Protein AF-0000000087570020 (afdb_homodimer)

Foldseek 3Di:
DDPPQFAWELQQQADPDDPDPPDDPDDDDDPDDPPPPCPPPPPPPPPPPPPPPDDDDPLVVVFDPQPLVVVVVVQVVCVVVPRDYDYPSHLFDPDAFDPLLVVLLVVCVVVPLFDADALQADLLLLVLVQVLCCVQAVDHFDSVQFKRKDQALVLVLLLLLLLFDAAPAEEEEQPPARVCNQSSCSVRNHHYDYQYDDVVVLSDDDLVSVLVVCVVGVRYQEYEAEACGPPFSNHQAPVNLQSNVVSCVVPVRYAYEYEDACQLLFDFPPDRRHDSCNDPPRQQRYKYKYFCCNQRVPVVLRIIMIGHPSSSSVSSSVVSCVPPGHRGSSSSSSSSCSSPPDDSVVSVVSSVVVLVVLVVVLVVQVPDPLFCFDPRPGRTRRQRDVPRPPRSNSNPTPPDPPPPDPPVVPPPDDDDD/DDPPQPAWELQQQADPPPDDDPDDPDDDDDPDDPDDPCPPPVPPPPPPPPPPPDDDDPLVVVFDPQPLVVVVVVQVVCVVVPRDYDYPSHLFDPDAFDPLLVVLLVVCVVVPLFDADALQADLLLLVLVQVLCCVQAVDHFDSVQFKRKDQALVLVLLLLLLLFDAAPAEEEEQPPARVCNQSSCSVRNHHYDYQYDDVVVLSDDDLVSVLVVCVVGVRYQEYEAEACGPPFSNHQAPVNLQSNVVSCVVPVRYAYEYEDACQLLFDFPPGRRHDSLNDPPRQQRYKYKYFCCNQRVPVVLRIIMIGHPSSSSVSSSVVSCVPPGHRGSSSSSSSSCSSPPDDSVVSVVSSVVVLVVLVVVLVVQVPDPLFCFDPRPGRTRRQRDVPRPQGNNRNPTPPDPPPPDPVVPPPPPDDPD

Secondary structure (DSSP, 8-state):
--------EE-------------------------------------------PPPPGGGGTPPPPHHHHHHHHHHHHHHTT---EE-SS---SSPPPHHHHHHHHHHHHTT--S---TT--HHHHHHHHHHHHHHH-----TTTSEEEESSHHHHHHHHHHHH--TT-EEEEEES--THHHHHHHHTT-EEEEEE--GGGTTPPPHHHHHHHHHH-TTEEEEEEESS-TTT-----HHHHHHHHHHHTT-TT-EEEEE-TTGGG--STT-----GGGSTTTGGGEEEEEESTTTT--GGGT-EEEE--HHHHHHHHHHHHHHT-SPPHHHHHHHHHHHHTS-HHHHHHHHHHHHHHHHHHHHHHHTSTT--EE--TTS---EE-TTSHHHHS-SSEE--S---S------------/--------EE-------------------------------------------PPPPGGGGTPPPPHHHHHHHHHHHHHHTT---EE-SS---SSPPPHHHHHHHHHHHHTT--S---TT--HHHHHHHHHHHHHHH-----TTTSEEEESSHHHHHHHHHHHH--TT-EEEEEES--THHHHHHHHTT-EEEEEE--GGGTTPPPHHHHHHHHHH-TTEEEEEEESS-TTT-----HHHHHHHHHHHTT-TT-EEEEE-TTGGG--STT-----GGGSTTTGGGEEEEEESTTTT--GGGT-EEEE--HHHHHHHHHHHHHHT-SPPHHHHHHHHHHHHTS-HHHHHHHHHHHHHHHHHHHHHHHTSTT--EE--TTS---EE-TTSHHHHS-SSEE------STT----TT----

Sequence (834 aa):
MGRRRSLVVAAVCLAPSTCAAFGPPHPSATVGAPSGAATRLRAGASSSPSPEGPPLNPLLSQIKPSKTVEVFSLVKQMEAEGESVTSLCVGEPDFAPPQCVLDAASAAMAGGQTRYTAVTGTADLRSSIAADLSSRKGVDYDPITEVVVGNGAKQCVYQGMLAACGAGDEVIVPAPYWPSYPEMALLVGAEPVILDTAVEDGYLINPAKLEECLSDHPKAKVLMLCNPSNPTGGVHSAELLEEIAAVLRKFPNVVVLADEIYERLVYTEGGTCTAFASLPGMFHRTITINGFSKSHAMTGFRLGYLAAPARFAKAASVLQGQITSCASSVSQAAGVAALGEVPESWLEDNASVMKEKRDYVLSELATMDGLVLRRGRRGALPRPAEGTEAGARAGGELRGAGRGTDELRDEHGGAGRMGRRRSLVVAAVCLAPSTCAAFGPPHPSATVGAPSGAATRLRAGASSSPSPEGPPLNPLLSQIKPSKTVEVFSLVKQMEAEGESVTSLCVGEPDFAPPQCVLDAASAAMAGGQTRYTAVTGTADLRSSIAADLSSRKGVDYDPITEVVVGNGAKQCVYQGMLAACGAGDEVIVPAPYWPSYPEMALLVGAEPVILDTAVEDGYLINPAKLEECLSDHPKAKVLMLCNPSNPTGGVHSAELLEEIAAVLRKFPNVVVLADEIYERLVYTEGGTCTAFASLPGMFHRTITINGFSKSHAMTGFRLGYLAAPARFAKAASVLQGQITSCASSVSQAAGVAALGEVPESWLEDNASVMKEKRDYVLSELATMDGLVLRRGRRGALPRPAEGTEAGARAGGELRGAGRGTDELRDEHGGAGR

Organism: Thalassiosira oceanica (NCBI:txid159749)

Structure (mmCIF, N/CA/C/O backbone):
data_AF-0000000087570020-model_v1
#
loop_
_entity.id
_entity.type
_entity.pdbx_description
1 polymer 'Aminotransferase class I/classII large domain-containing protein'
#
loop_
_atom_site.group_PDB
_atom_site.id
_atom_site.type_symbol
_atom_site.label_atom_id
_atom_site.label_alt_id
_atom_site.label_comp_id
_atom_site.label_asym_id
_atom_site.label_entity_id
_atom_site.label_seq_id
_atom_site.pdbx_PDB_ins_code
_atom_site.Cartn_x
_atom_site.Cartn_y
_atom_site.Cartn_z
_atom_site.occupancy
_atom_site.B_iso_or_equiv
_atom_site.auth_seq_id
_atom_site.auth_comp_id
_atom_site.auth_asym_id
_atom_site.auth_atom_id
_atom_site.pdbx_PDB_model_num
ATOM 1 N N . MET A 1 1 ? 35.656 -7.566 -35.75 1 22.08 1 MET A N 1
ATOM 2 C CA . MET A 1 1 ? 36.156 -7.871 -34.406 1 22.08 1 MET A CA 1
ATOM 3 C C . MET A 1 1 ? 35.062 -7.754 -33.375 1 22.08 1 MET A C 1
ATOM 5 O O . MET A 1 1 ? 34.5 -6.672 -33.156 1 22.08 1 MET A O 1
ATOM 9 N N . GLY A 1 2 ? 34.188 -8.766 -33.281 1 23.22 2 GLY A N 1
ATOM 10 C CA . GLY A 1 2 ? 32.844 -8.883 -32.75 1 23.22 2 GLY A CA 1
ATOM 11 C C . GLY A 1 2 ? 32.75 -8.672 -31.25 1 23.22 2 GLY A C 1
ATOM 12 O O . GLY A 1 2 ? 33.469 -9.312 -30.484 1 23.22 2 GLY A O 1
ATOM 13 N N . ARG A 1 3 ? 32.406 -7.41 -30.75 1 26.12 3 ARG A N 1
ATOM 14 C CA . ARG A 1 3 ? 32.25 -7.023 -29.344 1 26.12 3 ARG A CA 1
ATOM 15 C C . ARG A 1 3 ? 31.375 -8.031 -28.609 1 26.12 3 ARG A C 1
ATOM 17 O O . ARG A 1 3 ? 30.219 -8.242 -28.953 1 26.12 3 ARG A O 1
ATOM 24 N N . ARG A 1 4 ? 31.938 -9.078 -28.109 1 22.72 4 ARG A N 1
ATOM 25 C CA . ARG A 1 4 ? 31.281 -10.062 -27.25 1 22.72 4 ARG A CA 1
ATOM 26 C C . ARG A 1 4 ? 30.516 -9.391 -26.125 1 22.72 4 ARG A C 1
ATOM 28 O O . ARG A 1 4 ? 31.109 -8.695 -25.297 1 22.72 4 ARG A O 1
ATOM 35 N N . ARG A 1 5 ? 29.25 -9 -26.406 1 28 5 ARG A N 1
ATOM 36 C CA . ARG A 1 5 ? 28.281 -8.469 -25.453 1 28 5 ARG A CA 1
ATOM 37 C C . ARG A 1 5 ? 28.156 -9.383 -24.234 1 28 5 ARG A C 1
ATOM 39 O O . ARG A 1 5 ? 27.984 -10.594 -24.375 1 28 5 ARG A O 1
ATOM 46 N N . SER A 1 6 ? 28.828 -9.102 -23.156 1 24.95 6 SER A N 1
ATOM 47 C CA . SER A 1 6 ? 28.781 -9.758 -21.859 1 24.95 6 SER A CA 1
ATOM 48 C C . SER A 1 6 ? 27.375 -9.773 -21.297 1 24.95 6 SER A C 1
ATOM 50 O O . SER A 1 6 ? 26.703 -8.734 -21.25 1 24.95 6 SER A O 1
ATOM 52 N N . LEU A 1 7 ? 26.672 -10.891 -21.547 1 26.8 7 LEU A N 1
ATOM 53 C CA . LEU A 1 7 ? 25.344 -11.078 -20.984 1 26.8 7 LEU A CA 1
ATOM 54 C C . LEU A 1 7 ? 25.406 -11.383 -19.484 1 26.8 7 LEU A C 1
ATOM 56 O O . LEU A 1 7 ? 26.109 -12.305 -19.078 1 26.8 7 LEU A O 1
ATOM 60 N N . VAL A 1 8 ? 25.359 -10.453 -18.641 1 26.55 8 VAL A N 1
ATOM 61 C CA . VAL A 1 8 ? 25.266 -10.648 -17.203 1 26.55 8 VAL A CA 1
ATOM 62 C C . VAL A 1 8 ? 23.859 -11.109 -16.844 1 26.55 8 VAL A C 1
ATOM 64 O O . VAL A 1 8 ? 22.875 -10.414 -17.141 1 26.55 8 VAL A O 1
ATOM 67 N N . VAL A 1 9 ? 23.641 -12.445 -16.703 1 26.78 9 VAL A N 1
ATOM 68 C CA . VAL A 1 9 ? 22.375 -13 -16.234 1 26.78 9 VAL A CA 1
ATOM 69 C C . VAL A 1 9 ? 22.359 -13.008 -14.711 1 26.78 9 VAL A C 1
ATOM 71 O O . VAL A 1 9 ? 23.234 -13.594 -14.07 1 26.78 9 VAL A O 1
ATOM 74 N N . ALA A 1 10 ? 21.828 -12.047 -14.094 1 26.78 10 ALA A N 1
ATOM 75 C CA . ALA A 1 10 ? 21.688 -12.031 -12.641 1 26.78 10 ALA A CA 1
ATOM 76 C C . ALA A 1 10 ? 20.453 -12.797 -12.195 1 26.78 10 ALA A C 1
ATOM 78 O O . ALA A 1 10 ? 19.328 -12.461 -12.594 1 26.78 10 ALA A O 1
ATOM 79 N N . ALA A 1 11 ? 20.516 -14.109 -12.047 1 28.02 11 ALA A N 1
ATOM 80 C CA . ALA A 1 11 ? 19.391 -14.836 -11.469 1 28.02 11 ALA A CA 1
ATOM 81 C C . ALA A 1 11 ? 19.562 -14.992 -9.953 1 28.02 11 ALA A C 1
ATOM 83 O O . ALA A 1 11 ? 20.625 -15.391 -9.477 1 28.02 11 ALA A O 1
ATOM 84 N N . VAL A 1 12 ? 18.938 -14.227 -9.148 1 27.08 12 VAL A N 1
ATOM 85 C CA . VAL A 1 12 ? 19.125 -14.305 -7.703 1 27.08 12 VAL A CA 1
ATOM 86 C C . VAL A 1 12 ? 18.25 -15.422 -7.133 1 27.08 12 VAL A C 1
ATOM 88 O O . VAL A 1 12 ? 17.031 -15.344 -7.176 1 27.08 12 VAL A O 1
ATOM 91 N N . CYS A 1 13 ? 18.516 -16.672 -7.34 1 26.61 13 CYS A N 1
ATOM 92 C CA . CYS A 1 13 ? 17.797 -17.688 -6.598 1 26.61 13 CYS A CA 1
ATOM 93 C C . CYS A 1 13 ? 18.438 -17.938 -5.238 1 26.61 13 CYS A C 1
ATOM 95 O O . CYS A 1 13 ? 19.625 -18.25 -5.156 1 26.61 13 CYS A O 1
ATOM 97 N N . LEU A 1 14 ? 18.016 -17.438 -4.098 1 27.05 14 LEU A N 1
ATOM 98 C CA . LEU A 1 14 ? 18.609 -17.516 -2.762 1 27.05 14 LEU A CA 1
ATOM 99 C C . LEU A 1 14 ? 18.438 -18.922 -2.184 1 27.05 14 LEU A C 1
ATOM 101 O O . LEU A 1 14 ? 17.328 -19.359 -1.911 1 27.05 14 LEU A O 1
ATOM 105 N N . ALA A 1 15 ? 19.094 -19.938 -2.674 1 26.36 15 ALA A N 1
ATOM 106 C CA . ALA A 1 15 ? 19.062 -21.172 -1.888 1 26.36 15 ALA A CA 1
ATOM 107 C C . ALA A 1 15 ? 19.766 -20.984 -0.545 1 26.36 15 ALA A C 1
ATOM 109 O O . ALA A 1 15 ? 20.688 -20.172 -0.428 1 26.36 15 ALA A O 1
ATOM 110 N N . PRO A 1 16 ? 19.281 -21.594 0.592 1 26.7 16 PRO A N 1
ATOM 111 C CA . PRO A 1 16 ? 19.906 -21.531 1.909 1 26.7 16 PRO A CA 1
ATOM 112 C C . PRO A 1 16 ? 21.328 -22.109 1.904 1 26.7 16 PRO A C 1
ATOM 114 O O . PRO A 1 16 ? 21.516 -23.281 1.542 1 26.7 16 PRO A O 1
ATOM 117 N N . SER A 1 17 ? 22.391 -21.438 1.491 1 26.66 17 SER A N 1
ATOM 118 C CA . SER A 1 17 ? 23.781 -21.875 1.519 1 26.66 17 SER A CA 1
ATOM 119 C C . SER A 1 17 ? 24.172 -22.359 2.908 1 26.66 17 SER A C 1
ATOM 121 O O . SER A 1 17 ? 23.891 -21.703 3.908 1 26.66 17 SER A O 1
ATOM 123 N N . THR A 1 18 ? 24.297 -23.641 3.199 1 24.11 18 THR A N 1
ATOM 124 C CA . THR A 1 18 ? 25.141 -24.094 4.293 1 24.11 18 THR A CA 1
ATOM 125 C C . THR A 1 18 ? 26.516 -23.422 4.234 1 24.11 18 THR A C 1
ATOM 127 O O . THR A 1 18 ? 27.062 -23.219 3.148 1 24.11 18 THR A O 1
ATOM 130 N N . CYS A 1 19 ? 26.984 -22.688 5.25 1 22.09 19 CYS A N 1
ATOM 131 C CA . CYS A 1 19 ? 28.109 -21.812 5.574 1 22.09 19 CYS A CA 1
ATOM 132 C C . CYS A 1 19 ? 29.422 -22.562 5.402 1 22.09 19 CYS A C 1
ATOM 134 O O . CYS A 1 19 ? 29.844 -23.312 6.285 1 22.09 19 CYS A O 1
ATOM 136 N N . ALA A 1 20 ? 29.688 -23.281 4.301 1 21.58 20 ALA A N 1
ATOM 137 C CA . ALA A 1 20 ? 31.031 -23.844 4.328 1 21.58 20 ALA A CA 1
ATOM 138 C C . ALA A 1 20 ? 32.062 -22.734 4.559 1 21.58 20 ALA A C 1
ATOM 140 O O . ALA A 1 20 ? 31.953 -21.641 4.012 1 21.58 20 ALA A O 1
ATOM 141 N N . ALA A 1 21 ? 33 -22.906 5.598 1 21.36 21 ALA A N 1
ATOM 142 C CA . ALA A 1 21 ? 34.062 -22.125 6.207 1 21.36 21 ALA A CA 1
ATOM 143 C C . ALA A 1 21 ? 35.125 -21.766 5.18 1 21.36 21 ALA A C 1
ATOM 145 O O . ALA A 1 21 ? 35.875 -22.641 4.699 1 21.36 21 ALA A O 1
ATOM 146 N N . PHE A 1 22 ? 34.812 -21.047 4.059 1 21.66 22 PHE A N 1
ATOM 147 C CA . PHE A 1 22 ? 35.906 -20.688 3.146 1 21.66 22 PHE A CA 1
ATOM 148 C C . PHE A 1 22 ? 37.031 -19.953 3.887 1 21.66 22 PHE A C 1
ATOM 150 O O . PHE A 1 22 ? 36.75 -19.078 4.719 1 21.66 22 PHE A O 1
ATOM 157 N N . GLY A 1 23 ? 38.156 -20.609 4.074 1 20.08 23 GLY A N 1
ATOM 158 C CA . GLY A 1 23 ? 39.375 -20.25 4.777 1 20.08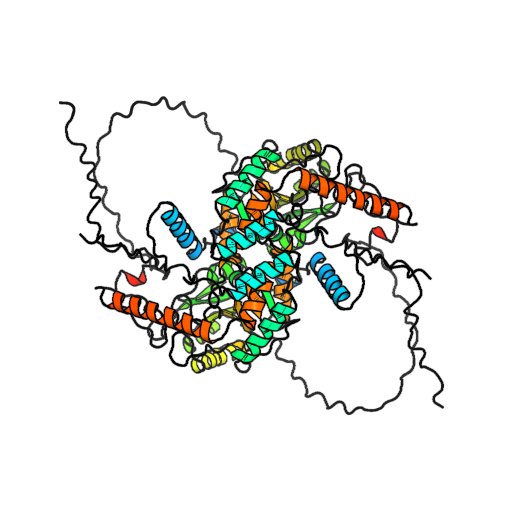 23 GLY A CA 1
ATOM 159 C C . GLY A 1 23 ? 39.969 -18.938 4.309 1 20.08 23 GLY A C 1
ATOM 160 O O . GLY A 1 23 ? 39.625 -18.438 3.229 1 20.08 23 GLY A O 1
ATOM 161 N N . PRO A 1 24 ? 40.625 -18.156 5.23 1 20.77 24 PRO A N 1
ATOM 162 C CA . PRO A 1 24 ? 41.031 -16.75 5.227 1 20.77 24 PRO A CA 1
ATOM 163 C C . PRO A 1 24 ? 41.938 -16.406 4.055 1 20.77 24 PRO A C 1
ATOM 165 O O . PRO A 1 24 ? 42.812 -17.219 3.682 1 20.77 24 PRO A O 1
ATOM 168 N N . PRO A 1 25 ? 41.406 -15.891 2.961 1 20.61 25 PRO A N 1
ATOM 169 C CA . PRO A 1 25 ? 42.281 -15.578 1.84 1 20.61 25 PRO A CA 1
ATOM 170 C C . PRO A 1 25 ? 43.531 -14.812 2.271 1 20.61 25 PRO A C 1
ATOM 172 O O . PRO A 1 25 ? 43.531 -14.133 3.303 1 20.61 25 PRO A O 1
ATOM 175 N N . HIS A 1 26 ? 44.719 -15.297 1.965 1 20.28 26 HIS A N 1
ATOM 176 C CA . HIS A 1 26 ? 46.062 -14.891 2.371 1 20.28 26 HIS A CA 1
ATOM 177 C C . HIS A 1 26 ? 46.344 -13.438 1.981 1 20.28 26 HIS A C 1
ATOM 179 O O . HIS A 1 26 ? 45.812 -12.953 0.984 1 20.28 26 HIS A O 1
ATOM 185 N N . PRO A 1 27 ? 47.094 -12.586 2.873 1 20.03 27 PRO A N 1
ATOM 186 C CA . PRO A 1 27 ? 47.344 -11.164 3.102 1 20.03 27 PRO A CA 1
ATOM 187 C C . PRO A 1 27 ? 48.156 -10.523 1.972 1 20.03 27 PRO A C 1
ATOM 189 O O . PRO A 1 27 ? 49.281 -10.953 1.688 1 20.03 27 PRO A O 1
ATOM 192 N N . SER A 1 28 ? 47.562 -10.445 0.733 1 18.56 28 SER A N 1
ATOM 193 C CA . SER A 1 28 ? 48.5 -10 -0.293 1 18.56 28 SER A CA 1
ATOM 194 C C . SER A 1 28 ? 49.188 -8.711 0.122 1 18.56 28 SER A C 1
ATOM 196 O O . SER A 1 28 ? 48.656 -7.934 0.919 1 18.56 28 SER A O 1
ATOM 198 N N . ALA A 1 29 ? 50.438 -8.461 -0.398 1 19 29 ALA A N 1
ATOM 199 C CA . ALA A 1 29 ? 51.656 -7.68 -0.12 1 19 29 ALA A CA 1
ATOM 200 C C . ALA A 1 29 ? 51.375 -6.184 -0.275 1 19 29 ALA A C 1
ATOM 202 O O . ALA A 1 29 ? 50.438 -5.785 -0.962 1 19 29 ALA A O 1
ATOM 203 N N . THR A 1 30 ? 52.281 -5.246 0.255 1 18.7 30 THR A N 1
ATOM 204 C CA . THR A 1 30 ? 52.531 -3.969 0.915 1 18.7 30 THR A CA 1
ATOM 205 C C . THR A 1 30 ? 52.625 -2.842 -0.109 1 18.7 30 THR A C 1
ATOM 207 O O . THR A 1 30 ? 52.844 -1.681 0.255 1 18.7 30 THR A O 1
ATOM 210 N N . VAL A 1 31 ? 51.75 -2.742 -1.171 1 20.03 31 VAL A N 1
ATOM 211 C CA . VAL A 1 31 ? 52.219 -1.767 -2.15 1 20.03 31 VAL A CA 1
ATOM 212 C C . VAL A 1 31 ? 52.438 -0.413 -1.475 1 20.03 31 VAL A C 1
ATOM 214 O O . VAL A 1 31 ? 51.719 -0.066 -0.536 1 20.03 31 VAL A O 1
ATOM 217 N N . GLY A 1 32 ? 53.531 0.319 -1.796 1 19.16 32 GLY A N 1
ATOM 218 C CA . GLY A 1 32 ? 54.281 1.452 -1.29 1 19.16 32 GLY A CA 1
ATOM 219 C C . GLY A 1 32 ? 53.5 2.742 -1.271 1 19.16 32 GLY A C 1
ATOM 220 O O . GLY A 1 32 ? 52.469 2.857 -1.951 1 19.16 32 GLY A O 1
ATOM 221 N N . ALA A 1 33 ? 53.938 3.635 -0.431 1 20.25 33 ALA A N 1
ATOM 222 C CA . ALA A 1 33 ? 53.406 4.777 0.322 1 20.25 33 ALA A CA 1
ATOM 223 C C . ALA A 1 33 ? 53.312 6.02 -0.559 1 20.25 33 ALA A C 1
ATOM 225 O O . ALA A 1 33 ? 54.344 6.582 -0.951 1 20.25 33 ALA A O 1
ATOM 226 N N . PRO A 1 34 ? 52.594 6.062 -1.724 1 20.8 34 PRO A N 1
ATOM 227 C CA . PRO A 1 34 ? 52.906 7.332 -2.385 1 20.8 34 PRO A CA 1
ATOM 228 C C . PRO A 1 34 ? 52.688 8.539 -1.484 1 20.8 34 PRO A C 1
ATOM 230 O O . PRO A 1 34 ? 51.906 8.461 -0.515 1 20.8 34 PRO A O 1
ATOM 233 N N . SER A 1 35 ? 53.594 9.57 -1.456 1 21.62 35 SER A N 1
ATOM 234 C CA . SER A 1 35 ? 53.875 10.773 -0.677 1 21.62 35 SER A CA 1
ATOM 235 C C . SER A 1 35 ? 52.75 11.766 -0.746 1 21.62 35 SER A C 1
ATOM 237 O O . SER A 1 35 ? 52.5 12.391 -1.786 1 21.62 35 SER A O 1
ATOM 239 N N . GLY A 1 36 ? 51.625 11.328 -0.322 1 19.11 36 GLY A N 1
ATOM 240 C CA . GLY A 1 36 ? 50.438 12.125 -0.513 1 19.11 36 GLY A CA 1
ATOM 241 C C . GLY A 1 36 ? 50.469 13.453 0.231 1 19.11 36 GLY A C 1
ATOM 242 O O . GLY A 1 36 ? 50.969 13.523 1.358 1 19.11 36 GLY A O 1
ATOM 243 N N . ALA A 1 37 ? 50.719 14.602 -0.548 1 22.08 37 ALA A N 1
ATOM 244 C CA . ALA A 1 37 ? 50.688 15.953 0.007 1 22.08 37 ALA A CA 1
ATOM 245 C C . ALA A 1 37 ? 49.594 16.094 1.068 1 22.08 37 ALA A C 1
ATOM 247 O O . ALA A 1 37 ? 48.5 15.57 0.909 1 22.08 37 ALA A O 1
ATOM 248 N N . ALA A 1 38 ? 50 16.5 2.246 1 21.77 38 ALA A N 1
ATOM 249 C CA . ALA A 1 38 ? 49.406 16.734 3.559 1 21.77 38 ALA A CA 1
ATOM 250 C C . ALA A 1 38 ? 48.219 17.672 3.449 1 21.77 38 ALA A C 1
ATOM 252 O O . ALA A 1 38 ? 48.375 18.875 3.236 1 21.77 38 ALA A O 1
ATOM 253 N N . THR A 1 39 ? 47.281 17.406 2.574 1 19.7 39 THR A N 1
ATOM 254 C CA . THR A 1 39 ? 46.188 18.391 2.672 1 19.7 39 THR A CA 1
ATOM 255 C C . THR A 1 39 ? 45.781 18.594 4.125 1 19.7 39 THR A C 1
ATOM 257 O O . THR A 1 39 ? 45.594 17.609 4.852 1 19.7 39 THR A O 1
ATOM 260 N N . ARG A 1 40 ? 46.188 19.703 4.707 1 23.17 40 ARG A N 1
ATOM 261 C CA . ARG A 1 40 ? 45.906 20.109 6.078 1 23.17 40 ARG A CA 1
ATOM 262 C C . ARG A 1 40 ? 44.469 19.75 6.465 1 23.17 40 ARG A C 1
ATOM 264 O O . ARG A 1 40 ? 43.5 20.266 5.875 1 23.17 40 ARG A O 1
ATOM 271 N N . LEU A 1 41 ? 44.375 18.609 6.918 1 22.22 41 LEU A N 1
ATOM 272 C CA . LEU A 1 41 ? 43.156 18.062 7.52 1 22.22 41 LEU A CA 1
ATOM 273 C C . LEU A 1 41 ? 42.688 18.938 8.68 1 22.22 41 LEU A C 1
ATOM 275 O O . LEU A 1 41 ? 43.406 19.141 9.641 1 22.22 41 LEU A O 1
ATOM 279 N N . ARG A 1 42 ? 42.094 20.016 8.297 1 23.78 42 ARG A N 1
ATOM 280 C CA . ARG A 1 42 ? 41.625 20.719 9.492 1 23.78 42 ARG A CA 1
ATOM 281 C C . ARG A 1 42 ? 41.25 19.734 10.594 1 23.78 42 ARG A C 1
ATOM 283 O O . ARG A 1 42 ? 40.656 18.688 10.328 1 23.78 42 ARG A O 1
ATOM 290 N N . ALA A 1 43 ? 42 19.672 11.609 1 26.5 43 ALA A N 1
ATOM 291 C CA . ALA A 1 43 ? 41.781 18.953 12.867 1 26.5 43 ALA A CA 1
ATOM 292 C C . ALA A 1 43 ? 40.312 18.906 13.227 1 26.5 43 ALA A C 1
ATOM 294 O O . ALA A 1 43 ? 39.688 19.953 13.391 1 26.5 43 ALA A O 1
ATOM 295 N N . GLY A 1 44 ? 39.656 17.922 12.734 1 23 44 GLY A N 1
ATOM 296 C CA . GLY A 1 44 ? 38.25 17.641 12.805 1 23 44 GLY A CA 1
ATOM 297 C C . GLY A 1 44 ? 37.656 17.891 14.18 1 23 44 GLY A C 1
ATOM 298 O O . GLY A 1 44 ? 38.219 17.469 15.195 1 23 44 GLY A O 1
ATOM 299 N N . ALA A 1 45 ? 37.188 19.031 14.492 1 28.08 45 ALA A N 1
ATOM 300 C CA . ALA A 1 45 ? 36.5 19.281 15.758 1 28.08 45 ALA A CA 1
ATOM 301 C C . ALA A 1 45 ? 35.812 18.016 16.266 1 28.08 45 ALA A C 1
ATOM 303 O O . ALA A 1 45 ? 35.344 17.188 15.484 1 28.08 45 ALA A O 1
ATOM 304 N N . SER A 1 46 ? 36.094 17.547 17.469 1 28.7 46 SER A N 1
ATOM 305 C CA . SER A 1 46 ? 35.562 16.438 18.234 1 28.7 46 SER A CA 1
ATOM 306 C C . SER A 1 46 ? 34.062 16.266 17.969 1 28.7 46 SER A C 1
ATOM 308 O O . SER A 1 46 ? 33.25 17.141 18.266 1 28.7 46 SER A O 1
ATOM 310 N N . SER A 1 47 ? 33.688 15.836 16.797 1 30.95 47 SER A N 1
ATOM 311 C CA . SER A 1 47 ? 32.312 15.594 16.438 1 30.95 47 SER A CA 1
ATOM 312 C C . SER A 1 47 ? 31.531 14.977 17.609 1 30.95 47 SER A C 1
ATOM 314 O O . SER A 1 47 ? 31.828 13.852 18.016 1 30.95 47 SER A O 1
ATOM 316 N N . SER A 1 48 ? 31.266 15.711 18.547 1 32.75 48 SER A N 1
ATOM 317 C CA . SER A 1 48 ? 30.344 15.18 19.547 1 32.75 48 SER A CA 1
ATOM 318 C C . SER A 1 48 ? 29.406 14.141 18.953 1 32.75 48 SER A C 1
ATOM 320 O O . SER A 1 48 ? 28.953 14.297 17.812 1 32.75 48 SER A O 1
ATOM 322 N N . PRO A 1 49 ? 29.484 12.875 19.266 1 36.28 49 PRO A N 1
ATOM 323 C CA . PRO A 1 49 ? 28.578 11.852 18.719 1 36.28 49 PRO A CA 1
ATOM 324 C C . PRO A 1 49 ? 27.219 12.422 18.312 1 36.28 49 PRO A C 1
ATOM 326 O O . PRO A 1 49 ? 26.641 13.234 19.031 1 36.28 49 PRO A O 1
ATOM 329 N N . SER A 1 50 ? 27.078 12.953 17.203 1 41.06 50 SER A N 1
ATOM 330 C CA . SER A 1 50 ? 25.75 13.359 16.781 1 41.06 50 SER A CA 1
ATOM 331 C C . SER A 1 50 ? 24.672 12.609 17.562 1 41.06 50 SER A C 1
ATOM 333 O O . SER A 1 50 ? 24.766 11.391 17.75 1 41.06 50 SER A O 1
ATOM 335 N N . PRO A 1 51 ? 23.984 13.141 18.5 1 49.34 51 PRO A N 1
ATOM 336 C CA . PRO A 1 51 ? 22.984 12.461 19.328 1 49.34 51 PRO A CA 1
ATOM 337 C C . PRO A 1 51 ? 22.234 11.367 18.578 1 49.34 51 PRO A C 1
ATOM 339 O O . PRO A 1 51 ? 21.891 11.539 17.406 1 49.34 51 PRO A O 1
ATOM 342 N N . GLU A 1 52 ? 22.594 10.086 18.766 1 62.31 52 GLU A N 1
ATOM 343 C CA . GLU A 1 52 ? 21.938 8.891 18.25 1 62.31 52 GLU A CA 1
ATOM 344 C C . GLU A 1 52 ? 20.438 9.102 18.109 1 62.31 52 GLU A C 1
ATOM 346 O O . GLU A 1 52 ? 19.781 9.57 19.031 1 62.31 52 GLU A O 1
ATOM 351 N N . GLY A 1 53 ? 19.859 9.602 17.016 1 76.94 53 GLY A N 1
ATOM 352 C CA . GLY A 1 53 ? 18.438 9.766 16.75 1 76.94 53 GLY A CA 1
ATOM 353 C C . GLY A 1 53 ? 17.594 8.672 17.359 1 76.94 53 GLY A C 1
ATOM 354 O O . GLY A 1 53 ? 18.109 7.742 17.984 1 76.94 53 GLY A O 1
ATOM 355 N N . PRO A 1 54 ? 16.266 8.867 17.516 1 88.19 54 PRO A N 1
ATOM 356 C CA . PRO A 1 54 ? 15.352 7.855 18.062 1 88.19 54 PRO A CA 1
ATOM 357 C C . PRO A 1 54 ? 15.523 6.496 17.391 1 88.19 54 PRO A C 1
ATOM 359 O O . PRO A 1 54 ? 15.828 6.426 16.203 1 88.19 54 PRO A O 1
ATOM 362 N N . PRO A 1 55 ? 15.445 5.469 18.156 1 87.75 55 PRO A N 1
ATOM 363 C CA . PRO A 1 55 ? 15.594 4.125 17.594 1 87.75 55 PRO A CA 1
ATOM 364 C C . PRO A 1 55 ? 14.484 3.768 16.609 1 87.75 55 PRO A C 1
ATOM 366 O O . PRO A 1 55 ? 13.383 4.316 16.688 1 87.75 55 PRO A O 1
ATOM 369 N N . LEU A 1 56 ? 14.82 2.857 15.719 1 93.56 56 LEU A N 1
ATOM 370 C CA . LEU A 1 56 ? 13.844 2.301 14.789 1 93.56 56 LEU A CA 1
ATOM 371 C C . LEU A 1 56 ? 13.031 1.191 15.445 1 93.56 56 LEU A C 1
ATOM 373 O O . LEU A 1 56 ? 13.383 0.724 16.531 1 93.56 56 LEU A O 1
ATOM 377 N N . ASN A 1 57 ? 11.891 0.887 14.852 1 92.06 57 ASN A N 1
ATOM 378 C CA . ASN A 1 57 ? 11.164 -0.321 15.227 1 92.06 57 ASN A CA 1
ATOM 379 C C . ASN A 1 57 ? 12.07 -1.546 15.234 1 92.06 57 ASN A C 1
ATOM 381 O O . ASN A 1 57 ? 12.727 -1.847 14.234 1 92.06 57 ASN A O 1
ATOM 385 N N . PRO A 1 58 ? 12.102 -2.293 16.297 1 89.31 58 PRO A N 1
ATOM 386 C CA . PRO A 1 58 ? 12.969 -3.469 16.391 1 89.31 58 PRO A CA 1
ATOM 387 C C . PRO A 1 58 ? 12.633 -4.527 15.336 1 89.31 58 PRO A C 1
ATOM 389 O O . PRO A 1 58 ? 13.492 -5.344 14.984 1 89.31 58 PRO A O 1
ATOM 392 N N . LEU A 1 59 ? 11.469 -4.559 14.867 1 88.81 59 LEU A N 1
ATOM 393 C CA . LEU A 1 59 ? 11.055 -5.504 13.836 1 88.81 59 LEU A CA 1
ATOM 394 C C . LEU A 1 59 ? 11.93 -5.383 12.594 1 88.81 59 LEU A C 1
ATOM 396 O O . LEU A 1 59 ? 12.148 -6.367 11.883 1 88.81 59 LEU A O 1
ATOM 400 N N . LEU A 1 60 ? 12.461 -4.234 12.344 1 88.75 60 LEU A N 1
ATOM 401 C CA . LEU A 1 60 ? 13.195 -3.934 11.125 1 88.75 60 LEU A CA 1
ATOM 402 C C . LEU A 1 60 ? 14.516 -4.707 11.078 1 88.75 60 LEU A C 1
ATOM 404 O O . LEU A 1 60 ? 15.07 -4.922 10 1 88.75 60 LEU A O 1
ATOM 408 N N . SER A 1 61 ? 14.984 -5.055 12.172 1 87.75 61 SER A N 1
ATOM 409 C CA . SER A 1 61 ? 16.203 -5.844 12.211 1 87.75 61 SER A CA 1
ATOM 410 C C . SER A 1 61 ? 15.984 -7.25 11.672 1 87.75 61 SER A C 1
ATOM 412 O O . SER A 1 61 ? 16.938 -7.934 11.289 1 87.75 61 SER A O 1
ATOM 414 N N . GLN A 1 62 ? 14.703 -7.629 11.617 1 87.25 62 GLN A N 1
ATOM 415 C CA . GLN A 1 62 ? 14.375 -8.977 11.164 1 87.25 62 GLN A CA 1
ATOM 416 C C . GLN A 1 62 ? 14.008 -8.984 9.688 1 87.25 62 GLN A C 1
ATOM 418 O O . GLN A 1 62 ? 13.953 -10.047 9.062 1 87.25 62 GLN A O 1
ATOM 423 N N . ILE A 1 63 ? 13.695 -7.832 9.203 1 88 63 ILE A N 1
ATOM 424 C CA . ILE A 1 63 ? 13.203 -7.742 7.832 1 88 63 ILE A CA 1
ATOM 425 C C . ILE A 1 63 ? 14.352 -7.379 6.895 1 88 63 ILE A C 1
ATOM 427 O O . ILE A 1 63 ? 15.031 -6.367 7.094 1 88 63 ILE A O 1
ATOM 431 N N . LYS A 1 64 ? 14.547 -8.195 5.867 1 82.25 64 LYS A N 1
ATOM 432 C CA . LYS A 1 64 ? 15.57 -7.914 4.867 1 82.25 64 LYS A CA 1
ATOM 433 C C . LYS A 1 64 ? 14.984 -7.145 3.688 1 82.25 64 LYS A C 1
ATOM 435 O O . LYS A 1 64 ? 13.812 -7.301 3.355 1 82.25 64 LYS A O 1
ATOM 440 N N . PRO A 1 65 ? 15.836 -6.301 3.172 1 80.62 65 PRO A N 1
ATOM 441 C CA . PRO A 1 65 ? 15.375 -5.672 1.933 1 80.62 65 PRO A CA 1
ATOM 442 C C . PRO A 1 65 ? 15.016 -6.688 0.851 1 80.62 65 PRO A C 1
ATOM 444 O O . PRO A 1 65 ? 15.562 -7.789 0.827 1 80.62 65 PRO A O 1
ATOM 447 N N . SER A 1 66 ? 14.008 -6.258 0.131 1 79.19 66 SER A N 1
ATOM 448 C CA . SER A 1 66 ? 13.625 -7.137 -0.967 1 79.19 66 SER A CA 1
ATOM 449 C C . SER A 1 66 ? 14.789 -7.367 -1.926 1 79.19 66 SER A C 1
ATOM 451 O O . SER A 1 66 ? 15.273 -6.426 -2.561 1 79.19 66 SER A O 1
ATOM 453 N N . LYS A 1 67 ? 15.195 -8.555 -2.051 1 70.88 67 LYS A N 1
ATOM 454 C CA . LYS A 1 67 ? 16.312 -8.891 -2.926 1 70.88 67 LYS A CA 1
ATOM 455 C C . LYS A 1 67 ? 15.992 -8.562 -4.383 1 70.88 67 LYS A C 1
ATOM 457 O O . LYS A 1 67 ? 16.859 -8.094 -5.121 1 70.88 67 LYS A O 1
ATOM 462 N N . THR A 1 68 ? 14.781 -8.797 -4.711 1 68.06 68 THR A N 1
ATOM 463 C CA . THR A 1 68 ? 14.336 -8.484 -6.062 1 68.06 68 THR A CA 1
ATOM 464 C C . THR A 1 68 ? 14.445 -6.988 -6.34 1 68.06 68 THR A C 1
ATOM 466 O O . THR A 1 68 ? 14.969 -6.578 -7.379 1 68.06 68 THR A O 1
ATOM 469 N N . VAL A 1 69 ? 14.078 -6.266 -5.395 1 67.94 69 VAL A N 1
ATOM 470 C CA . VAL A 1 69 ? 14.078 -4.812 -5.527 1 67.94 69 VAL A CA 1
ATOM 471 C C . VAL A 1 69 ? 15.508 -4.289 -5.523 1 67.94 69 VAL A C 1
ATOM 473 O O . VAL A 1 69 ? 15.844 -3.363 -6.273 1 67.94 69 VAL A O 1
ATOM 476 N N . GLU A 1 70 ? 16.281 -4.93 -4.762 1 68.81 70 GLU A N 1
ATOM 477 C CA . GLU A 1 70 ? 17.688 -4.527 -4.684 1 68.81 70 GLU A CA 1
ATOM 478 C C . GLU A 1 70 ? 18.406 -4.754 -6.016 1 68.81 70 GLU A C 1
ATOM 480 O O . GLU A 1 70 ? 19.141 -3.885 -6.488 1 68.81 70 GLU A O 1
ATOM 485 N N . VAL A 1 71 ? 18.109 -5.867 -6.59 1 66.56 71 VAL A N 1
ATOM 486 C CA . VAL A 1 71 ? 18.734 -6.199 -7.867 1 66.56 71 VAL A CA 1
ATOM 487 C C . VAL A 1 71 ? 18.234 -5.254 -8.953 1 66.56 71 VAL A C 1
ATOM 489 O O . VAL A 1 71 ? 19 -4.773 -9.781 1 66.56 71 VAL A O 1
ATOM 492 N N . PHE A 1 72 ? 17.016 -4.984 -8.828 1 70.06 72 PHE A N 1
ATOM 493 C CA . PHE A 1 72 ? 16.406 -4.074 -9.797 1 70.06 72 PHE A CA 1
ATOM 494 C C . PHE A 1 72 ? 17.047 -2.691 -9.703 1 70.06 72 PHE A C 1
ATOM 496 O O . PHE A 1 72 ? 17.375 -2.09 -10.727 1 70.06 72 PHE A O 1
ATOM 503 N N . SER A 1 73 ? 17.172 -2.279 -8.516 1 67.06 73 SER A N 1
ATOM 504 C CA . SER A 1 73 ? 17.781 -0.967 -8.305 1 67.06 73 SER A CA 1
ATOM 505 C C . SER A 1 73 ? 19.203 -0.93 -8.82 1 67.06 73 SER A C 1
ATOM 507 O O . SER A 1 73 ? 19.641 0.064 -9.406 1 67.06 73 SER A O 1
ATOM 509 N N . LEU A 1 74 ? 19.875 -2.031 -8.609 1 63.75 74 LEU A N 1
ATOM 510 C CA . LEU A 1 74 ? 21.25 -2.148 -9.086 1 63.75 74 LEU A CA 1
ATOM 511 C C . LEU A 1 74 ? 21.297 -2.15 -10.609 1 63.75 74 LEU A C 1
ATOM 513 O O . LEU A 1 74 ? 22.141 -1.482 -11.211 1 63.75 74 LEU A O 1
ATOM 517 N N . VAL A 1 75 ? 20.359 -2.805 -11.156 1 66.31 75 VAL A N 1
ATOM 518 C CA . VAL A 1 75 ? 20.281 -2.881 -12.617 1 66.31 75 VAL A CA 1
ATOM 519 C C . VAL A 1 75 ? 19.984 -1.499 -13.188 1 66.31 75 VAL A C 1
ATOM 521 O O . VAL A 1 75 ? 20.625 -1.062 -14.148 1 66.31 75 VAL A O 1
ATOM 524 N N . LYS A 1 76 ? 19.094 -0.837 -12.586 1 65.94 76 LYS A N 1
ATOM 525 C CA . LYS A 1 76 ? 18.719 0.491 -13.062 1 65.94 76 LYS A CA 1
ATOM 526 C C . LYS A 1 76 ? 19.875 1.475 -12.914 1 65.94 76 LYS A C 1
ATOM 528 O O . LYS A 1 76 ? 20.094 2.312 -13.789 1 65.94 76 LYS A O 1
ATOM 533 N N . GLN A 1 77 ? 20.562 1.301 -11.844 1 63.03 77 GLN A N 1
ATOM 534 C CA . GLN A 1 77 ? 21.75 2.129 -11.633 1 63.03 77 GLN A CA 1
ATOM 535 C C . GLN A 1 77 ? 22.828 1.828 -12.672 1 63.03 77 GLN A C 1
ATOM 537 O O . GLN A 1 77 ? 23.438 2.744 -13.219 1 63.03 77 GLN A O 1
ATOM 542 N N . MET A 1 78 ? 22.984 0.594 -12.961 1 62.25 78 MET A N 1
ATOM 543 C CA . MET A 1 78 ? 23.984 0.173 -13.945 1 62.25 78 MET A CA 1
ATOM 544 C C . MET A 1 78 ? 23.594 0.656 -15.344 1 62.25 78 MET A C 1
ATOM 546 O O . MET A 1 78 ? 24.453 1.1 -16.109 1 62.25 78 MET A O 1
ATOM 550 N N . GLU A 1 79 ? 22.375 0.643 -15.57 1 66.06 79 GLU A N 1
ATOM 551 C CA . GLU A 1 79 ? 21.891 1.146 -16.844 1 66.06 79 GLU A CA 1
ATOM 552 C C . GLU A 1 79 ? 22.078 2.654 -16.969 1 66.06 79 GLU A C 1
ATOM 554 O O . GLU A 1 79 ? 22.484 3.156 -18.016 1 66.06 79 GLU A O 1
ATOM 559 N N . ALA A 1 80 ? 21.844 3.262 -15.922 1 62.97 80 ALA A N 1
ATOM 560 C CA . ALA A 1 80 ? 22.047 4.707 -15.883 1 62.97 80 ALA A CA 1
ATOM 561 C C . ALA A 1 80 ? 23.516 5.062 -16.078 1 62.97 80 ALA A C 1
ATOM 563 O O . ALA A 1 80 ? 23.844 6.125 -16.609 1 62.97 80 ALA A O 1
ATOM 564 N N . GLU A 1 81 ? 24.359 4.129 -15.727 1 59.28 81 GLU A N 1
ATOM 565 C CA . GLU A 1 81 ? 25.797 4.332 -15.852 1 59.28 81 GLU A CA 1
ATOM 566 C C . GLU A 1 81 ? 26.297 3.875 -17.219 1 59.28 81 GLU A C 1
ATOM 568 O O . GLU A 1 81 ? 27.484 3.971 -17.516 1 59.28 81 GLU A O 1
ATOM 573 N N . GLY A 1 82 ? 25.344 3.377 -17.984 1 65.06 82 GLY A N 1
ATOM 574 C CA . GLY A 1 82 ? 25.672 3.076 -19.375 1 65.06 82 GLY A CA 1
ATOM 575 C C . GLY A 1 82 ? 26.031 1.621 -19.609 1 65.06 82 GLY A C 1
ATOM 576 O O . GLY A 1 82 ? 26.516 1.255 -20.672 1 65.06 82 GLY A O 1
ATOM 577 N N . GLU A 1 83 ? 25.859 0.807 -18.578 1 63.72 83 GLU A N 1
ATOM 578 C CA . GLU A 1 83 ? 26.156 -0.613 -18.734 1 63.72 83 GLU A CA 1
ATOM 579 C C . GLU A 1 83 ? 24.984 -1.359 -19.359 1 63.72 83 GLU A C 1
ATOM 581 O O . GLU A 1 83 ? 23.812 -1.018 -19.125 1 63.72 83 GLU A O 1
ATOM 586 N N . SER A 1 84 ? 25.266 -2.223 -20.344 1 63.69 84 SER A N 1
ATOM 587 C CA . SER A 1 84 ? 24.219 -3.086 -20.891 1 63.69 84 SER A CA 1
ATOM 588 C C . SER A 1 84 ? 23.922 -4.254 -19.953 1 63.69 84 SER A C 1
ATOM 590 O O . SER A 1 84 ? 24.781 -5.113 -19.734 1 63.69 84 SER A O 1
ATOM 592 N N . VAL A 1 85 ? 22.922 -4.141 -19.203 1 58.72 85 VAL A N 1
ATOM 593 C CA . VAL A 1 85 ? 22.562 -5.172 -18.234 1 58.72 85 VAL A CA 1
ATOM 594 C C . VAL A 1 85 ? 21.234 -5.828 -18.656 1 58.72 85 VAL A C 1
ATOM 596 O O . VAL A 1 85 ? 20.297 -5.148 -19.062 1 58.72 85 VAL A O 1
ATOM 599 N N . THR A 1 86 ? 21.281 -7.207 -18.969 1 54.19 86 THR A N 1
ATOM 600 C CA . THR A 1 86 ? 20.031 -7.953 -19.125 1 54.19 86 THR A CA 1
ATOM 601 C C . THR A 1 86 ? 19.547 -8.484 -17.766 1 54.19 86 THR A C 1
ATOM 603 O O . THR A 1 86 ? 20.203 -9.312 -17.141 1 54.19 86 THR A O 1
ATOM 606 N N . SER A 1 87 ? 18.594 -7.785 -17.312 1 53.94 87 SER A N 1
ATOM 607 C CA . SER A 1 87 ? 18.047 -8.203 -16.031 1 53.94 87 SER A CA 1
ATOM 608 C C . SER A 1 87 ? 17.094 -9.375 -16.188 1 53.94 87 SER A C 1
ATOM 610 O O . SER A 1 87 ? 16.156 -9.312 -16.984 1 53.94 87 SER A O 1
ATOM 612 N N . LEU A 1 88 ? 17.453 -10.492 -15.617 1 53.22 88 LEU A N 1
ATOM 613 C CA . LEU A 1 88 ? 16.562 -11.656 -15.609 1 53.22 88 LEU A CA 1
ATOM 614 C C . LEU A 1 88 ? 15.883 -11.805 -14.25 1 53.22 88 LEU A C 1
ATOM 616 O O . LEU A 1 88 ? 15.156 -12.781 -14.023 1 53.22 88 LEU A O 1
ATOM 620 N N . CYS A 1 89 ? 16.156 -10.766 -13.469 1 49.12 89 CYS A N 1
ATOM 621 C CA . CYS A 1 89 ? 15.734 -10.938 -12.078 1 49.12 89 CYS A CA 1
ATOM 622 C C . CYS A 1 89 ? 14.375 -10.312 -11.836 1 49.12 89 CYS A C 1
ATOM 624 O O . CYS A 1 89 ? 13.703 -10.625 -10.852 1 49.12 89 CYS A O 1
ATOM 626 N N . VAL A 1 90 ? 14.039 -9.508 -12.875 1 56.09 90 VAL A N 1
ATOM 627 C CA . VAL A 1 90 ? 12.789 -8.805 -12.578 1 56.09 90 VAL A CA 1
ATOM 628 C C . VAL A 1 90 ? 11.664 -9.367 -13.445 1 56.09 90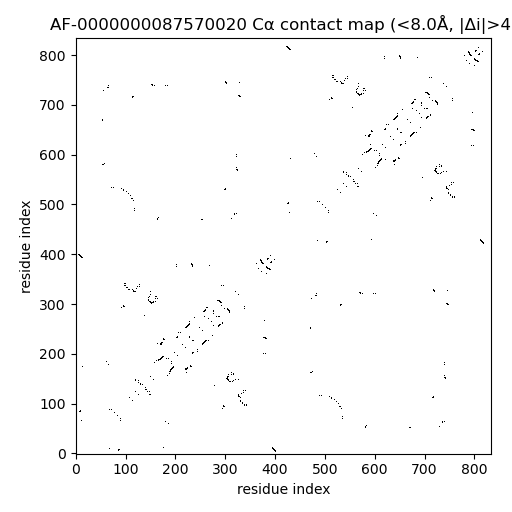 VAL A C 1
ATOM 630 O O . VAL A 1 90 ? 11.812 -9.492 -14.656 1 56.09 90 VAL A O 1
ATOM 633 N N . GLY A 1 91 ? 10.773 -10.125 -12.875 1 65.56 91 GLY A N 1
ATOM 634 C CA . GLY A 1 91 ? 9.602 -10.672 -13.531 1 65.56 91 GLY A CA 1
ATOM 635 C C . GLY A 1 91 ? 8.797 -9.633 -14.281 1 65.56 91 GLY A C 1
ATOM 636 O O . GLY A 1 91 ? 7.594 -9.484 -14.047 1 65.56 91 GLY A O 1
ATOM 637 N N . GLU A 1 92 ? 9.586 -8.914 -15.141 1 76 92 GLU A N 1
ATOM 638 C CA . GLU A 1 92 ? 8.906 -7.91 -15.953 1 76 92 GLU A CA 1
ATOM 639 C C . GLU A 1 92 ? 8.953 -8.273 -17.438 1 76 92 GLU A C 1
ATOM 641 O O . GLU A 1 92 ? 10.031 -8.5 -17.984 1 76 92 GLU A O 1
ATOM 646 N N . PRO A 1 93 ? 7.777 -8.281 -18.016 1 78.56 93 PRO A N 1
ATOM 647 C CA . PRO A 1 93 ? 7.742 -8.562 -19.453 1 78.56 93 PRO A CA 1
ATOM 648 C C . PRO A 1 93 ? 8.445 -7.484 -20.281 1 78.56 93 PRO A C 1
ATOM 650 O O . PRO A 1 93 ? 8.492 -6.32 -19.875 1 78.56 93 PRO A O 1
ATOM 653 N N . ASP A 1 94 ? 8.922 -7.863 -21.406 1 79.81 94 ASP A N 1
ATOM 654 C CA . ASP A 1 94 ? 9.688 -6.922 -22.219 1 79.81 94 ASP A CA 1
ATOM 655 C C . ASP A 1 94 ? 8.812 -6.289 -23.297 1 79.81 94 ASP A C 1
ATOM 657 O O . ASP A 1 94 ? 9.312 -5.621 -24.203 1 79.81 94 ASP A O 1
ATOM 661 N N . PHE A 1 95 ? 7.555 -6.547 -23.281 1 86.06 95 PHE A N 1
ATOM 662 C CA . PHE A 1 95 ? 6.633 -5.879 -24.188 1 86.06 95 PHE A CA 1
ATOM 663 C C . PHE A 1 95 ? 5.809 -4.832 -23.453 1 86.06 95 PHE A C 1
ATOM 665 O O . PHE A 1 95 ? 5.789 -4.805 -22.219 1 86.06 95 PHE A O 1
ATOM 672 N N . ALA A 1 96 ? 5.18 -3.994 -24.234 1 91.12 96 ALA A N 1
ATOM 673 C CA . ALA A 1 96 ? 4.363 -2.922 -23.672 1 91.12 96 ALA A CA 1
ATOM 674 C C . ALA A 1 96 ? 2.934 -3.396 -23.422 1 91.12 96 ALA A C 1
ATOM 676 O O . ALA A 1 96 ? 2.482 -4.375 -24.016 1 91.12 96 ALA A O 1
ATOM 677 N N . PRO A 1 97 ? 2.258 -2.691 -22.484 1 96.31 97 PRO A N 1
ATOM 678 C CA . PRO A 1 97 ? 0.822 -2.971 -22.391 1 96.31 97 PRO A CA 1
ATOM 679 C C . PRO A 1 97 ? 0.099 -2.742 -23.719 1 96.31 97 PRO A C 1
ATOM 681 O O . PRO A 1 97 ? 0.542 -1.932 -24.547 1 96.31 97 PRO A O 1
ATOM 684 N N . PRO A 1 98 ? -1.002 -3.471 -23.938 1 96.88 98 PRO A N 1
ATOM 685 C CA . PRO A 1 98 ? -1.778 -3.242 -25.156 1 96.88 98 PRO A CA 1
ATOM 686 C C . PRO A 1 98 ? -2.252 -1.796 -25.281 1 96.88 98 PRO A C 1
ATOM 688 O O . PRO A 1 98 ? -2.602 -1.161 -24.281 1 96.88 98 PRO A O 1
ATOM 691 N N . GLN A 1 99 ? -2.328 -1.38 -26.516 1 97.19 99 GLN A N 1
ATOM 692 C CA . GLN A 1 99 ? -2.686 0.008 -26.797 1 97.19 99 GLN A CA 1
ATOM 693 C C . GLN A 1 99 ? -4.051 0.351 -26.203 1 97.19 99 GLN A C 1
ATOM 695 O O . GLN A 1 99 ? -4.258 1.458 -25.703 1 97.19 99 GLN A O 1
ATOM 700 N N . CYS A 1 100 ? -4.992 -0.553 -26.281 1 98.12 100 CYS A N 1
ATOM 701 C CA . CYS A 1 100 ? -6.332 -0.286 -25.766 1 98.12 100 CYS A CA 1
ATOM 702 C C . CYS A 1 100 ? -6.297 -0.019 -24.266 1 98.12 100 CYS A C 1
ATOM 704 O O . CYS A 1 100 ? -7.125 0.735 -23.75 1 98.12 100 CYS A O 1
ATOM 706 N N . VAL A 1 101 ? -5.391 -0.61 -23.547 1 98.5 101 VAL A N 1
ATOM 707 C CA . VAL A 1 101 ? -5.203 -0.396 -22.109 1 98.5 101 VAL A CA 1
ATOM 708 C C . VAL A 1 101 ? -4.711 1.027 -21.859 1 98.5 101 VAL A C 1
ATOM 710 O O . VAL A 1 101 ? -5.23 1.729 -20.984 1 98.5 101 VAL A O 1
ATOM 713 N N . LEU A 1 102 ? -3.717 1.481 -22.641 1 98.44 102 LEU A N 1
ATOM 714 C CA . LEU A 1 102 ? -3.184 2.836 -22.531 1 98.44 102 LEU A CA 1
ATOM 715 C C . LEU A 1 102 ? -4.246 3.869 -22.891 1 98.44 102 LEU A C 1
ATOM 717 O O . LEU A 1 102 ? -4.367 4.898 -22.219 1 98.44 102 LEU A O 1
ATOM 721 N N . ASP A 1 103 ? -5.02 3.578 -23.922 1 98.5 103 ASP A N 1
ATOM 722 C CA . ASP A 1 103 ? -6.094 4.469 -24.359 1 98.5 103 ASP A CA 1
ATOM 723 C C . ASP A 1 103 ? -7.152 4.617 -23.266 1 98.5 103 ASP A C 1
ATOM 725 O O . ASP A 1 103 ? -7.668 5.715 -23.047 1 98.5 103 ASP A O 1
ATOM 729 N N . ALA A 1 104 ? -7.484 3.539 -22.641 1 98.69 104 ALA A N 1
ATOM 730 C CA . ALA A 1 104 ? -8.5 3.562 -21.578 1 98.69 104 ALA A CA 1
ATOM 731 C C . ALA A 1 104 ? -8.047 4.426 -20.406 1 98.69 104 ALA A C 1
ATOM 733 O O . ALA A 1 104 ? -8.844 5.172 -19.828 1 98.69 104 ALA A O 1
ATOM 734 N N . ALA A 1 105 ? -6.824 4.324 -20.031 1 98.69 105 ALA A N 1
ATOM 735 C CA . ALA A 1 105 ? -6.273 5.152 -18.953 1 98.69 105 ALA A CA 1
ATOM 736 C C . ALA A 1 105 ? -6.336 6.633 -19.328 1 98.69 105 ALA A C 1
ATOM 738 O O . ALA A 1 105 ? -6.766 7.461 -18.516 1 98.69 105 ALA A O 1
ATOM 739 N N . SER A 1 106 ? -5.902 6.945 -20.562 1 98.44 106 SER A N 1
ATOM 740 C CA . SER A 1 106 ? -5.926 8.32 -21.031 1 98.44 106 SER A CA 1
ATOM 741 C C . SER A 1 106 ? -7.352 8.867 -21.062 1 98.44 106 SER A C 1
ATOM 743 O O . SER A 1 106 ? -7.598 10.008 -20.656 1 98.44 106 SER A O 1
ATOM 745 N N . ALA A 1 107 ? -8.242 8.07 -21.547 1 98.38 107 ALA A N 1
ATOM 746 C CA . ALA A 1 107 ? -9.648 8.469 -21.625 1 98.38 107 ALA A CA 1
ATOM 747 C C . ALA A 1 107 ? -10.227 8.711 -20.234 1 98.38 107 ALA A C 1
ATOM 749 O O . ALA A 1 107 ? -11.031 9.625 -20.047 1 98.38 107 ALA A O 1
ATOM 750 N N . ALA A 1 108 ? -9.852 7.883 -19.328 1 98.19 108 ALA A N 1
ATOM 751 C CA . ALA A 1 108 ? -10.32 8.031 -17.953 1 98.19 108 ALA A CA 1
ATOM 752 C C . ALA A 1 108 ? -9.867 9.359 -17.344 1 98.19 108 ALA A C 1
ATOM 754 O O . ALA A 1 108 ? -10.648 10.055 -16.703 1 98.19 108 ALA A O 1
ATOM 755 N N . MET A 1 109 ? -8.625 9.703 -17.547 1 97.94 109 MET A N 1
ATOM 756 C CA . MET A 1 109 ? -8.109 10.977 -17.047 1 97.94 109 MET A CA 1
ATOM 757 C C . MET A 1 109 ? -8.844 12.141 -17.688 1 97.94 109 MET A C 1
ATOM 759 O O . MET A 1 109 ? -9.273 13.07 -17 1 97.94 109 MET A O 1
ATOM 763 N N . ALA A 1 110 ? -9.008 12.031 -18.984 1 96.44 110 ALA A N 1
ATOM 764 C CA . ALA A 1 110 ? -9.703 13.086 -19.719 1 96.44 110 ALA A CA 1
ATOM 765 C C . ALA A 1 110 ? -11.164 13.195 -19.281 1 96.44 110 ALA A C 1
ATOM 767 O O . ALA A 1 110 ? -11.734 14.289 -19.266 1 96.44 110 ALA A O 1
ATOM 768 N N . GLY A 1 111 ? -11.703 12.078 -18.891 1 96.38 111 GLY A N 1
ATOM 769 C CA . GLY A 1 111 ? -13.102 12.023 -18.5 1 96.38 111 GLY A CA 1
ATOM 770 C C . GLY A 1 111 ? -13.32 12.352 -17.031 1 96.38 111 GLY A C 1
ATOM 771 O O . GLY A 1 111 ? -14.445 12.312 -16.547 1 96.38 111 GLY A O 1
ATOM 772 N N . GLY A 1 112 ? -12.258 12.656 -16.281 1 95.5 112 GLY A N 1
ATOM 773 C CA . GLY A 1 112 ? -12.383 13.109 -14.898 1 95.5 112 GLY A CA 1
ATOM 774 C C . GLY A 1 112 ? -12.312 11.977 -13.891 1 95.5 112 GLY A C 1
ATOM 775 O O . GLY A 1 112 ? -12.609 12.18 -12.711 1 95.5 112 GLY A O 1
ATOM 776 N N . GLN A 1 113 ? -11.953 10.766 -14.289 1 95.5 113 GLN A N 1
ATOM 777 C CA . GLN A 1 113 ? -11.773 9.656 -13.359 1 95.5 113 GLN A CA 1
ATOM 778 C C . GLN A 1 113 ? -10.422 9.734 -12.664 1 95.5 113 GLN A C 1
ATOM 780 O O . GLN A 1 113 ? -9.617 8.797 -12.75 1 95.5 113 GLN A O 1
ATOM 785 N N . THR A 1 114 ? -10.219 10.836 -12 1 96.56 114 THR A N 1
ATOM 786 C CA . THR A 1 114 ? -8.961 11.117 -11.328 1 96.56 114 THR A CA 1
ATOM 787 C C . THR A 1 114 ? -9.172 11.305 -9.836 1 96.56 114 THR A C 1
ATOM 789 O O . THR A 1 114 ? -8.344 11.93 -9.156 1 96.56 114 THR A O 1
ATOM 792 N N . ARG A 1 115 ? -10.281 10.82 -9.32 1 94.19 115 ARG A N 1
ATOM 793 C CA . ARG A 1 115 ? -10.641 10.984 -7.918 1 94.19 115 ARG A CA 1
ATOM 794 C C . ARG A 1 115 ? -10.562 9.656 -7.176 1 94.19 115 ARG A C 1
ATOM 796 O O . ARG A 1 115 ? -10.328 8.609 -7.789 1 94.19 115 ARG A O 1
ATOM 803 N N . TYR A 1 116 ? -10.742 9.719 -5.871 1 93.5 116 TYR A N 1
ATOM 804 C CA . TYR A 1 116 ? -10.797 8.5 -5.078 1 93.5 116 TYR A CA 1
ATOM 805 C C . TYR A 1 116 ? -11.883 7.562 -5.59 1 93.5 116 TYR A C 1
ATOM 807 O O . TYR A 1 116 ? -12.922 8.016 -6.082 1 93.5 116 TYR A O 1
ATOM 815 N N . THR A 1 117 ? -11.633 6.32 -5.508 1 94.19 117 THR A N 1
ATOM 816 C CA . THR A 1 117 ? -12.656 5.297 -5.703 1 94.19 117 THR A CA 1
ATOM 817 C C . THR A 1 117 ? -12.961 4.582 -4.391 1 94.19 117 THR A C 1
ATOM 819 O O . THR A 1 117 ? -12.398 4.922 -3.346 1 94.19 117 THR A O 1
ATOM 822 N N . ALA A 1 118 ? -13.906 3.656 -4.477 1 92.44 118 ALA A N 1
ATOM 823 C CA . ALA A 1 118 ? -14.078 2.781 -3.32 1 92.44 118 ALA A CA 1
ATOM 824 C C . ALA A 1 118 ? -12.773 2.092 -2.949 1 92.44 118 ALA A C 1
ATOM 826 O O . ALA A 1 118 ? -11.961 1.78 -3.82 1 92.44 118 ALA A O 1
ATOM 827 N N . VAL A 1 119 ? -12.617 1.834 -1.69 1 94.88 119 VAL A N 1
ATOM 828 C CA . VAL A 1 119 ? -11.398 1.221 -1.176 1 94.88 119 VAL A CA 1
ATOM 829 C C . VAL A 1 119 ? -11.133 -0.092 -1.907 1 94.88 119 VAL A C 1
ATOM 831 O O . VAL A 1 119 ? -9.984 -0.412 -2.223 1 94.88 119 VAL A O 1
ATOM 834 N N . THR A 1 120 ? -12.211 -0.834 -2.236 1 96.5 120 THR A N 1
ATOM 835 C CA . THR A 1 120 ? -12.078 -2.152 -2.848 1 96.5 120 THR A CA 1
ATOM 836 C C . THR A 1 120 ? -11.891 -2.031 -4.355 1 96.5 120 THR A C 1
ATOM 838 O O . THR A 1 120 ? -11.602 -3.021 -5.031 1 96.5 120 THR A O 1
ATOM 841 N N . GLY A 1 121 ? -12.07 -0.874 -4.879 1 97.19 121 GLY A N 1
ATOM 842 C CA . GLY A 1 121 ? -11.992 -0.654 -6.316 1 97.19 121 GLY A CA 1
ATOM 843 C C . GLY A 1 121 ? -13.328 -0.274 -6.934 1 97.19 121 GLY A C 1
ATOM 844 O O . GLY A 1 121 ? -14.367 -0.382 -6.285 1 97.19 121 GLY A O 1
ATOM 845 N N . THR A 1 122 ? -13.297 0.188 -8.125 1 96.88 122 THR A N 1
ATOM 846 C CA . THR A 1 122 ? -14.516 0.574 -8.836 1 96.88 122 THR A CA 1
ATOM 847 C C . THR A 1 122 ? -15.391 -0.644 -9.109 1 96.88 122 THR A C 1
ATOM 849 O O . THR A 1 122 ? -14.891 -1.76 -9.25 1 96.88 122 THR A O 1
ATOM 852 N N . ALA A 1 123 ? -16.656 -0.382 -9.18 1 95.81 123 ALA A N 1
ATOM 853 C CA . ALA A 1 123 ? -17.609 -1.452 -9.477 1 95.81 123 ALA A CA 1
ATOM 854 C C . ALA A 1 123 ? -17.297 -2.104 -10.82 1 95.81 123 ALA A C 1
ATOM 856 O O . ALA A 1 123 ? -17.359 -3.328 -10.961 1 95.81 123 ALA A O 1
ATOM 857 N N . ASP A 1 124 ? -16.938 -1.307 -11.773 1 97.5 124 ASP A N 1
ATOM 858 C CA . ASP A 1 124 ? -16.625 -1.808 -13.109 1 97.5 124 ASP A CA 1
ATOM 859 C C . ASP A 1 124 ? -15.469 -2.801 -13.078 1 97.5 124 ASP A C 1
ATOM 861 O O . ASP A 1 124 ? -15.547 -3.873 -13.68 1 97.5 124 ASP A O 1
ATOM 865 N N . LEU A 1 125 ? -14.422 -2.455 -12.359 1 98.69 125 LEU A N 1
ATOM 866 C CA . LEU A 1 125 ? -13.25 -3.332 -12.336 1 98.69 125 LEU A CA 1
ATOM 867 C C . LEU A 1 125 ? -13.547 -4.605 -11.547 1 98.69 125 LEU A C 1
ATOM 869 O O . LEU A 1 125 ? -13.188 -5.703 -11.984 1 98.69 125 LEU A O 1
ATOM 873 N N . ARG A 1 126 ? -14.172 -4.477 -10.422 1 98.56 126 ARG A N 1
ATOM 874 C CA . ARG A 1 126 ? -14.492 -5.656 -9.617 1 98.56 126 ARG A CA 1
ATOM 875 C C . ARG A 1 126 ? -15.398 -6.609 -10.391 1 98.56 126 ARG A C 1
ATOM 877 O O . ARG A 1 126 ? -15.219 -7.824 -10.336 1 98.56 126 ARG A O 1
ATOM 884 N N . SER A 1 127 ? -16.359 -6.051 -11.117 1 98.62 127 SER A N 1
ATOM 885 C CA . SER A 1 127 ? -17.234 -6.871 -11.945 1 98.62 127 SER A CA 1
ATOM 886 C C . SER A 1 127 ? -16.453 -7.562 -13.062 1 98.62 127 SER A C 1
ATOM 888 O O . SER A 1 127 ? -16.688 -8.734 -13.352 1 98.62 127 SER A O 1
ATOM 890 N N . SER A 1 128 ? -15.578 -6.848 -13.68 1 98.75 128 SER A N 1
ATOM 891 C CA . SER A 1 128 ? -14.758 -7.418 -14.742 1 98.75 128 SER A CA 1
ATOM 892 C C . SER A 1 128 ? -13.875 -8.547 -14.211 1 98.75 128 SER A C 1
ATOM 894 O O . SER A 1 128 ? -13.711 -9.57 -14.875 1 98.75 128 SER A O 1
ATOM 896 N N . ILE A 1 129 ? -13.352 -8.367 -13.031 1 98.81 129 ILE A N 1
ATOM 897 C CA . ILE A 1 129 ? -12.5 -9.383 -12.422 1 98.81 129 ILE A CA 1
ATOM 898 C C . ILE A 1 129 ? -13.32 -10.633 -12.117 1 98.81 129 ILE A C 1
ATOM 900 O O . ILE A 1 129 ? -12.906 -11.75 -12.453 1 98.81 129 ILE A O 1
ATOM 904 N N . ALA A 1 130 ? -14.438 -10.438 -11.5 1 98.81 130 ALA A N 1
ATOM 905 C CA . ALA A 1 130 ? -15.305 -11.562 -11.164 1 98.81 130 ALA A CA 1
ATOM 906 C C . ALA A 1 130 ? -15.719 -12.328 -12.414 1 98.81 130 ALA A C 1
ATOM 908 O O . ALA A 1 130 ? -15.695 -13.562 -12.438 1 98.81 130 ALA A O 1
ATOM 909 N N . ALA A 1 131 ? -16.078 -11.609 -13.438 1 98.62 131 ALA A N 1
ATOM 910 C CA . ALA A 1 131 ? -16.469 -12.234 -14.695 1 98.62 131 ALA A CA 1
ATOM 911 C C . ALA A 1 131 ? -15.32 -13.031 -15.305 1 98.62 131 ALA A C 1
ATOM 913 O O . ALA A 1 131 ? -15.523 -14.141 -15.805 1 98.62 131 ALA A O 1
ATOM 914 N N . ASP A 1 132 ? -14.164 -12.484 -15.289 1 97.5 132 ASP A N 1
ATOM 915 C CA . ASP A 1 132 ? -12.984 -13.156 -15.828 1 97.5 132 ASP A CA 1
ATOM 916 C C . ASP A 1 132 ? -12.688 -14.445 -15.062 1 97.5 132 ASP A C 1
ATOM 918 O O . ASP A 1 132 ? -12.422 -15.484 -15.68 1 97.5 132 ASP A O 1
ATOM 922 N N . LEU A 1 133 ? -12.75 -14.391 -13.734 1 97.94 133 LEU A N 1
ATOM 923 C CA . LEU A 1 133 ? -12.469 -15.555 -12.906 1 97.94 133 LEU A CA 1
ATOM 924 C C . LEU A 1 133 ? -13.523 -16.641 -13.117 1 97.94 133 LEU A C 1
ATOM 926 O O . LEU A 1 133 ? -13.203 -17.828 -13.133 1 97.94 133 LEU A O 1
ATOM 930 N N . SER A 1 134 ? -14.703 -16.219 -13.281 1 98 134 SER A N 1
ATOM 931 C CA . SER A 1 134 ? -15.773 -17.172 -13.555 1 98 134 SER A CA 1
ATOM 932 C C . SER A 1 134 ? -15.578 -17.844 -14.906 1 98 134 SER A C 1
ATOM 934 O O . SER A 1 134 ? -15.656 -19.078 -15.008 1 98 134 SER A O 1
ATOM 936 N N . SER A 1 135 ? -15.312 -17.125 -15.883 1 95.38 135 SER A N 1
ATOM 937 C CA . SER A 1 135 ? -15.227 -17.641 -17.25 1 95.38 135 SER A CA 1
ATOM 938 C C . SER A 1 135 ? -13.969 -18.484 -17.438 1 95.38 135 SER A C 1
ATOM 940 O O . SER A 1 135 ? -14.023 -19.578 -18 1 95.38 135 SER A O 1
ATOM 942 N N . ARG A 1 136 ? -12.836 -18.031 -16.922 1 91.94 136 ARG A N 1
ATOM 943 C CA . ARG A 1 136 ? -11.555 -18.672 -17.234 1 91.94 136 ARG A CA 1
ATOM 944 C C . ARG A 1 136 ? -11.227 -19.75 -16.203 1 91.94 136 ARG A C 1
ATOM 946 O O . ARG A 1 136 ? -10.586 -20.75 -16.531 1 91.94 136 ARG A O 1
ATOM 953 N N . LYS A 1 137 ? -11.711 -19.469 -14.992 1 93.62 137 LYS A N 1
ATOM 954 C CA . LYS A 1 137 ? -11.219 -20.328 -13.914 1 93.62 137 LYS A CA 1
ATOM 955 C C . LYS A 1 137 ? -12.359 -21.125 -13.289 1 93.62 137 LYS A C 1
ATOM 957 O O . LYS A 1 137 ? -12.125 -22 -12.445 1 93.62 137 LYS A O 1
ATOM 962 N N . GLY A 1 138 ? -13.539 -20.828 -13.648 1 95.06 138 GLY A N 1
ATOM 963 C CA . GLY A 1 138 ? -14.688 -21.562 -13.133 1 95.06 138 GLY A CA 1
ATOM 964 C C . GLY A 1 138 ? -14.969 -21.266 -11.664 1 95.06 138 GLY A C 1
ATOM 965 O O . GLY A 1 138 ? -15.453 -22.141 -10.938 1 95.06 138 GLY A O 1
ATOM 966 N N . VAL A 1 139 ? -14.539 -20.156 -11.164 1 97.88 139 VAL A N 1
ATOM 967 C CA . VAL A 1 139 ? -14.797 -19.766 -9.781 1 97.88 139 VAL A CA 1
ATOM 968 C C . VAL A 1 139 ? -15.688 -18.531 -9.758 1 97.88 139 VAL A C 1
ATOM 970 O O . VAL A 1 139 ? -15.359 -17.5 -10.367 1 97.88 139 VAL A O 1
ATOM 973 N N . ASP A 1 140 ? -16.719 -18.562 -9.047 1 98.31 140 ASP A N 1
ATOM 974 C CA . ASP A 1 140 ? -17.672 -17.453 -8.961 1 98.31 140 ASP A CA 1
ATOM 975 C C . ASP A 1 140 ? -17.438 -16.641 -7.688 1 98.31 140 ASP A C 1
ATOM 977 O O . ASP A 1 140 ? -17.562 -17.172 -6.578 1 98.31 140 ASP A O 1
ATOM 981 N N . TYR A 1 141 ? -17.078 -15.461 -7.883 1 98.69 141 TYR A N 1
ATOM 982 C CA . TYR A 1 141 ? -16.953 -14.5 -6.789 1 98.69 141 TYR A CA 1
ATOM 983 C C . TYR A 1 141 ? -18.016 -13.422 -6.883 1 98.69 141 TYR A C 1
ATOM 985 O O . TYR A 1 141 ? -18.359 -12.969 -7.977 1 98.69 141 TYR A O 1
ATOM 993 N N . ASP A 1 142 ? -18.547 -13.008 -5.711 1 98.62 142 ASP A N 1
ATOM 994 C CA . ASP A 1 142 ? -19.359 -11.805 -5.656 1 98.62 142 ASP A CA 1
ATOM 995 C C . ASP A 1 142 ? -18.5 -10.555 -5.836 1 98.62 142 ASP A C 1
ATOM 997 O O . ASP A 1 142 ? -17.656 -10.25 -4.996 1 98.62 142 ASP A O 1
ATOM 1001 N N . PRO A 1 143 ? -18.734 -9.797 -6.918 1 98.12 143 PRO A N 1
ATOM 1002 C CA . PRO A 1 143 ? -17.875 -8.641 -7.172 1 98.12 143 PRO A CA 1
ATOM 1003 C C . PRO A 1 143 ? -17.969 -7.586 -6.07 1 98.12 143 PRO A C 1
ATOM 1005 O O . PRO A 1 143 ? -17.031 -6.801 -5.879 1 98.12 143 PRO A O 1
ATOM 1008 N N . ILE A 1 144 ? -18.984 -7.57 -5.328 1 95.44 144 ILE A N 1
ATOM 1009 C CA . ILE A 1 144 ? -19.219 -6.535 -4.332 1 95.44 144 ILE A CA 1
ATOM 1010 C C . ILE A 1 144 ? -18.516 -6.902 -3.027 1 95.44 144 ILE A C 1
ATOM 1012 O O . ILE A 1 144 ? -17.875 -6.055 -2.406 1 95.44 144 ILE A O 1
ATOM 1016 N N . THR A 1 145 ? -18.547 -8.188 -2.674 1 97.19 145 THR A N 1
ATOM 1017 C CA . THR A 1 145 ? -18.125 -8.523 -1.316 1 97.19 145 THR A CA 1
ATOM 1018 C C . THR A 1 145 ? -16.859 -9.375 -1.331 1 97.19 145 THR A C 1
ATOM 1020 O O . THR A 1 145 ? -16.234 -9.578 -0.291 1 97.19 145 THR A O 1
ATOM 1023 N N . GLU A 1 146 ? -16.453 -9.828 -2.523 1 98.81 146 GLU A N 1
ATOM 1024 C CA . GLU A 1 146 ? -15.43 -10.875 -2.479 1 98.81 146 GLU A CA 1
ATOM 1025 C C . GLU A 1 146 ? -14.227 -10.516 -3.344 1 98.81 146 GLU A C 1
ATOM 1027 O O . GLU A 1 146 ? -13.359 -11.352 -3.59 1 98.81 146 GLU A O 1
ATOM 1032 N N . VAL A 1 147 ? -14.195 -9.25 -3.844 1 98.88 147 VAL A N 1
ATOM 1033 C CA . VAL A 1 147 ? -13.078 -8.789 -4.656 1 98.88 147 VAL A CA 1
ATOM 1034 C C . VAL A 1 147 ? -12.531 -7.48 -4.082 1 98.88 147 VAL A C 1
ATOM 1036 O O . VAL A 1 147 ? -13.297 -6.543 -3.822 1 98.88 147 VAL A O 1
ATOM 1039 N N . VAL A 1 148 ? -11.203 -7.418 -3.832 1 98.75 148 VAL A N 1
ATOM 1040 C CA . VAL A 1 148 ? -10.516 -6.219 -3.367 1 98.75 148 VAL A CA 1
ATOM 1041 C C . VAL A 1 148 ? -9.359 -5.891 -4.309 1 98.75 148 VAL A C 1
ATOM 1043 O O . VAL A 1 148 ? -8.414 -6.676 -4.438 1 98.75 148 VAL A O 1
ATOM 1046 N N . VAL A 1 149 ? -9.461 -4.723 -4.941 1 98.88 149 VAL A N 1
ATOM 1047 C CA . VAL A 1 149 ? -8.414 -4.25 -5.836 1 98.88 149 VAL A CA 1
ATOM 1048 C C . VAL A 1 149 ? -7.332 -3.535 -5.027 1 98.88 149 VAL A C 1
ATOM 1050 O O . VAL A 1 149 ? -7.637 -2.701 -4.172 1 98.88 149 VAL A O 1
ATOM 1053 N N . GLY A 1 150 ? -6.086 -3.918 -5.254 1 98.62 150 GLY A N 1
ATOM 1054 C CA . GLY A 1 150 ? -4.992 -3.318 -4.504 1 98.62 150 GLY A CA 1
ATOM 1055 C C . GLY A 1 150 ? -3.898 -2.752 -5.395 1 98.62 150 GLY A C 1
ATOM 1056 O O . GLY A 1 150 ? -4.004 -2.801 -6.621 1 98.62 150 GLY A O 1
ATOM 1057 N N . ASN A 1 151 ? -2.875 -2.186 -4.738 1 98.5 151 ASN A N 1
ATOM 1058 C CA . ASN A 1 151 ? -1.728 -1.602 -5.426 1 98.5 151 ASN A CA 1
ATOM 1059 C C . ASN A 1 151 ? -0.711 -2.666 -5.824 1 98.5 151 ASN A C 1
ATOM 1061 O O . ASN A 1 151 ? 0.4 -2.701 -5.293 1 98.5 151 ASN A O 1
ATOM 1065 N N . GLY A 1 152 ? -1.08 -3.461 -6.816 1 98 152 GLY A N 1
ATOM 1066 C CA . GLY A 1 152 ? -0.274 -4.598 -7.234 1 98 152 GLY A CA 1
ATOM 1067 C C . GLY A 1 152 ? -0.567 -5.859 -6.441 1 98 152 GLY A C 1
ATOM 1068 O O . GLY A 1 152 ? -1.158 -5.793 -5.359 1 98 152 GLY A O 1
ATOM 1069 N N . ALA A 1 153 ? -0.117 -6.969 -7.004 1 98.12 153 ALA A N 1
ATOM 1070 C CA . ALA A 1 153 ? -0.32 -8.25 -6.34 1 98.12 153 ALA A CA 1
ATOM 1071 C C . ALA A 1 153 ? 0.443 -8.312 -5.02 1 98.12 153 ALA A C 1
ATOM 1073 O O . ALA A 1 153 ? 0.001 -8.961 -4.066 1 98.12 153 ALA A O 1
ATOM 1074 N N . LYS A 1 154 ? 1.562 -7.656 -4.941 1 97.44 154 LYS A N 1
ATOM 1075 C CA . LYS A 1 154 ? 2.369 -7.684 -3.725 1 97.44 154 LYS A CA 1
ATOM 1076 C C . LYS A 1 154 ? 1.562 -7.219 -2.516 1 97.44 154 LYS A C 1
ATOM 1078 O O . LYS A 1 154 ? 1.562 -7.875 -1.473 1 97.44 154 LYS A O 1
ATOM 1083 N N . GLN A 1 155 ? 0.866 -6.094 -2.67 1 98.62 155 GLN A N 1
ATOM 1084 C CA . GLN A 1 155 ? 0.04 -5.625 -1.562 1 98.62 155 GLN A CA 1
ATOM 1085 C C . GLN A 1 155 ? -1.034 -6.648 -1.207 1 98.62 155 GLN A C 1
ATOM 1087 O O . GLN A 1 155 ? -1.375 -6.816 -0.034 1 98.62 155 GLN A O 1
ATOM 1092 N N . CYS A 1 156 ? -1.587 -7.227 -2.186 1 98.88 156 CYS A N 1
ATOM 1093 C CA . CYS A 1 156 ? -2.65 -8.203 -1.968 1 98.88 156 CYS A CA 1
ATOM 1094 C C . CYS A 1 156 ? -2.137 -9.406 -1.191 1 98.88 156 CYS A C 1
ATOM 1096 O O . CYS A 1 156 ? -2.836 -9.938 -0.329 1 98.88 156 CYS A O 1
ATOM 1098 N N . VAL A 1 157 ? -0.912 -9.859 -1.49 1 98.81 157 VAL A N 1
ATOM 1099 C CA . VAL A 1 157 ? -0.299 -10.938 -0.728 1 98.81 157 VAL A CA 1
ATOM 1100 C C . VAL A 1 157 ? -0.125 -10.516 0.729 1 98.81 157 VAL A C 1
ATOM 1102 O O . VAL A 1 157 ? -0.519 -11.242 1.645 1 98.81 157 VAL A O 1
ATOM 1105 N N . TYR A 1 158 ? 0.392 -9.328 0.937 1 98.75 158 TYR A N 1
ATOM 1106 C CA . TYR A 1 158 ? 0.639 -8.828 2.283 1 98.75 158 TYR A CA 1
ATOM 1107 C C . TYR A 1 158 ? -0.658 -8.742 3.08 1 98.75 158 TYR A C 1
ATOM 1109 O O . TYR A 1 158 ? -0.742 -9.258 4.199 1 98.75 158 TYR A O 1
ATOM 1117 N N . GLN A 1 159 ? -1.666 -8.188 2.51 1 98.56 159 GLN A N 1
ATOM 1118 C CA . GLN A 1 159 ? -2.918 -7.977 3.227 1 98.56 159 GLN A CA 1
ATOM 1119 C C . GLN A 1 159 ? -3.67 -9.289 3.42 1 98.56 159 GLN A C 1
ATOM 1121 O O . GLN A 1 159 ? -4.355 -9.477 4.426 1 98.56 159 GLN A O 1
ATOM 1126 N N . GLY A 1 160 ? -3.58 -10.156 2.396 1 98.75 160 GLY A N 1
ATOM 1127 C CA . GLY A 1 160 ? -4.148 -11.477 2.592 1 98.75 160 GLY A CA 1
ATOM 1128 C C . GLY A 1 160 ? -3.537 -12.227 3.76 1 98.75 160 GLY A C 1
ATOM 1129 O O . GLY A 1 160 ? -4.25 -12.852 4.551 1 98.75 160 GLY A O 1
ATOM 1130 N N . MET A 1 161 ? -2.23 -12.141 3.854 1 98.75 161 MET A N 1
ATOM 1131 C CA . MET A 1 161 ? -1.535 -12.789 4.961 1 98.75 161 MET A CA 1
ATOM 1132 C C . MET A 1 161 ? -1.903 -12.133 6.289 1 98.75 161 MET A C 1
ATOM 1134 O O . MET A 1 161 ? -2.195 -12.828 7.266 1 98.75 161 MET A O 1
ATOM 1138 N N . LEU A 1 162 ? -1.898 -10.797 6.273 1 98.31 162 LEU A N 1
ATOM 1139 C CA . LEU A 1 162 ? -2.234 -10.031 7.473 1 98.31 162 LEU A CA 1
ATOM 1140 C C . LEU A 1 162 ? -3.662 -10.328 7.918 1 98.31 162 LEU A C 1
ATOM 1142 O O . LEU A 1 162 ? -3.955 -10.336 9.117 1 98.31 162 LEU A O 1
ATOM 1146 N N . ALA A 1 163 ? -4.535 -10.562 7.035 1 98.25 163 ALA A N 1
ATOM 1147 C CA . ALA A 1 163 ? -5.918 -10.906 7.355 1 98.25 163 ALA A CA 1
ATOM 1148 C C . ALA A 1 163 ? -6 -12.297 7.984 1 98.25 163 ALA A C 1
ATOM 1150 O O . ALA A 1 163 ? -6.828 -12.531 8.867 1 98.25 163 ALA A O 1
ATOM 1151 N N . ALA A 1 164 ? -5.125 -13.156 7.609 1 98.25 164 ALA A N 1
ATOM 1152 C CA . ALA A 1 164 ? -5.266 -14.578 7.926 1 98.25 164 ALA A CA 1
ATOM 1153 C C . ALA A 1 164 ? -4.477 -14.938 9.18 1 98.25 164 ALA A C 1
ATOM 1155 O O . ALA A 1 164 ? -4.828 -15.883 9.891 1 98.25 164 ALA A O 1
ATOM 1156 N N . CYS A 1 165 ? -3.354 -14.195 9.461 1 97.44 165 CYS A N 1
ATOM 1157 C CA . CYS A 1 165 ? -2.514 -14.664 10.555 1 97.44 165 CYS A CA 1
ATOM 1158 C C . CYS A 1 165 ? -1.753 -13.508 11.195 1 97.44 165 CYS A C 1
ATOM 1160 O O . CYS A 1 165 ? -1.801 -12.375 10.695 1 97.44 165 CYS A O 1
ATOM 1162 N N . GLY A 1 166 ? -1.148 -13.789 12.289 1 96.25 166 GLY A N 1
ATOM 1163 C CA . GLY A 1 166 ? -0.375 -12.82 13.047 1 96.25 166 GLY A CA 1
ATOM 1164 C C . GLY A 1 166 ? 0.514 -13.453 14.102 1 96.25 166 GLY A C 1
ATOM 1165 O O . GLY A 1 166 ? 1.071 -14.531 13.875 1 96.25 166 GLY A O 1
ATOM 1166 N N . ALA A 1 167 ? 0.716 -12.703 15.18 1 94.25 167 ALA A N 1
ATOM 1167 C CA . ALA A 1 167 ? 1.61 -13.125 16.25 1 94.25 167 ALA A CA 1
ATOM 1168 C C . ALA A 1 167 ? 1.238 -14.516 16.766 1 94.25 167 ALA A C 1
ATOM 1170 O O . ALA A 1 167 ? 0.072 -14.781 17.062 1 94.25 167 ALA A O 1
ATOM 1171 N N . GLY A 1 168 ? 2.225 -15.414 16.812 1 96.12 168 GLY A N 1
ATOM 1172 C CA . GLY A 1 168 ? 2.021 -16.75 17.344 1 96.12 168 GLY A CA 1
ATOM 1173 C C . GLY A 1 168 ? 1.71 -17.781 16.266 1 96.12 168 GLY A C 1
ATOM 1174 O O . GLY A 1 168 ? 1.766 -18.984 16.516 1 96.12 168 GLY A O 1
ATOM 1175 N N . ASP A 1 169 ? 1.412 -17.297 15.086 1 98.25 169 ASP A N 1
ATOM 1176 C CA . ASP A 1 169 ? 1.07 -18.188 13.977 1 98.25 169 ASP A CA 1
ATOM 1177 C C . ASP A 1 169 ? 2.297 -18.5 13.125 1 98.25 169 ASP A C 1
ATOM 1179 O O . ASP A 1 169 ? 3.348 -17.875 13.289 1 98.25 169 ASP A O 1
ATOM 1183 N N . GLU A 1 170 ? 2.127 -19.516 12.32 1 98.81 170 GLU A N 1
ATOM 1184 C CA . GLU A 1 170 ? 3.172 -19.922 11.383 1 98.81 170 GLU A CA 1
ATOM 1185 C C . GLU A 1 170 ? 2.666 -19.891 9.945 1 98.81 170 GLU A C 1
ATOM 1187 O O . GLU A 1 170 ? 1.495 -20.188 9.688 1 98.81 170 GLU A O 1
ATOM 1192 N N . VAL A 1 171 ? 3.537 -19.453 9.055 1 98.88 171 VAL A N 1
ATOM 1193 C CA . VAL A 1 171 ? 3.264 -19.438 7.625 1 98.88 171 VAL A CA 1
ATOM 1194 C C . VAL A 1 171 ? 4.164 -20.453 6.914 1 98.88 171 VAL A C 1
ATOM 1196 O O . VAL A 1 171 ? 5.391 -20.328 6.953 1 98.88 171 VAL A O 1
ATOM 1199 N N . ILE A 1 172 ? 3.557 -21.469 6.254 1 98.94 172 ILE A N 1
ATOM 1200 C CA . ILE A 1 172 ? 4.316 -22.453 5.504 1 98.94 172 ILE A CA 1
ATOM 1201 C C . ILE A 1 172 ? 4.684 -21.906 4.133 1 98.94 172 ILE A C 1
ATOM 1203 O O . ILE A 1 172 ? 3.811 -21.5 3.363 1 98.94 172 ILE A O 1
ATOM 1207 N N . VAL A 1 173 ? 5.973 -21.875 3.834 1 98.81 173 VAL A N 1
ATOM 1208 C CA . VAL A 1 173 ? 6.492 -21.312 2.588 1 98.81 173 VAL A CA 1
ATOM 1209 C C . VAL A 1 173 ? 7.297 -22.375 1.847 1 98.81 173 VAL A C 1
ATOM 1211 O O . VAL A 1 173 ? 8.438 -22.672 2.215 1 98.81 173 VAL A O 1
ATOM 1214 N N . PRO A 1 174 ? 6.77 -22.922 0.809 1 98.25 174 PRO A N 1
ATOM 1215 C CA . PRO A 1 174 ? 7.535 -23.891 0.013 1 98.25 174 PRO A CA 1
ATOM 1216 C C . PRO A 1 174 ? 8.727 -23.25 -0.693 1 98.25 174 PRO A C 1
ATOM 1218 O O . PRO A 1 174 ? 8.602 -22.188 -1.295 1 98.25 174 PRO A O 1
ATOM 1221 N N . ALA A 1 175 ? 9.852 -23.891 -0.626 1 96.44 175 ALA A N 1
ATOM 1222 C CA . ALA A 1 175 ? 11.07 -23.406 -1.273 1 96.44 175 ALA A CA 1
ATOM 1223 C C . ALA A 1 175 ? 11.312 -24.125 -2.596 1 96.44 175 ALA A C 1
ATOM 1225 O O . ALA A 1 175 ? 11.008 -25.312 -2.727 1 96.44 175 ALA A O 1
ATOM 1226 N N . PRO A 1 176 ? 11.922 -23.484 -3.592 1 94.06 176 PRO A N 1
ATOM 1227 C CA . PRO A 1 176 ? 12.297 -22.078 -3.609 1 94.06 176 PRO A CA 1
ATOM 1228 C C . PRO A 1 176 ? 11.094 -21.141 -3.74 1 94.06 176 PRO A C 1
ATOM 1230 O O . PRO A 1 176 ? 10.008 -21.578 -4.121 1 94.06 176 PRO A O 1
ATOM 1233 N N . TYR A 1 177 ? 11.25 -19.938 -3.285 1 94.44 177 TYR A N 1
ATOM 1234 C CA . TYR A 1 177 ? 10.109 -19.031 -3.193 1 94.44 177 TYR A CA 1
ATOM 1235 C C . TYR A 1 177 ? 10.508 -17.625 -3.623 1 94.44 177 TYR A C 1
ATOM 1237 O O . TYR A 1 177 ? 11.695 -17.312 -3.717 1 94.44 177 TYR A O 1
ATOM 1245 N N . TRP A 1 178 ? 9.484 -16.828 -3.963 1 93.31 178 TRP A N 1
ATOM 1246 C CA . TRP A 1 178 ? 9.664 -15.375 -4.074 1 93.31 178 TRP A CA 1
ATOM 1247 C C . TRP A 1 178 ? 10.125 -14.781 -2.746 1 93.31 178 TRP A C 1
ATOM 1249 O O . TRP A 1 178 ? 9.469 -14.969 -1.718 1 93.31 178 TRP A O 1
ATOM 1259 N N . PRO A 1 179 ? 11.164 -14.008 -2.668 1 91.44 179 PRO A N 1
ATOM 1260 C CA . PRO A 1 179 ? 11.852 -13.641 -1.429 1 91.44 179 PRO A CA 1
ATOM 1261 C C . PRO A 1 179 ? 10.977 -12.836 -0.478 1 91.44 179 PRO A C 1
ATOM 1263 O O . PRO A 1 179 ? 11.258 -12.766 0.72 1 91.44 179 PRO A O 1
ATOM 1266 N N . SER A 1 180 ? 9.922 -12.312 -0.897 1 95.56 180 SER A N 1
ATOM 1267 C CA . SER A 1 180 ? 9.109 -11.453 -0.049 1 95.56 180 SER A CA 1
ATOM 1268 C C . SER A 1 180 ? 8.188 -12.273 0.851 1 95.56 180 SER A C 1
ATOM 1270 O O . SER A 1 180 ? 7.672 -11.758 1.849 1 95.56 180 SER A O 1
ATOM 1272 N N . TYR A 1 181 ? 7.938 -13.539 0.542 1 97.88 181 TYR A N 1
ATOM 1273 C CA . TYR A 1 181 ? 6.973 -14.32 1.312 1 97.88 181 TYR A CA 1
ATOM 1274 C C . TYR A 1 181 ? 7.402 -14.43 2.77 1 97.88 181 TYR A C 1
ATOM 1276 O O . TYR A 1 181 ? 6.668 -14.023 3.674 1 97.88 181 TYR A O 1
ATOM 1284 N N . PRO A 1 182 ? 8.633 -14.914 3.025 1 97.44 182 PRO A N 1
ATOM 1285 C CA . PRO A 1 182 ? 9.016 -15.031 4.434 1 97.44 182 PRO A CA 1
ATOM 1286 C C . PRO A 1 182 ? 9.125 -13.672 5.129 1 97.44 182 PRO A C 1
ATOM 1288 O O . PRO A 1 182 ? 8.82 -13.562 6.32 1 97.44 182 PRO A O 1
ATOM 1291 N N . GLU A 1 183 ? 9.57 -12.664 4.398 1 96.38 183 GLU A N 1
ATOM 1292 C CA . GLU A 1 183 ? 9.664 -11.328 4.984 1 96.38 183 GLU A CA 1
ATOM 1293 C C . GLU A 1 183 ? 8.289 -10.805 5.379 1 96.38 183 GLU A C 1
ATOM 1295 O O . GLU A 1 183 ? 8.141 -10.156 6.414 1 96.38 183 GLU A O 1
ATOM 1300 N N . MET A 1 184 ? 7.309 -11.086 4.566 1 97.94 184 MET A N 1
ATOM 1301 C CA . MET A 1 184 ? 5.941 -10.672 4.875 1 97.94 184 MET A CA 1
ATOM 1302 C C . MET A 1 184 ? 5.414 -11.414 6.102 1 97.94 184 MET A C 1
ATOM 1304 O O . MET A 1 184 ? 4.676 -10.844 6.906 1 97.94 184 MET A O 1
ATOM 1308 N N . ALA A 1 185 ? 5.746 -12.703 6.188 1 98.12 185 ALA A N 1
ATOM 1309 C CA . ALA A 1 185 ? 5.355 -13.453 7.375 1 98.12 185 ALA A CA 1
ATOM 1310 C C . ALA A 1 185 ? 5.891 -12.789 8.641 1 98.12 185 ALA A C 1
ATOM 1312 O O . ALA A 1 185 ? 5.156 -12.617 9.617 1 98.12 185 ALA A O 1
ATOM 1313 N N . LEU A 1 186 ? 7.105 -12.359 8.602 1 96.38 186 LEU A N 1
ATOM 1314 C CA . LEU A 1 186 ? 7.719 -11.68 9.742 1 96.38 186 LEU A CA 1
ATOM 1315 C C . LEU A 1 186 ? 7.039 -10.336 9.992 1 96.38 186 LEU A C 1
ATOM 1317 O O . LEU A 1 186 ? 6.789 -9.969 11.141 1 96.38 186 LEU A O 1
ATOM 1321 N N . LEU A 1 187 ? 6.734 -9.656 8.977 1 95.94 187 LEU A N 1
ATOM 1322 C CA . LEU A 1 187 ? 6.129 -8.336 9.07 1 95.94 187 LEU A CA 1
ATOM 1323 C C . LEU A 1 187 ? 4.766 -8.406 9.75 1 95.94 187 LEU A C 1
ATOM 1325 O O . LEU A 1 187 ? 4.367 -7.48 10.453 1 95.94 187 LEU A O 1
ATOM 1329 N N . VAL A 1 188 ? 4.043 -9.492 9.516 1 96.44 188 VAL A N 1
ATOM 1330 C CA . VAL A 1 188 ? 2.713 -9.578 10.102 1 96.44 188 VAL A CA 1
ATOM 1331 C C . VAL A 1 188 ? 2.807 -10.18 11.508 1 96.44 188 VAL A C 1
ATOM 1333 O O . VAL A 1 188 ? 1.79 -10.367 12.172 1 96.44 188 VAL A O 1
ATOM 1336 N N . GLY A 1 189 ? 4.02 -10.555 11.938 1 94.69 189 GLY A N 1
ATOM 1337 C CA . GLY A 1 189 ? 4.258 -11.055 13.281 1 94.69 189 GLY A CA 1
ATOM 1338 C C . GLY A 1 189 ? 4.266 -12.57 13.352 1 94.69 189 GLY A C 1
ATOM 1339 O O . GLY A 1 189 ? 4.391 -13.148 14.438 1 94.69 189 GLY A O 1
ATOM 1340 N N . ALA A 1 190 ? 4.086 -13.227 12.219 1 97.31 190 ALA A N 1
ATOM 1341 C CA . ALA A 1 190 ? 4.098 -14.688 12.164 1 97.31 190 ALA A CA 1
ATOM 1342 C C . ALA A 1 190 ? 5.508 -15.211 11.922 1 97.31 190 ALA A C 1
ATOM 1344 O O . ALA A 1 190 ? 6.441 -14.438 11.711 1 97.31 190 ALA A O 1
ATOM 1345 N N . GLU A 1 191 ? 5.645 -16.516 12.031 1 98.06 191 GLU A N 1
ATOM 1346 C CA . GLU A 1 191 ? 6.922 -17.172 11.789 1 98.06 191 GLU A CA 1
ATOM 1347 C C . GLU A 1 191 ? 6.898 -17.969 10.484 1 98.06 191 GLU A C 1
ATOM 1349 O O . GLU A 1 191 ? 6.047 -18.844 10.297 1 98.06 191 GLU A O 1
ATOM 1354 N N . PRO A 1 192 ? 7.801 -17.641 9.594 1 98.56 192 PRO A N 1
ATOM 1355 C CA . PRO A 1 192 ? 7.875 -18.469 8.383 1 98.56 192 PRO A CA 1
ATOM 1356 C C . PRO A 1 192 ? 8.469 -19.844 8.641 1 98.56 192 PRO A C 1
ATOM 1358 O O . PRO A 1 192 ? 9.461 -19.969 9.367 1 98.56 192 PRO A O 1
ATOM 1361 N N . VAL A 1 193 ? 7.832 -20.859 8.172 1 98.81 193 VAL A N 1
ATOM 1362 C CA . VAL A 1 193 ? 8.312 -22.234 8.172 1 98.81 193 VAL A CA 1
ATOM 1363 C C . VAL A 1 193 ? 8.578 -22.688 6.738 1 98.81 193 VAL A C 1
ATOM 1365 O O . VAL A 1 193 ? 7.656 -22.797 5.934 1 98.81 193 VAL A O 1
ATOM 1368 N N . ILE A 1 194 ? 9.82 -23.016 6.473 1 98.5 194 ILE A N 1
ATOM 1369 C CA . ILE A 1 194 ? 10.211 -23.359 5.105 1 98.5 194 ILE A CA 1
ATOM 1370 C C . ILE A 1 194 ? 9.93 -24.828 4.848 1 98.5 194 ILE A C 1
ATOM 1372 O O . ILE A 1 194 ? 10.375 -25.703 5.609 1 98.5 194 ILE A O 1
ATOM 1376 N N . LEU A 1 195 ? 9.117 -25.109 3.85 1 98.44 195 LEU A N 1
ATOM 1377 C CA . LEU A 1 195 ? 8.891 -26.453 3.342 1 98.44 195 LEU A CA 1
ATOM 1378 C C . LEU A 1 195 ? 9.812 -26.75 2.164 1 98.44 195 LEU A C 1
ATOM 1380 O O . LEU A 1 195 ? 9.562 -26.297 1.046 1 98.44 195 LEU A O 1
ATOM 1384 N N . ASP A 1 196 ? 10.758 -27.547 2.398 1 95.81 196 ASP A N 1
ATOM 1385 C CA . ASP A 1 196 ? 11.711 -27.859 1.34 1 95.81 196 ASP A CA 1
ATOM 1386 C C . ASP A 1 196 ? 11.086 -28.766 0.286 1 95.81 196 ASP A C 1
ATOM 1388 O O . ASP A 1 196 ? 10.352 -29.703 0.621 1 95.81 196 ASP A O 1
ATOM 1392 N N . THR A 1 197 ? 11.258 -28.391 -0.904 1 93.38 197 THR A N 1
ATOM 1393 C CA . THR A 1 197 ? 10.883 -29.25 -2.02 1 93.38 197 THR A CA 1
ATOM 1394 C C . THR A 1 197 ? 12.125 -29.812 -2.711 1 93.38 197 THR A C 1
ATOM 1396 O O . THR A 1 197 ? 13.25 -29.422 -2.389 1 93.38 197 THR A O 1
ATOM 1399 N N . ALA A 1 198 ? 11.852 -30.781 -3.592 1 88.75 198 ALA A N 1
ATOM 1400 C CA . ALA A 1 198 ? 12.984 -31.484 -4.188 1 88.75 198 ALA A CA 1
ATOM 1401 C C . ALA A 1 198 ? 13 -31.328 -5.703 1 88.75 198 ALA A C 1
ATOM 1403 O O . ALA A 1 198 ? 11.953 -31.141 -6.324 1 88.75 198 ALA A O 1
ATOM 1404 N N . VAL A 1 199 ? 14.141 -31.406 -6.215 1 84.25 199 VAL A N 1
ATOM 1405 C CA . VAL A 1 199 ? 14.328 -31.328 -7.656 1 84.25 199 VAL A CA 1
ATOM 1406 C C . VAL A 1 199 ? 13.555 -32.438 -8.352 1 84.25 199 VAL A C 1
ATOM 1408 O O . VAL A 1 199 ? 13.008 -32.25 -9.438 1 84.25 199 VAL A O 1
ATOM 1411 N N . GLU A 1 200 ? 13.523 -33.625 -7.754 1 85.12 200 GLU A N 1
ATOM 1412 C CA . GLU A 1 200 ? 12.852 -34.781 -8.312 1 85.12 200 GLU A CA 1
ATOM 1413 C C . GLU A 1 200 ? 11.352 -34.531 -8.477 1 85.12 200 GLU A C 1
ATOM 1415 O O . GLU A 1 200 ? 10.711 -35.125 -9.359 1 85.12 200 GLU A O 1
ATOM 1420 N N . ASP A 1 201 ? 10.891 -33.594 -7.66 1 88.69 201 ASP A N 1
ATOM 1421 C CA . ASP A 1 201 ? 9.477 -33.25 -7.715 1 88.69 201 ASP A CA 1
ATOM 1422 C C . ASP A 1 201 ? 9.242 -31.969 -8.523 1 88.69 201 ASP A C 1
ATOM 1424 O O . ASP A 1 201 ? 8.164 -31.375 -8.469 1 88.69 201 ASP A O 1
ATOM 1428 N N . GLY A 1 202 ? 10.383 -31.5 -9.195 1 84.81 202 GLY A N 1
ATOM 1429 C CA . GLY A 1 202 ? 10.266 -30.266 -9.945 1 84.81 202 GLY A CA 1
ATOM 1430 C C . GLY A 1 202 ? 10.141 -29.031 -9.055 1 84.81 202 GLY A C 1
ATOM 1431 O O . GLY A 1 202 ? 9.555 -28.031 -9.453 1 84.81 202 GLY A O 1
ATOM 1432 N N . TYR A 1 203 ? 10.477 -29.188 -7.816 1 90.38 203 TYR A N 1
ATOM 1433 C CA . TYR A 1 203 ? 10.398 -28.156 -6.793 1 90.38 203 TYR A CA 1
ATOM 1434 C C . TYR A 1 203 ? 8.945 -27.781 -6.508 1 90.38 203 TYR A C 1
ATOM 1436 O O . TYR A 1 203 ? 8.648 -26.641 -6.168 1 90.38 203 TYR A O 1
ATOM 1444 N N . LEU A 1 204 ? 8.086 -28.719 -6.789 1 94.81 204 LEU A N 1
ATOM 1445 C CA . LEU A 1 204 ? 6.684 -28.562 -6.426 1 94.81 204 LEU A CA 1
ATOM 1446 C C . LEU A 1 204 ? 6.402 -29.203 -5.07 1 94.81 204 LEU A C 1
ATOM 1448 O O . LEU A 1 204 ? 7.219 -29.984 -4.562 1 94.81 204 LEU A O 1
ATOM 1452 N N . ILE A 1 205 ? 5.309 -28.875 -4.539 1 97.81 205 ILE A N 1
ATOM 1453 C CA . ILE A 1 205 ? 4.941 -29.359 -3.215 1 97.81 205 ILE A CA 1
ATOM 1454 C C . ILE A 1 205 ? 4.688 -30.875 -3.271 1 97.81 205 ILE A C 1
ATOM 1456 O O . ILE A 1 205 ? 3.938 -31.344 -4.125 1 97.81 205 ILE A O 1
ATOM 1460 N N . ASN A 1 206 ? 5.363 -31.594 -2.42 1 97.81 206 ASN A N 1
ATOM 1461 C CA . ASN A 1 206 ? 5.059 -33 -2.184 1 97.81 206 ASN A CA 1
ATOM 1462 C C . ASN A 1 206 ? 3.99 -33.188 -1.108 1 97.81 206 ASN A C 1
ATOM 1464 O O . ASN A 1 206 ? 4.191 -32.781 0.041 1 97.81 206 ASN A O 1
ATOM 1468 N N . PRO A 1 207 ? 2.861 -33.781 -1.43 1 98.5 207 PRO A N 1
ATOM 1469 C CA . PRO A 1 207 ? 1.754 -33.875 -0.476 1 98.5 207 PRO A CA 1
ATOM 1470 C C . PRO A 1 207 ? 2.139 -34.594 0.818 1 98.5 207 PRO A C 1
ATOM 1472 O O . PRO A 1 207 ? 1.716 -34.188 1.902 1 98.5 207 PRO A O 1
ATOM 1475 N N . ALA A 1 208 ? 2.91 -35.625 0.708 1 98.25 208 ALA A N 1
ATOM 1476 C CA . ALA A 1 208 ? 3.318 -36.375 1.907 1 98.25 208 ALA A CA 1
ATOM 1477 C C . ALA A 1 208 ? 4.188 -35.5 2.809 1 98.25 208 ALA A C 1
ATOM 1479 O O . ALA A 1 208 ? 4.016 -35.5 4.031 1 98.25 208 ALA A O 1
ATOM 1480 N N . LYS A 1 209 ? 5.105 -34.781 2.221 1 98.31 209 LYS A N 1
ATOM 1481 C CA . LYS A 1 209 ? 5.973 -33.906 2.982 1 98.31 209 LYS A CA 1
ATOM 1482 C C . LYS A 1 209 ? 5.184 -32.75 3.574 1 98.31 209 LYS A C 1
ATOM 1484 O O . LYS A 1 209 ? 5.492 -32.25 4.672 1 98.31 209 LYS A O 1
ATOM 1489 N N . LEU A 1 210 ? 4.238 -32.25 2.838 1 98.81 210 LEU A N 1
ATOM 1490 C CA . LEU A 1 210 ? 3.365 -31.203 3.355 1 98.81 210 LEU A CA 1
ATOM 1491 C C . LEU A 1 210 ? 2.613 -31.688 4.594 1 98.81 210 LEU A C 1
ATOM 1493 O O . LEU A 1 210 ? 2.521 -30.953 5.586 1 98.81 210 LEU A O 1
ATOM 1497 N N . GLU A 1 211 ? 2.07 -32.844 4.488 1 98.75 211 GLU A N 1
ATOM 1498 C CA . GLU A 1 211 ? 1.328 -33.406 5.617 1 98.75 211 GLU A CA 1
ATOM 1499 C C . GLU A 1 211 ? 2.211 -33.5 6.855 1 98.75 211 GLU A C 1
ATOM 1501 O O . GLU A 1 211 ? 1.785 -33.156 7.961 1 98.75 211 GLU A O 1
ATOM 1506 N N . GLU A 1 212 ? 3.377 -34.031 6.652 1 98.62 212 GLU A N 1
ATOM 1507 C CA . GLU A 1 212 ? 4.336 -34.125 7.75 1 98.62 212 GLU A CA 1
ATOM 1508 C C . GLU A 1 212 ? 4.641 -32.75 8.344 1 98.62 212 GLU A C 1
ATOM 1510 O O . GLU A 1 212 ? 4.652 -32.594 9.562 1 98.62 212 GLU A O 1
ATOM 1515 N N . CYS A 1 213 ? 4.855 -31.797 7.496 1 98.69 213 CYS A N 1
ATOM 1516 C CA . CYS A 1 213 ? 5.18 -30.438 7.926 1 98.69 213 CYS A CA 1
ATOM 1517 C C . CYS A 1 213 ? 4.047 -29.844 8.75 1 98.69 213 CYS A C 1
ATOM 1519 O O . CYS A 1 213 ? 4.281 -29.281 9.828 1 98.69 213 CYS A O 1
ATOM 1521 N N . LEU A 1 214 ? 2.869 -30.016 8.258 1 98.69 214 LEU A N 1
ATOM 1522 C CA . LEU A 1 214 ? 1.71 -29.453 8.945 1 98.69 214 LEU A CA 1
ATOM 1523 C C . LEU A 1 214 ? 1.486 -30.156 10.289 1 98.69 214 LEU A C 1
ATOM 1525 O O . LEU A 1 214 ? 1.047 -29.531 11.25 1 98.69 214 LEU A O 1
ATOM 1529 N N . SER A 1 215 ? 1.765 -31.438 10.336 1 98.56 215 SER A N 1
ATOM 1530 C CA . SER A 1 215 ? 1.66 -32.156 11.594 1 98.56 215 SER A CA 1
ATOM 1531 C C . SER A 1 215 ? 2.684 -31.672 12.609 1 98.56 215 SER A C 1
ATOM 1533 O O . SER A 1 215 ? 2.387 -31.578 13.797 1 98.56 215 SER A O 1
ATOM 1535 N N . ASP A 1 216 ? 3.834 -31.328 12.172 1 98.5 216 ASP A N 1
ATOM 1536 C CA . ASP A 1 216 ? 4.926 -30.875 13.023 1 98.5 216 ASP A CA 1
ATOM 1537 C C . ASP A 1 216 ? 4.73 -29.406 13.43 1 98.5 216 ASP A C 1
ATOM 1539 O O . ASP A 1 216 ? 5.371 -28.922 14.367 1 98.5 216 ASP A O 1
ATOM 1543 N N . HIS A 1 217 ? 3.855 -28.719 12.758 1 98.56 217 HIS A N 1
ATOM 1544 C CA . HIS A 1 217 ? 3.648 -27.297 12.992 1 98.56 217 HIS A CA 1
ATOM 1545 C C . HIS A 1 217 ? 2.172 -26.984 13.203 1 98.56 217 HIS A C 1
ATOM 1547 O O . HIS A 1 217 ? 1.539 -26.344 12.359 1 98.56 217 HIS A O 1
ATOM 1553 N N . PRO A 1 218 ? 1.69 -27.25 14.328 1 97.81 218 PRO A N 1
ATOM 1554 C CA . PRO A 1 218 ? 0.26 -27.094 14.609 1 97.81 218 PRO A CA 1
ATOM 1555 C C . PRO A 1 218 ? -0.189 -25.641 14.625 1 97.81 218 PRO A C 1
ATOM 1557 O O . PRO A 1 218 ? -1.391 -25.359 14.625 1 97.81 218 PRO A O 1
ATOM 1560 N N . LYS A 1 219 ? 0.741 -24.703 14.641 1 98.06 219 LYS A N 1
ATOM 1561 C CA . LYS A 1 219 ? 0.399 -23.297 14.648 1 98.06 219 LYS A CA 1
ATOM 1562 C C . LYS A 1 219 ? 0.306 -22.734 13.227 1 98.06 219 LYS A C 1
ATOM 1564 O O . LYS A 1 219 ? 0.082 -21.547 13.031 1 98.06 219 LYS A O 1
ATOM 1569 N N . ALA A 1 220 ? 0.449 -23.625 12.242 1 98.56 220 ALA A N 1
ATOM 1570 C CA . ALA A 1 220 ? 0.338 -23.188 10.844 1 98.56 220 ALA A CA 1
ATOM 1571 C C . ALA A 1 220 ? -1.051 -22.641 10.555 1 98.56 220 ALA A C 1
ATOM 1573 O O . ALA A 1 220 ? -2.061 -23.266 10.875 1 98.56 220 ALA A O 1
ATOM 1574 N N . LYS A 1 221 ? -1.008 -21.438 9.961 1 98.56 221 LYS A N 1
ATOM 1575 C CA . LYS A 1 221 ? -2.275 -20.781 9.648 1 98.56 221 LYS A CA 1
ATOM 1576 C C . LYS A 1 221 ? -2.395 -20.5 8.156 1 98.56 221 LYS A C 1
ATOM 1578 O O . LYS A 1 221 ? -3.502 -20.328 7.633 1 98.56 221 LYS A O 1
ATOM 1583 N N . VAL A 1 222 ? -1.286 -20.359 7.523 1 98.88 222 VAL A N 1
ATOM 1584 C CA . VAL A 1 222 ? -1.285 -20.016 6.102 1 98.88 222 VAL A CA 1
ATOM 1585 C C . VAL A 1 222 ? -0.32 -20.938 5.355 1 98.88 222 VAL A C 1
ATOM 1587 O O . VAL A 1 222 ? 0.778 -21.219 5.84 1 98.88 222 VAL A O 1
ATOM 1590 N N . LEU A 1 223 ? -0.711 -21.469 4.238 1 98.94 223 LEU A N 1
ATOM 1591 C CA . LEU A 1 223 ? 0.147 -22.062 3.223 1 98.94 223 LEU A CA 1
ATOM 1592 C C . LEU A 1 223 ? 0.261 -21.156 2 1 98.94 223 LEU A C 1
ATOM 1594 O O . LEU A 1 223 ? -0.745 -20.844 1.358 1 98.94 223 LEU A O 1
ATOM 1598 N N . MET A 1 224 ? 1.473 -20.672 1.721 1 98.81 224 MET A N 1
ATOM 1599 C CA . MET A 1 224 ? 1.708 -19.984 0.455 1 98.81 224 MET A CA 1
ATOM 1600 C C . MET A 1 224 ? 1.725 -20.969 -0.708 1 98.81 224 MET A C 1
ATOM 1602 O O . MET A 1 224 ? 2.492 -21.938 -0.697 1 98.81 224 MET A O 1
ATOM 1606 N N . LEU A 1 225 ? 0.851 -20.797 -1.65 1 98.62 225 LEU A N 1
ATOM 1607 C CA . LEU A 1 225 ? 0.82 -21.609 -2.867 1 98.62 225 LEU A CA 1
ATOM 1608 C C . LEU A 1 225 ? 0.993 -20.734 -4.102 1 98.62 225 LEU A C 1
ATOM 1610 O O . LEU A 1 225 ? 0.051 -20.062 -4.527 1 98.62 225 LEU A O 1
ATOM 1614 N N . CYS A 1 226 ? 2.158 -20.719 -4.582 1 97.25 226 CYS A N 1
ATOM 1615 C CA . CYS A 1 226 ? 2.475 -19.969 -5.797 1 97.25 226 CYS A CA 1
ATOM 1616 C C . CYS A 1 226 ? 2.42 -20.875 -7.02 1 97.25 226 CYS A C 1
ATOM 1618 O O . CYS A 1 226 ? 3.242 -21.781 -7.16 1 97.25 226 CYS A O 1
ATOM 1620 N N . ASN A 1 227 ? 1.467 -20.641 -7.891 1 94.88 227 ASN A N 1
ATOM 1621 C CA . ASN A 1 227 ? 1.244 -21.5 -9.047 1 94.88 227 ASN A CA 1
ATOM 1622 C C . ASN A 1 227 ? 0.831 -20.703 -10.273 1 94.88 227 ASN A C 1
ATOM 1624 O O . ASN A 1 227 ? -0.289 -20.203 -10.344 1 94.88 227 ASN A O 1
ATOM 1628 N N . PRO A 1 228 ? 1.66 -20.609 -11.266 1 91.75 228 PRO A N 1
ATOM 1629 C CA . PRO A 1 228 ? 2.996 -21.203 -11.422 1 91.75 228 PRO A CA 1
ATOM 1630 C C . PRO A 1 228 ? 3.998 -20.656 -10.406 1 91.75 228 PRO A C 1
ATOM 1632 O O . PRO A 1 228 ? 3.904 -19.5 -10 1 91.75 228 PRO A O 1
ATOM 1635 N N . SER A 1 229 ? 4.918 -21.516 -10.094 1 91.19 229 SER A N 1
ATOM 1636 C CA . SER A 1 229 ? 5.895 -21.188 -9.062 1 91.19 229 SER A CA 1
ATOM 1637 C C . SER A 1 229 ? 6.844 -20.094 -9.523 1 91.19 229 SER A C 1
ATOM 1639 O O . SER A 1 229 ? 7.293 -20.094 -10.672 1 91.19 229 SER A O 1
ATOM 1641 N N . ASN A 1 230 ? 7.051 -19.125 -8.789 1 87.88 230 ASN A N 1
ATOM 1642 C CA . ASN A 1 230 ? 8.164 -18.188 -8.836 1 87.88 230 ASN A CA 1
ATOM 1643 C C . ASN A 1 230 ? 9.211 -18.516 -7.77 1 87.88 230 ASN A C 1
ATOM 1645 O O . ASN A 1 230 ? 8.938 -18.422 -6.574 1 87.88 230 ASN A O 1
ATOM 1649 N N . PRO A 1 231 ? 10.336 -19.047 -8.125 1 86 231 PRO A N 1
ATOM 1650 C CA . PRO A 1 231 ? 11.094 -18.672 -9.32 1 86 231 PRO A CA 1
ATOM 1651 C C . PRO A 1 231 ? 11.188 -19.797 -10.352 1 86 231 PRO A C 1
ATOM 1653 O O . PRO A 1 231 ? 11.734 -19.594 -11.438 1 86 231 PRO A O 1
ATOM 1656 N N . THR A 1 232 ? 10.562 -20.938 -10.148 1 82.69 232 THR A N 1
ATOM 1657 C CA . THR A 1 232 ? 10.945 -22.094 -10.953 1 82.69 232 THR A CA 1
ATOM 1658 C C . THR A 1 232 ? 10.109 -22.172 -12.227 1 82.69 232 THR A C 1
ATOM 1660 O O . THR A 1 232 ? 10.5 -22.828 -13.188 1 82.69 232 THR A O 1
ATOM 1663 N N . GLY A 1 233 ? 8.945 -21.531 -12.117 1 84.88 233 GLY A N 1
ATOM 1664 C CA . GLY A 1 233 ? 8.039 -21.641 -13.25 1 84.88 233 GLY A CA 1
ATOM 1665 C C . GLY A 1 233 ? 7.246 -22.922 -13.266 1 84.88 233 GLY A C 1
ATOM 1666 O O . GLY A 1 233 ? 6.355 -23.094 -14.094 1 84.88 233 GLY A O 1
ATOM 1667 N N . GLY A 1 234 ? 7.527 -23.812 -12.328 1 85.62 234 GLY A N 1
ATOM 1668 C CA . GLY A 1 234 ? 6.793 -25.062 -12.242 1 85.62 234 GLY A CA 1
ATOM 1669 C C . GLY A 1 234 ? 5.309 -24.859 -11.992 1 85.62 234 GLY A C 1
ATOM 1670 O O . GLY A 1 234 ? 4.91 -23.953 -11.266 1 85.62 234 GLY A O 1
ATOM 1671 N N . VAL A 1 235 ? 4.504 -25.766 -12.648 1 90.75 235 VAL A N 1
ATOM 1672 C CA . VAL A 1 235 ? 3.053 -25.703 -12.523 1 90.75 235 VAL A CA 1
ATOM 1673 C C . VAL A 1 235 ? 2.539 -26.938 -11.781 1 90.75 235 VAL A C 1
ATOM 1675 O O . VAL A 1 235 ? 2.846 -28.062 -12.156 1 90.75 235 VAL A O 1
ATOM 1678 N N . HIS A 1 236 ? 1.85 -26.719 -10.703 1 94.06 236 HIS A N 1
ATOM 1679 C CA . HIS A 1 236 ? 1.125 -27.812 -10.062 1 94.06 236 HIS A CA 1
ATOM 1680 C C . HIS A 1 236 ? -0.043 -28.281 -10.922 1 94.06 236 HIS A C 1
ATOM 1682 O O . HIS A 1 236 ? -0.955 -27.5 -11.211 1 94.06 236 HIS A O 1
ATOM 1688 N N . SER A 1 237 ? -0.015 -29.531 -11.312 1 91.69 237 SER A N 1
ATOM 1689 C CA . SER A 1 237 ? -1.119 -30.078 -12.094 1 91.69 237 SER A CA 1
ATOM 1690 C C . SER A 1 237 ? -2.404 -30.125 -11.273 1 91.69 237 SER A C 1
ATOM 1692 O O . SER A 1 237 ? -2.367 -30.047 -10.047 1 91.69 237 SER A O 1
ATOM 1694 N N . ALA A 1 238 ? -3.508 -30.266 -11.992 1 93.5 238 ALA A N 1
ATOM 1695 C CA . ALA A 1 238 ? -4.797 -30.391 -11.312 1 93.5 238 ALA A CA 1
ATOM 1696 C C . ALA A 1 238 ? -4.801 -31.578 -10.344 1 93.5 238 ALA A C 1
ATOM 1698 O O . ALA A 1 238 ? -5.363 -31.484 -9.25 1 93.5 238 ALA A O 1
ATOM 1699 N N . GLU A 1 239 ? -4.195 -32.625 -10.766 1 95.06 239 GLU A N 1
ATOM 1700 C CA . GLU A 1 239 ? -4.121 -33.844 -9.93 1 95.06 239 GLU A CA 1
ATOM 1701 C C . GLU A 1 239 ? -3.312 -33.562 -8.664 1 95.06 239 GLU A C 1
ATOM 1703 O O . GLU A 1 239 ? -3.721 -33.969 -7.57 1 95.06 239 GLU A O 1
ATOM 1708 N N . LEU A 1 240 ? -2.18 -32.906 -8.828 1 96.31 240 LEU A N 1
ATOM 1709 C CA . LEU A 1 240 ? -1.332 -32.625 -7.68 1 96.31 240 LEU A CA 1
ATOM 1710 C C . LEU A 1 240 ? -2.033 -31.656 -6.73 1 96.31 240 LEU A C 1
ATOM 1712 O O . LEU A 1 240 ? -1.945 -31.797 -5.512 1 96.31 240 LEU A O 1
ATOM 1716 N N . LEU A 1 241 ? -2.727 -30.688 -7.273 1 97.81 241 LEU A N 1
ATOM 1717 C CA . LEU A 1 241 ? -3.48 -29.75 -6.457 1 97.81 241 LEU A CA 1
ATOM 1718 C C . LEU A 1 241 ? -4.555 -30.469 -5.648 1 97.81 241 LEU A C 1
ATOM 1720 O O . LEU A 1 241 ? -4.801 -30.125 -4.488 1 97.81 241 LEU A O 1
ATOM 1724 N N . GLU A 1 242 ? -5.168 -31.406 -6.258 1 98 242 GLU A N 1
ATOM 1725 C CA . GLU A 1 242 ? -6.172 -32.188 -5.539 1 98 242 GLU A CA 1
ATOM 1726 C C . GLU A 1 242 ? -5.539 -32.969 -4.395 1 98 242 GLU A C 1
ATOM 1728 O O . GLU A 1 242 ? -6.148 -33.125 -3.332 1 98 242 GLU A O 1
ATOM 1733 N N . GLU A 1 243 ? -4.367 -33.531 -4.633 1 98.56 243 GLU A N 1
ATOM 1734 C CA . GLU A 1 243 ? -3.654 -34.219 -3.568 1 98.56 243 GLU A CA 1
ATOM 1735 C C . GLU A 1 243 ? -3.307 -33.281 -2.422 1 98.56 243 GLU A C 1
ATOM 1737 O O . GLU A 1 243 ? -3.398 -33.656 -1.251 1 98.56 243 GLU A O 1
ATOM 1742 N N . ILE A 1 244 ? -2.885 -32.062 -2.775 1 98.69 244 ILE A N 1
ATOM 1743 C CA . ILE A 1 244 ? -2.58 -31.047 -1.775 1 98.69 244 ILE A CA 1
ATOM 1744 C C . ILE A 1 244 ? -3.846 -30.703 -1 1 98.69 244 ILE A C 1
ATOM 1746 O O . ILE A 1 244 ? -3.824 -30.609 0.229 1 98.69 244 ILE A O 1
ATOM 1750 N N . ALA A 1 245 ? -4.941 -30.562 -1.723 1 98.69 245 ALA A N 1
ATOM 1751 C CA . ALA A 1 245 ? -6.227 -30.266 -1.095 1 98.69 245 ALA A CA 1
ATOM 1752 C C . ALA A 1 245 ? -6.625 -31.375 -0.127 1 98.69 245 ALA A C 1
ATOM 1754 O O . ALA A 1 245 ? -7.156 -31.109 0.952 1 98.69 245 ALA A O 1
ATOM 1755 N N . ALA A 1 246 ? -6.375 -32.594 -0.535 1 98.62 246 ALA A N 1
ATOM 1756 C CA . ALA A 1 246 ? -6.695 -33.75 0.32 1 98.62 246 ALA A CA 1
ATOM 1757 C C . ALA A 1 246 ? -5.93 -33.688 1.64 1 98.62 246 ALA A C 1
ATOM 1759 O O . ALA A 1 246 ? -6.48 -33.969 2.701 1 98.62 246 ALA A O 1
ATOM 1760 N N . VAL A 1 247 ? -4.68 -33.312 1.585 1 98.75 247 VAL A N 1
ATOM 1761 C CA . VAL A 1 247 ? -3.885 -33.125 2.795 1 98.75 247 VAL A CA 1
ATOM 1762 C C . VAL A 1 247 ? -4.484 -32 3.641 1 98.75 247 VAL A C 1
ATOM 1764 O O . VAL A 1 247 ? -4.676 -32.156 4.848 1 98.75 247 VAL A O 1
ATOM 1767 N N . LEU A 1 248 ? -4.859 -30.906 2.998 1 98.5 248 LEU A N 1
ATOM 1768 C CA . LEU A 1 248 ? -5.312 -29.703 3.699 1 98.5 248 LEU A CA 1
ATOM 1769 C C . LEU A 1 248 ? -6.648 -29.953 4.387 1 98.5 248 LEU A C 1
ATOM 1771 O O . LEU A 1 248 ? -6.945 -29.344 5.414 1 98.5 248 LEU A O 1
ATOM 1775 N N . ARG A 1 249 ? -7.426 -30.859 3.891 1 97.56 249 ARG A N 1
ATOM 1776 C CA . ARG A 1 249 ? -8.703 -31.188 4.504 1 97.56 249 ARG A CA 1
ATOM 1777 C C . ARG A 1 249 ? -8.516 -31.734 5.918 1 97.56 249 ARG A C 1
ATOM 1779 O O . ARG A 1 249 ? -9.398 -31.609 6.762 1 97.56 249 ARG A O 1
ATOM 1786 N N . LYS A 1 250 ? -7.332 -32.25 6.18 1 97.69 250 LYS A N 1
ATOM 1787 C CA . LYS A 1 250 ? -7.016 -32.781 7.512 1 97.69 250 LYS A CA 1
ATOM 1788 C C . LYS A 1 250 ? -6.621 -31.641 8.453 1 97.69 250 LYS A C 1
ATOM 1790 O O . LYS A 1 250 ? -6.559 -31.828 9.672 1 97.69 250 LYS A O 1
ATOM 1795 N N . PHE A 1 251 ? -6.391 -30.438 7.973 1 98.06 251 PHE A N 1
ATOM 1796 C CA . PHE A 1 251 ? -5.949 -29.266 8.734 1 98.06 251 PHE A CA 1
ATOM 1797 C C . PHE A 1 251 ? -6.859 -28.078 8.469 1 98.06 251 PHE A C 1
ATOM 1799 O O . PHE A 1 251 ? -6.461 -27.125 7.805 1 98.06 251 PHE A O 1
ATOM 1806 N N . PRO A 1 252 ? -7.973 -28.031 9.039 1 95.81 252 PRO A N 1
ATOM 1807 C CA . PRO A 1 252 ? -9.055 -27.109 8.656 1 95.81 252 PRO A CA 1
ATOM 1808 C C . PRO A 1 252 ? -8.742 -25.656 8.977 1 95.81 252 PRO A C 1
ATOM 1810 O O . PRO A 1 252 ? -9.406 -24.75 8.461 1 95.81 252 PRO A O 1
ATOM 1813 N N . ASN A 1 253 ? -7.719 -25.391 9.703 1 96.31 253 ASN A N 1
ATOM 1814 C CA . ASN A 1 253 ? -7.438 -24.016 10.109 1 96.31 253 ASN A CA 1
ATOM 1815 C C . ASN A 1 253 ? -6.438 -23.359 9.172 1 96.31 253 ASN A C 1
ATOM 1817 O O . ASN A 1 253 ? -6.137 -22.172 9.32 1 96.31 253 ASN A O 1
ATOM 1821 N N . VAL A 1 254 ? -5.945 -24.094 8.234 1 98.5 254 VAL A N 1
ATOM 1822 C CA . VAL A 1 254 ? -4.922 -23.547 7.344 1 98.5 254 VAL A CA 1
ATOM 1823 C C . VAL A 1 254 ? -5.582 -22.875 6.145 1 98.5 254 VAL A C 1
ATOM 1825 O O . VAL A 1 254 ? -6.352 -23.516 5.414 1 98.5 254 VAL A O 1
ATOM 1828 N N . VAL A 1 255 ? -5.324 -21.562 6.004 1 98.69 255 VAL A N 1
ATOM 1829 C CA . VAL A 1 255 ? -5.746 -20.766 4.855 1 98.69 255 VAL A CA 1
ATOM 1830 C C . VAL A 1 255 ? -4.723 -20.906 3.729 1 98.69 255 VAL A C 1
ATOM 1832 O O . VAL A 1 255 ? -3.518 -20.969 3.98 1 98.69 255 VAL A O 1
ATOM 1835 N N . VAL A 1 256 ? -5.219 -21.031 2.506 1 98.88 256 VAL A N 1
ATOM 1836 C CA . VAL A 1 256 ? -4.316 -21.078 1.359 1 98.88 256 VAL A CA 1
ATOM 1837 C C . VAL A 1 256 ? -4.258 -19.703 0.695 1 98.88 256 VAL A C 1
ATOM 1839 O O . VAL A 1 256 ? -5.277 -19.188 0.249 1 98.88 256 VAL A O 1
ATOM 1842 N N . LEU A 1 257 ? -3.15 -19.094 0.734 1 98.88 257 LEU A N 1
ATOM 1843 C CA . LEU A 1 257 ? -2.889 -17.922 -0.097 1 98.88 257 LEU A CA 1
ATOM 1844 C C . LEU A 1 257 ? -2.336 -18.328 -1.457 1 98.88 257 LEU A C 1
ATOM 1846 O O . LEU A 1 257 ? -1.145 -18.625 -1.586 1 98.88 257 LEU A O 1
ATOM 1850 N N . ALA A 1 258 ? -3.191 -18.328 -2.443 1 98.81 258 ALA A N 1
ATOM 1851 C CA . ALA A 1 258 ? -2.865 -18.812 -3.783 1 98.81 258 ALA A CA 1
ATOM 1852 C C . ALA A 1 258 ? -2.41 -17.656 -4.684 1 98.81 258 ALA A C 1
ATOM 1854 O O . ALA A 1 258 ? -3.236 -16.922 -5.211 1 98.81 258 ALA A O 1
ATOM 1855 N N . ASP A 1 259 ? -1.117 -17.547 -4.848 1 98.5 259 ASP A N 1
ATOM 1856 C CA . ASP A 1 259 ? -0.53 -16.562 -5.75 1 98.5 259 ASP A CA 1
ATOM 1857 C C . ASP A 1 259 ? -0.479 -17.078 -7.184 1 98.5 259 ASP A C 1
ATOM 1859 O O . ASP A 1 259 ? 0.371 -17.906 -7.516 1 98.5 259 ASP A O 1
ATOM 1863 N N . GLU A 1 260 ? -1.315 -16.531 -8.008 1 97.5 260 GLU A N 1
ATOM 1864 C CA . GLU A 1 260 ? -1.48 -17.031 -9.367 1 97.5 260 GLU A CA 1
ATOM 1865 C C . GLU A 1 260 ? -1.113 -15.977 -10.398 1 97.5 260 GLU A C 1
ATOM 1867 O O . GLU A 1 260 ? -1.645 -15.969 -11.508 1 97.5 260 GLU A O 1
ATOM 1872 N N . ILE A 1 261 ? -0.196 -15.102 -10.047 1 96.38 261 ILE A N 1
ATOM 1873 C CA . ILE A 1 261 ? 0.134 -13.906 -10.812 1 96.38 261 ILE A CA 1
ATOM 1874 C C . ILE A 1 261 ? 0.726 -14.305 -12.164 1 96.38 261 ILE A C 1
ATOM 1876 O O . ILE A 1 261 ? 0.589 -13.578 -13.148 1 96.38 261 ILE A O 1
ATOM 1880 N N . TYR A 1 262 ? 1.263 -15.531 -12.32 1 92.25 262 TYR A N 1
ATOM 1881 C CA . TYR A 1 262 ? 1.96 -15.93 -13.539 1 92.25 262 TYR A CA 1
ATOM 1882 C C . TYR A 1 262 ? 1.095 -16.859 -14.383 1 92.25 262 TYR A C 1
ATOM 1884 O O . TYR A 1 262 ? 1.557 -17.406 -15.383 1 92.25 262 TYR A O 1
ATOM 1892 N N . GLU A 1 263 ? -0.134 -17.047 -14.07 1 92.12 263 GLU A N 1
ATOM 1893 C CA . GLU A 1 263 ? -0.95 -18.109 -14.633 1 92.12 263 GLU A CA 1
ATOM 1894 C C . GLU A 1 263 ? -1.111 -17.938 -16.141 1 92.12 263 GLU A C 1
ATOM 1896 O O . GLU A 1 263 ? -1.294 -18.922 -16.875 1 92.12 263 GLU A O 1
ATOM 1901 N N . ARG A 1 264 ? -1.013 -16.734 -16.594 1 88.69 264 ARG A N 1
ATOM 1902 C CA . ARG A 1 264 ? -1.263 -16.516 -18.016 1 88.69 264 ARG A CA 1
ATOM 1903 C C . ARG A 1 264 ? 0.029 -16.609 -18.812 1 88.69 264 ARG A C 1
ATOM 1905 O O . ARG A 1 264 ? 0.018 -16.438 -20.047 1 88.69 264 ARG A O 1
ATOM 1912 N N . LEU A 1 265 ? 1.137 -16.875 -18.219 1 81.06 265 LEU A N 1
ATOM 1913 C CA . LEU A 1 265 ? 2.424 -16.984 -18.891 1 81.06 265 LEU A CA 1
ATOM 1914 C C . LEU A 1 265 ? 2.875 -18.438 -18.938 1 81.06 265 LEU A C 1
ATOM 1916 O O . LEU A 1 265 ? 4.051 -18.719 -19.188 1 81.06 265 LEU A O 1
ATOM 1920 N N . VAL A 1 266 ? 1.991 -19.359 -18.766 1 72.5 266 VAL A N 1
ATOM 1921 C CA . VAL A 1 266 ? 2.338 -20.781 -18.734 1 72.5 266 VAL A CA 1
ATOM 1922 C C . VAL A 1 266 ? 2.635 -21.266 -20.156 1 72.5 266 VAL A C 1
ATOM 1924 O O . VAL A 1 266 ? 1.915 -20.938 -21.094 1 72.5 266 VAL A O 1
ATOM 1927 N N . TYR A 1 267 ? 3.777 -21.906 -20.234 1 60.69 267 TYR A N 1
ATOM 1928 C CA . TYR A 1 267 ? 4.316 -22.406 -21.484 1 60.69 267 TYR A CA 1
ATOM 1929 C C . TYR A 1 267 ? 3.994 -23.891 -21.672 1 60.69 267 TYR A C 1
ATOM 1931 O O . TYR A 1 267 ? 4.34 -24.484 -22.703 1 60.69 267 TYR A O 1
ATOM 1939 N N . THR A 1 268 ? 3.424 -24.406 -20.781 1 53.66 268 THR A N 1
ATOM 1940 C CA . THR A 1 268 ? 3.326 -25.859 -20.906 1 53.66 268 THR A CA 1
ATOM 1941 C C . THR A 1 268 ? 2.146 -26.25 -21.781 1 53.66 268 THR A C 1
ATOM 1943 O O . THR A 1 268 ? 1.188 -25.484 -21.922 1 53.66 268 THR A O 1
ATOM 1946 N N . GLU A 1 269 ? 2.436 -27.094 -22.797 1 47.19 269 GLU A N 1
ATOM 1947 C CA . GLU A 1 269 ? 1.448 -27.688 -23.688 1 47.19 269 GLU A CA 1
ATOM 1948 C C . GLU A 1 269 ? 0.162 -28.031 -22.953 1 47.19 269 GLU A C 1
ATOM 1950 O O . GLU A 1 269 ? 0.18 -28.812 -21.984 1 47.19 269 GLU A O 1
ATOM 1955 N N . GLY A 1 270 ? -0.929 -27.484 -23.312 1 49.22 270 GLY A N 1
ATOM 1956 C CA . GLY A 1 270 ? -2.25 -27.828 -22.812 1 49.22 270 GLY A CA 1
ATOM 1957 C C . GLY A 1 270 ? -2.602 -27.141 -21.516 1 49.22 270 GLY A C 1
ATOM 1958 O O . GLY A 1 270 ? -3.615 -27.453 -20.891 1 49.22 270 GLY A O 1
ATOM 1959 N N . GLY A 1 271 ? -1.768 -26.297 -20.812 1 55.12 271 GLY A N 1
ATOM 1960 C CA . GLY A 1 271 ? -1.884 -26.375 -19.359 1 55.12 271 GLY A CA 1
ATOM 1961 C C . GLY A 1 271 ? -2.479 -25.125 -18.75 1 55.12 271 GLY A C 1
ATOM 1962 O O . GLY A 1 271 ? -2.035 -24.016 -19.047 1 55.12 271 GLY A O 1
ATOM 1963 N N . THR A 1 272 ? -3.699 -25.078 -18.688 1 69.38 272 THR A N 1
ATOM 1964 C CA . THR A 1 272 ? -4.457 -24.172 -17.844 1 69.38 272 THR A CA 1
ATOM 1965 C C . THR A 1 272 ? -4.035 -24.312 -16.391 1 69.38 272 THR A C 1
ATOM 1967 O O . THR A 1 272 ? -3.73 -25.422 -15.922 1 69.38 272 THR A O 1
ATOM 1970 N N . CYS A 1 273 ? -3.701 -23.234 -15.766 1 86.62 273 CYS A N 1
ATOM 1971 C CA . CYS A 1 273 ? -3.43 -23.234 -14.336 1 86.62 273 CYS A CA 1
ATOM 1972 C C . CYS A 1 273 ? -4.727 -23.266 -13.531 1 86.62 273 CYS A C 1
ATOM 1974 O O . CYS A 1 273 ? -5.512 -22.328 -13.578 1 86.62 273 CYS A O 1
ATOM 1976 N N . THR A 1 274 ? -4.938 -24.422 -12.953 1 92.88 274 THR A N 1
ATOM 1977 C CA . THR A 1 274 ? -6.141 -24.609 -12.156 1 92.88 274 THR A CA 1
ATOM 1978 C C . THR A 1 274 ? -6.137 -23.672 -10.945 1 92.88 274 THR A C 1
ATOM 1980 O O . THR A 1 274 ? -5.121 -23.547 -10.258 1 92.88 274 THR A O 1
ATOM 1983 N N . ALA A 1 275 ? -7.277 -22.969 -10.812 1 96.19 275 ALA A N 1
ATOM 1984 C CA . ALA A 1 275 ? -7.426 -22.172 -9.594 1 96.19 275 ALA A CA 1
ATOM 1985 C C . ALA A 1 275 ? -7.609 -23.078 -8.375 1 96.19 275 ALA A C 1
ATOM 1987 O O . ALA A 1 275 ? -8.453 -23.984 -8.383 1 96.19 275 ALA A O 1
ATOM 1988 N N . PHE A 1 276 ? -6.855 -22.844 -7.379 1 98.31 276 PHE A N 1
ATOM 1989 C CA . PHE A 1 276 ? -6.973 -23.688 -6.199 1 98.31 276 PHE A CA 1
ATOM 1990 C C . PHE A 1 276 ? -8.359 -23.578 -5.582 1 98.31 276 PHE A C 1
ATOM 1992 O O . PHE A 1 276 ? -8.906 -24.562 -5.086 1 98.31 276 PHE A O 1
ATOM 1999 N N . ALA A 1 277 ? -8.93 -22.375 -5.617 1 98.5 277 ALA A N 1
ATOM 2000 C CA . ALA A 1 277 ? -10.242 -22.094 -5.043 1 98.5 277 ALA A CA 1
ATOM 2001 C C . ALA A 1 277 ? -11.336 -22.906 -5.746 1 98.5 277 ALA A C 1
ATOM 2003 O O . ALA A 1 277 ? -12.438 -23.062 -5.219 1 98.5 277 ALA A O 1
ATOM 2004 N N . SER A 1 278 ? -11.086 -23.375 -6.906 1 97.56 278 SER A N 1
ATOM 2005 C CA . SER A 1 278 ? -12.094 -24.109 -7.676 1 97.56 278 SER A CA 1
ATOM 2006 C C . SER A 1 278 ? -12.203 -25.547 -7.215 1 97.56 278 SER A C 1
ATOM 2008 O O . SER A 1 278 ? -13.156 -26.25 -7.562 1 97.56 278 SER A O 1
ATOM 2010 N N . LEU A 1 279 ? -11.234 -26.047 -6.48 1 97.62 279 LEU A N 1
ATOM 2011 C CA . LEU A 1 279 ? -11.227 -27.438 -6.039 1 97.62 279 LEU A CA 1
ATOM 2012 C C . LEU A 1 279 ? -12.32 -27.672 -5 1 97.62 279 LEU A C 1
ATOM 2014 O O . LEU A 1 279 ? -12.602 -26.812 -4.176 1 97.62 279 LEU A O 1
ATOM 2018 N N . PRO A 1 280 ? -12.828 -28.844 -5.023 1 95.94 280 PRO A N 1
ATOM 2019 C CA . PRO A 1 280 ? -13.891 -29.141 -4.055 1 95.94 280 PRO A CA 1
ATOM 2020 C C . PRO A 1 280 ? -13.453 -28.906 -2.611 1 95.94 280 PRO A C 1
ATOM 2022 O O . PRO A 1 280 ? -12.414 -29.422 -2.182 1 95.94 280 PRO A O 1
ATOM 2025 N N . GLY A 1 281 ? -14.203 -28.016 -1.981 1 95.62 281 GLY A N 1
ATOM 2026 C CA . GLY A 1 281 ? -14.008 -27.781 -0.56 1 95.62 281 GLY A CA 1
ATOM 2027 C C . GLY A 1 281 ? -12.898 -26.781 -0.263 1 95.62 281 GLY A C 1
ATOM 2028 O O . GLY A 1 281 ? -12.508 -26.609 0.892 1 95.62 281 GLY A O 1
ATOM 2029 N N . MET A 1 282 ? -12.43 -26.109 -1.242 1 98.06 282 MET A N 1
ATOM 2030 C CA . MET A 1 282 ? -11.266 -25.266 -0.984 1 98.06 282 MET A CA 1
ATOM 2031 C C . MET A 1 282 ? -11.633 -23.781 -1.074 1 98.06 282 MET A C 1
ATOM 2033 O O . MET A 1 282 ? -10.875 -22.922 -0.632 1 98.06 282 MET A O 1
ATOM 2037 N N . PHE A 1 283 ? -12.805 -23.422 -1.576 1 98 283 PHE A N 1
ATOM 2038 C CA . PHE A 1 283 ? -13.188 -22.031 -1.817 1 98 283 PHE A CA 1
ATOM 2039 C C . PHE A 1 283 ? -13.195 -21.234 -0.516 1 98 283 PHE A C 1
ATOM 2041 O O . PHE A 1 283 ? -12.617 -20.156 -0.437 1 98 283 PHE A O 1
ATOM 2048 N N . HIS A 1 284 ? -13.734 -21.797 0.545 1 97.25 284 HIS A N 1
ATOM 2049 C CA . HIS A 1 284 ? -14.023 -21.078 1.781 1 97.25 284 HIS A CA 1
ATOM 2050 C C . HIS A 1 284 ? -12.734 -20.734 2.523 1 97.25 284 HIS A C 1
ATOM 2052 O O . HIS A 1 284 ? -12.75 -19.922 3.457 1 97.25 284 HIS A O 1
ATOM 2058 N N . ARG A 1 285 ? -11.594 -21.266 2.068 1 98.12 285 ARG A N 1
ATOM 2059 C CA . ARG A 1 285 ? -10.352 -21.031 2.789 1 98.12 285 ARG A CA 1
ATOM 2060 C C . ARG A 1 285 ? -9.234 -20.609 1.838 1 98.12 285 ARG A C 1
ATOM 2062 O O . ARG A 1 285 ? -8.055 -20.734 2.166 1 98.12 285 ARG A O 1
ATOM 2069 N N . THR A 1 286 ? -9.617 -20.203 0.602 1 98.81 286 THR A N 1
ATOM 2070 C CA . THR A 1 286 ? -8.617 -19.812 -0.381 1 98.81 286 THR A CA 1
ATOM 2071 C C . THR A 1 286 ? -8.703 -18.312 -0.664 1 98.81 286 THR A C 1
ATOM 2073 O O . THR A 1 286 ? -9.789 -17.797 -0.947 1 98.81 286 THR A O 1
ATOM 2076 N N . ILE A 1 287 ? -7.609 -17.641 -0.46 1 98.88 287 ILE A N 1
ATOM 2077 C CA . ILE A 1 287 ? -7.426 -16.266 -0.912 1 98.88 287 ILE A CA 1
ATOM 2078 C C . ILE A 1 287 ? -6.609 -16.25 -2.201 1 98.88 287 ILE A C 1
ATOM 2080 O O . ILE A 1 287 ? -5.414 -16.547 -2.189 1 98.88 287 ILE A O 1
ATOM 2084 N N . THR A 1 288 ? -7.254 -15.898 -3.301 1 98.88 288 THR A N 1
ATOM 2085 C CA . THR A 1 288 ? -6.605 -15.883 -4.605 1 98.88 288 THR A CA 1
ATOM 2086 C C . THR A 1 288 ? -6.008 -14.508 -4.898 1 98.88 288 THR A C 1
ATOM 2088 O O . THR A 1 288 ? -6.688 -13.492 -4.766 1 98.88 288 THR A O 1
ATOM 2091 N N . ILE A 1 289 ? -4.727 -14.531 -5.234 1 98.88 289 ILE A N 1
ATOM 2092 C CA . ILE A 1 289 ? -4.02 -13.305 -5.605 1 98.88 289 ILE A CA 1
ATOM 2093 C C . ILE A 1 289 ? -3.705 -13.32 -7.098 1 98.88 289 ILE A C 1
ATOM 2095 O O . ILE A 1 289 ? -3.211 -14.32 -7.625 1 98.88 289 ILE A O 1
ATOM 2099 N N . ASN A 1 290 ? -4 -12.242 -7.754 1 98.56 290 ASN A N 1
ATOM 2100 C CA . ASN A 1 290 ? -3.639 -12.062 -9.156 1 98.56 290 ASN A CA 1
ATOM 2101 C C . ASN A 1 290 ? -3.529 -10.586 -9.523 1 98.56 290 ASN A C 1
ATOM 2103 O O . ASN A 1 290 ? -3.488 -9.727 -8.641 1 98.56 290 ASN A O 1
ATOM 2107 N N . GLY A 1 291 ? -3.309 -10.297 -10.812 1 98.06 291 GLY A N 1
ATOM 2108 C CA . GLY A 1 291 ? -3.117 -8.922 -11.258 1 98.06 291 GLY A CA 1
ATOM 2109 C C . GLY A 1 291 ? -2.85 -8.805 -12.75 1 98.06 291 GLY A C 1
ATOM 2110 O O . GLY A 1 291 ? -3.238 -9.68 -13.523 1 98.06 291 GLY A O 1
ATOM 2111 N N . PHE A 1 292 ? -2.24 -7.68 -13.125 1 98 292 PHE A N 1
ATOM 2112 C CA . PHE A 1 292 ? -2.148 -7.316 -14.531 1 98 292 PHE A CA 1
ATOM 2113 C C . PHE A 1 292 ? -0.695 -7.137 -14.953 1 98 292 PHE A C 1
ATOM 2115 O O . PHE A 1 292 ? -0.4 -6.988 -16.141 1 98 292 PHE A O 1
ATOM 2122 N N . SER A 1 293 ? 0.193 -7.195 -14.008 1 96.62 293 SER A N 1
ATOM 2123 C CA . SER A 1 293 ? 1.599 -6.859 -14.211 1 96.62 293 SER A CA 1
ATOM 2124 C C . SER A 1 293 ? 2.264 -7.828 -15.188 1 96.62 293 SER A C 1
ATOM 2126 O O . SER A 1 293 ? 3.125 -7.43 -15.977 1 96.62 293 SER A O 1
ATOM 2128 N N . LYS A 1 294 ? 1.881 -9.047 -15.086 1 92.38 294 LYS A N 1
ATOM 2129 C CA . LYS A 1 294 ? 2.572 -10.062 -15.875 1 92.38 294 LYS A CA 1
ATOM 2130 C C . LYS A 1 294 ? 1.81 -10.375 -17.156 1 92.38 294 LYS A C 1
ATOM 2132 O O . LYS A 1 294 ? 2.354 -10.242 -18.266 1 92.38 294 LYS A O 1
ATOM 2137 N N . SER A 1 295 ? 0.577 -10.625 -17.047 1 92.62 295 SER A N 1
ATOM 2138 C CA . SER A 1 295 ? -0.241 -11 -18.203 1 92.62 295 SER A CA 1
ATOM 2139 C C . SER A 1 295 ? -0.339 -9.867 -19.203 1 92.62 295 SER A C 1
ATOM 2141 O O . SER A 1 295 ? -0.301 -10.094 -20.422 1 92.62 295 SER A O 1
ATOM 2143 N N . HIS A 1 296 ? -0.464 -8.664 -18.734 1 96.31 296 HIS A N 1
ATOM 2144 C CA . HIS A 1 296 ? -0.744 -7.543 -19.625 1 96.31 296 HIS A CA 1
ATOM 2145 C C . HIS A 1 296 ? 0.401 -6.535 -19.609 1 96.31 296 HIS A C 1
ATOM 2147 O O . HIS A 1 296 ? 0.25 -5.41 -20.094 1 96.31 296 HIS A O 1
ATOM 2153 N N . ALA A 1 297 ? 1.502 -6.887 -18.953 1 95.06 297 ALA A N 1
ATOM 2154 C CA . ALA A 1 297 ? 2.693 -6.043 -18.906 1 95.06 297 ALA A CA 1
ATOM 2155 C C . ALA A 1 297 ? 2.375 -4.684 -18.281 1 95.06 297 ALA A C 1
ATOM 2157 O O . ALA A 1 297 ? 2.85 -3.652 -18.766 1 95.06 297 ALA A O 1
ATOM 2158 N N . MET A 1 298 ? 1.569 -4.68 -17.312 1 97.75 298 MET A N 1
ATOM 2159 C CA . MET A 1 298 ? 1.151 -3.449 -16.641 1 97.75 298 MET A CA 1
ATOM 2160 C C . MET A 1 298 ? 1.891 -3.27 -15.32 1 97.75 298 MET A C 1
ATOM 2162 O O . MET A 1 298 ? 1.285 -2.908 -14.305 1 97.75 298 MET A O 1
ATOM 2166 N N . THR A 1 299 ? 3.184 -3.535 -15.312 1 96.56 299 THR A N 1
ATOM 2167 C CA . THR A 1 299 ? 3.939 -3.529 -14.062 1 96.56 299 THR A CA 1
ATOM 2168 C C . THR A 1 299 ? 3.941 -2.137 -13.445 1 96.56 299 THR A C 1
ATOM 2170 O O . THR A 1 299 ? 3.777 -1.994 -12.227 1 96.56 299 THR A O 1
ATOM 2173 N N . GLY A 1 300 ? 4.02 -1.076 -14.242 1 97.19 300 GLY A N 1
ATOM 2174 C CA . GLY A 1 300 ? 4.094 0.282 -13.727 1 97.19 300 GLY A CA 1
ATOM 2175 C C . GLY A 1 300 ? 2.746 0.836 -13.305 1 97.19 300 GLY A C 1
ATOM 2176 O O . GLY A 1 300 ? 2.676 1.86 -12.625 1 97.19 300 GLY A O 1
ATOM 2177 N N . PHE A 1 301 ? 1.643 0.193 -13.695 1 98.56 301 PHE A N 1
ATOM 2178 C CA . PHE A 1 301 ? 0.308 0.632 -13.312 1 98.56 301 PHE A CA 1
ATOM 2179 C C . PHE A 1 301 ? 0.007 0.243 -11.867 1 98.56 301 PHE A C 1
ATOM 2181 O O . PHE A 1 301 ? -0.918 0.779 -11.25 1 98.56 301 PHE A O 1
ATOM 2188 N N . ARG A 1 302 ? 0.771 -0.741 -11.328 1 98.38 302 ARG A N 1
ATOM 2189 C CA . ARG A 1 302 ? 0.671 -1.175 -9.938 1 98.38 302 ARG A CA 1
ATOM 2190 C C . ARG A 1 302 ? -0.765 -1.546 -9.578 1 98.38 302 ARG A C 1
ATOM 2192 O O . ARG A 1 302 ? -1.328 -1.017 -8.617 1 98.38 302 ARG A O 1
ATOM 2199 N N . LEU A 1 303 ? -1.305 -2.492 -10.289 1 98.88 303 LEU A N 1
ATOM 2200 C CA . LEU A 1 303 ? -2.688 -2.922 -10.109 1 98.88 303 LEU A CA 1
ATOM 2201 C C . LEU A 1 303 ? -2.768 -4.434 -9.93 1 98.88 303 LEU A C 1
ATOM 2203 O O . LEU A 1 303 ? -2.195 -5.188 -10.711 1 98.88 303 LEU A O 1
ATOM 2207 N N . GLY A 1 304 ? -3.336 -4.887 -8.859 1 98.75 304 GLY A N 1
ATOM 2208 C CA . GLY A 1 304 ? -3.627 -6.285 -8.578 1 98.75 304 GLY A CA 1
ATOM 2209 C C . GLY A 1 304 ? -4.934 -6.48 -7.832 1 98.75 304 GLY A C 1
ATOM 2210 O O . GLY A 1 304 ? -5.691 -5.527 -7.633 1 98.75 304 GLY A O 1
ATOM 2211 N N . TYR A 1 305 ? -5.223 -7.711 -7.523 1 98.94 305 TYR A N 1
ATOM 2212 C CA . TYR A 1 305 ? -6.457 -7.93 -6.777 1 98.94 305 TYR A CA 1
ATOM 2213 C C . TYR A 1 305 ? -6.367 -9.195 -5.934 1 98.94 305 TYR A C 1
ATOM 2215 O O . TYR A 1 305 ? -5.531 -10.07 -6.199 1 98.94 305 TYR A O 1
ATOM 2223 N N . LEU A 1 306 ? -7.137 -9.156 -4.941 1 98.75 306 LEU A N 1
ATOM 2224 C CA . LEU A 1 306 ? -7.426 -10.273 -4.051 1 98.75 306 LEU A CA 1
ATOM 2225 C C . LEU A 1 306 ? -8.883 -10.711 -4.184 1 98.75 306 LEU A C 1
ATOM 2227 O O . LEU A 1 306 ? -9.797 -9.883 -4.102 1 98.75 306 LEU A O 1
ATOM 2231 N N . ALA A 1 307 ? -9.156 -11.945 -4.547 1 98.94 307 ALA A N 1
ATOM 2232 C CA . ALA A 1 307 ? -10.484 -12.555 -4.547 1 98.94 307 ALA A CA 1
ATOM 2233 C C . ALA A 1 307 ? -10.594 -13.648 -3.492 1 98.94 307 ALA A C 1
ATOM 2235 O O . ALA A 1 307 ? -9.773 -14.578 -3.467 1 98.94 307 ALA A O 1
ATOM 2236 N N . ALA A 1 308 ? -11.547 -13.539 -2.643 1 98.81 308 ALA A N 1
ATOM 2237 C CA . ALA A 1 308 ? -11.633 -14.43 -1.49 1 98.81 308 ALA A CA 1
ATOM 2238 C C . ALA A 1 308 ? -13.055 -14.484 -0.939 1 98.81 308 ALA A C 1
ATOM 2240 O O . ALA A 1 308 ? -13.891 -13.641 -1.286 1 98.81 308 ALA A O 1
ATOM 2241 N N . PRO A 1 309 ? -13.297 -15.523 -0.074 1 98.06 309 PRO A N 1
ATOM 2242 C CA . PRO A 1 309 ? -14.562 -15.469 0.663 1 98.06 309 PRO A CA 1
ATOM 2243 C C . PRO A 1 309 ? -14.773 -14.141 1.375 1 98.06 309 PRO A C 1
ATOM 2245 O O . PRO A 1 309 ? -13.805 -13.508 1.817 1 98.06 309 PRO A O 1
ATOM 2248 N N . ALA A 1 310 ? -15.984 -13.773 1.518 1 97.75 310 ALA A N 1
ATOM 2249 C CA . ALA A 1 310 ? -16.359 -12.438 1.965 1 97.75 310 ALA A CA 1
ATOM 2250 C C . ALA A 1 310 ? -15.68 -12.086 3.283 1 97.75 310 ALA A C 1
ATOM 2252 O O . ALA A 1 310 ? -15.289 -10.938 3.496 1 97.75 310 ALA A O 1
ATOM 2253 N N . ARG A 1 311 ? -15.562 -13.062 4.098 1 96.38 311 ARG A N 1
ATOM 2254 C CA . ARG A 1 311 ? -14.953 -12.82 5.402 1 96.38 311 ARG A CA 1
ATOM 2255 C C . ARG A 1 311 ? -13.523 -12.32 5.262 1 96.38 311 ARG A C 1
ATOM 2257 O O . ARG A 1 311 ? -13.125 -11.359 5.93 1 96.38 311 ARG A O 1
ATOM 2264 N N . PHE A 1 312 ? -12.734 -12.922 4.465 1 98.19 312 PHE A N 1
ATOM 2265 C CA . PHE A 1 312 ? -11.352 -12.516 4.25 1 98.19 312 PHE A CA 1
ATOM 2266 C C . PHE A 1 312 ? -11.281 -11.234 3.422 1 98.19 312 PHE A C 1
ATOM 2268 O O . PHE A 1 312 ? -10.43 -10.375 3.666 1 98.19 312 PHE A O 1
ATOM 2275 N N . ALA A 1 313 ? -12.148 -11.117 2.412 1 98.25 313 ALA A N 1
ATOM 2276 C CA . ALA A 1 313 ? -12.172 -9.914 1.583 1 98.25 313 ALA A CA 1
ATOM 2277 C C . ALA A 1 313 ? -12.516 -8.68 2.416 1 98.25 313 ALA A C 1
ATOM 2279 O O . ALA A 1 313 ? -11.914 -7.617 2.24 1 98.25 313 ALA A O 1
ATOM 2280 N N . LYS A 1 314 ? -13.438 -8.82 3.291 1 96 314 LYS A N 1
ATOM 2281 C CA . LYS A 1 314 ? -13.805 -7.723 4.18 1 96 314 LYS A CA 1
ATOM 2282 C C . LYS A 1 314 ? -12.633 -7.332 5.078 1 96 314 LYS A C 1
ATOM 2284 O O . LYS A 1 314 ? -12.359 -6.145 5.27 1 96 314 LYS A O 1
ATOM 2289 N N . ALA A 1 315 ? -11.992 -8.32 5.633 1 97.31 315 ALA A N 1
ATOM 2290 C CA . ALA A 1 315 ? -10.812 -8.07 6.461 1 97.31 315 ALA A CA 1
ATOM 2291 C C . ALA A 1 315 ? -9.742 -7.32 5.676 1 97.31 315 ALA A C 1
ATOM 2293 O O . ALA A 1 315 ? -9.172 -6.34 6.168 1 97.31 315 ALA A O 1
ATOM 2294 N N . ALA A 1 316 ? -9.516 -7.801 4.488 1 98.06 316 ALA A N 1
ATOM 2295 C CA . ALA A 1 316 ? -8.523 -7.148 3.633 1 98.06 316 ALA A CA 1
ATOM 2296 C C . ALA A 1 316 ? -8.93 -5.711 3.322 1 98.06 316 ALA A C 1
ATOM 2298 O O . ALA A 1 316 ? -8.078 -4.82 3.266 1 98.06 316 ALA A O 1
ATOM 2299 N N . SER A 1 317 ? -10.18 -5.508 3.105 1 96.38 317 SER A N 1
ATOM 2300 C CA . SER A 1 317 ? -10.695 -4.176 2.818 1 96.38 317 SER A CA 1
ATOM 2301 C C . SER A 1 317 ? -10.477 -3.229 3.994 1 96.38 317 SER A C 1
ATOM 2303 O O . SER A 1 317 ? -10.078 -2.076 3.807 1 96.38 317 SER A O 1
ATOM 2305 N N . VAL A 1 318 ? -10.742 -3.705 5.172 1 95.25 318 VAL A N 1
ATOM 2306 C CA . VAL A 1 318 ? -10.539 -2.908 6.379 1 95.25 318 VAL A CA 1
ATOM 2307 C C . VAL A 1 318 ? -9.062 -2.535 6.508 1 95.25 318 VAL A C 1
ATOM 2309 O O . VAL A 1 318 ? -8.727 -1.377 6.766 1 95.25 318 VAL A O 1
ATOM 2312 N N . LEU A 1 319 ? -8.219 -3.477 6.312 1 97.56 319 LEU A N 1
ATOM 2313 C CA . LEU A 1 319 ? -6.781 -3.25 6.379 1 97.56 319 LEU A CA 1
ATOM 2314 C C . LEU A 1 319 ? -6.34 -2.236 5.328 1 97.56 319 LEU A C 1
ATOM 2316 O O . LEU A 1 319 ? -5.617 -1.288 5.637 1 97.56 319 LEU A O 1
ATOM 2320 N N . GLN A 1 320 ? -6.863 -2.4 4.133 1 97.56 320 GLN A N 1
ATOM 2321 C CA . GLN A 1 320 ? -6.488 -1.52 3.031 1 97.56 320 GLN A CA 1
ATOM 2322 C C . GLN A 1 320 ? -6.977 -0.095 3.275 1 97.56 320 GLN A C 1
ATOM 2324 O O . GLN A 1 320 ? -6.316 0.87 2.883 1 97.56 320 GLN A O 1
ATOM 2329 N N . GLY A 1 321 ? -8.102 0.001 3.898 1 95.56 321 GLY A N 1
ATOM 2330 C CA . GLY A 1 321 ? -8.625 1.312 4.246 1 95.56 321 GLY A CA 1
ATOM 2331 C C . GLY A 1 321 ? -7.727 2.08 5.195 1 95.56 321 GLY A C 1
ATOM 2332 O O . GLY A 1 321 ? -7.77 3.312 5.238 1 95.56 321 GLY A O 1
ATOM 2333 N N . GLN A 1 322 ? -6.867 1.38 5.871 1 96 322 GLN A N 1
ATOM 2334 C CA . GLN A 1 322 ? -5.969 2.004 6.84 1 96 322 GLN A CA 1
ATOM 2335 C C . GLN A 1 322 ? -4.559 2.143 6.273 1 96 322 GLN A C 1
ATOM 2337 O O . GLN A 1 322 ? -3.795 3.01 6.699 1 96 322 GLN A O 1
ATOM 2342 N N . ILE A 1 323 ? -4.215 1.345 5.293 1 97.25 323 ILE A N 1
ATOM 2343 C CA . ILE A 1 323 ? -2.826 1.247 4.855 1 97.25 323 ILE A CA 1
ATOM 2344 C C . ILE A 1 323 ? -2.607 2.129 3.629 1 97.25 323 ILE A C 1
ATOM 2346 O O . ILE A 1 323 ? -1.653 2.908 3.58 1 97.25 323 ILE A O 1
ATOM 2350 N N . THR A 1 324 ? -3.545 1.991 2.645 1 97.44 324 THR A N 1
ATOM 2351 C CA . THR A 1 324 ? -3.297 2.703 1.397 1 97.44 324 THR A CA 1
ATOM 2352 C C . THR A 1 324 ? -4.574 3.361 0.886 1 97.44 324 THR A C 1
ATOM 2354 O O . THR A 1 324 ? -4.52 4.285 0.071 1 97.44 324 THR A O 1
ATOM 2357 N N . SER A 1 325 ? -5.688 2.928 1.312 1 95.69 325 SER A N 1
ATOM 2358 C CA . SER A 1 325 ? -6.949 3.248 0.645 1 95.69 325 SER A CA 1
ATOM 2359 C C . SER A 1 325 ? -7.031 2.59 -0.728 1 95.69 325 SER A C 1
ATOM 2361 O O . SER A 1 325 ? -6.57 1.46 -0.909 1 95.69 325 SER A O 1
ATOM 2363 N N . CYS A 1 326 ? -7.723 3.219 -1.696 1 96.69 326 CYS A N 1
ATOM 2364 C CA . CYS A 1 326 ? -7.992 2.574 -2.977 1 96.69 326 CYS A CA 1
ATOM 2365 C C . CYS A 1 326 ? -6.766 2.623 -3.881 1 96.69 326 CYS A C 1
ATOM 2367 O O . CYS A 1 326 ? -5.848 3.408 -3.645 1 96.69 326 CYS A O 1
ATOM 2369 N N . ALA A 1 327 ? -6.715 1.721 -4.844 1 98.38 327 ALA A N 1
ATOM 2370 C CA . ALA A 1 327 ? -5.723 1.799 -5.914 1 98.38 327 ALA A CA 1
ATOM 2371 C C . ALA A 1 327 ? -6.027 2.955 -6.863 1 98.38 327 ALA A C 1
ATOM 2373 O O . ALA A 1 327 ? -7.121 3.529 -6.82 1 98.38 327 ALA A O 1
ATOM 2374 N N . SER A 1 328 ? -5.059 3.346 -7.688 1 98.62 328 SER A N 1
ATOM 2375 C CA . SER A 1 328 ? -5.195 4.453 -8.625 1 98.62 328 SER A CA 1
ATOM 2376 C C . SER A 1 328 ? -6.426 4.277 -9.516 1 98.62 328 SER A C 1
ATOM 2378 O O . SER A 1 328 ? -6.617 3.217 -10.117 1 98.62 328 SER A O 1
ATOM 2380 N N . SER A 1 329 ? -7.242 5.32 -9.578 1 98.19 329 SER A N 1
ATOM 2381 C CA . SER A 1 329 ? -8.422 5.273 -10.438 1 98.19 329 SER A CA 1
ATOM 2382 C C . SER A 1 329 ? -8.039 5.137 -11.906 1 98.19 329 SER A C 1
ATOM 2384 O O . SER A 1 329 ? -8.719 4.461 -12.672 1 98.19 329 SER A O 1
ATOM 2386 N N . VAL A 1 330 ? -6.918 5.727 -12.289 1 98.5 330 VAL A N 1
ATOM 2387 C CA . VAL A 1 330 ? -6.414 5.66 -13.656 1 98.5 330 VAL A CA 1
ATOM 2388 C C . VAL A 1 330 ? -6.027 4.227 -14 1 98.5 330 VAL A C 1
ATOM 2390 O O . VAL A 1 330 ? -6.395 3.709 -15.055 1 98.5 330 VAL A O 1
ATOM 2393 N N . SER A 1 331 ? -5.309 3.592 -13.102 1 98.81 331 SER A N 1
ATOM 2394 C CA . SER A 1 331 ? -4.906 2.201 -13.289 1 98.81 331 SER A CA 1
ATOM 2395 C C . SER A 1 331 ? -6.121 1.278 -13.359 1 98.81 331 SER A C 1
ATOM 2397 O O . SER A 1 331 ? -6.113 0.288 -14.086 1 98.81 331 SER A O 1
ATOM 2399 N N . GLN A 1 332 ? -7.109 1.568 -12.586 1 98.81 332 GLN A N 1
ATOM 2400 C CA . GLN A 1 332 ? -8.297 0.721 -12.555 1 98.81 332 GLN A CA 1
ATOM 2401 C C . GLN A 1 332 ? -9.047 0.776 -13.883 1 98.81 332 GLN A C 1
ATOM 2403 O O . GLN A 1 332 ? -9.539 -0.245 -14.359 1 98.81 332 GLN A O 1
ATOM 2408 N N . ALA A 1 333 ? -9.133 1.964 -14.469 1 98.81 333 ALA A N 1
ATOM 2409 C CA . ALA A 1 333 ? -9.719 2.07 -15.797 1 98.81 333 ALA A CA 1
ATOM 2410 C C . ALA A 1 333 ? -8.945 1.239 -16.812 1 98.81 333 ALA A C 1
ATOM 2412 O O . ALA A 1 333 ? -9.539 0.571 -17.672 1 98.81 333 ALA A O 1
ATOM 2413 N N . ALA A 1 334 ? -7.645 1.31 -16.719 1 98.88 334 ALA A N 1
ATOM 2414 C CA . ALA A 1 334 ? -6.793 0.472 -17.562 1 98.88 334 ALA A CA 1
ATOM 2415 C C . ALA A 1 334 ? -7.082 -1.009 -17.328 1 98.88 334 ALA A C 1
ATOM 2417 O O . ALA A 1 334 ? -7.109 -1.796 -18.281 1 98.88 334 ALA A O 1
ATOM 2418 N N . GLY A 1 335 ? -7.305 -1.383 -16.094 1 98.81 335 GLY A N 1
ATOM 2419 C CA . GLY A 1 335 ? -7.605 -2.764 -15.758 1 98.81 335 GLY A CA 1
ATOM 2420 C C . GLY A 1 335 ? -8.891 -3.268 -16.391 1 98.81 335 GLY A C 1
ATOM 2421 O O . GLY A 1 335 ? -8.961 -4.418 -16.828 1 98.81 335 GLY A O 1
ATOM 2422 N N . VAL A 1 336 ? -9.883 -2.447 -16.422 1 98.88 336 VAL A N 1
ATOM 2423 C CA . VAL A 1 336 ? -11.141 -2.816 -17.062 1 98.88 336 VAL A CA 1
ATOM 2424 C C . VAL A 1 336 ? -10.898 -3.143 -18.531 1 98.88 336 VAL A C 1
ATOM 2426 O O . VAL A 1 336 ? -11.383 -4.16 -19.031 1 98.88 336 VAL A O 1
ATOM 2429 N N . ALA A 1 337 ? -10.148 -2.297 -19.203 1 98.81 337 ALA A N 1
ATOM 2430 C CA . ALA A 1 337 ? -9.836 -2.512 -20.625 1 98.81 337 ALA A CA 1
ATOM 2431 C C . ALA A 1 337 ? -9 -3.77 -20.812 1 98.81 337 ALA A C 1
ATOM 2433 O O . ALA A 1 337 ? -9.18 -4.5 -21.797 1 98.81 337 ALA A O 1
ATOM 2434 N N . ALA A 1 338 ? -8.094 -4.023 -19.906 1 98.62 338 ALA A N 1
ATOM 2435 C CA . ALA A 1 338 ? -7.23 -5.199 -19.984 1 98.62 338 ALA A CA 1
ATOM 2436 C C . ALA A 1 338 ? -8.055 -6.484 -20.016 1 98.62 338 ALA A C 1
ATOM 2438 O O . ALA A 1 338 ? -7.758 -7.41 -20.766 1 98.62 338 ALA A O 1
ATOM 2439 N N . LEU A 1 339 ? -9.086 -6.527 -19.234 1 98.25 339 LEU A N 1
ATOM 2440 C CA . LEU A 1 339 ? -9.883 -7.738 -19.109 1 98.25 339 LEU A CA 1
ATOM 2441 C C . LEU A 1 339 ? -10.969 -7.801 -20.172 1 98.25 339 LEU A C 1
ATOM 2443 O O . LEU A 1 339 ? -11.375 -8.883 -20.594 1 98.25 339 LEU A O 1
ATOM 2447 N N . GLY A 1 340 ? -11.375 -6.664 -20.656 1 97.44 340 GLY A N 1
ATOM 2448 C CA . GLY A 1 340 ? -12.547 -6.641 -21.516 1 97.44 340 GLY A CA 1
ATOM 2449 C C . GLY A 1 340 ? -12.219 -6.453 -22.984 1 97.44 340 GLY A C 1
ATOM 2450 O O . GLY A 1 340 ? -13.008 -6.824 -23.859 1 97.44 340 GLY A O 1
ATOM 2451 N N . GLU A 1 341 ? -11.102 -5.879 -23.234 1 97.75 341 GLU A N 1
ATOM 2452 C CA . GLU A 1 341 ? -10.867 -5.441 -24.609 1 97.75 341 GLU A CA 1
ATOM 2453 C C . GLU A 1 341 ? -9.672 -6.156 -25.219 1 97.75 341 GLU A C 1
ATOM 2455 O O . GLU A 1 341 ? -9.508 -6.168 -26.438 1 97.75 341 GLU A O 1
ATOM 2460 N N . VAL A 1 342 ? -8.797 -6.715 -24.453 1 97.31 342 VAL A N 1
ATOM 2461 C CA . VAL A 1 342 ? -7.621 -7.398 -24.984 1 97.31 342 VAL A CA 1
ATOM 2462 C C . VAL A 1 342 ? -8.008 -8.797 -25.453 1 97.31 342 VAL A C 1
ATOM 2464 O O . VAL A 1 342 ? -8.5 -9.609 -24.672 1 97.31 342 VAL A O 1
ATOM 2467 N N . PRO A 1 343 ? -7.781 -9.102 -26.719 1 95.5 343 PRO A N 1
ATOM 2468 C CA . PRO A 1 343 ? -8.141 -10.438 -27.203 1 95.5 343 PRO A CA 1
ATOM 2469 C C . PRO A 1 343 ? -7.242 -11.531 -26.625 1 95.5 343 PRO A C 1
ATOM 2471 O O . PRO A 1 343 ? -6.051 -11.305 -26.406 1 95.5 343 PRO A O 1
ATOM 2474 N N . GLU A 1 344 ? -7.812 -12.68 -26.469 1 91.62 344 GLU A N 1
ATOM 2475 C CA . GLU A 1 344 ? -7.074 -13.836 -25.953 1 91.62 344 GLU A CA 1
ATOM 2476 C C . GLU A 1 344 ? -5.875 -14.156 -26.844 1 91.62 344 GLU A C 1
ATOM 2478 O O . GLU A 1 344 ? -4.836 -14.609 -26.359 1 91.62 344 GLU A O 1
ATOM 2483 N N . SER A 1 345 ? -5.984 -13.867 -28.156 1 92.75 345 SER A N 1
ATOM 2484 C CA . SER A 1 345 ? -4.902 -14.141 -29.094 1 92.75 345 SER A CA 1
ATOM 2485 C C . SER A 1 345 ? -3.662 -13.32 -28.766 1 92.75 345 SER A C 1
ATOM 2487 O O . SER A 1 345 ? -2.535 -13.781 -28.953 1 92.75 345 SER A O 1
ATOM 2489 N N . TRP A 1 346 ? -3.9 -12.125 -28.297 1 93.69 346 TRP A N 1
ATOM 2490 C CA . TRP A 1 346 ? -2.773 -11.281 -27.906 1 93.69 346 TRP A CA 1
ATOM 2491 C C . TRP A 1 346 ? -2.008 -11.906 -26.75 1 93.69 346 TRP A C 1
ATOM 2493 O O . TRP A 1 346 ? -0.774 -11.93 -26.75 1 93.69 346 TRP A O 1
ATOM 2503 N N . LEU A 1 347 ? -2.711 -12.391 -25.781 1 90.75 347 LEU A N 1
ATOM 2504 C CA . LEU A 1 347 ? -2.104 -13.039 -24.625 1 90.75 347 LEU A CA 1
ATOM 2505 C C . LEU A 1 347 ? -1.374 -14.312 -25.047 1 90.75 347 LEU A C 1
ATOM 2507 O O . LEU A 1 347 ? -0.261 -14.578 -24.578 1 90.75 347 LEU A O 1
ATOM 2511 N N . GLU A 1 348 ? -1.962 -15.07 -25.922 1 87.75 348 GLU A N 1
ATOM 2512 C CA . GLU A 1 348 ? -1.377 -16.312 -26.406 1 87.75 348 GLU A CA 1
ATOM 2513 C C . GLU A 1 348 ? -0.096 -16.062 -27.203 1 87.75 348 GLU A C 1
ATOM 2515 O O . GLU A 1 348 ? 0.878 -16.797 -27.078 1 87.75 348 GLU A O 1
ATOM 2520 N N . ASP A 1 349 ? -0.135 -15.039 -27.984 1 88.31 349 ASP A N 1
ATOM 2521 C CA . ASP A 1 349 ? 1.038 -14.68 -28.766 1 88.31 349 ASP A CA 1
ATOM 2522 C C . ASP A 1 349 ? 2.211 -14.305 -27.859 1 88.31 349 ASP A C 1
ATOM 2524 O O . ASP A 1 349 ? 3.35 -14.703 -28.125 1 88.31 349 ASP A O 1
ATOM 2528 N N . ASN A 1 350 ? 1.88 -13.539 -26.922 1 86.5 350 ASN A N 1
ATOM 2529 C CA . ASN A 1 350 ? 2.932 -13.141 -25.984 1 86.5 350 ASN A CA 1
ATOM 2530 C C . ASN A 1 350 ? 3.488 -14.336 -25.219 1 86.5 350 ASN A C 1
ATOM 2532 O O . ASN A 1 350 ? 4.695 -14.422 -24.984 1 86.5 350 ASN A O 1
ATOM 2536 N N . ALA A 1 351 ? 2.631 -15.188 -24.797 1 84.12 351 ALA A N 1
ATOM 2537 C CA . ALA A 1 351 ? 3.066 -16.406 -24.109 1 84.12 351 ALA A CA 1
ATOM 2538 C C . ALA A 1 351 ? 3.965 -17.25 -25 1 84.12 351 ALA A C 1
ATOM 2540 O O . ALA A 1 351 ? 4.945 -17.828 -24.531 1 84.12 351 ALA A O 1
ATOM 2541 N N . SER A 1 352 ? 3.609 -17.281 -26.25 1 84.94 352 SER A N 1
ATOM 2542 C CA . SER A 1 352 ? 4.395 -18.047 -27.203 1 84.94 352 SER A CA 1
ATOM 2543 C C . SER A 1 352 ? 5.789 -17.453 -27.375 1 84.94 352 SER A C 1
ATOM 2545 O O . SER A 1 352 ? 6.777 -18.172 -27.453 1 84.94 352 SER A O 1
ATOM 2547 N N . VAL A 1 353 ? 5.805 -16.188 -27.469 1 83.56 353 VAL A N 1
ATOM 2548 C CA . VAL A 1 353 ? 7.086 -15.492 -27.594 1 83.56 353 VAL A CA 1
ATOM 2549 C C . VAL A 1 353 ? 7.941 -15.742 -26.359 1 83.56 353 VAL A C 1
ATOM 2551 O O . VAL A 1 353 ? 9.148 -15.984 -26.469 1 83.56 353 VAL A O 1
ATOM 2554 N N . MET A 1 354 ? 7.332 -15.68 -25.25 1 81.19 354 MET A N 1
ATOM 2555 C CA . MET A 1 354 ? 8.055 -15.922 -24 1 81.19 354 MET A CA 1
ATOM 2556 C C . MET A 1 354 ? 8.555 -17.359 -23.922 1 81.19 354 MET A C 1
ATOM 2558 O O . MET A 1 354 ? 9.648 -17.609 -23.406 1 81.19 354 MET A O 1
ATOM 2562 N N . LYS A 1 355 ? 7.766 -18.219 -24.406 1 81.38 355 LYS A N 1
ATOM 2563 C CA . LYS A 1 355 ? 8.18 -19.609 -24.484 1 81.38 355 LYS A CA 1
ATOM 2564 C C . LYS A 1 355 ? 9.414 -19.766 -25.375 1 81.38 355 LYS A C 1
ATOM 2566 O O . LYS A 1 355 ? 10.352 -20.5 -25.031 1 81.38 355 LYS A O 1
ATOM 2571 N N . GLU A 1 356 ? 9.375 -19.125 -26.438 1 83.19 356 GLU A N 1
ATOM 2572 C CA . GLU A 1 356 ? 10.508 -19.188 -27.359 1 83.19 356 GLU A CA 1
ATOM 2573 C C . GLU A 1 356 ? 11.773 -18.625 -26.734 1 83.19 356 GLU A C 1
ATOM 2575 O O . GLU A 1 356 ? 12.859 -19.172 -26.906 1 83.19 356 GLU A O 1
ATOM 2580 N N . LYS A 1 357 ? 11.586 -17.578 -26.031 1 76.81 357 LYS A N 1
ATOM 2581 C CA . LYS A 1 357 ? 12.727 -16.969 -25.344 1 76.81 357 LYS A CA 1
ATOM 2582 C C . LYS A 1 357 ? 13.281 -17.906 -24.281 1 76.81 357 LYS A C 1
ATOM 2584 O O . LYS A 1 357 ? 14.5 -18.047 -24.141 1 76.81 357 LYS A O 1
ATOM 2589 N N . ARG A 1 358 ? 12.383 -18.422 -23.531 1 75.75 358 ARG A N 1
ATOM 2590 C CA . ARG A 1 358 ? 12.781 -19.391 -22.516 1 75.75 358 ARG A CA 1
ATOM 2591 C C . ARG A 1 358 ? 13.531 -20.562 -23.141 1 75.75 358 ARG A C 1
ATOM 2593 O O . ARG A 1 358 ? 14.609 -20.938 -22.672 1 75.75 358 ARG A O 1
ATOM 2600 N N . ASP A 1 359 ? 12.992 -21.094 -24.172 1 77.19 359 ASP A N 1
ATOM 2601 C CA . ASP A 1 359 ? 13.594 -22.25 -24.828 1 77.19 359 ASP A CA 1
ATOM 2602 C C . ASP A 1 359 ? 14.977 -21.906 -25.391 1 77.19 359 ASP A C 1
ATOM 2604 O O . ASP A 1 359 ? 15.898 -22.719 -25.328 1 77.19 359 ASP A O 1
ATOM 2608 N N . TYR A 1 360 ? 15.023 -20.734 -25.844 1 79.44 360 TYR A N 1
ATOM 2609 C CA . TYR A 1 360 ? 16.312 -20.281 -26.375 1 79.44 360 TYR A CA 1
ATOM 2610 C C . TYR A 1 360 ? 17.344 -20.188 -25.266 1 79.44 360 TYR A C 1
ATOM 2612 O O . TYR A 1 360 ? 18.469 -20.688 -25.406 1 79.44 360 TYR A O 1
ATOM 2620 N N . VAL A 1 361 ? 16.984 -19.531 -24.188 1 73.62 361 VAL A N 1
ATOM 2621 C CA . VAL A 1 361 ? 17.906 -19.375 -23.062 1 73.62 361 VAL A CA 1
ATOM 2622 C C . VAL A 1 361 ? 18.297 -20.75 -22.516 1 73.62 361 VAL A C 1
ATOM 2624 O O . VAL A 1 361 ? 19.484 -20.984 -22.234 1 73.62 361 VAL A O 1
ATOM 2627 N N . LEU A 1 362 ? 17.391 -21.656 -22.438 1 72.94 362 LEU A N 1
ATOM 2628 C CA . LEU A 1 362 ? 17.656 -23 -21.938 1 72.94 362 LEU A CA 1
ATOM 2629 C C . LEU A 1 362 ? 18.609 -23.75 -22.875 1 72.94 362 LEU A C 1
ATOM 2631 O O . LEU A 1 362 ? 19.5 -24.469 -22.422 1 72.94 362 LEU A O 1
ATOM 2635 N N . SER A 1 363 ? 18.359 -23.547 -24.094 1 79.12 363 SER A N 1
ATOM 2636 C CA . SER A 1 363 ? 19.234 -24.203 -25.062 1 79.12 363 SER A CA 1
ATOM 2637 C C . SER A 1 363 ? 20.656 -23.672 -24.984 1 79.12 363 SER A C 1
ATOM 2639 O O . SER A 1 363 ? 21.609 -24.438 -25.109 1 79.12 363 SER A O 1
ATOM 2641 N N . GLU A 1 364 ? 20.734 -22.391 -24.75 1 75.38 364 GLU A N 1
ATOM 2642 C CA . GLU A 1 364 ? 22.062 -21.781 -24.625 1 75.38 364 GLU A CA 1
ATOM 2643 C C . GLU A 1 364 ? 22.734 -22.188 -23.328 1 75.38 364 GLU A C 1
ATOM 2645 O O . GLU A 1 364 ? 23.953 -22.438 -23.312 1 75.38 364 GLU A O 1
ATOM 2650 N N . LEU A 1 365 ? 22 -22.25 -22.312 1 70.81 365 LEU A N 1
ATOM 2651 C CA . LEU A 1 365 ? 22.547 -22.656 -21.016 1 70.81 365 LEU A CA 1
ATOM 2652 C C . LEU A 1 365 ? 22.984 -24.109 -21.047 1 70.81 365 LEU A C 1
ATOM 2654 O O . LEU A 1 365 ? 23.953 -24.484 -20.391 1 70.81 365 LEU A O 1
ATOM 2658 N N . ALA A 1 366 ? 22.328 -24.938 -21.766 1 68.56 366 ALA A N 1
ATOM 2659 C CA . ALA A 1 366 ? 22.641 -26.359 -21.875 1 68.56 366 ALA A CA 1
ATOM 2660 C C . ALA A 1 366 ? 23.984 -26.578 -22.547 1 68.56 366 ALA A C 1
ATOM 2662 O O . ALA A 1 366 ? 24.609 -27.625 -22.359 1 68.56 366 ALA A O 1
ATOM 2663 N N . THR A 1 367 ? 24.328 -25.562 -23.25 1 72.56 367 THR A N 1
ATOM 2664 C CA . THR A 1 367 ? 25.594 -25.688 -23.953 1 72.56 367 THR A CA 1
ATOM 2665 C C . THR A 1 367 ? 26.766 -25.25 -23.078 1 72.56 367 THR A C 1
ATOM 2667 O O . THR A 1 367 ? 27.922 -25.484 -23.406 1 72.56 367 THR A O 1
ATOM 2670 N N . MET A 1 368 ? 26.391 -24.594 -22.031 1 62.97 368 MET A N 1
ATOM 2671 C CA . MET A 1 368 ? 27.438 -24.094 -21.156 1 62.97 368 MET A CA 1
ATOM 2672 C C . MET A 1 368 ? 27.969 -25.188 -20.234 1 62.97 368 MET A C 1
ATOM 2674 O O . MET A 1 368 ? 27.188 -25.953 -19.672 1 62.97 368 MET A O 1
ATOM 2678 N N . ASP A 1 369 ? 29.203 -25.375 -20.172 1 63.66 369 ASP A N 1
ATOM 2679 C CA . ASP A 1 369 ? 29.859 -26.375 -19.344 1 63.66 369 ASP A CA 1
ATOM 2680 C C . ASP A 1 369 ? 29.625 -26.078 -17.859 1 63.66 369 ASP A C 1
ATOM 2682 O O . ASP A 1 369 ? 29.719 -24.938 -17.422 1 63.66 369 ASP A O 1
ATOM 2686 N N . GLY A 1 370 ? 29.172 -27.094 -17.031 1 57 370 GLY A N 1
ATOM 2687 C CA . GLY A 1 370 ? 29.047 -26.953 -15.586 1 57 370 GLY A CA 1
ATOM 2688 C C . GLY A 1 370 ? 27.656 -26.578 -15.141 1 57 370 GLY A C 1
ATOM 2689 O O . GLY A 1 370 ? 27.375 -26.547 -13.938 1 57 370 GLY A O 1
ATOM 2690 N N . LEU A 1 371 ? 26.922 -26.156 -16.141 1 55.66 371 LEU A N 1
ATOM 2691 C CA . LEU A 1 371 ? 25.562 -25.812 -15.773 1 55.66 371 LEU A CA 1
ATOM 2692 C C . LEU A 1 371 ? 24.609 -26.969 -16.062 1 55.66 371 LEU A C 1
ATOM 2694 O O . LEU A 1 371 ? 24.625 -27.531 -17.156 1 55.66 371 LEU A O 1
ATOM 2698 N N . VAL A 1 372 ? 24.266 -27.672 -15.031 1 49.5 372 VAL A N 1
ATOM 2699 C CA . VAL A 1 372 ? 23.25 -28.703 -15.234 1 49.5 372 VAL A CA 1
ATOM 2700 C C . VAL A 1 372 ? 21.859 -28.078 -15.195 1 49.5 372 VAL A C 1
ATOM 2702 O O . VAL A 1 372 ? 21.469 -27.484 -14.188 1 49.5 372 VAL A O 1
ATOM 2705 N N . LEU A 1 373 ? 21.328 -27.844 -16.375 1 53 373 LEU A N 1
ATOM 2706 C CA . LEU A 1 373 ? 19.969 -27.344 -16.5 1 53 373 LEU A CA 1
ATOM 2707 C C . LEU A 1 373 ? 18.953 -28.469 -16.375 1 53 373 LEU A C 1
ATOM 2709 O O . LEU A 1 373 ? 19.109 -29.516 -17 1 53 373 LEU A O 1
ATOM 2713 N N . ARG A 1 374 ? 18.391 -28.703 -15.242 1 46.5 374 ARG A N 1
ATOM 2714 C CA . ARG A 1 374 ? 17.344 -29.703 -15.172 1 46.5 374 ARG A CA 1
ATOM 2715 C C . ARG A 1 374 ? 16 -29.125 -15.633 1 46.5 374 ARG A C 1
ATOM 2717 O O . ARG A 1 374 ? 15.547 -28.109 -15.102 1 46.5 374 ARG A O 1
ATOM 2724 N N . ARG A 1 375 ? 15.695 -29.359 -16.938 1 45.94 375 ARG A N 1
ATOM 2725 C CA . ARG A 1 375 ? 14.375 -29 -17.453 1 45.94 375 ARG A CA 1
ATOM 2726 C C . ARG A 1 375 ? 13.266 -29.578 -16.578 1 45.94 375 ARG A C 1
ATOM 2728 O O . ARG A 1 375 ? 13.266 -30.781 -16.281 1 45.94 375 ARG A O 1
ATOM 2735 N N . GLY A 1 376 ? 12.828 -28.828 -15.781 1 43.53 376 GLY A N 1
ATOM 2736 C CA . GLY A 1 376 ? 11.68 -29.391 -15.094 1 43.53 376 GLY A CA 1
ATOM 2737 C C . GLY A 1 376 ? 10.57 -29.828 -16.031 1 43.53 376 GLY A C 1
ATOM 2738 O O . GLY A 1 376 ? 10.492 -29.359 -17.172 1 43.53 376 GLY A O 1
ATOM 2739 N N . ARG A 1 377 ? 10.141 -31.172 -16 1 38.62 377 ARG A N 1
ATOM 2740 C CA . ARG A 1 377 ? 9.148 -31.812 -16.859 1 38.62 377 ARG A CA 1
ATOM 2741 C C . ARG A 1 377 ? 8.102 -30.797 -17.328 1 38.62 377 ARG A C 1
ATOM 2743 O O . ARG A 1 377 ? 7.555 -30.922 -18.422 1 38.62 377 ARG A O 1
ATOM 2750 N N . ARG A 1 378 ? 7.59 -29.781 -16.594 1 40.34 378 ARG A N 1
ATOM 2751 C CA . ARG A 1 378 ? 6.332 -29.078 -16.812 1 40.34 378 ARG A CA 1
ATOM 2752 C C . ARG A 1 378 ? 6.527 -27.562 -16.734 1 40.34 378 ARG A C 1
ATOM 2754 O O . ARG A 1 378 ? 5.84 -26.891 -15.969 1 40.34 378 ARG A O 1
ATOM 2761 N N . GLY A 1 379 ? 7.449 -26.984 -17.578 1 40.09 379 GLY A N 1
ATOM 2762 C CA . GLY A 1 379 ? 7.562 -25.578 -17.938 1 40.09 379 GLY A CA 1
ATOM 2763 C C . GLY A 1 379 ? 8.523 -24.828 -17.031 1 40.09 379 GLY A C 1
ATOM 2764 O O . GLY A 1 379 ? 8.625 -23.594 -17.125 1 40.09 379 GLY A O 1
ATOM 2765 N N . ALA A 1 380 ? 9.062 -25.438 -16.047 1 40.28 380 ALA A N 1
ATOM 2766 C CA . ALA A 1 380 ? 9.883 -24.719 -15.07 1 40.28 380 ALA A CA 1
ATOM 2767 C C . ALA A 1 380 ? 11.242 -24.359 -15.672 1 40.28 380 ALA A C 1
ATOM 2769 O O . ALA A 1 380 ? 11.758 -25.062 -16.531 1 40.28 380 ALA A O 1
ATOM 2770 N N . LEU A 1 381 ? 11.602 -23.062 -15.594 1 42.72 381 LEU A N 1
ATOM 2771 C CA . LEU A 1 381 ? 12.945 -22.625 -15.953 1 42.72 381 LEU A CA 1
ATOM 2772 C C . LEU A 1 381 ? 13.992 -23.578 -15.375 1 42.72 381 LEU A C 1
ATOM 2774 O O . LEU A 1 381 ? 13.906 -23.969 -14.211 1 42.72 381 LEU A O 1
ATOM 2778 N N . PRO A 1 382 ? 14.711 -24.297 -16.234 1 41.22 382 PRO A N 1
ATOM 2779 C CA . PRO A 1 382 ? 15.797 -25.141 -15.734 1 41.22 382 PRO A CA 1
ATOM 2780 C C . PRO A 1 382 ? 16.719 -24.391 -14.773 1 41.22 382 PRO A C 1
ATOM 2782 O O . PRO A 1 382 ? 17.047 -23.219 -15.008 1 41.22 382 PRO A O 1
ATOM 2785 N N . ARG A 1 383 ? 16.562 -24.609 -13.43 1 41.62 383 ARG A N 1
ATOM 2786 C CA . ARG A 1 383 ? 17.641 -24.094 -12.594 1 41.62 383 ARG A CA 1
ATOM 2787 C C . ARG A 1 383 ? 18.906 -24.938 -12.766 1 41.62 383 ARG A C 1
ATOM 2789 O O . ARG A 1 383 ? 18.828 -26.141 -13.047 1 41.62 383 ARG A O 1
ATOM 2796 N N . PRO A 1 384 ? 20.031 -24.266 -12.898 1 38.78 384 PRO A N 1
ATOM 2797 C CA . PRO A 1 384 ? 21.266 -25.062 -12.867 1 38.78 384 PRO A CA 1
ATOM 2798 C C . PRO A 1 384 ? 21.266 -26.094 -11.75 1 38.78 384 PRO A C 1
ATOM 2800 O O . PRO A 1 384 ? 20.703 -25.859 -10.68 1 38.78 384 PRO A O 1
ATOM 2803 N N . ALA A 1 385 ? 21.234 -27.312 -12.047 1 32.88 385 ALA A N 1
ATOM 2804 C CA . ALA A 1 385 ? 21.344 -28.406 -11.078 1 32.88 385 ALA A CA 1
ATOM 2805 C C . ALA A 1 385 ? 22.312 -28.047 -9.953 1 32.88 385 ALA A C 1
ATOM 2807 O O . ALA A 1 385 ? 23.297 -27.359 -10.18 1 32.88 385 ALA A O 1
ATOM 2808 N N . GLU A 1 386 ? 21.859 -28.188 -8.672 1 33.66 386 GLU A N 1
ATOM 2809 C CA . GLU A 1 386 ? 22.672 -27.953 -7.473 1 33.66 386 GLU A CA 1
ATOM 2810 C C . GLU A 1 386 ? 24.109 -28.391 -7.684 1 33.66 386 GLU A C 1
ATOM 2812 O O . GLU A 1 386 ? 25 -27.969 -6.941 1 33.66 386 GLU A O 1
ATOM 2817 N N . GLY A 1 387 ? 24.453 -29.453 -8.25 1 30.09 387 GLY A N 1
ATOM 2818 C CA . GLY A 1 387 ? 25.828 -29.922 -8.211 1 30.09 387 GLY A CA 1
ATOM 2819 C C . GLY A 1 387 ? 26.781 -29 -8.93 1 30.09 387 GLY A C 1
ATOM 2820 O O . GLY A 1 387 ? 28 -29.219 -8.93 1 30.09 387 GLY A O 1
ATOM 2821 N N . THR A 1 388 ? 26.469 -28.5 -9.992 1 28.45 388 THR A N 1
ATOM 2822 C CA . THR A 1 388 ? 27.469 -27.562 -10.477 1 28.45 388 THR A CA 1
ATOM 2823 C C . THR A 1 388 ? 27.5 -26.312 -9.609 1 28.45 388 THR A C 1
ATOM 2825 O O . THR A 1 388 ? 26.453 -25.859 -9.117 1 28.45 388 THR A O 1
ATOM 2828 N N . GLU A 1 389 ? 28.641 -25.969 -8.883 1 29.12 389 GLU A N 1
ATOM 2829 C CA . GLU A 1 389 ? 28.953 -24.844 -8.016 1 29.12 389 GLU A CA 1
ATOM 2830 C C . GLU A 1 389 ? 28.234 -23.578 -8.469 1 29.12 389 GLU A C 1
ATOM 2832 O O . GLU A 1 389 ? 28.016 -22.656 -7.676 1 29.12 389 GLU A O 1
ATOM 2837 N N . ALA A 1 390 ? 28.078 -23.469 -9.742 1 28.09 390 ALA A N 1
ATOM 2838 C CA . ALA A 1 390 ? 27.656 -22.188 -10.32 1 28.09 390 ALA A CA 1
ATOM 2839 C C . ALA A 1 390 ? 26.172 -21.938 -10.055 1 28.09 390 ALA A C 1
ATOM 2841 O O . ALA A 1 390 ? 25.781 -20.797 -9.797 1 28.09 390 ALA A O 1
ATOM 2842 N N . GLY A 1 391 ? 25.312 -22.891 -10.234 1 28.45 391 GLY A N 1
ATOM 2843 C CA . GLY A 1 391 ? 23.859 -22.719 -10.258 1 28.45 391 GLY A CA 1
ATOM 2844 C C . GLY A 1 391 ? 23.25 -22.562 -8.875 1 28.45 391 GLY A C 1
ATOM 2845 O O . GLY A 1 391 ? 22.172 -21.984 -8.727 1 28.45 391 GLY A O 1
ATOM 2846 N N . ALA A 1 392 ? 23.594 -23.469 -7.938 1 30.27 392 ALA A N 1
ATOM 2847 C CA . ALA A 1 392 ? 22.953 -23.547 -6.629 1 30.27 392 ALA A CA 1
ATOM 2848 C C . ALA A 1 392 ? 23.062 -22.234 -5.879 1 30.27 392 ALA A C 1
ATOM 2850 O O . ALA A 1 392 ? 22.156 -21.859 -5.117 1 30.27 392 ALA A O 1
ATOM 2851 N N . ARG A 1 393 ? 24.312 -21.766 -5.715 1 27.84 393 ARG A N 1
ATOM 2852 C CA . ARG A 1 393 ? 24.703 -20.578 -4.965 1 27.84 393 ARG A CA 1
ATOM 2853 C C . ARG A 1 393 ? 24.266 -19.312 -5.688 1 27.84 393 ARG A C 1
ATOM 2855 O O . ARG A 1 393 ? 24.641 -18.203 -5.301 1 27.84 393 ARG A O 1
ATOM 2862 N N . ALA A 1 394 ? 24.047 -19.312 -7.039 1 27.19 394 ALA A N 1
ATOM 2863 C CA . ALA A 1 394 ? 23.938 -18.109 -7.871 1 27.19 394 ALA A CA 1
ATOM 2864 C C . ALA A 1 394 ? 22.594 -17.422 -7.672 1 27.19 394 ALA A C 1
ATOM 2866 O O . ALA A 1 394 ? 21.594 -17.781 -8.32 1 27.19 394 ALA A O 1
ATOM 2867 N N . GLY A 1 395 ? 21.953 -17.422 -6.758 1 30.03 395 GLY A N 1
ATOM 2868 C CA . GLY A 1 395 ? 21.375 -16.094 -6.68 1 30.03 395 GLY A CA 1
ATOM 2869 C C . GLY A 1 395 ? 22.297 -15.016 -7.223 1 30.03 395 GLY A C 1
ATOM 2870 O O . GLY A 1 395 ? 22.031 -13.828 -7.074 1 30.03 395 GLY A O 1
ATOM 2871 N N . GLY A 1 396 ? 23.641 -15.227 -7.293 1 26.75 396 GLY A N 1
ATOM 2872 C CA . GLY A 1 396 ? 24.781 -14.469 -7.75 1 26.75 396 GLY A CA 1
ATOM 2873 C C . GLY A 1 396 ? 24.828 -14.281 -9.25 1 26.75 396 GLY A C 1
ATOM 2874 O O . GLY A 1 39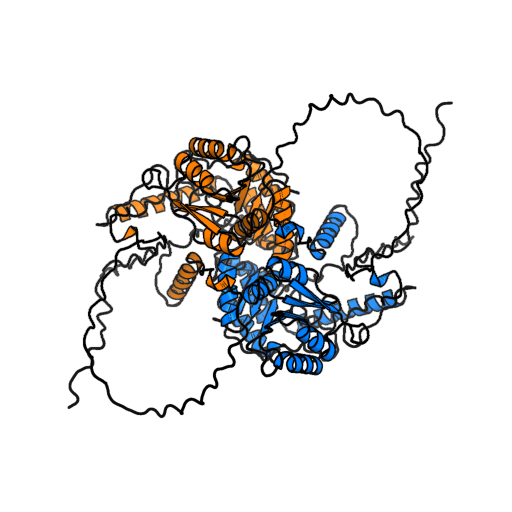6 ? 24.062 -14.906 -9.984 1 26.75 396 GLY A O 1
ATOM 2875 N N . GLU A 1 397 ? 25.719 -13.281 -9.688 1 27.84 397 GLU A N 1
ATOM 2876 C CA . GLU A 1 397 ? 26.219 -12.898 -11 1 27.84 397 GLU A CA 1
ATOM 2877 C C . GLU A 1 397 ? 26.781 -14.109 -11.75 1 27.84 397 GLU A C 1
ATOM 2879 O O . GLU A 1 397 ? 27.594 -14.859 -11.203 1 27.84 397 GLU A O 1
ATOM 2884 N N . LEU A 1 398 ? 26 -14.898 -12.414 1 27.97 398 LEU A N 1
ATOM 2885 C CA . LEU A 1 398 ? 26.766 -15.617 -13.43 1 27.97 398 LEU A CA 1
ATOM 2886 C C . LEU A 1 398 ? 27.781 -14.695 -14.102 1 27.97 398 LEU A C 1
ATOM 2888 O O . LEU A 1 398 ? 27.391 -13.797 -14.859 1 27.97 398 LEU A O 1
ATOM 2892 N N . ARG A 1 399 ? 29.078 -14.227 -13.516 1 27.16 399 ARG A N 1
ATOM 2893 C CA . ARG A 1 399 ? 30.219 -13.656 -14.211 1 27.16 399 ARG A CA 1
ATOM 2894 C C . ARG A 1 399 ? 30.797 -14.648 -15.211 1 27.16 399 ARG A C 1
ATOM 2896 O O . ARG A 1 399 ? 31.172 -15.766 -14.844 1 27.16 399 ARG A O 1
ATOM 2903 N N . GLY A 1 400 ? 30.297 -14.656 -16.453 1 25.61 400 GLY A N 1
ATOM 2904 C CA . GLY A 1 400 ? 31.156 -15.273 -17.469 1 25.61 400 GLY A CA 1
ATOM 2905 C C . GLY A 1 400 ? 32.625 -14.922 -17.297 1 25.61 400 GLY A C 1
ATOM 2906 O O . GLY A 1 400 ? 32.938 -13.844 -16.797 1 25.61 400 GLY A O 1
ATOM 2907 N N . ALA A 1 401 ? 33.625 -15.805 -17.062 1 25.55 401 ALA A N 1
ATOM 2908 C CA . ALA A 1 401 ? 35.094 -15.773 -17.078 1 25.55 401 ALA A CA 1
ATOM 2909 C C . ALA A 1 401 ? 35.625 -14.852 -18.172 1 25.55 401 ALA A C 1
ATOM 2911 O O . ALA A 1 401 ? 36.812 -14.797 -18.438 1 25.55 401 ALA A O 1
ATOM 2912 N N . GLY A 1 402 ? 35.031 -14.266 -19.109 1 24.08 402 GLY A N 1
ATOM 2913 C CA . GLY A 1 402 ? 35.844 -13.508 -20.031 1 24.08 402 GLY A CA 1
ATOM 2914 C C . GLY A 1 402 ? 36.469 -12.266 -19.406 1 24.08 402 GLY A C 1
ATOM 2915 O O . GLY A 1 402 ? 35.938 -11.164 -19.594 1 24.08 402 GLY A O 1
ATOM 2916 N N . ARG A 1 403 ? 36.938 -12.195 -18.141 1 25.55 403 ARG A N 1
ATOM 2917 C CA . ARG A 1 403 ? 37.812 -11.086 -17.812 1 25.55 403 ARG A CA 1
ATOM 2918 C C . ARG A 1 403 ? 39.062 -11.117 -18.688 1 25.55 403 ARG A C 1
ATOM 2920 O O . ARG A 1 403 ? 39.969 -11.914 -18.438 1 25.55 403 ARG A O 1
ATOM 2927 N N . GLY A 1 404 ? 39.188 -11.008 -19.938 1 22.92 404 GLY A N 1
ATOM 2928 C CA . GLY A 1 404 ? 40.469 -10.445 -20.344 1 22.92 404 GLY A CA 1
ATOM 2929 C C . GLY A 1 404 ? 40.812 -9.18 -19.578 1 22.92 404 GLY A C 1
ATOM 2930 O O . GLY A 1 404 ? 42 -8.961 -19.25 1 22.92 404 GLY A O 1
ATOM 2931 N N . THR A 1 405 ? 40.125 -8.078 -19.562 1 22.61 405 THR A N 1
ATOM 2932 C CA . THR A 1 405 ? 40.938 -6.891 -19.359 1 22.61 405 THR A CA 1
ATOM 2933 C C . THR A 1 405 ? 41.531 -6.891 -17.953 1 22.61 405 THR A C 1
ATOM 2935 O O . THR A 1 405 ? 42.75 -6.715 -17.797 1 22.61 405 THR A O 1
ATOM 2938 N N . ASP A 1 406 ? 40.938 -6.18 -16.906 1 21.95 406 ASP A N 1
ATOM 2939 C CA . ASP A 1 406 ? 41.719 -5.352 -15.992 1 21.95 406 ASP A CA 1
ATOM 2940 C C . ASP A 1 406 ? 42.469 -6.215 -14.977 1 21.95 406 ASP A C 1
ATOM 2942 O O . ASP A 1 406 ? 41.844 -6.863 -14.133 1 21.95 406 ASP A O 1
ATOM 2946 N N . GLU A 1 407 ? 43.5 -7.004 -15.391 1 21.33 407 GLU A N 1
ATOM 2947 C CA . GLU A 1 407 ? 44.781 -6.945 -14.672 1 21.33 407 GLU A CA 1
ATOM 2948 C C . GLU A 1 407 ? 45.188 -5.504 -14.414 1 21.33 407 GLU A C 1
ATOM 2950 O O . GLU A 1 407 ? 45.844 -4.883 -15.258 1 21.33 407 GLU A O 1
ATOM 2955 N N . LEU A 1 408 ? 44.344 -4.41 -14.391 1 19.88 408 LEU A N 1
ATOM 2956 C CA . LEU A 1 408 ? 45.062 -3.178 -14.094 1 19.88 408 LEU A CA 1
ATOM 2957 C C . LEU A 1 408 ? 46.031 -3.371 -12.914 1 19.88 408 LEU A C 1
ATOM 2959 O O . LEU A 1 408 ? 45.562 -3.58 -11.781 1 19.88 408 LEU A O 1
ATOM 2963 N N . ARG A 1 409 ? 47.156 -3.979 -13.336 1 18.98 409 ARG A N 1
ATOM 2964 C CA . ARG A 1 409 ? 48.469 -3.998 -12.68 1 18.98 409 ARG A CA 1
ATOM 2965 C C . ARG A 1 409 ? 48.875 -2.602 -12.211 1 18.98 409 ARG A C 1
ATOM 2967 O O . ARG A 1 409 ? 49.031 -1.693 -13.023 1 18.98 409 ARG A O 1
ATOM 2974 N N . ASP A 1 410 ? 48.406 -1.8 -11.195 1 20.14 410 ASP A N 1
ATOM 2975 C CA . ASP A 1 410 ? 49.188 -0.74 -10.594 1 20.14 410 ASP A CA 1
ATOM 2976 C C . ASP A 1 410 ? 50.625 -1.209 -10.344 1 20.14 410 ASP A C 1
ATOM 2978 O O . ASP A 1 410 ? 50.875 -1.965 -9.398 1 20.14 410 ASP A O 1
ATOM 2982 N N . GLU A 1 411 ? 51.344 -1.662 -11.445 1 18.39 411 GLU A N 1
ATOM 2983 C CA . GLU A 1 411 ? 52.812 -1.66 -11.445 1 18.39 411 GLU A CA 1
ATOM 2984 C C . GLU A 1 411 ? 53.375 -0.242 -11.328 1 18.39 411 GLU A C 1
ATOM 2986 O O . GLU A 1 411 ? 53.344 0.519 -12.297 1 18.39 411 GLU A O 1
ATOM 2991 N N . HIS A 1 412 ? 52.969 0.887 -10.523 1 18.69 412 HIS A N 1
ATOM 2992 C CA . HIS A 1 412 ? 53.938 1.922 -10.234 1 18.69 412 HIS A CA 1
ATOM 2993 C C . HIS A 1 412 ? 55.312 1.312 -9.922 1 18.69 412 HIS A C 1
ATOM 2995 O O . HIS A 1 412 ? 55.438 0.533 -8.977 1 18.69 412 HIS A O 1
ATOM 3001 N N . GLY A 1 413 ? 56.188 0.988 -10.898 1 16.88 413 GLY A N 1
ATOM 3002 C CA . GLY A 1 413 ? 57.625 0.949 -11.117 1 16.88 413 GLY A CA 1
ATOM 3003 C C . GLY A 1 413 ? 58.344 2.072 -10.414 1 16.88 413 GLY A C 1
ATOM 3004 O O . GLY A 1 413 ? 57.75 2.893 -9.727 1 16.88 413 GLY A O 1
ATOM 3005 N N . GLY A 1 414 ? 59.406 3.02 -11.156 1 16.52 414 GLY A N 1
ATOM 3006 C CA . GLY A 1 414 ? 60.75 3.588 -11.211 1 16.52 414 GLY A CA 1
ATOM 3007 C C . GLY A 1 414 ? 60.812 5 -10.664 1 16.52 414 GLY A C 1
ATOM 3008 O O . GLY A 1 414 ? 61.906 5.621 -10.672 1 16.52 414 GLY A O 1
ATOM 3009 N N . ALA A 1 415 ? 60.25 6.121 -10.438 1 15.02 415 ALA A N 1
ATOM 3010 C CA . ALA A 1 415 ? 61.188 7.16 -10.023 1 15.02 415 ALA A CA 1
ATOM 3011 C C . ALA A 1 415 ? 62.125 6.652 -8.93 1 15.02 415 ALA A C 1
ATOM 3013 O O . ALA A 1 415 ? 61.875 5.605 -8.328 1 15.02 415 ALA A O 1
ATOM 3014 N N . GLY A 1 416 ? 62.438 7.695 -8.055 1 15.84 416 GLY A N 1
ATOM 3015 C CA . GLY A 1 416 ? 63.469 8.719 -8.039 1 15.84 416 GLY A CA 1
ATOM 3016 C C . GLY A 1 416 ? 64.75 8.289 -7.297 1 15.84 416 GLY A C 1
ATOM 3017 O O . GLY A 1 416 ? 64.688 8.031 -6.09 1 15.84 416 GLY A O 1
ATOM 3018 N N . ARG A 1 417 ? 65.375 7.16 -8.039 1 15.99 417 ARG A N 1
ATOM 3019 C CA . ARG A 1 417 ? 66.562 7.625 -8.812 1 15.99 417 ARG A CA 1
ATOM 3020 C C . ARG A 1 417 ? 66.125 8.062 -10.211 1 15.99 417 ARG A C 1
ATOM 3022 O O . ARG A 1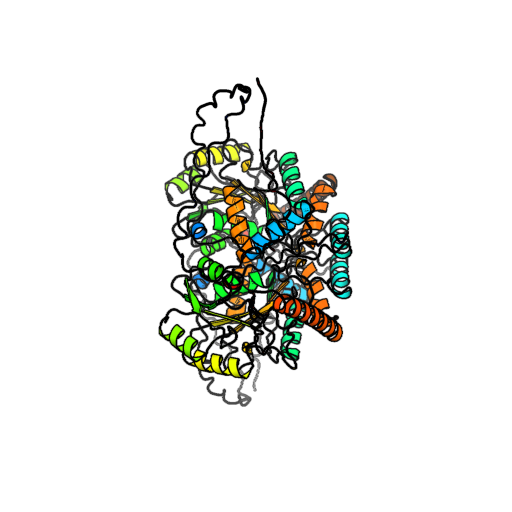 417 ? 65.188 7.504 -10.789 1 15.99 417 ARG A O 1
ATOM 3029 N N . MET B 1 1 ? -42.594 26.219 -7.266 1 22.05 1 MET B N 1
ATOM 3030 C CA . MET B 1 1 ? -42.625 25.484 -6.008 1 22.05 1 MET B CA 1
ATOM 3031 C C . MET B 1 1 ? -41.312 24.781 -5.73 1 22.05 1 MET B C 1
ATOM 3033 O O . MET B 1 1 ? -40.875 23.938 -6.508 1 22.05 1 MET B O 1
ATOM 3037 N N . GLY B 1 2 ? -40.312 25.516 -5.203 1 23.48 2 GLY B N 1
ATOM 3038 C CA . GLY B 1 2 ? -38.844 25.406 -5.184 1 23.48 2 GLY B CA 1
ATOM 3039 C C . GLY B 1 2 ? -38.375 24.203 -4.383 1 23.48 2 GLY B C 1
ATOM 3040 O O . GLY B 1 2 ? -38.75 24.031 -3.225 1 23.48 2 GLY B O 1
ATOM 3041 N N . ARG B 1 3 ? -38.062 23.016 -5.035 1 26.03 3 ARG B N 1
ATOM 3042 C CA . ARG B 1 3 ? -37.562 21.781 -4.457 1 26.03 3 ARG B CA 1
ATOM 3043 C C . ARG B 1 3 ? -36.406 22.047 -3.504 1 26.03 3 ARG B C 1
ATOM 3045 O O . ARG B 1 3 ? -35.375 22.578 -3.91 1 26.03 3 ARG B O 1
ATOM 3052 N N . ARG B 1 4 ? -36.656 22.391 -2.289 1 22.81 4 ARG B N 1
ATOM 3053 C CA . ARG B 1 4 ? -35.688 22.531 -1.229 1 22.81 4 ARG B CA 1
ATOM 3054 C C . ARG B 1 4 ? -34.719 21.344 -1.198 1 22.81 4 ARG B C 1
ATOM 3056 O O . ARG B 1 4 ? -35.156 20.203 -0.976 1 22.81 4 ARG B O 1
ATOM 3063 N N . ARG B 1 5 ? -33.656 21.422 -1.986 1 27.98 5 ARG B N 1
ATOM 3064 C CA . ARG B 1 5 ? -32.531 20.5 -2.041 1 27.98 5 ARG B CA 1
ATOM 3065 C C . ARG B 1 5 ? -31.953 20.234 -0.649 1 27.98 5 ARG B C 1
ATOM 3067 O O . ARG B 1 5 ? -31.656 21.188 0.087 1 27.98 5 ARG B O 1
ATOM 3074 N N . SER B 1 6 ? -32.312 19.172 0.032 1 24.7 6 SER B N 1
ATOM 3075 C CA . SER B 1 6 ? -31.812 18.672 1.313 1 24.7 6 SER B CA 1
ATOM 3076 C C . SER B 1 6 ? -30.297 18.469 1.289 1 24.7 6 SER B C 1
ATOM 3078 O O . SER B 1 6 ? -29.766 17.828 0.384 1 24.7 6 SER B O 1
ATOM 3080 N N . LEU B 1 7 ? -29.562 19.5 1.759 1 26.77 7 LEU B N 1
ATOM 3081 C CA . LEU B 1 7 ? -28.125 19.422 1.882 1 26.77 7 LEU B CA 1
ATOM 3082 C C . LEU B 1 7 ? -27.734 18.531 3.057 1 26.77 7 LEU B C 1
ATOM 3084 O O . LEU B 1 7 ? -28.156 18.766 4.191 1 26.77 7 LEU B O 1
ATOM 3088 N N . VAL B 1 8 ? -27.547 17.297 2.904 1 25.75 8 VAL B N 1
ATOM 3089 C CA . VAL B 1 8 ? -27.031 16.391 3.926 1 25.75 8 VAL B CA 1
ATOM 3090 C C . VAL B 1 8 ? -25.531 16.578 4.078 1 25.75 8 VAL B C 1
ATOM 3092 O O . VAL B 1 8 ? -24.781 16.453 3.105 1 25.75 8 VAL B O 1
ATOM 3095 N N . VAL B 1 9 ? -25.109 17.391 5.098 1 26.56 9 VAL B N 1
ATOM 3096 C CA . VAL B 1 9 ? -23.703 17.562 5.43 1 26.56 9 VAL B CA 1
ATOM 3097 C C . VAL B 1 9 ? -23.25 16.453 6.375 1 26.56 9 VAL B C 1
ATOM 3099 O O . VAL B 1 9 ? -23.828 16.266 7.453 1 26.56 9 VAL B O 1
ATOM 3102 N N . ALA B 1 10 ? -22.656 15.391 5.918 1 26.7 10 ALA B N 1
ATOM 3103 C CA . ALA B 1 10 ? -22.141 14.328 6.773 1 26.7 10 ALA B CA 1
ATOM 3104 C C . ALA B 1 10 ? -20.75 14.664 7.281 1 26.7 10 ALA B C 1
ATOM 3106 O O . ALA B 1 10 ? -19.828 14.852 6.492 1 26.7 10 ALA B O 1
ATOM 3107 N N . ALA B 1 11 ? -20.609 15.398 8.391 1 27.64 11 ALA B N 1
ATOM 3108 C CA . ALA B 1 11 ? -19.297 15.609 8.992 1 27.64 11 ALA B CA 1
ATOM 3109 C C . ALA B 1 11 ? -19.016 14.562 10.07 1 27.64 11 ALA B C 1
ATOM 3111 O O . ALA B 1 11 ? -19.859 14.328 10.945 1 27.64 11 ALA B O 1
ATOM 3112 N N . VAL B 1 12 ? -18.281 13.523 9.828 1 26.75 12 VAL B N 1
ATOM 3113 C CA . VAL B 1 12 ? -18.062 12.477 10.812 1 26.75 12 VAL B CA 1
ATOM 3114 C C . VAL B 1 12 ? -16.922 12.883 11.758 1 26.75 12 VAL B C 1
ATOM 3116 O O . VAL B 1 12 ? -15.781 13.031 11.336 1 26.75 12 VAL B O 1
ATOM 3119 N N . CYS B 1 13 ? -17.047 13.797 12.641 1 26.14 13 CYS B N 1
ATOM 3120 C CA . CYS B 1 13 ? -16.016 14 13.648 1 26.14 13 CYS B CA 1
ATOM 3121 C C . CYS B 1 13 ? -16.219 13.055 14.828 1 26.14 13 CYS B C 1
ATOM 3123 O O . CYS B 1 13 ? -17.297 13.039 15.438 1 26.14 13 CYS B O 1
ATOM 3125 N N . LEU B 1 14 ? -15.547 11.945 15.023 1 26.53 14 LEU B N 1
ATOM 3126 C CA . LEU B 1 14 ? -15.711 10.938 16.062 1 26.53 14 LEU B CA 1
ATOM 3127 C C . LEU B 1 14 ? -15.234 11.461 17.406 1 26.53 14 LEU B C 1
ATOM 3129 O O . LEU B 1 14 ? -14.039 11.688 17.609 1 26.53 14 LEU B O 1
ATOM 3133 N N . ALA B 1 15 ? -15.828 12.43 18.047 1 26.28 15 ALA B N 1
ATOM 3134 C CA . ALA B 1 15 ? -15.422 12.672 19.422 1 26.28 15 ALA B CA 1
ATOM 3135 C C . ALA B 1 15 ? -15.773 11.492 20.328 1 26.28 15 ALA B C 1
ATOM 3137 O O . ALA B 1 15 ? -16.781 10.82 20.109 1 26.28 15 ALA B O 1
ATOM 3138 N N . PRO B 1 16 ? -14.867 11.062 21.281 1 26.64 16 PRO B N 1
ATOM 3139 C CA . PRO B 1 16 ? -15.156 10.031 22.281 1 26.64 16 PRO B CA 1
ATOM 3140 C C . PRO B 1 16 ? -16.344 10.391 23.172 1 26.64 16 PRO B C 1
ATOM 3142 O O . PRO B 1 16 ? -16.312 11.414 23.859 1 26.64 16 PRO B O 1
ATOM 3145 N N . SER B 1 17 ? -17.594 10.305 22.797 1 25.7 17 SER B N 1
ATOM 3146 C CA . SER B 1 17 ? -18.766 10.617 23.609 1 25.7 17 SER B CA 1
ATOM 3147 C C . SER B 1 17 ? -18.766 9.82 24.906 1 25.7 17 SER B C 1
ATOM 3149 O O . SER B 1 17 ? -18.781 8.586 24.875 1 25.7 17 SER B O 1
ATOM 3151 N N . THR B 1 18 ? -18.234 10.273 26.047 1 24.02 18 THR B N 1
ATOM 3152 C CA . THR B 1 18 ? -18.625 9.688 27.328 1 24.02 18 THR B CA 1
ATOM 3153 C C . THR B 1 18 ? -20.125 9.789 27.547 1 24.02 18 THR B C 1
ATOM 3155 O O . THR B 1 18 ? -20.609 9.641 28.672 1 24.02 18 THR B O 1
ATOM 3158 N N . CYS B 1 19 ? -20.969 10.125 26.594 1 22.05 19 CYS B N 1
ATOM 3159 C CA . CYS B 1 19 ? -22.344 10.508 26.906 1 22.05 19 CYS B CA 1
ATOM 3160 C C . CYS B 1 19 ? -23.016 9.469 27.797 1 22.05 19 CYS B C 1
ATOM 3162 O O . CYS B 1 19 ? -22.703 8.281 27.719 1 22.05 19 CYS B O 1
ATOM 3164 N N . ALA B 1 20 ? -23.922 10.039 28.812 1 21.28 20 ALA B N 1
ATOM 3165 C CA . ALA B 1 20 ? -24.875 9.602 29.828 1 21.28 20 ALA B CA 1
ATOM 3166 C C . ALA B 1 20 ? -25.797 8.508 29.281 1 21.28 20 ALA B C 1
ATOM 3168 O O . ALA B 1 20 ? -26 8.406 28.062 1 21.28 20 ALA B O 1
ATOM 3169 N N . ALA B 1 21 ? -26.312 7.652 30.219 1 20.17 21 ALA B N 1
ATOM 3170 C CA . ALA B 1 21 ? -27.109 6.438 30.281 1 20.17 21 ALA B CA 1
ATOM 3171 C C . ALA B 1 21 ? -28.484 6.656 29.672 1 20.17 21 ALA B C 1
ATOM 3173 O O . ALA B 1 21 ? -29.328 7.371 30.219 1 20.17 21 ALA B O 1
ATOM 3174 N N . PHE B 1 22 ? -28.641 7.152 28.375 1 20.58 22 PHE B N 1
ATOM 3175 C CA . PHE B 1 22 ? -30 7.301 27.906 1 20.58 22 PHE B CA 1
ATOM 3176 C C . PHE B 1 22 ? -30.797 6.023 28.141 1 20.58 22 PHE B C 1
ATOM 3178 O O . PHE B 1 22 ? -30.312 4.926 27.859 1 20.58 22 PHE B O 1
ATOM 3185 N N . GLY B 1 23 ? -31.688 6.094 29.141 1 19.38 23 GLY B N 1
ATOM 3186 C CA . GLY B 1 23 ? -32.594 5.07 29.672 1 19.38 23 GLY B CA 1
ATOM 3187 C C . GLY B 1 23 ? -33.406 4.395 28.594 1 19.38 23 GLY B C 1
ATOM 3188 O O . GLY B 1 23 ? -33.531 4.914 27.484 1 19.38 23 GLY B O 1
ATOM 3189 N N . PRO B 1 24 ? -33.719 3.119 28.812 1 20.42 24 PRO B N 1
ATOM 3190 C CA . PRO B 1 24 ? -34.25 2.105 27.891 1 20.42 24 PRO B CA 1
ATOM 3191 C C . PRO B 1 24 ? -35.562 2.545 27.219 1 20.42 24 PRO B C 1
ATOM 3193 O O . PRO B 1 24 ? -36.406 3.16 27.859 1 20.42 24 PRO B O 1
ATOM 3196 N N . PRO B 1 25 ? -35.469 3.227 26.047 1 19.83 25 PRO B N 1
ATOM 3197 C CA . PRO B 1 25 ? -36.75 3.625 25.453 1 19.83 25 PRO B CA 1
ATOM 3198 C C . PRO B 1 25 ? -37.812 2.531 25.531 1 19.83 25 PRO B C 1
ATOM 3200 O O . PRO B 1 25 ? -37.469 1.348 25.641 1 19.83 25 PRO B O 1
ATOM 3203 N N . HIS B 1 26 ? -38.938 2.883 26.125 1 19.47 26 HIS B N 1
ATOM 3204 C CA . HIS B 1 26 ? -40.094 2.039 26.484 1 19.47 26 HIS B CA 1
ATOM 3205 C C . HIS B 1 26 ? -40.594 1.27 25.266 1 19.47 26 HIS B C 1
ATOM 3207 O O . HIS B 1 26 ? -40.438 1.726 24.125 1 19.47 26 HIS B O 1
ATOM 3213 N N . PRO B 1 27 ? -41.125 -0.03 25.484 1 19.58 27 PRO B N 1
ATOM 3214 C CA . PRO B 1 27 ? -41.469 -1.213 24.688 1 19.58 27 PRO B CA 1
ATOM 3215 C C . PRO B 1 27 ? -42.625 -0.964 23.719 1 19.58 27 PRO B C 1
ATOM 3217 O O . PRO B 1 27 ? -43.719 -0.665 24.141 1 19.58 27 PRO B O 1
ATOM 3220 N N . SER B 1 28 ? -42.5 0.091 22.828 1 17.94 28 SER B N 1
ATOM 3221 C CA . SER B 1 28 ? -43.781 0.323 22.188 1 17.94 28 SER B CA 1
ATOM 3222 C C . SER B 1 28 ? -44.375 -0.979 21.688 1 17.94 28 SER B C 1
ATOM 3224 O O . SER B 1 28 ? -43.656 -1.944 21.422 1 17.94 28 SER B O 1
ATOM 3226 N N . ALA B 1 29 ? -45.781 -0.963 21.5 1 18.19 29 ALA B N 1
ATOM 3227 C CA . ALA B 1 29 ? -46.906 -1.898 21.422 1 18.19 29 ALA B CA 1
ATOM 3228 C C . ALA B 1 29 ? -46.812 -2.74 20.156 1 18.19 29 ALA B C 1
ATOM 3230 O O . ALA B 1 29 ? -46.188 -2.34 19.172 1 18.19 29 ALA B O 1
ATOM 3231 N N . THR B 1 30 ? -47.562 -3.947 20.141 1 17.94 30 THR B N 1
ATOM 3232 C CA . THR B 1 30 ? -47.688 -5.301 19.625 1 17.94 30 THR B CA 1
ATOM 3233 C C . THR B 1 30 ? -48.281 -5.281 18.219 1 17.94 30 THR B C 1
ATOM 3235 O O . THR B 1 30 ? -48.469 -6.332 17.609 1 17.94 30 THR B O 1
ATOM 3238 N N . VAL B 1 31 ? -47.875 -4.344 17.281 1 18.89 31 VAL B N 1
ATOM 3239 C CA . VAL B 1 31 ? -48.75 -4.395 16.125 1 18.89 31 VAL B CA 1
ATOM 3240 C C . VAL B 1 31 ? -48.875 -5.836 15.633 1 18.89 31 VAL B C 1
ATOM 3242 O O . VAL B 1 31 ? -47.906 -6.613 15.719 1 18.89 31 VAL B O 1
ATOM 3245 N N . GLY B 1 32 ? -50.125 -6.25 15.32 1 17.78 32 GLY B N 1
ATOM 3246 C CA . GLY B 1 32 ? -50.812 -7.5 15.008 1 17.78 32 GLY B CA 1
ATOM 3247 C C . GLY B 1 32 ? -50.25 -8.195 13.789 1 17.78 32 GLY B C 1
ATOM 3248 O O . GLY B 1 32 ? -49.594 -7.566 12.953 1 17.78 32 GLY B O 1
ATOM 3249 N N . ALA B 1 33 ? -50.438 -9.539 13.805 1 18.11 33 ALA B N 1
ATOM 3250 C CA . ALA B 1 33 ? -49.844 -10.703 13.148 1 18.11 33 ALA B CA 1
ATOM 3251 C C . ALA B 1 33 ? -50.312 -10.82 11.703 1 18.11 33 ALA B C 1
ATOM 3253 O O . ALA B 1 33 ? -51.5 -11.055 11.469 1 18.11 33 ALA B O 1
ATOM 3254 N N . PRO B 1 34 ? -50.094 -9.852 10.742 1 19.09 34 PRO B N 1
ATOM 3255 C CA . PRO B 1 34 ? -50.844 -10.297 9.562 1 19.09 34 PRO B CA 1
ATOM 3256 C C . PRO B 1 34 ? -50.562 -11.758 9.211 1 19.09 34 PRO B C 1
ATOM 3258 O O . PRO B 1 34 ? -49.562 -12.328 9.633 1 19.09 34 PRO B O 1
ATOM 3261 N N . SER B 1 35 ? -51.594 -12.438 8.539 1 18.97 35 SER B N 1
ATOM 3262 C CA . SER B 1 35 ? -51.969 -13.812 8.195 1 18.97 35 SER B CA 1
ATOM 3263 C C . SER B 1 35 ? -50.844 -14.5 7.414 1 18.97 35 SER B C 1
ATOM 3265 O O . SER B 1 35 ? -50 -13.836 6.836 1 18.97 35 SER B O 1
ATOM 3267 N N . GLY B 1 36 ? -51.062 -15.891 7.242 1 18.34 36 GLY B N 1
ATOM 3268 C CA . GLY B 1 36 ? -50.312 -17.141 7.184 1 18.34 36 GLY B CA 1
ATOM 3269 C C . GLY B 1 36 ? -49.625 -17.375 5.844 1 18.34 36 GLY B C 1
ATOM 3270 O O . GLY B 1 36 ? -48.938 -18.375 5.66 1 18.34 36 GLY B O 1
ATOM 3271 N N . ALA B 1 37 ? -50.094 -16.828 4.73 1 21.17 37 ALA B N 1
ATOM 3272 C CA . ALA B 1 37 ? -49.969 -17.891 3.738 1 21.17 37 ALA B CA 1
ATOM 3273 C C . ALA B 1 37 ? -48.562 -18.469 3.721 1 21.17 37 ALA B C 1
ATOM 3275 O O . ALA B 1 37 ? -47.594 -17.703 3.713 1 21.17 37 ALA B O 1
ATOM 3276 N N . ALA B 1 38 ? -48.469 -19.828 4.062 1 20.23 38 ALA B N 1
ATOM 3277 C CA . ALA B 1 38 ? -47.375 -20.766 4.262 1 20.23 38 ALA B CA 1
ATOM 3278 C C . ALA B 1 38 ? -46.469 -20.812 3.043 1 20.23 38 ALA B C 1
ATOM 3280 O O . ALA B 1 38 ? -46.844 -21.344 1.995 1 20.23 38 ALA B O 1
ATOM 3281 N N . THR B 1 39 ? -46.125 -19.703 2.424 1 20.02 39 THR B N 1
ATOM 3282 C CA . THR B 1 39 ? -45.281 -20.094 1.305 1 20.02 39 THR B CA 1
ATOM 3283 C C . THR B 1 39 ? -44.281 -21.156 1.734 1 20.02 39 THR B C 1
ATOM 3285 O O . THR B 1 39 ? -43.625 -21.016 2.773 1 20.02 39 THR B O 1
ATOM 3288 N N . ARG B 1 40 ? -44.531 -22.406 1.333 1 21.52 40 ARG B N 1
ATOM 3289 C CA . ARG B 1 40 ? -43.719 -23.609 1.599 1 21.52 40 ARG B CA 1
ATOM 3290 C C . ARG B 1 40 ? -42.25 -23.297 1.514 1 21.52 40 ARG B C 1
ATOM 3292 O O . ARG B 1 40 ? -41.75 -22.938 0.446 1 21.52 40 ARG B O 1
ATOM 3299 N N . LEU B 1 41 ? -41.875 -22.734 2.551 1 22.31 41 LEU B N 1
ATOM 3300 C CA . LEU B 1 41 ? -40.438 -22.562 2.766 1 22.31 41 LEU B CA 1
ATOM 3301 C C . LEU B 1 41 ? -39.719 -23.891 2.568 1 22.31 41 LEU B C 1
ATOM 3303 O O . LEU B 1 41 ? -40.031 -24.891 3.225 1 22.31 41 LEU B O 1
ATOM 3307 N N . ARG B 1 42 ? -39.469 -24.203 1.313 1 21.17 42 ARG B N 1
ATOM 3308 C CA . ARG B 1 42 ? -38.656 -25.422 1.308 1 21.17 42 ARG B CA 1
ATOM 3309 C C . ARG B 1 42 ? -37.812 -25.531 2.568 1 21.17 42 ARG B C 1
ATOM 3311 O O . ARG B 1 42 ? -37.219 -24.547 3.008 1 21.17 42 ARG B O 1
ATOM 3318 N N . ALA B 1 43 ? -38.219 -26.344 3.441 1 24.22 43 ALA B N 1
ATOM 3319 C CA . ALA B 1 43 ? -37.469 -26.797 4.609 1 24.22 43 ALA B CA 1
ATOM 3320 C C . ALA B 1 43 ? -35.969 -26.734 4.355 1 24.22 43 ALA B C 1
ATOM 3322 O O . ALA B 1 43 ? -35.469 -27.25 3.348 1 24.22 43 ALA B O 1
ATOM 3323 N N . GLY B 1 44 ? -35.438 -25.688 4.852 1 23.67 44 GLY B N 1
ATOM 3324 C CA . GLY B 1 44 ? -34.031 -25.266 4.801 1 23.67 44 GLY B CA 1
ATOM 3325 C C . GLY B 1 44 ? -33.062 -26.422 5.004 1 23.67 44 GLY B C 1
ATOM 3326 O O . GLY B 1 44 ? -33.219 -27.203 5.941 1 23.67 44 GLY B O 1
ATOM 3327 N N . ALA B 1 45 ? -32.656 -27.078 3.938 1 28.8 45 ALA B N 1
ATOM 3328 C CA . ALA B 1 45 ? -31.641 -28.078 4.23 1 28.8 45 ALA B CA 1
ATOM 3329 C C . ALA B 1 45 ? -30.812 -27.688 5.453 1 28.8 45 ALA B C 1
ATOM 3331 O O . ALA B 1 45 ? -30.578 -26.5 5.684 1 28.8 45 ALA B O 1
ATOM 3332 N N . SER B 1 46 ? -31 -28.359 6.523 1 27.39 46 SER B N 1
ATOM 3333 C CA . SER B 1 46 ? -30.156 -28.297 7.707 1 27.39 46 SER B CA 1
ATOM 3334 C C . SER B 1 46 ? -28.766 -27.797 7.359 1 27.39 46 SER B C 1
ATOM 3336 O O . SER B 1 46 ? -28.031 -28.453 6.617 1 27.39 46 SER B O 1
ATOM 3338 N N . SER B 1 47 ? -28.703 -26.547 6.996 1 29.97 47 SER B N 1
ATOM 3339 C CA . SER B 1 47 ? -27.406 -25.922 6.723 1 29.97 47 SER B CA 1
ATOM 3340 C C . SER B 1 47 ? -26.328 -26.438 7.668 1 29.97 47 SER B C 1
ATOM 3342 O O . SER B 1 47 ? -26.391 -26.172 8.875 1 29.97 47 SER B O 1
ATOM 3344 N N . SER B 1 48 ? -26.078 -27.641 7.582 1 32.19 48 SER B N 1
ATOM 3345 C CA . SER B 1 48 ? -24.906 -28.016 8.367 1 32.19 48 SER B CA 1
ATOM 3346 C C . SER B 1 48 ? -24 -26.812 8.625 1 32.19 48 SER B C 1
ATOM 3348 O O . SER B 1 48 ? -23.812 -25.984 7.746 1 32.19 48 SER B O 1
ATOM 3350 N N . PRO B 1 49 ? -23.891 -26.328 9.82 1 35.91 49 PRO B N 1
ATOM 3351 C CA . PRO B 1 49 ? -23 -25.188 10.062 1 35.91 49 PRO B CA 1
ATOM 3352 C C . PRO B 1 49 ? -21.859 -25.094 9.039 1 35.91 49 PRO B C 1
ATOM 3354 O O . PRO B 1 49 ? -21.25 -26.109 8.703 1 35.91 49 PRO B O 1
ATOM 3357 N N . SER B 1 50 ? -22.109 -24.578 7.926 1 40.88 50 SER B N 1
ATOM 3358 C CA . SER B 1 50 ? -20.953 -24.406 7.047 1 40.88 50 SER B CA 1
ATOM 3359 C C . SER B 1 50 ? -19.641 -24.422 7.832 1 40.88 50 SER B C 1
ATOM 3361 O O . SER B 1 50 ? -19.547 -23.812 8.898 1 40.88 50 SER B O 1
ATOM 3363 N N . PRO B 1 51 ? -18.891 -25.484 7.855 1 49.25 51 PRO B N 1
ATOM 3364 C CA . PRO B 1 51 ? -17.641 -25.547 8.633 1 49.25 51 PRO B CA 1
ATOM 3365 C C . PRO B 1 51 ? -17 -24.172 8.812 1 49.25 51 PRO B C 1
ATOM 3367 O O . PRO B 1 51 ? -17 -23.359 7.895 1 49.25 51 PRO B O 1
ATOM 3370 N N . GLU B 1 52 ? -17.156 -23.547 9.992 1 62.75 52 GLU B N 1
ATOM 3371 C CA . GLU B 1 52 ? -16.516 -22.312 10.422 1 62.75 52 GLU B CA 1
ATOM 3372 C C . GLU B 1 52 ? -15.148 -22.141 9.758 1 62.75 52 GLU B C 1
ATOM 3374 O O . GLU B 1 52 ? -14.328 -23.062 9.781 1 62.75 52 GLU B O 1
ATOM 3379 N N . GLY B 1 53 ? -14.977 -21.594 8.594 1 77.56 53 GLY B N 1
ATOM 3380 C CA . GLY B 1 53 ? -13.711 -21.312 7.922 1 77.56 53 GLY B CA 1
ATOM 3381 C C . GLY B 1 53 ? -12.602 -20.938 8.883 1 77.56 53 GLY B C 1
ATOM 3382 O O . GLY B 1 53 ? -12.82 -20.844 10.094 1 77.56 53 GLY B O 1
ATOM 3383 N N . PRO B 1 54 ? -11.32 -21.016 8.484 1 88.94 54 PRO B N 1
ATOM 3384 C CA . PRO B 1 54 ? -10.188 -20.625 9.328 1 88.94 54 PRO B CA 1
ATOM 3385 C C . PRO B 1 54 ? -10.367 -19.25 9.961 1 88.94 54 PRO B C 1
ATOM 3387 O O . PRO B 1 54 ? -10.984 -18.375 9.367 1 88.94 54 PRO B O 1
ATOM 3390 N N . PRO B 1 55 ? -9.961 -19.125 11.156 1 89.06 55 PRO B N 1
ATOM 3391 C CA . PRO B 1 55 ? -10.094 -17.828 11.844 1 89.06 55 PRO B CA 1
ATOM 3392 C C . PRO B 1 55 ? -9.258 -16.734 11.195 1 89.06 55 PRO B C 1
ATOM 3394 O O . PRO B 1 55 ? -8.258 -17.016 10.539 1 89.06 55 PRO B O 1
ATOM 3397 N N . LEU B 1 56 ? -9.703 -15.516 11.414 1 94.19 56 LEU B N 1
ATOM 3398 C CA . LEU B 1 56 ? -8.961 -14.336 10.992 1 94.19 56 LEU B CA 1
ATOM 3399 C C . LEU B 1 56 ? -7.867 -13.992 11.992 1 94.19 56 LEU B C 1
ATOM 3401 O O . LEU B 1 56 ? -7.844 -14.531 13.102 1 94.19 56 LEU B O 1
ATOM 3405 N N . ASN B 1 57 ? -6.91 -13.203 11.555 1 92.94 57 ASN B N 1
ATOM 3406 C CA . ASN B 1 57 ? -5.965 -12.586 12.477 1 92.94 57 ASN B CA 1
ATOM 3407 C C . ASN B 1 57 ? -6.68 -11.898 13.633 1 92.94 57 ASN B C 1
ATOM 3409 O O . ASN B 1 57 ? -7.535 -11.039 13.414 1 92.94 57 ASN B O 1
ATOM 3413 N N . PRO B 1 58 ? -6.312 -12.18 14.852 1 90.12 58 PRO B N 1
ATOM 3414 C CA . PRO B 1 58 ? -6.973 -11.578 16.016 1 90.12 58 PRO B CA 1
ATOM 3415 C C . PRO B 1 58 ? -6.809 -10.055 16.062 1 90.12 58 PRO B C 1
ATOM 3417 O O . PRO B 1 58 ? -7.625 -9.367 16.672 1 90.12 58 PRO B O 1
ATOM 3420 N N . LEU B 1 59 ? -5.824 -9.539 15.477 1 89.56 59 LEU B N 1
ATOM 3421 C CA . LEU B 1 59 ? -5.582 -8.102 15.422 1 89.56 59 LEU B CA 1
ATOM 3422 C C . LEU B 1 59 ? -6.773 -7.375 14.812 1 89.56 59 LEU B C 1
ATOM 3424 O O . LEU B 1 59 ? -7.051 -6.223 15.156 1 89.56 59 LEU B O 1
ATOM 3428 N N . LEU B 1 60 ? -7.492 -8.016 13.953 1 89.44 60 LEU B N 1
ATOM 3429 C CA . LEU B 1 60 ? -8.562 -7.406 13.18 1 89.44 60 LEU B CA 1
ATOM 3430 C C . LEU B 1 60 ? -9.734 -7.02 14.07 1 89.44 60 LEU B C 1
ATOM 3432 O O . LEU B 1 60 ? -10.531 -6.152 13.719 1 89.44 60 LEU B O 1
ATOM 3436 N N . SER B 1 61 ? -9.844 -7.66 15.133 1 88.19 61 SER B N 1
ATOM 3437 C CA . SER B 1 61 ? -10.906 -7.316 16.062 1 88.19 61 SER B CA 1
ATOM 3438 C C . SER B 1 61 ? -10.672 -5.957 16.703 1 88.19 61 SER B C 1
ATOM 3440 O O . SER B 1 61 ? -11.594 -5.34 17.234 1 88.19 61 SER B O 1
ATOM 3442 N N . GLN B 1 62 ? -9.414 -5.512 16.625 1 87.69 62 GLN B N 1
ATOM 3443 C CA . GLN B 1 62 ? -9.055 -4.242 17.25 1 87.69 62 GLN B CA 1
ATOM 3444 C C . GLN B 1 62 ? -9.102 -3.1 16.234 1 87.69 62 GLN B C 1
ATOM 3446 O O . GLN B 1 62 ? -9.094 -1.928 16.609 1 87.69 62 GLN B O 1
ATOM 3451 N N . ILE B 1 63 ? -9.078 -3.469 15 1 88.56 63 ILE B N 1
ATOM 3452 C CA . ILE B 1 63 ? -8.992 -2.457 13.953 1 88.56 63 ILE B CA 1
ATOM 3453 C C . ILE B 1 63 ? -10.391 -2.148 13.422 1 88.56 63 ILE B C 1
ATOM 3455 O O . ILE B 1 63 ? -11.102 -3.047 12.961 1 88.56 63 ILE B O 1
ATOM 3459 N N . LYS B 1 64 ? -10.742 -0.874 13.461 1 82.5 64 LYS B N 1
ATOM 3460 C CA . LYS B 1 64 ? -12.031 -0.446 12.914 1 82.5 64 LYS B CA 1
ATOM 3461 C C . LYS B 1 64 ? -11.883 -0.021 11.453 1 82.5 64 LYS B C 1
ATOM 3463 O O . LYS B 1 64 ? -10.828 0.464 11.039 1 82.5 64 LYS B O 1
ATOM 3468 N N . PRO B 1 65 ? -12.953 -0.296 10.734 1 81.12 65 PRO B N 1
ATOM 3469 C CA . PRO B 1 65 ? -12.922 0.253 9.375 1 81.12 65 PRO B CA 1
ATOM 3470 C C . PRO B 1 65 ? -12.742 1.77 9.359 1 81.12 65 PRO B C 1
ATOM 3472 O O . PRO B 1 65 ? -13.141 2.453 10.305 1 81.12 65 PRO B O 1
ATOM 3475 N N . SER B 1 66 ? -12.023 2.15 8.328 1 79.38 66 SER B N 1
ATOM 3476 C CA . SER B 1 66 ? -11.844 3.59 8.188 1 79.38 66 SER B CA 1
ATOM 3477 C C . SER B 1 66 ? -13.18 4.309 8.078 1 79.38 66 SER B C 1
ATOM 3479 O O . SER B 1 66 ? -13.93 4.094 7.121 1 79.38 66 SER B O 1
ATOM 3481 N N . LYS B 1 67 ? -13.453 5.129 8.984 1 71 67 LYS B N 1
ATOM 3482 C CA . LYS B 1 67 ? -14.719 5.859 9 1 71 67 LYS B CA 1
ATOM 3483 C C . LYS B 1 67 ? -14.844 6.754 7.766 1 71 67 LYS B C 1
ATOM 3485 O O . LYS B 1 67 ? -15.93 6.883 7.195 1 71 67 LYS B O 1
ATOM 3490 N N . THR B 1 68 ? -13.742 7.312 7.395 1 68.44 68 THR B N 1
ATOM 3491 C CA . THR B 1 68 ? -13.719 8.156 6.207 1 68.44 68 THR B CA 1
ATOM 3492 C C . THR B 1 68 ? -14.094 7.352 4.965 1 68.44 68 THR B C 1
ATOM 3494 O O . THR B 1 68 ? -14.914 7.781 4.16 1 68.44 68 THR B O 1
ATOM 3497 N N . VAL B 1 69 ? -13.578 6.211 4.926 1 68.25 69 VAL B N 1
ATOM 3498 C CA . VAL B 1 69 ? -13.789 5.344 3.771 1 68.25 69 VAL B CA 1
ATOM 3499 C C . VAL B 1 69 ? -15.227 4.816 3.779 1 68.25 69 VAL B C 1
ATOM 3501 O O . VAL B 1 69 ? -15.859 4.711 2.727 1 68.25 69 VAL B O 1
ATOM 3504 N N . GLU B 1 70 ? -15.68 4.59 4.934 1 69.06 70 GLU B N 1
ATOM 3505 C CA . GLU B 1 70 ? -17.047 4.098 5.066 1 69.06 70 GLU B CA 1
ATOM 3506 C C . GLU B 1 70 ? -18.062 5.141 4.605 1 69.06 70 GLU B C 1
ATOM 3508 O O . GLU B 1 70 ? -19 4.824 3.869 1 69.06 70 GLU B O 1
ATOM 3513 N N . VAL B 1 71 ? -17.812 6.344 4.992 1 67.19 71 VAL B N 1
ATOM 3514 C CA . VAL B 1 71 ? -18.703 7.426 4.613 1 67.19 71 VAL B CA 1
ATOM 3515 C C . VAL B 1 71 ? -18.625 7.656 3.105 1 67.19 71 VAL B C 1
ATOM 3517 O O . VAL B 1 71 ? -19.656 7.855 2.451 1 67.19 71 VAL B O 1
ATOM 3520 N N . PHE B 1 72 ? -17.484 7.531 2.652 1 70.19 72 PHE B N 1
ATOM 3521 C CA . PHE B 1 72 ? -17.266 7.711 1.22 1 70.19 72 PHE B CA 1
ATOM 3522 C C . PHE B 1 72 ? -18.016 6.648 0.428 1 70.19 72 PHE B C 1
ATOM 3524 O O . PHE B 1 72 ? -18.688 6.957 -0.559 1 70.19 72 PHE B O 1
ATOM 3531 N N . SER B 1 73 ? -17.875 5.477 0.898 1 67.31 73 SER B N 1
ATOM 3532 C CA . SER B 1 73 ? -18.562 4.375 0.225 1 67.31 73 SER B CA 1
ATOM 3533 C C . SER B 1 73 ? -20.078 4.551 0.267 1 67.31 73 SER B C 1
ATOM 3535 O O . SER B 1 73 ? -20.766 4.27 -0.716 1 67.31 73 SER B O 1
ATOM 3537 N N . LEU B 1 74 ? -20.516 5.055 1.382 1 64.12 74 LEU B N 1
ATOM 3538 C CA . LEU B 1 74 ? -21.938 5.32 1.543 1 64.12 74 LEU B CA 1
ATOM 3539 C C . LEU B 1 74 ? -22.391 6.434 0.61 1 64.12 74 LEU B C 1
ATOM 3541 O O . LEU B 1 74 ? -23.453 6.328 -0.022 1 64.12 74 LEU B O 1
ATOM 3545 N N . VAL B 1 75 ? -21.578 7.391 0.494 1 66.81 75 VAL B N 1
ATOM 3546 C CA . VAL B 1 75 ? -21.891 8.523 -0.374 1 66.81 75 VAL B CA 1
ATOM 3547 C C . VAL B 1 75 ? -21.922 8.062 -1.83 1 66.81 75 VAL B C 1
ATOM 3549 O O . VAL B 1 75 ? -22.844 8.391 -2.572 1 66.81 75 VAL B O 1
ATOM 3552 N N . LYS B 1 76 ? -20.984 7.277 -2.184 1 66.19 76 LYS B N 1
ATOM 3553 C CA . LYS B 1 76 ? -20.922 6.789 -3.559 1 66.19 76 LYS B CA 1
ATOM 3554 C C . LYS B 1 76 ? -22.109 5.887 -3.881 1 66.19 76 LYS B C 1
ATOM 3556 O O . LYS B 1 76 ? -22.656 5.941 -4.984 1 66.19 76 LYS B O 1
ATOM 3561 N N . GLN B 1 77 ? -22.453 5.137 -2.9 1 63.41 77 GLN B N 1
ATOM 3562 C CA . GLN B 1 77 ? -23.625 4.285 -3.062 1 63.41 77 GLN B CA 1
ATOM 3563 C C . GLN B 1 77 ? -24.906 5.117 -3.197 1 63.41 77 GLN B C 1
ATOM 3565 O O . GLN B 1 77 ? -25.75 4.836 -4.051 1 63.41 77 GLN B O 1
ATOM 3570 N N . MET B 1 78 ? -24.984 6.133 -2.42 1 62.84 78 MET B N 1
ATOM 3571 C CA . MET B 1 78 ? -26.141 7.012 -2.455 1 62.84 78 MET B CA 1
ATOM 3572 C C . MET B 1 78 ? -26.219 7.766 -3.779 1 62.84 78 MET B C 1
ATOM 3574 O O . MET B 1 78 ? -27.297 7.922 -4.352 1 62.84 78 MET B O 1
ATOM 3578 N N . GLU B 1 79 ? -25.125 8.086 -4.246 1 66.5 79 GLU B N 1
ATOM 3579 C CA . GLU B 1 79 ? -25.047 8.75 -5.547 1 66.5 79 GLU B CA 1
ATOM 3580 C C . GLU B 1 79 ? -25.453 7.801 -6.672 1 66.5 79 GLU B C 1
ATOM 3582 O O . GLU B 1 79 ? -26.188 8.188 -7.59 1 66.5 79 GLU B O 1
ATOM 3587 N N . ALA B 1 80 ? -25.016 6.656 -6.531 1 63.5 80 ALA B N 1
ATOM 3588 C CA . ALA B 1 80 ? -25.375 5.641 -7.523 1 63.5 80 ALA B CA 1
ATOM 3589 C C . ALA B 1 80 ? -26.875 5.355 -7.512 1 63.5 80 ALA B C 1
ATOM 3591 O O . ALA B 1 80 ? -27.453 5 -8.539 1 63.5 80 ALA B O 1
ATOM 3592 N N . GLU B 1 81 ? -27.453 5.617 -6.395 1 60.06 81 GLU B N 1
ATOM 3593 C CA . GLU B 1 81 ? -28.891 5.395 -6.242 1 60.06 81 GLU B CA 1
ATOM 3594 C C . GLU B 1 81 ? -29.688 6.641 -6.617 1 60.06 81 GLU B C 1
ATOM 3596 O O . GLU B 1 81 ? -30.906 6.645 -6.547 1 60.06 81 GLU B O 1
ATOM 3601 N N . GLY B 1 82 ? -28.922 7.66 -6.984 1 65.5 82 GLY B N 1
ATOM 3602 C CA . GLY B 1 82 ? -29.578 8.844 -7.531 1 65.5 82 GLY B CA 1
ATOM 3603 C C . GLY B 1 82 ? -29.812 9.922 -6.5 1 65.5 82 GLY B C 1
ATOM 3604 O O . GLY B 1 82 ? -30.516 10.898 -6.77 1 65.5 82 GLY B O 1
ATOM 3605 N N . GLU B 1 83 ? -29.25 9.75 -5.312 1 64.25 83 GLU B N 1
ATOM 3606 C CA . GLU B 1 83 ? -29.406 10.773 -4.281 1 64.25 83 GLU B CA 1
ATOM 3607 C C . GLU B 1 83 ? -28.359 11.875 -4.43 1 64.25 83 GLU B C 1
ATOM 3609 O O . GLU B 1 83 ? -27.234 11.609 -4.844 1 64.25 83 GLU B O 1
ATOM 3614 N N . SER B 1 84 ? -28.781 13.133 -4.312 1 64.69 84 SER B N 1
ATOM 3615 C CA . SER B 1 84 ? -27.844 14.242 -4.293 1 64.69 84 SER B CA 1
ATOM 3616 C C . SER B 1 84 ? -27.172 14.375 -2.932 1 64.69 84 SER B C 1
ATOM 3618 O O . SER B 1 84 ? -27.828 14.672 -1.936 1 64.69 84 SER B O 1
ATOM 3620 N N . VAL B 1 85 ? -26.016 13.883 -2.824 1 59.16 85 VAL B N 1
ATOM 3621 C CA . VAL B 1 85 ? -25.297 13.906 -1.56 1 59.16 85 VAL B CA 1
ATOM 3622 C C . VAL B 1 85 ? -24.078 14.812 -1.678 1 59.16 85 VAL B C 1
ATOM 3624 O O . VAL B 1 85 ? -23.359 14.789 -2.688 1 59.16 85 VAL B O 1
ATOM 3627 N N . THR B 1 86 ? -24.016 15.945 -0.835 1 54.62 86 THR B N 1
ATOM 3628 C CA . THR B 1 86 ? -22.781 16.719 -0.715 1 54.62 86 THR B CA 1
ATOM 3629 C C . THR B 1 86 ? -21.891 16.141 0.374 1 54.62 86 THR B C 1
ATOM 3631 O O . THR B 1 86 ? -22.25 16.141 1.552 1 54.62 86 THR B O 1
ATOM 3634 N N . SER B 1 87 ? -20.938 15.469 -0.12 1 54.03 87 SER B N 1
ATOM 3635 C CA . SER B 1 87 ? -20.016 14.859 0.84 1 54.03 87 SER B CA 1
ATOM 3636 C C . SER B 1 87 ? -19 15.875 1.348 1 54.03 87 SER B C 1
ATOM 3638 O O . SER B 1 87 ? -18.328 16.547 0.555 1 54.03 87 SER B O 1
ATOM 3640 N N . LEU B 1 88 ? -19.047 16.156 2.617 1 53.16 88 LEU B N 1
ATOM 3641 C CA . LEU B 1 88 ? -18.0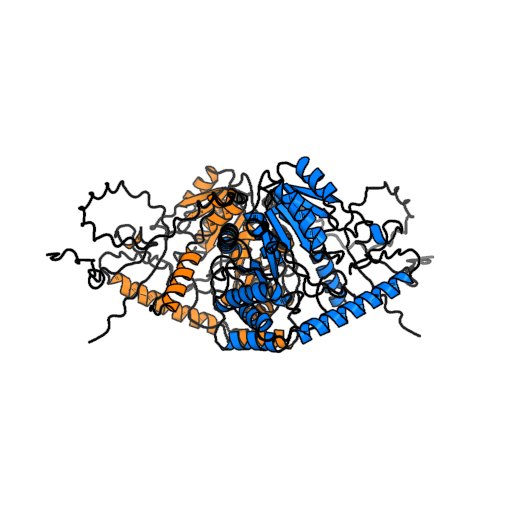62 17.031 3.242 1 53.16 88 LEU B CA 1
ATOM 3642 C C . LEU B 1 88 ? -17.031 16.219 4.016 1 53.16 88 LEU B C 1
ATOM 3644 O O . LEU B 1 88 ? -16.172 16.781 4.68 1 53.16 88 LEU B O 1
ATOM 3648 N N . CYS B 1 89 ? -17.188 14.906 3.811 1 48.94 89 CYS B N 1
ATOM 3649 C CA . CYS B 1 89 ? -16.391 14.047 4.684 1 48.94 89 CYS B CA 1
ATOM 3650 C C . CYS B 1 89 ? -15.102 13.625 4 1 48.94 89 CYS B C 1
ATOM 3652 O O . CYS B 1 89 ? -14.156 13.195 4.664 1 48.94 89 CYS B O 1
ATOM 3654 N N . VAL B 1 90 ? -15.148 13.898 2.674 1 56.38 90 VAL B N 1
ATOM 3655 C CA . VAL B 1 90 ? -13.961 13.367 2.016 1 56.38 90 VAL B CA 1
ATOM 3656 C C . VAL B 1 90 ? -13.055 14.516 1.589 1 56.38 90 VAL B C 1
ATOM 3658 O O . VAL B 1 90 ? -13.516 15.484 0.975 1 56.38 90 VAL B O 1
ATOM 3661 N N . GLY B 1 91 ? -11.969 14.711 2.262 1 65.56 91 GLY B N 1
ATOM 3662 C CA . GLY B 1 91 ? -10.961 15.703 1.939 1 65.56 91 GLY B CA 1
ATOM 3663 C C . GLY B 1 91 ? -10.523 15.664 0.487 1 65.56 91 GLY B C 1
ATOM 3664 O O . GLY B 1 91 ? -9.336 15.531 0.193 1 65.56 91 GLY B O 1
ATOM 3665 N N . GLU B 1 92 ? -11.609 15.734 -0.351 1 75.94 92 GLU B N 1
ATOM 3666 C CA . GLU B 1 92 ? -11.297 15.758 -1.778 1 75.94 92 GLU B CA 1
ATOM 3667 C C . GLU B 1 92 ? -11.703 17.078 -2.416 1 75.94 92 GLU B C 1
ATOM 36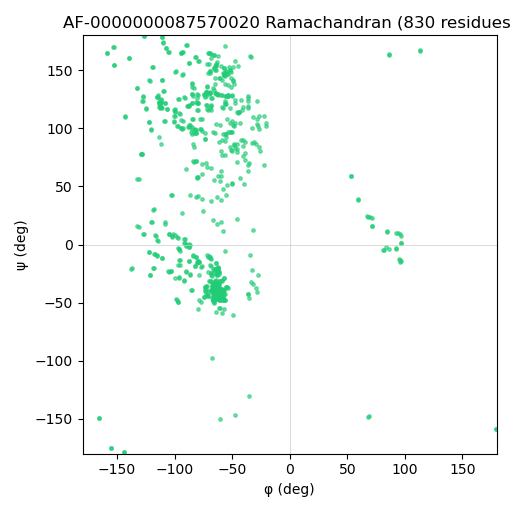69 O O . GLU B 1 92 ? -12.859 17.5 -2.295 1 75.94 92 GLU B O 1
ATOM 3674 N N . PRO B 1 93 ? -10.734 17.672 -3.088 1 78.62 93 PRO B N 1
ATOM 3675 C CA . PRO B 1 93 ? -11.055 18.922 -3.779 1 78.62 93 PRO B CA 1
ATOM 3676 C C . PRO B 1 93 ? -12.078 18.719 -4.895 1 78.62 93 PRO B C 1
ATOM 3678 O O . PRO B 1 93 ? -12.156 17.656 -5.492 1 78.62 93 PRO B O 1
ATOM 3681 N N . ASP B 1 94 ? -12.789 19.75 -5.18 1 80 94 ASP B N 1
ATOM 3682 C CA . ASP B 1 94 ? -13.852 19.641 -6.176 1 80 94 ASP B CA 1
ATOM 3683 C C . ASP B 1 94 ? -13.383 20.125 -7.543 1 80 94 ASP B C 1
ATOM 3685 O O . ASP B 1 94 ? -14.188 20.297 -8.461 1 80 94 ASP B O 1
ATOM 3689 N N . PHE B 1 95 ? -12.148 20.438 -7.68 1 86.12 95 PHE B N 1
ATOM 3690 C CA . PHE B 1 95 ? -11.594 20.781 -8.984 1 86.12 95 PHE B CA 1
ATOM 3691 C C . PHE B 1 95 ? -10.742 19.641 -9.523 1 86.12 95 PHE B C 1
ATOM 3693 O O . PHE B 1 95 ? -10.391 18.719 -8.781 1 86.12 95 PHE B O 1
ATOM 3700 N N . ALA B 1 96 ? -10.453 19.734 -10.789 1 91.19 96 ALA B N 1
ATOM 3701 C CA . ALA B 1 96 ? -9.648 18.719 -11.453 1 91.19 96 ALA B CA 1
ATOM 3702 C C . ALA B 1 96 ? -8.164 19.016 -11.336 1 91.19 96 ALA B C 1
ATOM 3704 O O . ALA B 1 96 ? -7.77 20.156 -11.102 1 91.19 96 ALA B O 1
ATOM 3705 N N . PRO B 1 97 ? -7.359 17.938 -11.461 1 96.38 97 PRO B N 1
ATOM 3706 C CA . PRO B 1 97 ? -5.93 18.234 -11.594 1 96.38 97 PRO B CA 1
ATOM 3707 C C . PRO B 1 97 ? -5.625 19.156 -12.773 1 96.38 97 PRO B C 1
ATOM 3709 O O . PRO B 1 97 ? -6.367 19.156 -13.758 1 96.38 97 PRO B O 1
ATOM 3712 N N . PRO B 1 98 ? -4.539 19.938 -12.656 1 96.94 98 PRO B N 1
ATOM 3713 C CA . PRO B 1 98 ? -4.152 20.781 -13.797 1 96.94 98 PRO B CA 1
ATOM 3714 C C . PRO B 1 98 ? -3.916 19.984 -15.07 1 96.94 98 PRO B C 1
ATOM 3716 O O . PRO B 1 98 ? -3.389 18.859 -15.016 1 96.94 98 PRO B O 1
ATOM 3719 N N . GLN B 1 99 ? -4.227 20.609 -16.156 1 97.19 99 GLN B N 1
ATOM 3720 C CA . GLN B 1 99 ? -4.129 19.938 -17.453 1 97.19 99 GLN B CA 1
ATOM 3721 C C . GLN B 1 99 ? -2.711 19.438 -17.703 1 97.19 99 GLN B C 1
ATOM 3723 O O . GLN B 1 99 ? -2.516 18.359 -18.266 1 97.19 99 GLN B O 1
ATOM 3728 N N . CYS B 1 100 ? -1.72 20.219 -17.344 1 98.12 100 CYS B N 1
ATOM 3729 C CA . CYS B 1 100 ? -0.334 19.828 -17.578 1 98.12 100 CYS B CA 1
ATOM 3730 C C . CYS B 1 100 ? 0.006 18.547 -16.844 1 98.12 100 CYS B C 1
ATOM 3732 O O . CYS B 1 100 ? 0.841 17.766 -17.297 1 98.12 100 CYS B O 1
ATOM 3734 N N . VAL B 1 101 ? -0.59 18.297 -15.711 1 98.5 101 VAL B N 1
ATOM 3735 C CA . VAL B 1 101 ? -0.41 17.062 -14.938 1 98.5 101 VAL B CA 1
ATOM 3736 C C . VAL B 1 101 ? -0.992 15.883 -15.703 1 98.5 101 VAL B C 1
ATOM 3738 O O . VAL B 1 101 ? -0.349 14.836 -15.82 1 98.5 101 VAL B O 1
ATOM 3741 N N . LEU B 1 102 ? -2.205 16.031 -16.234 1 98.44 102 LEU B N 1
ATOM 3742 C CA . LEU B 1 102 ? -2.852 14.984 -17.031 1 98.44 102 LEU B CA 1
ATOM 3743 C C . LEU B 1 102 ? -2.061 14.695 -18.297 1 98.44 102 LEU B C 1
ATOM 3745 O O . LEU B 1 102 ? -1.893 13.531 -18.672 1 98.44 102 LEU B O 1
ATOM 3749 N N . ASP B 1 103 ? -1.564 15.75 -18.938 1 98.5 103 ASP B N 1
ATOM 3750 C CA . ASP B 1 103 ? -0.767 15.609 -20.156 1 98.5 103 ASP B CA 1
ATOM 3751 C C . ASP B 1 103 ? 0.52 14.836 -19.891 1 98.5 103 ASP B C 1
ATOM 3753 O O . ASP B 1 103 ? 0.936 14 -20.688 1 98.5 103 ASP B O 1
ATOM 3757 N N . ALA B 1 104 ? 1.139 15.125 -18.781 1 98.69 104 ALA B N 1
ATOM 3758 C CA . ALA B 1 104 ? 2.387 14.453 -18.422 1 98.69 104 ALA B CA 1
ATOM 3759 C C . ALA B 1 104 ? 2.166 12.961 -18.219 1 98.69 104 ALA B C 1
ATOM 3761 O O . ALA B 1 104 ? 2.99 12.141 -18.625 1 98.69 104 ALA B O 1
ATOM 3762 N N . ALA B 1 105 ? 1.11 12.594 -17.578 1 98.69 105 ALA B N 1
ATOM 3763 C CA . ALA B 1 105 ? 0.77 11.188 -17.375 1 98.69 105 ALA B CA 1
ATOM 3764 C C . ALA B 1 105 ? 0.548 10.492 -18.719 1 98.69 105 ALA B C 1
ATOM 3766 O O . ALA B 1 105 ? 1.071 9.398 -18.953 1 98.69 105 ALA B O 1
ATOM 3767 N N . SER B 1 106 ? -0.241 11.133 -19.578 1 98.44 106 SER B N 1
ATOM 3768 C CA . SER B 1 106 ? -0.514 10.57 -20.906 1 98.44 106 SER B CA 1
ATOM 3769 C C . SER B 1 106 ? 0.768 10.414 -21.719 1 98.44 106 SER B C 1
ATOM 3771 O O . SER B 1 106 ? 0.974 9.391 -22.375 1 98.44 106 SER B O 1
ATOM 3773 N N . ALA B 1 107 ? 1.597 11.414 -21.656 1 98.38 107 ALA B N 1
ATOM 3774 C CA . ALA B 1 107 ? 2.865 11.383 -22.391 1 98.38 107 ALA B CA 1
ATOM 3775 C C . ALA B 1 107 ? 3.766 10.266 -21.859 1 98.38 107 ALA B C 1
ATOM 3777 O O . ALA B 1 107 ? 4.477 9.617 -22.641 1 98.38 107 ALA B O 1
ATOM 3778 N N . ALA B 1 108 ? 3.754 10.094 -20.594 1 98.25 108 ALA B N 1
ATOM 3779 C CA . ALA B 1 108 ? 4.555 9.039 -19.969 1 98.25 108 ALA B CA 1
ATOM 3780 C C . ALA B 1 108 ? 4.121 7.66 -20.469 1 98.25 108 ALA B C 1
ATOM 3782 O O . ALA B 1 108 ? 4.957 6.816 -20.797 1 98.25 108 ALA B O 1
ATOM 3783 N N . MET B 1 109 ? 2.844 7.422 -20.5 1 97.94 109 MET B N 1
ATOM 3784 C CA . MET B 1 109 ? 2.33 6.148 -21 1 97.94 109 MET B CA 1
ATOM 3785 C C . MET B 1 109 ? 2.709 5.941 -22.453 1 97.94 109 MET B C 1
ATOM 3787 O O . MET B 1 109 ? 3.191 4.871 -22.828 1 97.94 109 MET B O 1
ATOM 3791 N N . ALA B 1 110 ? 2.537 7 -23.219 1 96.5 110 ALA B N 1
ATOM 3792 C CA . ALA B 1 110 ? 2.871 6.926 -24.641 1 96.5 110 ALA B CA 1
ATOM 3793 C C . ALA B 1 110 ? 4.367 6.707 -24.844 1 96.5 110 ALA B C 1
ATOM 3795 O O . ALA B 1 110 ? 4.781 6.047 -25.797 1 96.5 110 ALA B O 1
ATOM 3796 N N . GLY B 1 111 ? 5.125 7.234 -23.922 1 96.44 111 GLY B N 1
ATOM 3797 C CA . GLY B 1 111 ? 6.574 7.152 -24.016 1 96.44 111 GLY B CA 1
ATOM 3798 C C . GLY B 1 111 ? 7.141 5.879 -23.422 1 96.44 111 GLY B C 1
ATOM 3799 O O . GLY B 1 111 ? 8.359 5.684 -23.406 1 96.44 111 GLY B O 1
ATOM 3800 N N . GLY B 1 112 ? 6.297 4.984 -22.875 1 95.56 112 GLY B N 1
ATOM 3801 C CA . GLY B 1 112 ? 6.738 3.684 -22.406 1 95.56 112 GLY B CA 1
ATOM 3802 C C . GLY B 1 112 ? 7.078 3.676 -20.922 1 95.56 112 GLY B C 1
ATOM 3803 O O . GLY B 1 112 ? 7.648 2.705 -20.422 1 95.56 112 GLY B O 1
ATOM 3804 N N . GLN B 1 113 ? 6.77 4.73 -20.188 1 95.56 113 GLN B N 1
ATOM 3805 C CA . GLN B 1 113 ? 6.984 4.754 -18.75 1 95.56 113 GLN B CA 1
ATOM 3806 C C . GLN B 1 113 ? 5.863 4.027 -18 1 95.56 113 GLN B C 1
ATOM 3808 O O . GLN B 1 113 ? 5.188 4.617 -17.156 1 95.56 113 GLN B O 1
ATOM 3813 N N . THR B 1 114 ? 5.727 2.771 -18.359 1 96.62 114 THR B N 1
ATOM 3814 C CA . THR B 1 114 ? 4.664 1.938 -17.812 1 96.62 114 THR B CA 1
ATOM 3815 C C . THR B 1 114 ? 5.246 0.729 -17.078 1 96.62 114 THR B C 1
ATOM 3817 O O . THR B 1 114 ? 4.559 -0.281 -16.891 1 96.62 114 THR B O 1
ATOM 3820 N N . ARG B 1 115 ? 6.504 0.808 -16.703 1 94.19 115 ARG B N 1
ATOM 3821 C CA . ARG B 1 115 ? 7.203 -0.293 -16.047 1 94.19 115 ARG B CA 1
ATOM 3822 C C . ARG B 1 115 ? 7.496 0.034 -14.586 1 94.19 115 ARG B C 1
ATOM 3824 O O . ARG B 1 115 ? 7.242 1.151 -14.133 1 94.19 115 ARG B O 1
ATOM 3831 N N . TYR B 1 116 ? 8.016 -0.953 -13.883 1 93.56 116 TYR B N 1
ATOM 3832 C CA . TYR B 1 116 ? 8.43 -0.723 -12.5 1 93.56 116 TYR B CA 1
ATOM 3833 C C . TYR B 1 116 ? 9.445 0.411 -12.422 1 93.56 116 TYR B C 1
ATOM 3835 O O . TYR B 1 116 ? 10.242 0.604 -13.344 1 93.56 116 TYR B O 1
ATOM 3843 N N . THR B 1 117 ? 9.383 1.147 -11.383 1 94.25 117 THR B N 1
ATOM 3844 C CA . THR B 1 117 ? 10.43 2.096 -11.023 1 94.25 117 THR B CA 1
ATOM 3845 C C . THR B 1 117 ? 11.172 1.636 -9.773 1 94.25 117 THR B C 1
ATOM 3847 O O . THR B 1 117 ? 10.875 0.572 -9.227 1 94.25 117 THR B O 1
ATOM 3850 N N . ALA B 1 118 ? 12.156 2.42 -9.391 1 92.5 118 ALA B N 1
ATOM 3851 C CA . ALA B 1 118 ? 12.742 2.164 -8.078 1 92.5 118 ALA B CA 1
ATOM 3852 C C . ALA B 1 118 ? 11.68 2.184 -6.988 1 92.5 118 ALA B C 1
ATOM 3854 O O . ALA B 1 118 ? 10.703 2.934 -7.074 1 92.5 118 ALA B O 1
ATOM 3855 N N . VAL B 1 119 ? 11.906 1.409 -5.977 1 95 119 VAL B N 1
ATOM 3856 C CA . VAL B 1 119 ? 10.961 1.284 -4.875 1 95 119 VAL B CA 1
ATOM 3857 C C . VAL B 1 119 ? 10.664 2.662 -4.285 1 95 119 VAL B C 1
ATOM 3859 O O . VAL B 1 119 ? 9.523 2.965 -3.932 1 95 119 VAL B O 1
ATOM 3862 N N . THR B 1 120 ? 11.703 3.539 -4.234 1 96.56 120 THR B N 1
ATOM 3863 C CA . THR B 1 120 ? 11.57 4.848 -3.602 1 96.56 120 THR B CA 1
ATOM 3864 C C . THR B 1 120 ? 10.969 5.859 -4.574 1 96.56 120 THR B C 1
ATOM 3866 O O . THR B 1 120 ? 10.633 6.98 -4.184 1 96.56 120 THR B O 1
ATOM 3869 N N . GLY B 1 121 ? 10.852 5.488 -5.809 1 97.19 121 GLY B N 1
ATOM 3870 C CA . GLY B 1 121 ? 10.367 6.395 -6.836 1 97.19 121 GLY B CA 1
ATOM 3871 C C . GLY B 1 121 ? 11.43 6.758 -7.859 1 97.19 121 GLY B C 1
ATOM 3872 O O . GLY B 1 121 ? 12.609 6.477 -7.66 1 97.19 121 GLY B O 1
ATOM 3873 N N . THR B 1 122 ? 11.023 7.34 -8.93 1 96.94 122 THR B N 1
ATOM 3874 C CA . THR B 1 122 ? 11.945 7.762 -9.977 1 96.94 122 THR B CA 1
ATOM 3875 C C . THR B 1 122 ? 12.867 8.875 -9.477 1 96.94 122 THR B C 1
ATOM 3877 O O . THR B 1 122 ? 12.484 9.656 -8.609 1 96.94 122 THR B O 1
ATOM 3880 N N . ALA B 1 123 ? 14.016 8.914 -10.062 1 95.81 123 ALA B N 1
ATOM 3881 C CA . ALA B 1 123 ? 14.969 9.961 -9.711 1 95.81 123 ALA B CA 1
ATOM 3882 C C . ALA B 1 123 ? 14.391 11.344 -9.969 1 95.81 123 ALA B C 1
ATOM 3884 O O . ALA B 1 123 ? 14.562 12.266 -9.164 1 95.81 123 ALA B O 1
ATOM 3885 N N . ASP B 1 124 ? 13.688 11.469 -11.047 1 97.56 124 ASP B N 1
ATOM 3886 C CA . ASP B 1 124 ? 13.094 12.75 -11.422 1 97.56 124 ASP B CA 1
ATOM 3887 C C . ASP B 1 124 ? 12.125 13.242 -10.359 1 97.56 124 ASP B C 1
ATOM 3889 O O . ASP B 1 124 ? 12.164 14.406 -9.961 1 97.56 124 ASP B O 1
ATOM 3893 N N . LEU B 1 125 ? 11.266 12.344 -9.883 1 98.69 125 LEU B N 1
ATOM 3894 C CA . LEU B 1 125 ? 10.273 12.766 -8.906 1 98.69 125 LEU B CA 1
ATOM 3895 C C . LEU B 1 125 ? 10.922 13.07 -7.562 1 98.69 125 LEU B C 1
ATOM 3897 O O . LEU B 1 125 ? 10.602 14.07 -6.922 1 98.69 125 LEU B O 1
ATOM 3901 N N . ARG B 1 126 ? 11.812 12.227 -7.117 1 98.62 126 ARG B N 1
ATOM 3902 C CA . ARG B 1 126 ? 12.477 12.453 -5.84 1 98.62 126 ARG B CA 1
ATOM 3903 C C . ARG B 1 126 ? 13.258 13.766 -5.855 1 98.62 126 ARG B C 1
ATOM 3905 O O . ARG B 1 126 ? 13.25 14.516 -4.871 1 98.62 126 ARG B O 1
ATOM 3912 N N . SER B 1 127 ? 13.898 14.062 -6.984 1 98.62 127 SER B N 1
ATOM 3913 C CA . SER B 1 127 ? 14.609 15.328 -7.129 1 98.62 127 SER B CA 1
ATOM 3914 C C . SER B 1 127 ? 13.648 16.516 -7.094 1 98.62 127 SER B C 1
ATOM 3916 O O . SER B 1 127 ? 13.938 17.531 -6.469 1 98.62 127 SER B O 1
ATOM 3918 N N . SER B 1 128 ? 12.555 16.391 -7.766 1 98.81 128 SER B N 1
ATOM 3919 C CA . SER B 1 128 ? 11.555 17.453 -7.777 1 98.81 128 SER B CA 1
ATOM 3920 C C . SER B 1 128 ? 11 17.703 -6.383 1 98.81 128 SER B C 1
ATOM 3922 O O . SER B 1 128 ? 10.781 18.844 -5.988 1 98.81 128 SER B O 1
ATOM 3924 N N . ILE B 1 129 ? 10.797 16.641 -5.641 1 98.81 129 ILE B N 1
ATOM 3925 C CA . ILE B 1 129 ? 10.273 16.75 -4.285 1 98.81 129 ILE B CA 1
ATOM 3926 C C . ILE B 1 129 ? 11.289 17.453 -3.395 1 98.81 129 ILE B C 1
ATOM 3928 O O . ILE B 1 129 ? 10.945 18.391 -2.672 1 98.81 129 ILE B O 1
ATOM 3932 N N . ALA B 1 130 ? 12.508 17.016 -3.469 1 98.81 130 ALA B N 1
ATOM 3933 C CA . ALA B 1 130 ? 13.562 17.625 -2.658 1 98.81 130 ALA B CA 1
ATOM 3934 C C . ALA B 1 130 ? 13.711 19.109 -2.98 1 98.81 130 ALA B C 1
ATOM 3936 O O . ALA B 1 130 ? 13.836 19.938 -2.076 1 98.81 130 ALA B O 1
ATOM 3937 N N . A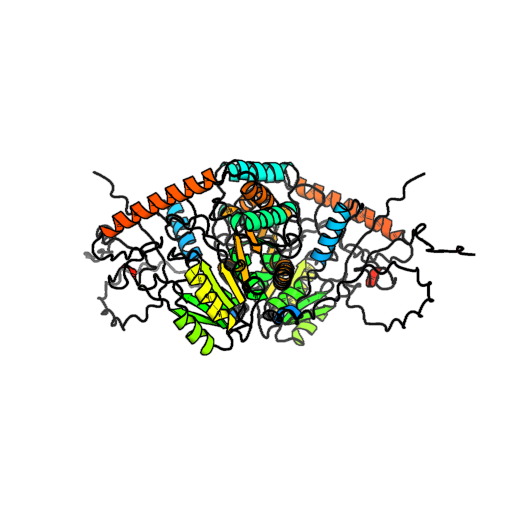LA B 1 131 ? 13.688 19.438 -4.23 1 98.62 131 ALA B N 1
ATOM 3938 C CA . ALA B 1 131 ? 13.805 20.828 -4.656 1 98.62 131 ALA B CA 1
ATOM 3939 C C . ALA B 1 131 ? 12.641 21.656 -4.137 1 98.62 131 ALA B C 1
ATOM 3941 O O . ALA B 1 131 ? 12.828 22.781 -3.684 1 98.62 131 ALA B O 1
ATOM 3942 N N . ASP B 1 132 ? 11.477 21.141 -4.211 1 97.5 132 ASP B N 1
ATOM 3943 C CA . ASP B 1 132 ? 10.281 21.828 -3.729 1 97.5 132 ASP B CA 1
ATOM 3944 C C . ASP B 1 132 ? 10.375 22.094 -2.227 1 97.5 132 ASP B C 1
ATOM 3946 O O . ASP B 1 132 ? 10.078 23.203 -1.767 1 97.5 132 ASP B O 1
ATOM 3950 N N . LEU B 1 133 ? 10.781 21.078 -1.467 1 97.94 133 LEU B N 1
ATOM 3951 C CA . LEU B 1 133 ? 10.883 21.203 -0.017 1 97.94 133 LEU B CA 1
ATOM 3952 C C . LEU B 1 133 ? 11.961 22.203 0.367 1 97.94 133 LEU B C 1
ATOM 3954 O O . LEU B 1 133 ? 11.805 22.969 1.327 1 97.94 133 LEU B O 1
ATOM 3958 N N . SER B 1 134 ? 12.984 22.203 -0.369 1 98 134 SER B N 1
ATOM 3959 C CA . SER B 1 134 ? 14.055 23.156 -0.122 1 98 134 SER B CA 1
ATOM 3960 C C . SER B 1 134 ? 13.586 24.594 -0.401 1 98 134 SER B C 1
ATOM 3962 O O . SER B 1 134 ? 13.781 25.484 0.422 1 98 134 SER B O 1
ATOM 3964 N N . SER B 1 135 ? 12.977 24.797 -1.469 1 95.38 135 SER B N 1
ATOM 3965 C CA . SER B 1 135 ? 12.586 26.141 -1.905 1 95.38 135 SER B CA 1
ATOM 3966 C C . SER B 1 135 ? 11.43 26.672 -1.064 1 95.38 135 SER B C 1
ATOM 3968 O O . SER B 1 135 ? 11.469 27.828 -0.616 1 95.38 135 SER B O 1
ATOM 3970 N N . ARG B 1 136 ? 10.445 25.859 -0.767 1 92 136 ARG B N 1
ATOM 3971 C CA . ARG B 1 136 ? 9.219 26.344 -0.138 1 92 136 ARG B CA 1
ATOM 3972 C C . ARG B 1 136 ? 9.312 26.25 1.382 1 92 136 ARG B C 1
ATOM 3974 O O . ARG B 1 136 ? 8.742 27.078 2.094 1 92 136 ARG B O 1
ATOM 3981 N N . LYS B 1 137 ? 10.07 25.25 1.796 1 93.69 137 LYS B N 1
ATOM 3982 C CA . LYS B 1 137 ? 10 24.953 3.225 1 93.69 137 LYS B CA 1
ATOM 3983 C C . LYS B 1 137 ? 11.352 25.156 3.895 1 93.69 137 LYS B C 1
ATOM 3985 O O . LYS B 1 137 ? 11.461 25.078 5.121 1 93.69 137 LYS B O 1
ATOM 3990 N N . GLY B 1 138 ? 12.352 25.391 3.135 1 95 138 GLY B N 1
ATOM 3991 C CA . GLY B 1 138 ? 13.68 25.625 3.68 1 95 138 GLY B CA 1
ATOM 3992 C C . GLY B 1 138 ? 14.305 24.391 4.293 1 95 138 GLY B C 1
ATOM 3993 O O . GLY B 1 138 ? 15.078 24.484 5.246 1 95 138 GLY B O 1
ATOM 3994 N N . VAL B 1 139 ? 13.891 23.219 3.883 1 97.88 139 VAL B N 1
ATOM 3995 C CA . VAL B 1 139 ? 14.453 21.969 4.375 1 97.88 139 VAL B CA 1
ATOM 3996 C C . VAL B 1 139 ? 15.156 21.234 3.238 1 97.88 139 VAL B C 1
ATOM 3998 O O . VAL B 1 139 ? 14.555 20.969 2.197 1 97.88 139 VAL B O 1
ATOM 4001 N N . ASP B 1 140 ? 16.344 20.875 3.43 1 98.31 140 ASP B N 1
ATOM 4002 C CA . ASP B 1 140 ? 17.125 20.188 2.41 1 98.31 140 ASP B CA 1
ATOM 4003 C C . ASP B 1 140 ? 17.156 18.688 2.658 1 98.31 140 ASP B C 1
ATOM 4005 O O . ASP B 1 140 ? 17.625 18.234 3.699 1 98.31 140 ASP B O 1
ATOM 4009 N N . TYR B 1 141 ? 16.609 17.984 1.764 1 98.69 141 TYR B N 1
ATOM 4010 C CA . TYR B 1 141 ? 16.672 16.531 1.768 1 98.69 141 TYR B CA 1
ATOM 4011 C C . TYR B 1 141 ? 17.531 16.016 0.622 1 98.69 141 TYR B C 1
ATOM 4013 O O . TYR B 1 141 ? 17.5 16.562 -0.482 1 98.69 141 TYR B O 1
ATOM 4021 N N . ASP B 1 142 ? 18.312 14.953 0.893 1 98.62 142 ASP B N 1
ATOM 4022 C CA . ASP B 1 142 ? 18.953 14.211 -0.188 1 98.62 142 ASP B CA 1
ATOM 4023 C C . ASP B 1 142 ? 17.938 13.406 -0.989 1 98.62 142 ASP B C 1
ATOM 4025 O O . ASP B 1 142 ? 17.312 12.477 -0.464 1 98.62 142 ASP B O 1
ATOM 4029 N N . PRO B 1 143 ? 17.766 13.734 -2.27 1 98.12 143 PRO B N 1
ATOM 4030 C CA . PRO B 1 143 ? 16.734 13.047 -3.047 1 98.12 143 PRO B CA 1
ATOM 4031 C C . PRO B 1 143 ? 16.984 11.547 -3.172 1 98.12 143 PRO B C 1
ATOM 4033 O O . PRO B 1 143 ? 16.062 10.766 -3.375 1 98.12 143 PRO B O 1
ATOM 4036 N N . ILE B 1 144 ? 18.156 11.117 -3.01 1 95.44 144 ILE B N 1
ATOM 4037 C CA . ILE B 1 144 ? 18.531 9.719 -3.223 1 95.44 144 ILE B CA 1
ATOM 4038 C C . ILE B 1 144 ? 18.25 8.914 -1.955 1 95.44 144 ILE B C 1
ATOM 4040 O O . ILE B 1 144 ? 17.703 7.812 -2.02 1 95.44 144 ILE B O 1
ATOM 4044 N N . THR B 1 145 ? 18.531 9.516 -0.791 1 97.19 145 THR B N 1
ATOM 4045 C CA . THR B 1 145 ? 18.547 8.688 0.411 1 97.19 145 THR B CA 1
ATOM 4046 C C . THR B 1 145 ? 17.438 9.102 1.368 1 97.19 145 THR B C 1
ATOM 4048 O O . THR B 1 145 ? 17.141 8.391 2.332 1 97.19 145 THR B O 1
ATOM 4051 N N . GLU B 1 146 ? 16.781 10.234 1.084 1 98.81 146 GLU B N 1
ATOM 4052 C CA . GLU B 1 146 ? 15.945 10.766 2.16 1 98.81 146 GLU B CA 1
ATOM 4053 C C . GLU B 1 146 ? 14.516 11.016 1.687 1 98.81 146 GLU B C 1
ATOM 4055 O O . GLU B 1 146 ? 13.727 11.648 2.391 1 98.81 146 GLU B O 1
ATOM 4060 N N . VAL B 1 147 ? 14.203 10.547 0.449 1 98.88 147 VAL B N 1
ATOM 4061 C CA . VAL B 1 147 ? 12.859 10.695 -0.092 1 98.88 147 VAL B CA 1
ATOM 4062 C C . VAL B 1 147 ? 12.336 9.344 -0.558 1 98.88 147 VAL B C 1
ATOM 4064 O O . VAL B 1 147 ? 13.016 8.625 -1.294 1 98.88 147 VAL B O 1
ATOM 4067 N N . VAL B 1 148 ? 11.125 8.945 -0.081 1 98.81 148 VAL B N 1
ATOM 4068 C CA . VAL B 1 148 ? 10.445 7.723 -0.493 1 98.81 148 VAL B CA 1
ATOM 4069 C C . VAL B 1 148 ? 9.047 8.055 -1.005 1 98.81 148 VAL B C 1
ATOM 4071 O O . VAL B 1 148 ? 8.203 8.547 -0.251 1 98.81 148 VAL B O 1
ATOM 4074 N N . VAL B 1 149 ? 8.828 7.77 -2.293 1 98.88 149 VAL B N 1
ATOM 4075 C CA . VAL B 1 149 ? 7.527 7.988 -2.91 1 98.88 149 VAL B CA 1
ATOM 4076 C C . VAL B 1 149 ? 6.625 6.785 -2.648 1 98.88 149 VAL B C 1
ATOM 4078 O O . VAL B 1 149 ? 7.043 5.637 -2.82 1 98.88 149 VAL B O 1
ATOM 4081 N N . GLY B 1 150 ? 5.422 7.055 -2.162 1 98.62 150 GLY B N 1
ATOM 4082 C CA . GLY B 1 150 ? 4.508 5.969 -1.849 1 98.62 150 GLY B CA 1
ATOM 4083 C C . GLY B 1 150 ? 3.156 6.117 -2.521 1 98.62 150 GLY B C 1
ATOM 4084 O O . GLY B 1 150 ? 2.93 7.07 -3.27 1 98.62 150 GLY B O 1
ATOM 4085 N N . ASN B 1 151 ? 2.285 5.129 -2.266 1 98.44 151 ASN B N 1
ATOM 4086 C CA . ASN B 1 151 ? 0.934 5.105 -2.811 1 98.44 151 ASN B CA 1
ATOM 4087 C C . ASN B 1 151 ? -0.015 5.98 -1.995 1 98.44 151 ASN B C 1
ATOM 4089 O O . ASN B 1 151 ? -0.918 5.469 -1.33 1 98.44 151 ASN B O 1
ATOM 4093 N N . GLY B 1 152 ? 0.164 7.289 -2.121 1 98 152 GLY B N 1
ATOM 4094 C CA . GLY B 1 152 ? -0.579 8.25 -1.318 1 98 152 GLY B CA 1
ATOM 4095 C C . GLY B 1 152 ? 0.071 8.531 0.023 1 98 152 GLY B C 1
ATOM 4096 O O . GLY B 1 152 ? 0.925 7.773 0.479 1 98 152 GLY B O 1
ATOM 4097 N N . ALA B 1 153 ? -0.374 9.633 0.62 1 98.19 153 ALA B N 1
ATOM 4098 C CA . ALA B 1 153 ? 0.159 10.016 1.925 1 98.19 153 ALA B CA 1
ATOM 4099 C C . ALA B 1 153 ? -0.204 8.992 2.99 1 98.19 153 ALA B C 1
ATOM 4101 O O . ALA B 1 153 ? 0.557 8.773 3.938 1 98.19 153 ALA B O 1
ATOM 4102 N N . LYS B 1 154 ? -1.335 8.352 2.854 1 97.44 154 LYS B N 1
ATOM 4103 C CA . LYS B 1 154 ? -1.775 7.375 3.846 1 97.44 154 LYS B CA 1
ATOM 4104 C C . LYS B 1 154 ? -0.737 6.273 4.031 1 97.44 154 LYS B C 1
ATOM 4106 O O . LYS B 1 154 ? -0.373 5.938 5.16 1 97.44 154 LYS B O 1
ATOM 4111 N N . GLN B 1 155 ? -0.25 5.73 2.918 1 98.62 155 GLN B N 1
ATOM 4112 C CA . GLN B 1 155 ? 0.779 4.703 3.033 1 98.62 155 GLN B CA 1
ATOM 4113 C C . GLN B 1 155 ? 2.027 5.25 3.719 1 98.62 155 GLN B C 1
ATOM 4115 O O . GLN B 1 155 ? 2.691 4.539 4.477 1 98.62 155 GLN B O 1
ATOM 4120 N N . CYS B 1 156 ? 2.363 6.43 3.393 1 98.88 156 CYS B N 1
ATOM 4121 C CA . CYS B 1 156 ? 3.559 7.047 3.959 1 98.88 156 CYS B CA 1
ATOM 4122 C C . CYS B 1 156 ? 3.424 7.207 5.469 1 98.88 156 CYS B C 1
ATOM 4124 O O . CYS B 1 156 ? 4.391 7.012 6.207 1 98.88 156 CYS B O 1
ATOM 4126 N N . VAL B 1 157 ? 2.23 7.574 5.949 1 98.88 157 VAL B N 1
ATOM 4127 C CA . VAL B 1 157 ? 1.984 7.652 7.387 1 98.88 157 VAL B CA 1
ATOM 4128 C C . VAL B 1 157 ? 2.16 6.273 8.016 1 98.88 157 VAL B C 1
ATOM 4130 O O . VAL B 1 157 ? 2.873 6.129 9.016 1 98.88 157 VAL B O 1
ATOM 4133 N N . TYR B 1 158 ? 1.574 5.27 7.418 1 98.75 158 TYR B N 1
ATOM 4134 C CA . TYR B 1 158 ? 1.643 3.91 7.941 1 98.75 158 TYR B CA 1
ATOM 4135 C C . TYR B 1 158 ? 3.086 3.426 8.016 1 98.75 158 TYR B C 1
ATOM 4137 O O . TYR B 1 158 ? 3.531 2.947 9.062 1 98.75 158 TYR B O 1
ATOM 4145 N N . GLN B 1 159 ? 3.818 3.611 6.98 1 98.56 159 GLN B N 1
ATOM 4146 C CA . GLN B 1 159 ? 5.184 3.1 6.922 1 98.56 159 GLN B CA 1
ATOM 4147 C C . GLN B 1 159 ? 6.117 3.92 7.812 1 98.56 159 GLN B C 1
ATOM 4149 O O . GLN B 1 159 ? 7.07 3.383 8.383 1 98.56 159 GLN B O 1
ATOM 4154 N N . GLY B 1 160 ? 5.863 5.234 7.848 1 98.75 160 GLY B N 1
ATOM 4155 C CA . GLY B 1 160 ? 6.621 6.035 8.789 1 98.75 160 GLY B CA 1
ATOM 4156 C C . GLY B 1 160 ? 6.445 5.594 10.227 1 98.75 160 GLY B C 1
ATOM 4157 O O . GLY B 1 160 ? 7.414 5.512 10.984 1 98.75 160 GLY B O 1
ATOM 4158 N N . MET B 1 161 ? 5.211 5.297 10.578 1 98.75 161 MET B N 1
ATOM 4159 C CA . MET B 1 161 ? 4.926 4.82 11.93 1 98.75 161 MET B CA 1
ATOM 4160 C C . MET B 1 161 ? 5.555 3.451 12.164 1 98.75 161 MET B C 1
ATOM 4162 O O . MET B 1 161 ? 6.184 3.225 13.203 1 98.75 161 MET B O 1
ATOM 4166 N N . LEU B 1 162 ? 5.383 2.582 11.172 1 98.31 162 LEU B N 1
ATOM 4167 C CA . LEU B 1 162 ? 5.934 1.233 11.258 1 98.31 162 LEU B CA 1
ATOM 4168 C C . LEU B 1 162 ? 7.453 1.272 11.367 1 98.31 162 LEU B C 1
ATOM 4170 O O . LEU B 1 162 ? 8.055 0.424 12.023 1 98.31 162 LEU B O 1
ATOM 4174 N N . ALA B 1 163 ? 8.086 2.188 10.75 1 98.25 163 ALA B N 1
ATOM 4175 C CA . ALA B 1 163 ? 9.531 2.354 10.836 1 98.25 163 ALA B CA 1
ATOM 4176 C C . ALA B 1 163 ? 9.953 2.82 12.227 1 98.25 163 ALA B C 1
ATOM 4178 O O . ALA B 1 163 ? 11.008 2.43 12.727 1 98.25 163 ALA B O 1
ATOM 4179 N N . ALA B 1 164 ? 9.117 3.562 12.867 1 98.25 164 ALA B N 1
ATOM 4180 C CA . ALA B 1 164 ? 9.516 4.289 14.07 1 98.25 164 ALA B CA 1
ATOM 4181 C C . ALA B 1 164 ? 9.141 3.512 15.328 1 98.25 164 ALA B C 1
ATOM 4183 O O . ALA B 1 164 ? 9.789 3.66 16.375 1 98.25 164 ALA B O 1
ATOM 4184 N N . CYS B 1 165 ? 8.062 2.66 15.258 1 97.44 165 CYS B N 1
ATOM 4185 C CA . CYS B 1 165 ? 7.613 2.057 16.5 1 97.44 165 CYS B CA 1
ATOM 4186 C C . CYS B 1 165 ? 6.918 0.724 16.25 1 97.44 165 CYS B C 1
ATOM 4188 O O . CYS B 1 165 ? 6.695 0.348 15.094 1 97.44 165 CYS B O 1
ATOM 4190 N N . GLY B 1 166 ? 6.664 0.026 17.297 1 96.19 166 GLY B N 1
ATOM 4191 C CA . GLY B 1 166 ? 6.016 -1.275 17.25 1 96.19 166 GLY B CA 1
ATOM 4192 C C . GLY B 1 166 ? 5.527 -1.738 18.609 1 96.19 166 GLY B C 1
ATOM 4193 O O . GLY B 1 166 ? 5.066 -0.929 19.422 1 96.19 166 GLY B O 1
ATOM 4194 N N . ALA B 1 167 ? 5.527 -3.059 18.781 1 94.31 167 ALA B N 1
ATOM 4195 C CA . ALA B 1 167 ? 5.016 -3.686 20 1 94.31 167 ALA B CA 1
ATOM 4196 C C . ALA B 1 167 ? 5.684 -3.098 21.234 1 94.31 167 ALA B C 1
ATOM 4198 O O . ALA B 1 167 ? 6.91 -2.998 21.297 1 94.31 167 ALA B O 1
ATOM 4199 N N . GLY B 1 168 ? 4.871 -2.65 22.203 1 96.06 168 GLY B N 1
ATOM 4200 C CA . GLY B 1 168 ? 5.375 -2.127 23.469 1 96.06 168 GLY B CA 1
ATOM 4201 C C . GLY B 1 168 ? 5.512 -0.616 23.469 1 96.06 168 GLY B C 1
ATOM 4202 O O . GLY B 1 168 ? 5.672 -0.007 24.531 1 96.06 168 GLY B O 1
ATOM 4203 N N . ASP B 1 169 ? 5.414 -0.022 22.297 1 98.19 169 ASP B N 1
ATOM 4204 C CA . ASP B 1 169 ? 5.551 1.427 22.188 1 98.19 169 ASP B CA 1
ATOM 4205 C C . ASP B 1 169 ? 4.188 2.111 22.219 1 98.19 169 ASP B C 1
ATOM 4207 O O . ASP B 1 169 ? 3.152 1.448 22.141 1 98.19 169 ASP B O 1
ATOM 4211 N N . GLU B 1 170 ? 4.254 3.404 22.438 1 98.81 170 GLU B N 1
ATOM 4212 C CA . GLU B 1 170 ? 3.053 4.23 22.438 1 98.81 170 GLU B CA 1
ATOM 4213 C C . GLU B 1 170 ? 3.143 5.34 21.391 1 98.81 170 GLU B C 1
ATOM 4215 O O . GLU B 1 170 ? 4.227 5.867 21.125 1 98.81 170 GLU B O 1
ATOM 4220 N N . VAL B 1 171 ? 2.018 5.59 20.75 1 98.88 171 VAL B N 1
ATOM 4221 C CA . VAL B 1 171 ? 1.89 6.672 19.781 1 98.88 171 VAL B CA 1
ATOM 4222 C C . VAL B 1 171 ? 0.96 7.754 20.328 1 98.88 171 VAL B C 1
ATOM 4224 O O . VAL B 1 171 ? -0.216 7.492 20.594 1 98.88 171 VAL B O 1
ATOM 4227 N N . ILE B 1 172 ? 1.49 9 20.516 1 98.94 172 ILE B N 1
ATOM 4228 C CA . ILE B 1 172 ? 0.687 10.117 20.984 1 98.94 172 ILE B CA 1
ATOM 4229 C C . ILE B 1 172 ? -0.105 10.719 19.828 1 98.94 172 ILE B C 1
ATOM 4231 O O . ILE B 1 172 ? 0.474 11.125 18.812 1 98.94 172 ILE B O 1
ATOM 4235 N N . VAL B 1 173 ? -1.42 10.75 19.969 1 98.81 173 VAL B N 1
ATOM 4236 C CA . VAL B 1 173 ? -2.318 11.242 18.922 1 98.81 173 VAL B CA 1
ATOM 4237 C C . VAL B 1 173 ? -3.16 12.398 19.469 1 98.81 173 VAL B C 1
ATOM 4239 O O . VAL B 1 173 ? -4.113 12.172 20.219 1 98.81 173 VAL B O 1
ATOM 4242 N N . PRO B 1 174 ? -2.871 13.602 19.094 1 98.31 174 PRO B N 1
ATOM 4243 C CA . PRO B 1 174 ? -3.701 14.734 19.516 1 98.31 174 PRO B CA 1
ATOM 4244 C C . PRO B 1 174 ? -5.113 14.68 18.938 1 98.31 174 PRO B C 1
ATOM 4246 O O . PRO B 1 174 ? -5.281 14.422 17.734 1 98.31 174 PRO B O 1
ATOM 4249 N N . ALA B 1 175 ? -6.082 14.898 19.766 1 96.5 175 ALA B N 1
ATOM 4250 C CA . ALA B 1 175 ? -7.477 14.906 19.328 1 96.5 175 ALA B CA 1
ATOM 4251 C C . ALA B 1 175 ? -7.98 16.328 19.109 1 96.5 175 ALA B C 1
ATOM 4253 O O . ALA B 1 175 ? -7.582 17.25 19.828 1 96.5 175 ALA B O 1
ATOM 4254 N N . PRO B 1 176 ? -8.914 16.562 18.188 1 94.12 176 PRO B N 1
ATOM 4255 C CA . PRO B 1 176 ? -9.445 15.594 17.219 1 94.12 176 PRO B CA 1
ATOM 4256 C C . PRO B 1 176 ? -8.445 15.219 16.141 1 94.12 176 PRO B C 1
ATOM 4258 O O . PRO B 1 176 ? -7.453 15.93 15.938 1 94.12 176 PRO B O 1
ATOM 4261 N N . TYR B 1 177 ? -8.617 14.078 15.578 1 94.56 177 TYR B N 1
ATOM 4262 C CA . TYR B 1 177 ? -7.617 13.555 14.648 1 94.56 177 TYR B CA 1
ATOM 4263 C C . TYR B 1 177 ? -8.281 12.883 13.453 1 94.56 177 TYR B C 1
ATOM 4265 O O . TYR B 1 177 ? -9.484 12.594 13.484 1 94.56 177 TYR B O 1
ATOM 4273 N N . TRP B 1 178 ? -7.504 12.742 12.367 1 93.5 178 TRP B N 1
ATOM 4274 C CA . TRP B 1 178 ? -7.883 11.844 11.281 1 93.5 178 TRP B CA 1
ATOM 4275 C C . TRP B 1 178 ? -8.031 10.414 11.789 1 93.5 178 TRP B C 1
ATOM 4277 O O . TRP B 1 178 ? -7.109 9.852 12.383 1 93.5 178 TRP B O 1
ATOM 4287 N N . PRO B 1 179 ? -9.109 9.711 11.539 1 91.56 179 PRO B N 1
ATOM 4288 C CA . PRO B 1 179 ? -9.477 8.469 12.219 1 91.56 179 PRO B CA 1
ATOM 4289 C C . PRO B 1 179 ? -8.477 7.34 11.977 1 91.56 179 PRO B C 1
ATOM 4291 O O . PRO B 1 179 ? -8.43 6.371 12.734 1 91.56 179 PRO B O 1
ATOM 4294 N N . SER B 1 180 ? -7.652 7.426 11.047 1 95.56 180 SER B N 1
ATOM 4295 C CA . SER B 1 180 ? -6.75 6.328 10.719 1 95.56 180 SER B CA 1
ATOM 4296 C C . SER B 1 180 ? -5.527 6.32 11.625 1 95.56 180 SER B C 1
ATOM 4298 O O . SER B 1 180 ? -4.828 5.309 11.727 1 95.56 180 SER B O 1
ATOM 4300 N N . TYR B 1 181 ? -5.211 7.43 12.312 1 97.94 181 TYR B N 1
ATOM 4301 C CA . TYR B 1 181 ? -3.986 7.492 13.102 1 97.94 181 TYR B CA 1
ATOM 4302 C C . TYR B 1 181 ? -3.99 6.434 14.203 1 97.94 181 TYR B C 1
ATOM 4304 O O . TYR B 1 181 ? -3.092 5.59 14.258 1 97.94 181 TYR B O 1
ATOM 4312 N N . PRO B 1 182 ? -5.035 6.418 15.055 1 97.44 182 PRO B N 1
ATOM 4313 C CA . PRO B 1 182 ? -5.008 5.402 16.109 1 97.44 182 PRO B CA 1
ATOM 4314 C C . PRO B 1 182 ? -5.086 3.979 15.57 1 97.44 182 PRO B C 1
ATOM 4316 O O . PRO B 1 182 ? -4.492 3.062 16.141 1 97.44 182 PRO B O 1
ATOM 4319 N N . GLU B 1 183 ? -5.836 3.789 14.484 1 96.38 183 GLU B N 1
ATOM 4320 C CA . GLU B 1 183 ? -5.93 2.463 13.883 1 96.38 183 GLU B CA 1
ATOM 4321 C C . GLU B 1 183 ? -4.57 1.992 13.375 1 96.38 183 GLU B C 1
ATOM 4323 O O . GLU B 1 183 ? -4.23 0.813 13.492 1 96.38 183 GLU B O 1
ATOM 4328 N N . MET B 1 184 ? -3.82 2.895 12.812 1 97.94 184 MET B N 1
ATOM 4329 C CA . MET B 1 184 ? -2.482 2.561 12.328 1 97.94 184 MET B CA 1
ATOM 4330 C C . MET B 1 184 ? -1.557 2.217 13.492 1 97.94 184 MET B C 1
ATOM 4332 O O . MET B 1 184 ? -0.704 1.336 13.367 1 97.94 184 MET B O 1
ATOM 4336 N N . ALA B 1 185 ? -1.695 2.967 14.594 1 98.06 185 ALA B N 1
ATOM 4337 C CA . ALA B 1 185 ? -0.908 2.635 15.773 1 98.06 185 ALA B CA 1
ATOM 4338 C C . ALA B 1 185 ? -1.16 1.195 16.219 1 98.06 185 ALA B C 1
ATOM 4340 O O . ALA B 1 185 ? -0.217 0.45 16.484 1 98.06 185 ALA B O 1
ATOM 4341 N N . LEU B 1 186 ? -2.387 0.797 16.203 1 96.38 186 LEU B N 1
ATOM 4342 C CA . LEU B 1 186 ? -2.746 -0.57 16.562 1 96.38 186 LEU B CA 1
ATOM 4343 C C . LEU B 1 186 ? -2.193 -1.563 15.539 1 96.38 186 LEU B C 1
ATOM 4345 O O . LEU B 1 186 ? -1.688 -2.625 15.914 1 96.38 186 LEU B O 1
ATOM 4349 N N . LEU B 1 187 ? -2.262 -1.228 14.328 1 95.94 187 LEU B N 1
ATOM 4350 C CA . LEU B 1 187 ? -1.82 -2.102 13.242 1 95.94 187 LEU B CA 1
ATOM 4351 C C . LEU B 1 187 ? -0.326 -2.385 13.352 1 95.94 187 LEU B C 1
ATOM 4353 O O . LEU B 1 187 ? 0.131 -3.471 12.992 1 95.94 187 LEU B O 1
ATOM 4357 N N . VAL B 1 188 ? 0.434 -1.408 13.805 1 96.44 188 VAL B N 1
ATOM 4358 C CA . VAL B 1 188 ? 1.876 -1.619 13.875 1 96.44 188 VAL B CA 1
ATOM 4359 C C . VAL B 1 188 ? 2.24 -2.27 15.211 1 96.44 188 VAL B C 1
ATOM 4361 O O . VAL B 1 188 ? 3.416 -2.518 15.484 1 96.44 188 VAL B O 1
ATOM 4364 N N . GLY B 1 189 ? 1.24 -2.486 16.078 1 94.69 189 GLY B N 1
ATOM 4365 C CA . GLY B 1 189 ? 1.438 -3.172 17.344 1 94.69 189 GLY B CA 1
ATOM 4366 C C . GLY B 1 189 ? 1.639 -2.223 18.516 1 94.69 189 GLY B C 1
ATOM 4367 O O . GLY B 1 189 ? 1.887 -2.658 19.641 1 94.69 189 GLY B O 1
ATOM 4368 N N . ALA B 1 190 ? 1.576 -0.926 18.25 1 97.31 190 ALA B N 1
ATOM 4369 C CA . ALA B 1 190 ? 1.729 0.078 19.312 1 97.31 190 ALA B CA 1
ATOM 4370 C C . ALA B 1 190 ? 0.381 0.43 19.922 1 97.31 190 ALA B C 1
ATOM 4372 O O . ALA B 1 190 ? -0.663 -0.041 19.469 1 97.31 190 ALA B O 1
ATOM 4373 N N . GLU B 1 191 ? 0.446 1.19 20.984 1 98 191 GLU B N 1
ATOM 4374 C CA . GLU B 1 191 ? -0.757 1.652 21.672 1 98 191 GLU B CA 1
ATOM 4375 C C . GLU B 1 191 ? -0.987 3.143 21.438 1 98 191 GLU B C 1
ATOM 4377 O O . GLU B 1 191 ? -0.12 3.965 21.75 1 98 191 GLU B O 1
ATOM 4382 N N . PRO B 1 192 ? -2.131 3.475 20.891 1 98.56 192 PRO B N 1
ATOM 4383 C CA . PRO B 1 192 ? -2.428 4.902 20.781 1 98.56 192 PRO B CA 1
ATOM 4384 C C . PRO B 1 192 ? -2.76 5.555 22.109 1 98.56 192 PRO B C 1
ATOM 4386 O O . PRO B 1 192 ? -3.498 4.98 22.922 1 98.56 192 PRO B O 1
ATOM 4389 N N . VAL B 1 193 ? -2.146 6.648 22.406 1 98.81 193 VAL B N 1
ATOM 4390 C CA . VAL B 1 193 ? -2.434 7.504 23.547 1 98.81 193 VAL B CA 1
ATOM 4391 C C . VAL B 1 193 ? -3.027 8.828 23.078 1 98.81 193 VAL B C 1
ATOM 4393 O O . VAL B 1 193 ? -2.348 9.617 22.406 1 98.81 193 VAL B O 1
ATOM 4396 N N . ILE B 1 194 ? -4.242 9.094 23.469 1 98.5 194 ILE B N 1
ATOM 4397 C CA . ILE B 1 194 ? -4.938 10.281 22.984 1 98.5 194 ILE B CA 1
ATOM 4398 C C . ILE B 1 194 ? -4.562 11.484 23.844 1 98.5 194 ILE B C 1
ATOM 4400 O O . ILE B 1 194 ? -4.672 11.445 25.078 1 98.5 194 ILE B O 1
ATOM 4404 N N . LEU B 1 195 ? -4.016 12.5 23.219 1 98.44 195 LEU B N 1
ATOM 4405 C CA . LEU B 1 195 ? -3.773 13.805 23.828 1 98.44 195 LEU B CA 1
ATOM 4406 C C . LEU B 1 195 ? -4.938 14.75 23.578 1 98.44 195 LEU B C 1
ATOM 4408 O O . LEU B 1 195 ? -5.059 15.305 22.484 1 98.44 195 LEU B O 1
ATOM 4412 N N . ASP B 1 196 ? -5.676 14.977 24.562 1 95.88 196 ASP B N 1
ATOM 4413 C CA . ASP B 1 196 ? -6.836 15.852 24.391 1 95.88 196 ASP B CA 1
ATOM 4414 C C . ASP B 1 196 ? -6.414 17.312 24.25 1 95.88 196 ASP B C 1
ATOM 4416 O O . ASP B 1 196 ? -5.508 17.766 24.938 1 95.88 196 ASP B O 1
ATOM 4420 N N . THR B 1 197 ? -6.941 17.906 23.281 1 93.44 197 THR B N 1
ATOM 4421 C CA . THR B 1 197 ? -6.781 19.359 23.125 1 93.44 197 THR B CA 1
ATOM 4422 C C . THR B 1 197 ? -8.086 20.078 23.438 1 93.44 197 THR B C 1
ATOM 4424 O O . THR B 1 197 ? -9.125 19.453 23.641 1 93.44 197 THR B O 1
ATOM 4427 N N . ALA B 1 198 ? -7.941 21.422 23.547 1 88.69 198 ALA B N 1
ATOM 4428 C CA . ALA B 1 198 ? -9.094 22.188 24.016 1 88.69 198 ALA B CA 1
ATOM 4429 C C . ALA B 1 198 ? -9.539 23.188 22.953 1 88.69 198 ALA B C 1
ATOM 4431 O O . ALA B 1 198 ? -8.734 23.656 22.156 1 88.69 198 ALA B O 1
ATOM 4432 N N . VAL B 1 199 ? -10.75 23.484 23.016 1 84.44 199 VAL B N 1
ATOM 4433 C CA . VAL B 1 199 ? -11.328 24.469 22.109 1 84.44 199 VAL B CA 1
ATOM 4434 C C . VAL B 1 199 ? -10.648 25.812 22.297 1 84.44 199 VAL B C 1
ATOM 4436 O O . VAL B 1 199 ? -10.445 26.562 21.328 1 84.44 199 VAL B O 1
ATOM 4439 N N . GLU B 1 200 ? -10.312 26.156 23.531 1 85.19 200 GLU B N 1
ATOM 4440 C CA . GLU B 1 200 ? -9.672 27.422 23.859 1 85.19 200 GLU B CA 1
ATOM 4441 C C . GLU B 1 200 ? -8.32 27.562 23.172 1 85.19 200 GLU B C 1
ATOM 4443 O O . GLU B 1 200 ? -7.879 28.672 22.891 1 85.19 200 GLU B O 1
ATOM 4448 N N . ASP B 1 201 ? -7.773 26.391 22.844 1 88.69 201 ASP B N 1
ATOM 4449 C CA . ASP B 1 201 ? -6.477 26.391 22.172 1 88.69 201 ASP B CA 1
ATOM 4450 C C . ASP B 1 201 ? -6.629 26.156 20.672 1 88.69 201 ASP B C 1
ATOM 4452 O O . ASP B 1 201 ? -5.656 25.859 19.984 1 88.69 201 ASP B O 1
ATOM 4456 N N . GLY B 1 202 ? -7.965 26.203 20.234 1 85 202 GLY B N 1
ATOM 4457 C CA . GLY B 1 202 ? -8.211 25.953 18.812 1 85 202 GLY B CA 1
ATOM 4458 C C . GLY B 1 202 ? -8 24.5 18.422 1 85 202 GLY B C 1
ATOM 4459 O O . GLY B 1 202 ? -7.676 24.203 17.281 1 85 202 GLY B O 1
ATOM 4460 N N . TYR B 1 203 ? -7.961 23.656 19.406 1 90.44 203 TYR B N 1
ATOM 4461 C CA . TYR B 1 203 ? -7.742 22.219 19.234 1 90.44 203 TYR B CA 1
ATOM 4462 C C . TYR B 1 203 ? -6.324 21.938 18.75 1 90.44 203 TYR B C 1
ATOM 4464 O O . TYR B 1 203 ? -6.086 20.953 18.047 1 90.44 203 TYR B O 1
ATOM 4472 N N . LEU B 1 204 ? -5.469 22.875 19.031 1 94.94 204 LEU B N 1
ATOM 4473 C CA . LEU B 1 204 ? -4.047 22.672 18.781 1 94.94 204 LEU B CA 1
ATOM 4474 C C . LEU B 1 204 ? -3.332 22.125 20.016 1 94.94 204 LEU B C 1
ATOM 4476 O O . LEU B 1 204 ? -3.881 22.172 21.109 1 94.94 204 LEU B O 1
ATOM 4480 N N . ILE B 1 205 ? -2.184 21.656 19.797 1 97.88 205 ILE B N 1
ATOM 4481 C CA . ILE B 1 205 ? -1.415 21.047 20.875 1 97.88 205 ILE B CA 1
ATOM 4482 C C . ILE B 1 205 ? -1.002 22.125 21.875 1 97.88 205 ILE B C 1
ATOM 4484 O O . ILE B 1 205 ? -0.455 23.156 21.5 1 97.88 205 ILE B O 1
ATOM 4488 N N . ASN B 1 206 ? -1.326 21.891 23.125 1 97.81 206 ASN B N 1
ATOM 4489 C CA . ASN B 1 206 ? -0.799 22.688 24.234 1 97.81 206 ASN B CA 1
ATOM 4490 C C . ASN B 1 206 ? 0.534 22.141 24.734 1 97.81 206 ASN B C 1
ATOM 4492 O O . ASN B 1 206 ? 0.604 21 25.203 1 97.81 206 ASN B O 1
ATOM 4496 N N . PRO B 1 207 ? 1.597 22.922 24.688 1 98.5 207 PRO B N 1
ATOM 4497 C CA . PRO B 1 207 ? 2.924 22.406 25.031 1 98.5 207 PRO B CA 1
ATOM 4498 C C . PRO B 1 207 ? 2.994 21.875 26.453 1 98.5 207 PRO B C 1
ATOM 4500 O O . PRO B 1 207 ? 3.646 20.859 26.703 1 98.5 207 PRO B O 1
ATOM 4503 N N . ALA B 1 208 ? 2.357 22.562 27.375 1 98.25 208 ALA B N 1
ATOM 4504 C CA . ALA B 1 208 ? 2.381 22.109 28.766 1 98.25 208 ALA B CA 1
ATOM 4505 C C . ALA B 1 208 ? 1.69 20.75 28.922 1 98.25 208 ALA B C 1
ATOM 4507 O O . ALA B 1 208 ? 2.182 19.875 29.625 1 98.25 208 ALA B O 1
ATOM 4508 N N . LYS B 1 209 ? 0.562 20.609 28.281 1 98.25 209 LYS B N 1
ATOM 4509 C CA . LYS B 1 209 ? -0.17 19.344 28.328 1 98.25 209 LYS B CA 1
ATOM 4510 C C . LYS B 1 209 ? 0.601 18.234 27.625 1 98.25 209 LYS B C 1
ATOM 4512 O O . LYS B 1 209 ? 0.548 17.078 28.031 1 98.25 209 LYS B O 1
ATOM 4517 N N . LEU B 1 210 ? 1.242 18.578 26.547 1 98.81 210 LEU B N 1
ATOM 4518 C CA . LEU B 1 210 ? 2.086 17.609 25.859 1 98.81 210 LEU B CA 1
ATOM 4519 C C . LEU B 1 210 ? 3.199 17.109 26.766 1 98.81 210 LEU B C 1
ATOM 4521 O O . LEU B 1 210 ? 3.467 15.906 26.828 1 98.81 210 LEU B O 1
ATOM 4525 N N . GLU B 1 211 ? 3.838 18.031 27.422 1 98.75 211 GLU B N 1
ATOM 4526 C CA . GLU B 1 211 ? 4.922 17.656 28.328 1 98.75 211 GLU B CA 1
ATOM 4527 C C . GLU B 1 211 ? 4.43 16.703 29.422 1 98.75 211 GLU B C 1
ATOM 4529 O O . GLU B 1 211 ? 5.094 15.711 29.734 1 98.75 211 GLU B O 1
ATOM 4534 N N . GLU B 1 212 ? 3.326 17.047 29.984 1 98.62 212 GLU B N 1
ATOM 4535 C CA . GLU B 1 212 ? 2.721 16.188 31 1 98.62 212 GLU B CA 1
ATOM 4536 C C . GLU B 1 212 ? 2.42 14.797 30.422 1 98.62 212 GLU B C 1
ATOM 4538 O O . GLU B 1 212 ? 2.719 13.781 31.062 1 98.62 212 GLU B O 1
ATOM 4543 N N . CYS B 1 213 ? 1.866 14.766 29.25 1 98.69 213 CYS B N 1
ATOM 4544 C CA . CYS B 1 213 ? 1.507 13.508 28.609 1 98.69 213 CYS B CA 1
ATOM 4545 C C . CYS B 1 213 ? 2.74 12.641 28.375 1 98.69 213 CYS B C 1
ATOM 4547 O O . CYS B 1 213 ? 2.736 11.453 28.688 1 98.69 213 CYS B O 1
ATOM 4549 N N . LEU B 1 214 ? 3.754 13.266 27.875 1 98.69 214 LEU B N 1
ATOM 4550 C CA . LEU B 1 214 ? 4.977 12.531 27.578 1 98.69 214 LEU B CA 1
ATOM 4551 C C . LEU B 1 214 ? 5.641 12.031 28.859 1 98.69 214 LEU B C 1
ATOM 4553 O O . LEU B 1 214 ? 6.242 10.961 28.859 1 98.69 214 LEU B O 1
ATOM 4557 N N . SER B 1 215 ? 5.543 12.812 29.906 1 98.56 215 SER B N 1
ATOM 4558 C CA . SER B 1 215 ? 6.074 12.391 31.188 1 98.56 215 SER B CA 1
ATOM 4559 C C . SER B 1 215 ? 5.312 11.18 31.734 1 98.56 215 SER B C 1
ATOM 4561 O O . SER B 1 215 ? 5.906 10.273 32.312 1 98.56 215 SER B O 1
ATOM 4563 N N . ASP B 1 216 ? 4.055 11.141 31.516 1 98.5 216 ASP B N 1
ATOM 4564 C CA . ASP B 1 216 ? 3.184 10.07 32 1 98.5 216 ASP B CA 1
ATOM 4565 C C . ASP B 1 216 ? 3.299 8.828 31.125 1 98.5 216 ASP B C 1
ATOM 4567 O O . ASP B 1 216 ? 2.879 7.738 31.516 1 98.5 216 ASP B O 1
ATOM 4571 N N . HIS B 1 217 ? 3.869 8.953 29.969 1 98.56 217 HIS B N 1
ATOM 4572 C CA . HIS B 1 217 ? 3.953 7.867 29 1 98.56 217 HIS B CA 1
ATOM 4573 C C . HIS B 1 217 ? 5.383 7.684 28.5 1 98.56 217 HIS B C 1
ATOM 4575 O O . HIS B 1 217 ? 5.684 7.961 27.344 1 98.56 217 HIS B O 1
ATOM 4581 N N . PRO B 1 218 ? 6.168 7.086 29.25 1 97.81 218 PRO B N 1
ATOM 4582 C CA . PRO B 1 218 ? 7.59 6.957 28.938 1 97.81 218 PRO B CA 1
ATOM 4583 C C . PRO B 1 218 ? 7.844 6.035 27.75 1 97.81 218 PRO B C 1
ATOM 4585 O O . PRO B 1 218 ? 8.953 6 27.219 1 97.81 218 PRO B O 1
ATOM 4588 N N . LYS B 1 219 ? 6.844 5.297 27.312 1 98.06 219 LYS B N 1
ATOM 4589 C CA . LYS B 1 219 ? 7 4.395 26.188 1 98.06 219 LYS B CA 1
ATOM 4590 C C . LYS B 1 219 ? 6.637 5.09 24.875 1 98.06 219 LYS B C 1
ATOM 4592 O O . LYS B 1 219 ? 6.648 4.469 23.812 1 98.06 219 LYS B O 1
ATOM 4597 N N . ALA B 1 220 ? 6.348 6.387 24.953 1 98.56 220 ALA B N 1
ATOM 4598 C CA . ALA B 1 220 ? 6.023 7.148 23.75 1 98.56 220 ALA B CA 1
ATOM 4599 C C . ALA B 1 220 ? 7.199 7.168 22.781 1 98.56 220 ALA B C 1
ATOM 4601 O O . ALA B 1 220 ? 8.328 7.469 23.172 1 98.56 220 ALA B O 1
ATOM 4602 N N . LYS B 1 221 ? 6.844 6.805 21.547 1 98.56 221 LYS B N 1
ATOM 4603 C CA . LYS B 1 221 ? 7.891 6.754 20.531 1 98.56 221 LYS B CA 1
ATOM 4604 C C . LYS B 1 221 ? 7.566 7.684 19.359 1 98.56 221 LYS B C 1
ATOM 4606 O O . LYS B 1 221 ? 8.461 8.094 18.625 1 98.56 221 LYS B O 1
ATOM 4611 N N . VAL B 1 222 ? 6.312 7.918 19.172 1 98.88 222 VAL B N 1
ATOM 4612 C CA . VAL B 1 222 ? 5.887 8.742 18.047 1 98.88 222 VAL B CA 1
ATOM 4613 C C . VAL B 1 222 ? 4.875 9.781 18.516 1 98.88 222 VAL B C 1
ATOM 4615 O O . VAL B 1 222 ? 3.992 9.477 19.328 1 98.88 222 VAL B O 1
ATOM 4618 N N . LEU B 1 223 ? 5.02 11.016 18.109 1 98.94 223 LEU B N 1
ATOM 4619 C CA . LEU B 1 223 ? 4 12.055 18.156 1 98.94 223 LEU B CA 1
ATOM 4620 C C . LEU B 1 223 ? 3.449 12.344 16.766 1 98.94 223 LEU B C 1
ATOM 4622 O O . LEU B 1 223 ? 4.195 12.734 15.867 1 98.94 223 LEU B O 1
ATOM 4626 N N . MET B 1 224 ? 2.152 12.078 16.562 1 98.81 224 MET B N 1
ATOM 4627 C CA . MET B 1 224 ? 1.501 12.523 15.344 1 98.81 224 MET B CA 1
ATOM 4628 C C . MET B 1 224 ? 1.298 14.031 15.352 1 98.81 224 MET B C 1
ATOM 4630 O O . MET B 1 224 ? 0.697 14.578 16.281 1 98.81 224 MET B O 1
ATOM 4634 N N . LEU B 1 225 ? 1.853 14.734 14.406 1 98.69 225 LEU B N 1
ATOM 4635 C CA . LEU B 1 225 ? 1.656 16.172 14.242 1 98.69 225 LEU B CA 1
ATOM 4636 C C . LEU B 1 225 ? 1.048 16.484 12.875 1 98.69 225 LEU B C 1
ATOM 4638 O O . LEU B 1 225 ? 1.748 16.469 11.859 1 98.69 225 LEU B O 1
ATOM 4642 N N . CYS B 1 226 ? -0.196 16.672 12.875 1 97.31 226 CYS B N 1
ATOM 4643 C CA . CYS B 1 226 ? -0.92 17.031 11.664 1 97.31 226 CYS B CA 1
ATOM 4644 C C . CYS B 1 226 ? -1.086 18.547 11.57 1 97.31 226 CYS B C 1
ATOM 4646 O O . CYS B 1 226 ? -1.795 19.156 12.375 1 97.31 226 CYS B O 1
ATOM 4648 N N . ASN B 1 227 ? -0.437 19.156 10.609 1 94.94 227 ASN B N 1
ATOM 4649 C CA . ASN B 1 227 ? -0.429 20.609 10.477 1 94.94 227 ASN B CA 1
ATOM 4650 C C . ASN B 1 227 ? -0.465 21.047 9.016 1 94.94 227 ASN B C 1
ATOM 4652 O O . ASN B 1 227 ? 0.525 20.906 8.297 1 94.94 227 ASN B O 1
ATOM 4656 N N . PRO B 1 228 ? -1.539 21.609 8.555 1 91.94 228 PRO B N 1
ATOM 4657 C CA . PRO B 1 228 ? -2.785 21.938 9.25 1 91.94 228 PRO B CA 1
ATOM 4658 C C . PRO B 1 228 ? -3.533 20.703 9.75 1 91.94 228 PRO B C 1
ATOM 4660 O O . PRO B 1 228 ? -3.473 19.656 9.117 1 91.94 228 PRO B O 1
ATOM 4663 N N . SER B 1 229 ? -4.223 20.938 10.82 1 91.38 229 SER B N 1
ATOM 4664 C CA . SER B 1 229 ? -4.914 19.844 11.477 1 91.38 229 SER B CA 1
ATOM 4665 C C . SER B 1 229 ? -6.078 19.328 10.641 1 91.38 229 SER B C 1
ATOM 4667 O O . SER B 1 229 ? -6.816 20.125 10.047 1 91.38 229 SER B O 1
ATOM 4669 N N . ASN B 1 230 ? -6.199 18.125 10.43 1 88.06 230 ASN B N 1
ATOM 4670 C CA . ASN B 1 230 ? -7.391 17.391 10.016 1 88.06 230 ASN B CA 1
ATOM 4671 C C . ASN B 1 230 ? -8.062 16.688 11.195 1 88.06 230 ASN B C 1
ATOM 4673 O O . ASN B 1 230 ? -7.477 15.789 11.805 1 88.06 230 ASN B O 1
ATOM 4677 N N . PRO B 1 231 ? -9.172 17.172 11.68 1 86.25 231 PRO B N 1
ATOM 4678 C CA . PRO B 1 231 ? -10.258 17.703 10.859 1 86.25 231 PRO B CA 1
ATOM 4679 C C . PRO B 1 231 ? -10.492 19.203 11.078 1 86.25 231 PRO B C 1
ATOM 4681 O O . PRO B 1 231 ? -11.328 19.797 10.406 1 86.25 231 PRO B O 1
ATOM 4684 N N . THR B 1 232 ? -9.703 19.875 11.875 1 82.88 232 THR B N 1
ATOM 4685 C CA . THR B 1 232 ? -10.148 21.188 12.344 1 82.88 232 THR B CA 1
ATOM 4686 C C . THR B 1 232 ? -9.688 22.281 11.383 1 82.88 232 THR B C 1
ATOM 4688 O O . THR B 1 232 ? -10.234 23.391 11.391 1 82.88 232 THR B O 1
ATOM 4691 N N . GLY B 1 233 ? -8.617 21.922 10.672 1 85.06 233 GLY B N 1
ATOM 4692 C CA . GLY B 1 233 ? -8.047 22.938 9.805 1 85.06 233 GLY B CA 1
ATOM 4693 C C . GLY B 1 233 ? -7.133 23.906 10.531 1 85.06 233 GLY B C 1
ATOM 4694 O O . GLY B 1 233 ? -6.484 24.75 9.914 1 85.06 233 GLY B O 1
ATOM 4695 N N . GLY B 1 234 ? -7.043 23.781 11.844 1 85.81 234 GLY B N 1
ATOM 4696 C CA . GLY B 1 234 ? -6.164 24.625 12.617 1 85.81 234 GLY B CA 1
ATOM 4697 C C . GLY B 1 234 ? -4.703 24.5 12.227 1 85.81 234 GLY B C 1
ATOM 4698 O O . GLY B 1 234 ? -4.238 23.406 11.898 1 85.81 234 GLY B O 1
ATOM 4699 N N . VAL B 1 235 ? -4 25.672 12.273 1 90.94 235 VAL B N 1
ATOM 4700 C CA . VAL B 1 235 ? -2.588 25.719 11.906 1 90.94 235 VAL B CA 1
ATOM 4701 C C . VAL B 1 235 ? -1.744 26.047 13.133 1 90.94 235 VAL B C 1
ATOM 4703 O O . VAL B 1 235 ? -1.996 27.047 13.82 1 90.94 235 VAL B O 1
ATOM 4706 N N . HIS B 1 236 ? -0.819 25.203 13.461 1 94.12 236 HIS B N 1
ATOM 4707 C CA . HIS B 1 236 ? 0.182 25.547 14.461 1 94.12 236 HIS B CA 1
ATOM 4708 C C . HIS B 1 236 ? 1.122 26.641 13.953 1 94.12 236 HIS B C 1
ATOM 4710 O O . HIS B 1 236 ? 1.818 26.438 12.953 1 94.12 236 HIS B O 1
ATOM 4716 N N . SER B 1 237 ? 1.149 27.75 14.648 1 91.75 237 SER B N 1
ATOM 4717 C CA . SER B 1 237 ? 2.062 28.828 14.273 1 91.75 237 SER B CA 1
ATOM 4718 C C . SER B 1 237 ? 3.516 28.406 14.469 1 91.75 237 SER B C 1
ATOM 4720 O O . SER B 1 237 ? 3.801 27.453 15.172 1 91.75 237 SER B O 1
ATOM 4722 N N . ALA B 1 238 ? 4.398 29.172 13.828 1 93.56 238 ALA B N 1
ATOM 4723 C CA . ALA B 1 238 ? 5.828 28.906 13.992 1 93.56 238 ALA B CA 1
ATOM 4724 C C . ALA B 1 238 ? 6.234 28.969 15.461 1 93.56 238 ALA B C 1
ATOM 4726 O O . ALA B 1 238 ? 7.059 28.188 15.922 1 93.56 238 ALA B O 1
ATOM 4727 N N . GLU B 1 239 ? 5.676 29.906 16.156 1 95.06 239 GLU B N 1
ATOM 4728 C CA . GLU B 1 239 ? 5.977 30.078 17.578 1 95.06 239 GLU B CA 1
ATOM 4729 C C . GLU B 1 239 ? 5.512 28.875 18.375 1 95.06 239 GLU B C 1
ATOM 4731 O O . GLU B 1 239 ? 6.246 28.375 19.234 1 95.06 239 GLU B O 1
ATOM 4736 N N . LEU B 1 240 ? 4.301 28.422 18.109 1 96.38 240 LEU B N 1
ATOM 4737 C CA . LEU B 1 240 ? 3.762 27.266 18.812 1 96.38 240 LEU B CA 1
ATOM 4738 C C . LEU B 1 240 ? 4.566 26.016 18.5 1 96.38 240 LEU B C 1
ATOM 4740 O O . LEU B 1 240 ? 4.828 25.203 19.391 1 96.38 240 LEU B O 1
ATOM 4744 N N . LEU B 1 241 ? 4.961 25.859 17.25 1 97.88 241 LEU B N 1
ATOM 4745 C CA . LEU B 1 241 ? 5.785 24.719 16.859 1 97.88 241 LEU B CA 1
ATOM 4746 C C . LEU B 1 241 ? 7.121 24.734 17.609 1 97.88 241 LEU B C 1
ATOM 4748 O O . LEU B 1 241 ? 7.625 23.688 18 1 97.88 241 LEU B O 1
ATOM 4752 N N . GLU B 1 242 ? 7.66 25.891 17.766 1 98.06 242 GLU B N 1
ATOM 4753 C CA . GLU B 1 242 ? 8.906 26.016 18.516 1 98.06 242 GLU B CA 1
ATOM 4754 C C . GLU B 1 242 ? 8.711 25.609 19.969 1 98.06 242 GLU B C 1
ATOM 4756 O O . GLU B 1 242 ? 9.602 25.016 20.578 1 98.06 242 GLU B O 1
ATOM 4761 N N . GLU B 1 243 ? 7.594 26 20.547 1 98.56 243 GLU B N 1
ATOM 4762 C CA . GLU B 1 243 ? 7.285 25.594 21.906 1 98.56 243 GLU B CA 1
ATOM 4763 C C . GLU B 1 243 ? 7.148 24.078 22.016 1 98.56 243 GLU B C 1
ATOM 4765 O O . GLU B 1 243 ? 7.602 23.469 23 1 98.56 243 GLU B O 1
ATOM 4770 N N . ILE B 1 244 ? 6.5 23.484 21.031 1 98.69 244 ILE B N 1
ATOM 4771 C CA . ILE B 1 244 ? 6.359 22.031 20.969 1 98.69 244 ILE B CA 1
ATOM 4772 C C . ILE B 1 244 ? 7.734 21.375 20.844 1 98.69 244 ILE B C 1
ATOM 4774 O O . ILE B 1 244 ? 8.031 20.406 21.547 1 98.69 244 ILE B O 1
ATOM 4778 N N . ALA B 1 245 ? 8.562 21.953 19.984 1 98.75 245 ALA B N 1
ATOM 4779 C CA . ALA B 1 245 ? 9.93 21.453 19.812 1 98.75 245 ALA B CA 1
ATOM 4780 C C . ALA B 1 245 ? 10.711 21.531 21.125 1 98.75 245 ALA B C 1
ATOM 4782 O O . ALA B 1 245 ? 11.477 20.625 21.453 1 98.75 245 ALA B O 1
ATOM 4783 N N . ALA B 1 246 ? 10.516 22.625 21.859 1 98.62 246 ALA B N 1
ATOM 4784 C CA . ALA B 1 246 ? 11.195 22.781 23.141 1 98.62 246 ALA B CA 1
ATOM 4785 C C . ALA B 1 246 ? 10.812 21.672 24.109 1 98.62 246 ALA B C 1
ATOM 4787 O O . ALA B 1 246 ? 11.664 21.156 24.844 1 98.62 246 ALA B O 1
ATOM 4788 N N . VAL B 1 247 ? 9.562 21.297 24.125 1 98.75 247 VAL B N 1
ATOM 4789 C CA . VAL B 1 247 ? 9.109 20.188 24.953 1 98.75 247 VAL B CA 1
ATOM 4790 C C . VAL B 1 247 ? 9.766 18.891 24.484 1 98.75 247 VAL B C 1
ATOM 4792 O O . VAL B 1 247 ? 10.297 18.125 25.297 1 98.75 247 VAL B O 1
ATOM 4795 N N . LEU B 1 248 ? 9.812 18.688 23.188 1 98.5 248 LEU B N 1
ATOM 4796 C CA . LEU B 1 248 ? 10.289 17.438 22.609 1 98.5 248 LEU B CA 1
ATOM 4797 C C . LEU B 1 248 ? 11.781 17.25 22.859 1 98.5 248 LEU B C 1
ATOM 4799 O O . LEU B 1 248 ? 12.273 16.125 22.969 1 98.5 248 LEU B O 1
ATOM 4803 N N . ARG B 1 249 ? 12.508 18.328 23.016 1 97.62 249 ARG B N 1
ATOM 4804 C CA . ARG B 1 249 ? 13.938 18.25 23.281 1 97.62 249 ARG B CA 1
ATOM 4805 C C . ARG B 1 249 ? 14.203 17.547 24.609 1 97.62 249 ARG B C 1
ATOM 4807 O O . ARG B 1 249 ? 15.266 16.953 24.812 1 97.62 249 ARG B O 1
ATOM 4814 N N . LYS B 1 250 ? 13.211 17.547 25.484 1 97.75 250 LYS B N 1
ATOM 4815 C CA . LYS B 1 250 ? 13.328 16.859 26.766 1 97.75 250 LYS B CA 1
ATOM 4816 C C . LYS B 1 250 ? 13.062 15.367 26.625 1 97.75 250 LYS B C 1
ATOM 4818 O O . LYS B 1 250 ? 13.352 14.594 27.531 1 97.75 250 LYS B O 1
ATOM 4823 N N . PHE B 1 251 ? 12.562 14.898 25.5 1 98.12 251 PHE B N 1
ATOM 4824 C CA . PHE B 1 251 ? 12.203 13.508 25.234 1 98.12 251 PHE B CA 1
ATOM 4825 C C . PHE B 1 251 ? 12.852 13.023 23.938 1 98.12 251 PHE B C 1
ATOM 4827 O O . PHE B 1 251 ? 12.172 12.828 22.922 1 98.12 251 PHE B O 1
ATOM 4834 N N . PRO B 1 252 ? 14.055 12.703 23.938 1 95.81 252 PRO B N 1
ATOM 4835 C CA . PRO B 1 252 ? 14.875 12.516 22.734 1 95.81 252 PRO B CA 1
ATOM 4836 C C . PRO B 1 252 ? 14.484 11.266 21.953 1 95.81 252 PRO B C 1
ATOM 4838 O O . PRO B 1 252 ? 14.859 11.133 20.781 1 95.81 252 PRO B O 1
ATOM 4841 N N . ASN B 1 253 ? 13.672 10.438 22.484 1 96.31 253 ASN B N 1
ATOM 4842 C CA . ASN B 1 253 ? 13.344 9.195 21.797 1 96.31 253 ASN B CA 1
ATOM 4843 C C . ASN B 1 253 ? 12.047 9.32 21 1 96.31 253 ASN B C 1
ATOM 4845 O O . ASN B 1 253 ? 11.656 8.383 20.297 1 96.31 253 ASN B O 1
ATOM 4849 N N . VAL B 1 254 ? 11.422 10.438 21.109 1 98.5 254 VAL B N 1
ATOM 4850 C CA . VAL B 1 254 ? 10.133 10.617 20.438 1 98.5 254 VAL B CA 1
ATOM 4851 C C . VAL B 1 254 ? 10.359 11.133 19.016 1 98.5 254 VAL B C 1
ATOM 4853 O O . VAL B 1 254 ? 10.969 12.188 18.812 1 98.5 254 VAL B O 1
ATOM 4856 N N . VAL B 1 255 ? 9.914 10.336 18.031 1 98.69 255 VAL B N 1
ATOM 4857 C CA . VAL B 1 255 ? 9.906 10.703 16.609 1 98.69 255 VAL B CA 1
ATOM 4858 C C . VAL B 1 255 ? 8.641 11.5 16.297 1 98.69 255 VAL B C 1
ATOM 4860 O O . VAL B 1 255 ? 7.566 11.211 16.828 1 98.69 255 VAL B O 1
ATOM 4863 N N . VAL B 1 256 ? 8.797 12.547 15.5 1 98.88 256 VAL B N 1
ATOM 4864 C CA . VAL B 1 256 ? 7.633 13.32 15.07 1 98.88 256 VAL B CA 1
ATOM 4865 C C . VAL B 1 256 ? 7.223 12.891 13.664 1 98.88 256 VAL B C 1
ATOM 4867 O O . VAL B 1 256 ? 8.016 13 12.727 1 98.88 256 VAL B O 1
ATOM 4870 N N . LEU B 1 257 ? 6.102 12.32 13.531 1 98.88 257 LEU B N 1
ATOM 4871 C CA . LEU B 1 257 ? 5.484 12.125 12.219 1 98.88 257 LEU B CA 1
ATOM 4872 C C . LEU B 1 257 ? 4.641 13.336 11.836 1 98.88 257 LEU B C 1
ATOM 4874 O O . LEU B 1 257 ? 3.506 13.477 12.297 1 98.88 257 LEU B O 1
ATOM 4878 N N . ALA B 1 258 ? 5.191 14.172 10.992 1 98.81 258 ALA B N 1
ATOM 4879 C CA . ALA B 1 258 ? 4.578 15.445 10.609 1 98.81 258 ALA B CA 1
ATOM 4880 C C . ALA B 1 258 ? 3.762 15.289 9.328 1 98.81 258 ALA B C 1
ATOM 4882 O O . ALA B 1 258 ? 4.312 15.297 8.227 1 98.81 258 ALA B O 1
ATOM 4883 N N . ASP B 1 259 ? 2.457 15.172 9.492 1 98.5 259 ASP B N 1
ATOM 4884 C CA . ASP B 1 259 ? 1.532 15.117 8.367 1 98.5 259 ASP B CA 1
ATOM 4885 C C . ASP B 1 259 ? 1.163 16.516 7.879 1 98.5 259 ASP B C 1
ATOM 4887 O O . ASP B 1 259 ? 0.36 17.203 8.516 1 98.5 259 ASP B O 1
ATOM 4891 N N . GLU B 1 260 ? 1.685 16.859 6.738 1 97.56 260 GLU B N 1
ATOM 4892 C CA . GLU B 1 260 ? 1.538 18.219 6.23 1 97.56 260 GLU B CA 1
ATOM 4893 C C . GLU B 1 260 ? 0.778 18.234 4.906 1 97.56 260 GLU B C 1
ATOM 4895 O O . GLU B 1 260 ? 0.983 19.125 4.078 1 97.56 260 GLU B O 1
ATOM 4900 N N . ILE B 1 261 ? -0.118 17.281 4.727 1 96.44 261 ILE B N 1
ATOM 4901 C CA . ILE B 1 261 ? -0.789 17.016 3.459 1 96.44 261 ILE B CA 1
ATOM 4902 C C . ILE B 1 261 ? -1.669 18.203 3.08 1 96.44 261 ILE B C 1
ATOM 4904 O O . ILE B 1 261 ? -1.894 18.469 1.896 1 96.44 261 ILE B O 1
ATOM 4908 N N . TYR B 1 262 ? -2.066 19.062 4.031 1 92.31 262 TYR B N 1
ATOM 4909 C CA . TYR B 1 262 ? -3.012 20.141 3.766 1 92.31 262 TYR B CA 1
ATOM 4910 C C . TYR B 1 262 ? -2.299 21.5 3.697 1 92.31 262 TYR B C 1
ATOM 4912 O O . TYR B 1 262 ? -2.943 22.547 3.605 1 92.31 262 TYR B O 1
ATOM 4920 N N . GLU B 1 263 ? -1.023 21.531 3.699 1 92.19 263 GLU B N 1
ATOM 4921 C CA . GLU B 1 263 ? -0.266 22.766 3.916 1 92.19 263 GLU B CA 1
ATOM 4922 C C . GLU B 1 263 ? -0.541 23.781 2.814 1 92.19 263 GLU B C 1
ATOM 4924 O O . GLU B 1 263 ? -0.448 24.984 3.041 1 92.19 263 GLU B O 1
ATOM 4929 N N . ARG B 1 264 ? -0.907 23.297 1.666 1 88.81 264 ARG B N 1
ATOM 4930 C CA . ARG B 1 264 ? -1.078 24.219 0.554 1 88.81 264 ARG B CA 1
ATOM 4931 C C . ARG B 1 264 ? -2.516 24.719 0.474 1 88.81 264 ARG B C 1
ATOM 4933 O O . ARG B 1 264 ? -2.857 25.516 -0.409 1 88.81 264 ARG B O 1
ATOM 4940 N N . LEU B 1 265 ? -3.371 24.328 1.353 1 81.5 265 LEU B N 1
ATOM 4941 C CA . LEU B 1 265 ? -4.77 24.75 1.368 1 81.5 265 LEU B CA 1
ATOM 4942 C C . LEU B 1 265 ? -5.035 25.703 2.525 1 81.5 265 LEU B C 1
ATOM 4944 O O . LEU B 1 265 ? -6.191 25.953 2.879 1 81.5 265 LEU B O 1
ATOM 4948 N N . VAL B 1 266 ? -4.023 26.281 3.094 1 72.88 266 VAL B N 1
ATOM 4949 C CA . VAL B 1 266 ? -4.168 27.156 4.25 1 72.88 266 VAL B CA 1
ATOM 4950 C C . VAL B 1 266 ? -4.758 28.5 3.809 1 72.88 266 VAL B C 1
ATOM 4952 O O . VAL B 1 266 ? -4.348 29.047 2.787 1 72.88 266 VAL B O 1
ATOM 4955 N N . TYR B 1 267 ? -5.801 28.844 4.52 1 60.75 267 TYR B N 1
ATOM 4956 C CA . TYR B 1 267 ? -6.582 30.047 4.254 1 60.75 267 TYR B CA 1
ATOM 4957 C C . TYR B 1 267 ? -6.121 31.203 5.137 1 60.75 267 TYR B C 1
ATOM 4959 O O . TYR B 1 267 ? -6.625 32.312 5.02 1 60.75 267 TYR B O 1
ATOM 4967 N N . THR B 1 268 ? -5.312 30.938 5.941 1 53.59 268 THR B N 1
ATOM 4968 C CA . THR B 1 268 ? -5.074 32 6.91 1 53.59 268 THR B CA 1
ATOM 4969 C C . THR B 1 268 ? -4.152 33.062 6.324 1 53.59 268 THR B C 1
ATOM 4971 O O . THR B 1 268 ? -3.359 32.781 5.426 1 53.59 268 THR B O 1
ATOM 4974 N N . GLU B 1 269 ? -4.625 34.312 6.375 1 46.53 269 GLU B N 1
ATOM 4975 C CA . GLU B 1 269 ? -3.865 35.5 5.992 1 46.53 269 GLU B CA 1
ATOM 4976 C C . GLU B 1 269 ? -2.395 35.375 6.367 1 46.53 269 GLU B C 1
ATOM 4978 O O . GLU B 1 269 ? -2.062 35.188 7.543 1 46.53 269 GLU B O 1
ATOM 4983 N N . GLY B 1 270 ? -1.511 35.375 5.469 1 49.25 270 GLY B N 1
ATOM 4984 C CA . GLY B 1 270 ? -0.077 35.438 5.703 1 49.25 270 GLY B CA 1
ATOM 4985 C C . GLY B 1 270 ? 0.552 34.094 5.938 1 49.25 270 GLY B C 1
ATOM 4986 O O . GLY B 1 270 ? 1.729 34 6.289 1 49.25 270 GLY B O 1
ATOM 4987 N N . GLY B 1 271 ? -0.155 32.906 6.004 1 55.28 271 GLY B N 1
ATOM 4988 C CA . GLY B 1 271 ? 0.453 31.938 6.906 1 55.28 271 GLY B CA 1
ATOM 4989 C C . GLY B 1 271 ? 0.996 30.719 6.195 1 55.28 271 GLY B C 1
ATOM 4990 O O . GLY B 1 271 ? 0.358 30.188 5.281 1 55.28 271 GLY B O 1
ATOM 4991 N N . THR B 1 272 ? 2.178 30.766 5.863 1 69.69 272 THR B N 1
ATOM 4992 C CA . THR B 1 272 ? 2.996 29.609 5.492 1 69.69 272 THR B CA 1
ATOM 4993 C C . THR B 1 272 ? 3.002 28.578 6.605 1 69.69 272 THR B C 1
ATOM 4995 O O . THR B 1 272 ? 2.977 28.922 7.789 1 69.69 272 THR B O 1
ATOM 4998 N N . CYS B 1 273 ? 2.686 27.359 6.25 1 86.75 273 CYS B N 1
ATOM 4999 C CA . CYS B 1 273 ? 2.812 26.266 7.203 1 86.75 273 CYS B CA 1
ATOM 5000 C C . CYS B 1 273 ? 4.27 25.859 7.371 1 86.75 273 CYS B C 1
ATOM 5002 O O . CYS B 1 273 ? 4.895 25.375 6.43 1 86.75 273 CYS B O 1
ATOM 5004 N N . THR B 1 274 ? 4.766 26.219 8.539 1 92.75 274 THR B N 1
ATOM 5005 C CA . THR B 1 274 ? 6.156 25.891 8.844 1 92.75 274 THR B CA 1
ATOM 5006 C C . THR B 1 274 ? 6.355 24.375 8.906 1 92.75 274 THR B C 1
ATOM 5008 O O . THR B 1 274 ? 5.555 23.656 9.508 1 92.75 274 THR B O 1
ATOM 5011 N N . ALA B 1 275 ? 7.395 23.938 8.148 1 96.12 275 ALA B N 1
ATOM 5012 C CA . ALA B 1 275 ? 7.766 22.531 8.281 1 96.12 275 ALA B CA 1
ATOM 5013 C C . ALA B 1 275 ? 8.383 22.25 9.648 1 96.12 275 ALA B C 1
ATOM 5015 O O . ALA B 1 275 ? 9.297 22.953 10.078 1 96.12 275 ALA B O 1
ATOM 5016 N N . PHE B 1 276 ? 7.898 21.25 10.289 1 98.31 276 PHE B N 1
ATOM 5017 C CA . PHE B 1 276 ? 8.438 20.969 11.609 1 98.31 276 PHE B CA 1
ATOM 5018 C C . PHE B 1 276 ? 9.914 20.594 11.531 1 98.31 276 PHE B C 1
ATOM 5020 O O . PHE B 1 276 ? 10.695 20.953 12.414 1 98.31 276 PHE B O 1
ATOM 5027 N N . ALA B 1 277 ? 10.305 19.906 10.477 1 98.5 277 ALA B N 1
ATOM 5028 C CA . ALA B 1 277 ? 11.672 19.469 10.266 1 98.5 277 ALA B CA 1
ATOM 5029 C C . ALA B 1 277 ? 12.625 20.656 10.133 1 98.5 277 ALA B C 1
ATOM 5031 O O . ALA B 1 277 ? 13.844 20.5 10.281 1 98.5 277 ALA B O 1
ATOM 5032 N N . SER B 1 278 ? 12.141 21.781 9.828 1 97.62 278 SER B N 1
ATOM 5033 C CA . SER B 1 278 ? 12.984 22.953 9.617 1 97.62 278 SER B CA 1
ATOM 5034 C C . SER B 1 278 ? 13.391 23.594 10.945 1 97.62 278 SER B C 1
ATOM 5036 O O . SER B 1 278 ? 14.297 24.438 10.984 1 97.62 278 SER B O 1
ATOM 5038 N N . LEU B 1 279 ? 12.734 23.25 12.023 1 97.69 279 LEU B N 1
ATOM 5039 C CA . LEU B 1 279 ? 13.016 23.859 13.32 1 97.69 279 LEU B CA 1
ATOM 5040 C C . LEU B 1 279 ? 14.367 23.391 13.852 1 97.69 279 LEU B C 1
ATOM 5042 O O . LEU B 1 279 ? 14.758 22.234 13.641 1 97.69 279 LEU B O 1
ATOM 5046 N N . PRO B 1 280 ? 14.992 24.25 14.555 1 96.06 280 PRO B N 1
ATOM 5047 C CA . PRO B 1 280 ? 16.297 23.859 15.094 1 96.06 280 PRO B CA 1
ATOM 5048 C C . PRO B 1 280 ? 16.25 22.578 15.922 1 96.06 280 PRO B C 1
ATOM 5050 O O . PRO B 1 280 ? 15.438 22.469 16.844 1 96.06 280 PRO B O 1
ATOM 5053 N N . GLY B 1 281 ? 17.031 21.609 15.453 1 95.75 281 GLY B N 1
ATOM 5054 C CA . GLY B 1 281 ? 17.188 20.375 16.219 1 95.75 281 GLY B CA 1
ATOM 5055 C C . GLY B 1 281 ? 16.094 19.359 15.969 1 95.75 281 GLY B C 1
ATOM 5056 O O . GLY B 1 281 ? 16 18.344 16.656 1 95.75 281 GLY B O 1
ATOM 5057 N N . MET B 1 282 ? 15.297 19.594 14.984 1 98.12 282 MET B N 1
ATOM 5058 C CA . MET B 1 282 ? 14.148 18.688 14.836 1 98.12 282 MET B CA 1
ATOM 5059 C C . MET B 1 282 ? 14.297 17.828 13.586 1 98.12 282 MET B C 1
ATOM 5061 O O . MET B 1 282 ? 13.578 16.844 13.43 1 98.12 282 MET B O 1
ATOM 5065 N N . PHE B 1 283 ? 15.219 18.094 12.688 1 98.06 283 PHE B N 1
ATOM 5066 C CA . PHE B 1 283 ? 15.352 17.406 11.406 1 98.06 283 PHE B CA 1
ATOM 5067 C C . PHE B 1 283 ? 15.617 15.922 11.625 1 98.06 283 PHE B C 1
ATOM 5069 O O . PHE B 1 283 ? 14.945 15.07 11.031 1 98.06 283 PHE B O 1
ATOM 5076 N N . HIS B 1 284 ? 16.484 15.57 12.547 1 97.25 284 HIS B N 1
ATOM 5077 C CA . HIS B 1 284 ? 17.016 14.219 12.703 1 97.25 284 HIS B CA 1
ATOM 5078 C C . HIS B 1 284 ? 15.938 13.273 13.242 1 97.25 284 HIS B C 1
ATOM 5080 O O . HIS B 1 284 ? 16.109 12.055 13.219 1 97.25 284 HIS B O 1
ATOM 5086 N N . ARG B 1 285 ? 14.797 13.828 13.68 1 98.19 285 ARG B N 1
ATOM 5087 C CA . ARG B 1 285 ? 13.773 12.984 14.289 1 98.19 285 ARG B CA 1
ATOM 5088 C C . ARG B 1 285 ? 12.398 13.266 13.688 1 98.19 285 ARG B C 1
ATOM 5090 O O . ARG B 1 285 ? 11.375 12.938 14.289 1 98.19 285 ARG B O 1
ATOM 5097 N N . THR B 1 286 ? 12.375 13.961 12.523 1 98.81 286 THR B N 1
ATOM 5098 C CA . THR B 1 286 ? 11.109 14.297 11.898 1 98.81 286 THR B CA 1
ATOM 5099 C C . THR B 1 286 ? 10.93 13.531 10.586 1 98.81 286 THR B C 1
ATOM 5101 O O . THR B 1 286 ? 11.812 13.531 9.734 1 98.81 286 THR B O 1
ATOM 5104 N N . ILE B 1 287 ? 9.859 12.789 10.508 1 98.88 287 ILE B N 1
ATOM 5105 C CA . ILE B 1 287 ? 9.391 12.195 9.266 1 98.88 287 ILE B CA 1
ATOM 5106 C C . ILE B 1 287 ? 8.258 13.031 8.68 1 98.88 287 ILE B C 1
ATOM 5108 O O . ILE B 1 287 ? 7.16 13.078 9.234 1 98.88 287 ILE B O 1
ATOM 5112 N N . THR B 1 288 ? 8.539 13.695 7.57 1 98.88 288 THR B N 1
ATOM 5113 C CA . THR B 1 288 ? 7.566 14.57 6.926 1 98.88 288 THR B CA 1
ATOM 5114 C C . THR B 1 288 ? 6.746 13.805 5.895 1 98.88 288 THR B C 1
ATOM 5116 O O . THR B 1 288 ? 7.301 13.117 5.035 1 98.88 288 THR B O 1
ATOM 5119 N N . ILE B 1 289 ? 5.43 13.906 6.055 1 98.88 289 ILE B N 1
ATOM 5120 C CA . ILE B 1 289 ? 4.504 13.281 5.113 1 98.88 289 ILE B CA 1
ATOM 5121 C C . ILE B 1 289 ? 3.803 14.352 4.285 1 98.88 289 ILE B C 1
ATOM 5123 O O . ILE B 1 289 ? 3.311 15.344 4.832 1 98.88 289 ILE B O 1
ATOM 5127 N N . ASN B 1 290 ? 3.773 14.164 3.002 1 98.56 290 ASN B N 1
ATOM 5128 C CA . ASN B 1 290 ? 3.025 15.031 2.102 1 98.56 290 ASN B CA 1
ATOM 5129 C C . ASN B 1 290 ? 2.641 14.312 0.813 1 98.56 290 ASN B C 1
ATOM 5131 O O . ASN B 1 290 ? 2.734 13.086 0.733 1 98.56 290 ASN B O 1
ATOM 5135 N N . GLY B 1 291 ? 2.043 15.047 -0.136 1 98.06 291 GLY B N 1
ATOM 5136 C CA . GLY B 1 291 ? 1.569 14.438 -1.37 1 98.06 291 GLY B CA 1
ATOM 5137 C C . GLY B 1 291 ? 0.897 15.43 -2.303 1 98.06 291 GLY B C 1
ATOM 5138 O O . GLY B 1 291 ? 1.17 16.625 -2.242 1 98.06 291 GLY B O 1
ATOM 5139 N N . PHE B 1 292 ? 0.081 14.891 -3.209 1 98 292 PHE B N 1
ATOM 5140 C CA . PHE B 1 292 ? -0.43 15.68 -4.324 1 98 292 PHE B CA 1
ATOM 5141 C C . PHE B 1 292 ? -1.954 15.688 -4.324 1 98 292 PHE B C 1
ATOM 5143 O O . PHE B 1 292 ? -2.574 16.438 -5.086 1 98 292 PHE B O 1
ATOM 5150 N N . SER B 1 293 ? -2.539 14.922 -3.457 1 96.62 293 SER B N 1
ATOM 5151 C CA . SER B 1 293 ? -3.977 14.68 -3.451 1 96.62 293 SER B CA 1
ATOM 5152 C C . SER B 1 293 ? -4.754 15.961 -3.16 1 96.62 293 SER B C 1
ATOM 5154 O O . SER B 1 293 ? -5.832 16.172 -3.715 1 96.62 293 SER B O 1
ATOM 5156 N N . LYS B 1 294 ? -4.211 16.734 -2.297 1 92.38 294 LYS B N 1
ATOM 5157 C CA . LYS B 1 294 ? -4.957 17.906 -1.847 1 92.38 294 LYS B CA 1
ATOM 5158 C C . LYS B 1 294 ? -4.535 19.156 -2.615 1 92.38 294 LYS B C 1
ATOM 5160 O O . LYS B 1 294 ? -5.371 19.812 -3.24 1 92.38 294 LYS B O 1
ATOM 5165 N N . SER B 1 295 ? -3.303 19.391 -2.699 1 92.62 295 SER B N 1
ATOM 5166 C CA . SER B 1 295 ? -2.783 20.594 -3.35 1 92.62 295 SER B CA 1
ATOM 5167 C C . SER B 1 295 ? -3.104 20.594 -4.84 1 92.62 295 SER B C 1
ATOM 5169 O O . SER B 1 295 ? -3.443 21.641 -5.406 1 92.62 295 SER B O 1
ATOM 5171 N N . HIS B 1 296 ? -2.998 19.469 -5.469 1 96.31 296 HIS B N 1
ATOM 5172 C CA . HIS B 1 296 ? -3.109 19.406 -6.922 1 96.31 296 HIS B CA 1
ATOM 5173 C C . HIS B 1 296 ? -4.324 18.594 -7.348 1 96.31 296 HIS B C 1
ATOM 5175 O O . HIS B 1 296 ? -4.453 18.234 -8.523 1 96.31 296 HIS B O 1
ATOM 5181 N N . ALA B 1 297 ? -5.156 18.203 -6.391 1 95.19 297 ALA B N 1
ATOM 5182 C CA . ALA B 1 297 ? -6.387 17.469 -6.66 1 95.19 297 ALA B CA 1
ATOM 5183 C C . ALA B 1 297 ? -6.086 16.156 -7.371 1 95.19 297 ALA B C 1
ATOM 5185 O O . ALA B 1 297 ? -6.797 15.766 -8.297 1 95.19 297 ALA B O 1
ATOM 5186 N N . MET B 1 298 ? -5.059 15.523 -6.984 1 97.75 298 MET B N 1
ATOM 5187 C CA . MET B 1 298 ? -4.633 14.266 -7.598 1 97.75 298 MET B CA 1
ATOM 5188 C C . MET B 1 298 ? -5 13.078 -6.715 1 97.75 298 MET B C 1
ATOM 5190 O O . MET B 1 298 ? -4.191 12.164 -6.52 1 97.75 298 MET B O 1
ATOM 5194 N N . THR B 1 299 ? -6.203 13.086 -6.16 1 96.56 299 THR B N 1
ATOM 5195 C CA . THR B 1 299 ? -6.586 12.07 -5.191 1 96.56 299 THR B CA 1
ATOM 5196 C C . THR B 1 299 ? -6.59 10.688 -5.836 1 96.56 299 THR B C 1
ATOM 5198 O O . THR B 1 299 ? -6.117 9.719 -5.242 1 96.56 299 THR B O 1
ATOM 5201 N N . GLY B 1 300 ? -7.012 10.562 -7.082 1 97.19 300 GLY B N 1
ATOM 5202 C CA . GLY B 1 300 ? -7.109 9.273 -7.746 1 97.19 300 GLY B CA 1
ATOM 5203 C C . GLY B 1 300 ? -5.773 8.758 -8.258 1 97.19 300 GLY B C 1
ATOM 5204 O O . GLY B 1 300 ? -5.648 7.586 -8.609 1 97.19 300 GLY B O 1
ATOM 5205 N N . PHE B 1 301 ? -4.754 9.609 -8.328 1 98.56 301 PHE B N 1
ATOM 5206 C CA . PHE B 1 301 ? -3.428 9.195 -8.773 1 98.56 301 PHE B CA 1
ATOM 5207 C C . PHE B 1 301 ? -2.703 8.43 -7.672 1 98.56 301 PHE B C 1
ATOM 5209 O O . PHE B 1 301 ? -1.719 7.734 -7.941 1 98.56 301 PHE B O 1
ATOM 5216 N N . ARG B 1 302 ? -3.168 8.586 -6.406 1 98.38 302 ARG B N 1
ATOM 5217 C CA . ARG B 1 302 ? -2.643 7.863 -5.254 1 98.38 302 ARG B CA 1
ATOM 5218 C C . ARG B 1 302 ? -1.129 8.023 -5.152 1 98.38 302 ARG B C 1
ATOM 5220 O O . ARG B 1 302 ? -0.397 7.031 -5.094 1 98.38 302 ARG B O 1
ATOM 5227 N N . LEU B 1 303 ? -0.688 9.234 -5.047 1 98.88 303 LEU B N 1
ATOM 5228 C CA . LEU B 1 303 ? 0.733 9.562 -4.992 1 98.88 303 LEU B CA 1
ATOM 5229 C C . LEU B 1 303 ? 1.046 10.438 -3.785 1 98.88 303 LEU B C 1
ATOM 5231 O O . LEU B 1 303 ? 0.38 11.453 -3.559 1 98.88 303 LEU B O 1
ATOM 5235 N N . GLY B 1 304 ? 1.936 10.016 -2.943 1 98.75 304 GLY B N 1
ATOM 5236 C CA . GLY B 1 304 ? 2.463 10.766 -1.814 1 98.75 304 GLY B CA 1
ATOM 5237 C C . GLY B 1 304 ? 3.936 10.508 -1.563 1 98.75 304 GLY B C 1
ATOM 5238 O O . GLY B 1 304 ? 4.594 9.828 -2.35 1 98.75 304 GLY B O 1
ATOM 5239 N N . TYR B 1 305 ? 4.449 11.141 -0.537 1 98.94 305 TYR B N 1
ATOM 5240 C CA . TYR B 1 305 ? 5.855 10.883 -0.245 1 98.94 305 TYR B CA 1
ATOM 5241 C C . TYR B 1 305 ? 6.152 11.086 1.236 1 98.94 305 TYR B C 1
ATOM 5243 O O . TYR B 1 305 ? 5.391 11.758 1.939 1 98.94 305 TYR B O 1
ATOM 5251 N N . LEU B 1 306 ? 7.152 10.414 1.616 1 98.75 306 LEU B N 1
ATOM 5252 C CA . LEU B 1 306 ? 7.809 10.539 2.914 1 98.75 306 LEU B CA 1
ATOM 5253 C C . LEU B 1 306 ? 9.211 11.102 2.76 1 98.75 306 LEU B C 1
ATOM 5255 O O . LEU B 1 306 ? 10 10.609 1.953 1 98.75 306 LEU B O 1
ATOM 5259 N N . ALA B 1 307 ? 9.531 12.234 3.367 1 98.94 307 ALA B N 1
ATOM 5260 C CA . ALA B 1 307 ? 10.875 12.805 3.451 1 98.94 307 ALA B CA 1
ATOM 5261 C C . ALA B 1 307 ? 11.398 12.766 4.883 1 98.94 307 ALA B C 1
ATOM 5263 O O . ALA B 1 307 ? 10.742 13.258 5.805 1 98.94 307 ALA B O 1
ATOM 5264 N N . ALA B 1 308 ? 12.516 12.18 5.074 1 98.81 308 ALA B N 1
ATOM 5265 C CA . ALA B 1 308 ? 13.023 11.93 6.422 1 98.81 308 ALA B CA 1
ATOM 5266 C C . ALA B 1 308 ? 14.539 11.727 6.414 1 98.81 308 ALA B C 1
ATOM 5268 O O . ALA B 1 308 ? 15.133 11.531 5.352 1 98.81 308 ALA B O 1
ATOM 5269 N N . PRO B 1 309 ? 15.141 11.812 7.645 1 98.12 309 PRO B N 1
ATOM 5270 C CA . PRO B 1 309 ? 16.547 11.391 7.719 1 98.12 309 PRO B CA 1
ATOM 5271 C C . PRO B 1 309 ? 16.766 10 7.121 1 98.12 309 PRO B C 1
ATOM 5273 O O . PRO B 1 309 ? 15.891 9.141 7.195 1 98.12 309 PRO B O 1
ATOM 5276 N N . ALA B 1 310 ? 17.922 9.797 6.605 1 97.75 310 ALA B N 1
ATOM 5277 C CA . ALA B 1 310 ? 18.234 8.625 5.793 1 97.75 310 ALA B CA 1
ATOM 5278 C C . ALA B 1 310 ? 17.891 7.34 6.535 1 97.75 310 ALA B C 1
ATOM 5280 O O . ALA B 1 310 ? 17.438 6.371 5.93 1 97.75 310 ALA B O 1
ATOM 5281 N N . ARG B 1 311 ? 18.125 7.375 7.789 1 96.38 311 ARG B N 1
ATOM 5282 C CA . ARG B 1 311 ? 17.859 6.176 8.586 1 96.38 311 ARG B CA 1
ATOM 5283 C C . ARG B 1 311 ? 16.391 5.773 8.516 1 96.38 311 ARG B C 1
ATOM 5285 O O . ARG B 1 311 ? 16.078 4.598 8.32 1 96.38 311 ARG B O 1
ATOM 5292 N N . PHE B 1 312 ? 15.516 6.656 8.672 1 98.12 312 PHE B N 1
ATOM 5293 C CA . PHE B 1 312 ? 14.086 6.383 8.617 1 98.12 312 PHE B CA 1
ATOM 5294 C C . PHE B 1 312 ? 13.633 6.137 7.184 1 98.12 312 PHE B C 1
ATOM 5296 O O . PHE B 1 312 ? 12.781 5.281 6.93 1 98.12 312 PHE B O 1
ATOM 5303 N N . ALA B 1 313 ? 14.172 6.91 6.234 1 98.25 313 ALA B N 1
ATOM 5304 C CA . ALA B 1 313 ? 13.812 6.727 4.828 1 98.25 313 ALA B CA 1
ATOM 5305 C C . ALA B 1 313 ? 14.219 5.34 4.34 1 98.25 313 ALA B C 1
ATOM 5307 O O . ALA B 1 313 ? 13.461 4.688 3.611 1 98.25 313 ALA B O 1
ATOM 5308 N N . LYS B 1 314 ? 15.352 4.902 4.734 1 96.06 314 LYS B N 1
ATOM 5309 C CA . LYS B 1 314 ? 15.805 3.561 4.371 1 96.06 314 LYS B CA 1
ATOM 5310 C C . LYS B 1 314 ? 14.883 2.496 4.957 1 96.06 314 LYS B C 1
ATOM 5312 O O . LYS B 1 314 ? 14.523 1.531 4.277 1 96.06 314 LYS B O 1
ATOM 5317 N N . ALA B 1 315 ? 14.547 2.666 6.211 1 97.31 315 ALA B N 1
ATOM 5318 C CA . ALA B 1 315 ? 13.625 1.74 6.855 1 97.31 315 ALA B CA 1
ATOM 5319 C C . ALA B 1 315 ? 12.289 1.689 6.109 1 97.31 315 ALA B C 1
ATOM 5321 O O . ALA B 1 315 ? 11.766 0.607 5.844 1 97.31 315 ALA B O 1
ATOM 5322 N N . ALA B 1 316 ? 11.805 2.854 5.789 1 98.06 316 ALA B N 1
ATOM 5323 C CA . ALA B 1 316 ? 10.547 2.926 5.051 1 98.06 316 ALA B CA 1
ATOM 5324 C C . ALA B 1 316 ? 10.672 2.25 3.688 1 98.06 316 ALA B C 1
ATOM 5326 O O . ALA B 1 316 ? 9.727 1.597 3.227 1 98.06 316 ALA B O 1
ATOM 5327 N N . SER B 1 317 ? 11.781 2.439 3.066 1 96.38 317 SER B N 1
ATOM 5328 C CA . SER B 1 317 ? 12.031 1.831 1.764 1 96.38 317 SER B CA 1
ATOM 5329 C C . SER B 1 317 ? 12.023 0.309 1.854 1 96.38 317 SER B C 1
ATOM 5331 O O . SER B 1 317 ? 11.453 -0.366 0.996 1 96.38 317 SER B O 1
ATOM 5333 N N . VAL B 1 318 ? 12.664 -0.217 2.863 1 95.25 318 VAL B N 1
ATOM 5334 C CA . VAL B 1 318 ? 12.688 -1.66 3.076 1 95.25 318 VAL B CA 1
ATOM 5335 C C . VAL B 1 318 ? 11.273 -2.184 3.279 1 95.25 318 VAL B C 1
ATOM 5337 O O . VAL B 1 318 ? 10.875 -3.184 2.676 1 95.25 318 VAL B O 1
ATOM 5340 N N . LEU B 1 319 ? 10.531 -1.521 4.074 1 97.62 319 LEU B N 1
ATOM 5341 C CA . LEU B 1 319 ? 9.141 -1.896 4.336 1 97.62 319 LEU B CA 1
ATOM 5342 C C . LEU B 1 319 ? 8.312 -1.844 3.059 1 97.62 319 LEU B C 1
ATOM 5344 O O . LEU B 1 319 ? 7.59 -2.791 2.744 1 97.62 319 LEU B O 1
ATOM 5348 N N . GLN B 1 320 ? 8.508 -0.797 2.305 1 97.62 320 GLN B N 1
ATOM 5349 C CA . GLN B 1 320 ? 7.742 -0.611 1.075 1 97.62 320 GLN B CA 1
ATOM 5350 C C . GLN B 1 320 ? 8.102 -1.674 0.04 1 97.62 320 GLN B C 1
ATOM 5352 O O . GLN B 1 320 ? 7.242 -2.104 -0.736 1 97.62 320 GLN B O 1
ATOM 5357 N N . GLY B 1 321 ? 9.328 -2.051 0.05 1 95.69 321 GLY B N 1
ATOM 5358 C CA . GLY B 1 321 ? 9.766 -3.113 -0.843 1 95.69 321 GLY B CA 1
ATOM 5359 C C . GLY B 1 321 ? 9.07 -4.434 -0.58 1 95.69 321 GLY B C 1
ATOM 5360 O O . GLY B 1 321 ? 8.969 -5.277 -1.474 1 95.69 321 GLY B O 1
ATOM 5361 N N . GLN B 1 322 ? 8.523 -4.574 0.587 1 96.12 322 GLN B N 1
ATOM 5362 C CA . GLN B 1 322 ? 7.852 -5.812 0.965 1 96.12 322 GLN B CA 1
ATOM 5363 C C . GLN B 1 322 ? 6.336 -5.66 0.893 1 96.12 322 GLN B C 1
ATOM 5365 O O . GLN B 1 322 ? 5.617 -6.645 0.718 1 96.12 322 GLN B O 1
ATOM 5370 N N . ILE B 1 323 ? 5.836 -4.461 0.966 1 97.31 323 ILE B N 1
ATOM 5371 C CA . ILE B 1 323 ? 4.402 -4.246 1.145 1 97.31 323 ILE B CA 1
ATOM 5372 C C . ILE B 1 323 ? 3.754 -3.947 -0.204 1 97.31 323 ILE B C 1
ATOM 5374 O O . ILE B 1 323 ? 2.732 -4.543 -0.553 1 97.31 323 ILE B O 1
ATOM 5378 N N . THR B 1 324 ? 4.402 -3.02 -0.967 1 97.5 324 THR B N 1
ATOM 5379 C CA . THR B 1 324 ? 3.742 -2.6 -2.199 1 97.5 324 THR B CA 1
ATOM 5380 C C . THR B 1 324 ? 4.75 -2.5 -3.342 1 97.5 324 THR B C 1
ATOM 5382 O O . THR B 1 324 ? 4.367 -2.527 -4.516 1 97.5 324 THR B O 1
ATOM 5385 N N . SER B 1 325 ? 5.977 -2.365 -3.062 1 95.75 325 SER B N 1
ATOM 5386 C CA . SER B 1 325 ? 6.965 -1.931 -4.047 1 95.75 325 SER B CA 1
ATOM 5387 C C . SER B 1 325 ? 6.758 -0.469 -4.43 1 95.75 325 SER B C 1
ATOM 5389 O O . SER B 1 325 ? 6.426 0.36 -3.58 1 95.75 325 SER B O 1
ATOM 5391 N N . CYS B 1 326 ? 7.062 -0.093 -5.688 1 96.69 326 CYS B N 1
ATOM 5392 C CA . CYS B 1 326 ? 7.055 1.312 -6.078 1 96.69 326 CYS B CA 1
ATOM 5393 C C . CYS B 1 326 ? 5.633 1.797 -6.34 1 96.69 326 CYS B C 1
ATOM 5395 O O . CYS B 1 326 ? 4.723 0.99 -6.531 1 96.69 326 CYS B O 1
ATOM 5397 N N . ALA B 1 327 ? 5.434 3.098 -6.25 1 98.38 327 ALA B N 1
ATOM 5398 C CA . ALA B 1 327 ? 4.188 3.715 -6.703 1 98.38 327 ALA B CA 1
ATOM 5399 C C . ALA B 1 327 ? 4.082 3.686 -8.227 1 98.38 327 ALA B C 1
ATOM 5401 O O . ALA B 1 327 ? 5.066 3.408 -8.914 1 98.38 327 ALA B O 1
ATOM 5402 N N . SER B 1 328 ? 2.887 3.924 -8.758 1 98.62 328 SER B N 1
ATOM 5403 C CA . SER B 1 328 ? 2.627 3.896 -10.188 1 98.62 328 SER B CA 1
ATOM 5404 C C . SER B 1 328 ? 3.584 4.816 -10.945 1 98.62 328 SER B C 1
ATOM 5406 O O . SER B 1 328 ? 3.734 5.988 -10.586 1 98.62 328 SER B O 1
ATOM 5408 N N . SER B 1 329 ? 4.219 4.27 -11.977 1 98.19 329 SER B N 1
ATOM 5409 C CA . SER B 1 329 ? 5.121 5.078 -12.789 1 98.19 329 SER B CA 1
ATOM 5410 C C . SER B 1 329 ? 4.371 6.207 -13.492 1 98.19 329 SER B C 1
ATOM 5412 O O . SER B 1 329 ? 4.902 7.305 -13.656 1 98.19 329 SER B O 1
ATOM 5414 N N . VAL B 1 330 ? 3.127 5.961 -13.867 1 98.5 330 VAL B N 1
ATOM 5415 C CA . VAL B 1 330 ? 2.283 6.953 -14.523 1 98.5 330 VAL B CA 1
ATOM 5416 C C . VAL B 1 330 ? 1.999 8.109 -13.57 1 98.5 330 VAL B C 1
ATOM 5418 O O . VAL B 1 330 ? 2.131 9.273 -13.938 1 98.5 330 VAL B O 1
ATOM 5421 N N . SER B 1 331 ? 1.635 7.777 -12.352 1 98.81 331 SER B N 1
ATOM 5422 C CA . SER B 1 331 ? 1.368 8.789 -11.336 1 98.81 331 SER B CA 1
ATOM 5423 C C . SER B 1 331 ? 2.621 9.602 -11.016 1 98.81 331 SER B C 1
ATOM 5425 O O . SER B 1 331 ? 2.537 10.797 -10.734 1 98.81 331 SER B O 1
ATOM 5427 N N . GLN B 1 332 ? 3.74 8.961 -11.016 1 98.81 332 GLN B N 1
ATOM 5428 C CA . GLN B 1 332 ? 4.988 9.641 -10.695 1 98.81 332 GLN B CA 1
ATOM 5429 C C . GLN B 1 332 ? 5.336 10.68 -11.758 1 98.81 332 GLN B C 1
ATOM 5431 O O . GLN B 1 332 ? 5.805 11.773 -11.43 1 98.81 332 GLN B O 1
ATOM 5436 N N . ALA B 1 333 ? 5.113 10.336 -13.023 1 98.81 333 ALA B N 1
ATOM 5437 C CA . ALA B 1 333 ? 5.309 11.328 -14.086 1 98.81 333 ALA B CA 1
ATOM 5438 C C . ALA B 1 333 ? 4.395 12.531 -13.891 1 98.81 333 ALA B C 1
ATOM 5440 O O . ALA B 1 333 ? 4.812 13.672 -14.078 1 98.81 333 ALA B O 1
ATOM 5441 N N . ALA B 1 334 ? 3.172 12.25 -13.539 1 98.88 334 ALA B N 1
ATOM 5442 C CA . ALA B 1 334 ? 2.234 13.32 -13.211 1 98.88 334 ALA B CA 1
ATOM 5443 C C . ALA B 1 334 ? 2.754 14.164 -12.055 1 98.88 334 ALA B C 1
ATOM 5445 O O . ALA B 1 334 ? 2.621 15.391 -12.062 1 98.88 334 ALA B O 1
ATOM 5446 N N . GLY B 1 335 ? 3.34 13.539 -11.07 1 98.88 335 GLY B N 1
ATOM 5447 C CA . GLY B 1 335 ? 3.887 14.234 -9.922 1 98.88 335 GLY B CA 1
ATOM 5448 C C . GLY B 1 335 ? 5.008 15.195 -10.281 1 98.88 335 GLY B C 1
ATOM 5449 O O . GLY B 1 335 ? 5.102 16.281 -9.719 1 98.88 335 GLY B O 1
ATOM 5450 N N . VAL B 1 336 ? 5.848 14.797 -11.172 1 98.88 336 VAL B N 1
ATOM 5451 C CA . VAL B 1 336 ? 6.922 15.664 -11.633 1 98.88 336 VAL B CA 1
ATOM 5452 C C . VAL B 1 336 ? 6.336 16.938 -12.234 1 98.88 336 VAL B C 1
ATOM 5454 O O . VAL B 1 336 ? 6.785 18.047 -11.93 1 98.88 336 VAL B O 1
ATOM 5457 N N . ALA B 1 337 ? 5.328 16.781 -13.078 1 98.81 337 ALA B N 1
ATOM 5458 C CA . ALA B 1 337 ? 4.68 17.938 -13.711 1 98.81 337 ALA B CA 1
ATOM 5459 C C . ALA B 1 337 ? 3.979 18.812 -12.672 1 98.81 337 ALA B C 1
ATOM 5461 O O . ALA B 1 337 ? 3.975 20.031 -12.781 1 98.81 337 ALA B O 1
ATOM 5462 N N . ALA B 1 338 ? 3.385 18.188 -11.68 1 98.62 338 ALA B N 1
ATOM 5463 C CA . ALA B 1 338 ? 2.684 18.922 -10.625 1 98.62 338 ALA B CA 1
ATOM 5464 C C . ALA B 1 338 ? 3.623 19.891 -9.914 1 98.62 338 ALA B C 1
ATOM 5466 O O . ALA B 1 338 ? 3.25 21.031 -9.625 1 98.62 338 ALA B O 1
ATOM 5467 N N . LEU B 1 339 ? 4.824 19.484 -9.68 1 98.25 339 LEU B N 1
ATOM 5468 C CA . LEU B 1 339 ? 5.773 20.281 -8.922 1 98.25 339 LEU B CA 1
ATOM 5469 C C . LEU B 1 339 ? 6.523 21.25 -9.828 1 98.25 339 LEU B C 1
ATOM 5471 O O . LEU B 1 339 ? 6.938 22.328 -9.391 1 98.25 339 LEU B O 1
ATOM 5475 N N . GLY B 1 340 ? 6.637 20.906 -11.086 1 97.5 340 GLY B N 1
ATOM 5476 C CA . GLY B 1 340 ? 7.531 21.672 -11.945 1 97.5 340 GLY B CA 1
ATOM 5477 C C . GLY B 1 340 ? 6.797 22.578 -12.906 1 97.5 340 GLY B C 1
ATOM 5478 O O . GLY B 1 340 ? 7.363 23.562 -13.383 1 97.5 340 GLY B O 1
ATOM 5479 N N . GLU B 1 341 ? 5.586 22.25 -13.18 1 97.69 341 GLU B N 1
ATOM 5480 C CA . GLU B 1 341 ? 4.945 22.953 -14.289 1 97.69 341 GLU B CA 1
ATOM 5481 C C . GLU B 1 341 ? 3.721 23.734 -13.82 1 97.69 341 GLU B C 1
ATOM 5483 O O . GLU B 1 341 ? 3.236 24.625 -14.531 1 97.69 341 GLU B O 1
ATOM 5488 N N . VAL B 1 342 ? 3.168 23.406 -12.695 1 97.31 342 VAL B N 1
ATOM 5489 C CA . VAL B 1 342 ? 1.987 24.109 -12.203 1 97.31 342 VAL B CA 1
ATOM 5490 C C . VAL B 1 342 ? 2.4 25.438 -11.562 1 97.31 342 VAL B C 1
ATOM 5492 O O . VAL B 1 342 ? 3.184 25.453 -10.609 1 97.31 342 VAL B O 1
ATOM 5495 N N . PRO B 1 343 ? 1.879 26.547 -12.047 1 95.56 343 PRO B N 1
ATOM 5496 C CA . PRO B 1 343 ? 2.252 27.844 -11.453 1 95.56 343 PRO B CA 1
ATOM 5497 C C . PRO B 1 343 ? 1.688 28.031 -10.047 1 95.56 343 PRO B C 1
ATOM 5499 O O . PRO B 1 343 ? 0.581 27.578 -9.758 1 95.56 343 PRO B O 1
ATOM 5502 N N . GLU B 1 344 ? 2.406 28.75 -9.258 1 91.62 344 GLU B N 1
ATOM 5503 C CA . GLU B 1 344 ? 1.979 29.047 -7.895 1 91.62 344 GLU B CA 1
ATOM 5504 C C . GLU B 1 344 ? 0.633 29.766 -7.883 1 91.62 344 GLU B C 1
ATOM 5506 O O . GLU B 1 344 ? -0.169 29.578 -6.965 1 91.62 344 GLU B O 1
ATOM 5511 N N . SER B 1 345 ? 0.359 30.562 -8.93 1 92.75 345 SER B N 1
ATOM 5512 C CA . SER B 1 345 ? -0.895 31.297 -9.016 1 92.75 345 SER B CA 1
ATOM 5513 C C . SER B 1 345 ? -2.09 30.359 -9.086 1 92.75 345 SER B C 1
ATOM 5515 O O . SER B 1 345 ? -3.162 30.656 -8.555 1 92.75 345 SER B O 1
ATOM 5517 N N . TRP B 1 346 ? -1.882 29.25 -9.742 1 93.75 346 TRP B N 1
ATOM 5518 C CA . TRP B 1 346 ? -2.955 28.266 -9.82 1 93.75 346 TRP B CA 1
ATOM 5519 C C . TRP B 1 346 ? -3.299 27.719 -8.438 1 93.75 346 TRP B C 1
ATOM 5521 O O . TRP B 1 346 ? -4.473 27.578 -8.094 1 93.75 346 TRP B O 1
ATOM 5531 N N . LEU B 1 347 ? -2.307 27.422 -7.672 1 90.75 347 LEU B N 1
ATOM 5532 C CA . LEU B 1 347 ? -2.498 26.922 -6.316 1 90.75 347 LEU B CA 1
ATOM 5533 C C . LEU B 1 347 ? -3.15 27.984 -5.434 1 90.75 347 LEU B C 1
ATOM 5535 O O . LEU B 1 347 ? -4.055 27.672 -4.656 1 90.75 347 LEU B O 1
ATOM 5539 N N . GLU B 1 348 ? -2.734 29.203 -5.578 1 87.75 348 GLU B N 1
ATOM 5540 C CA . GLU B 1 348 ? -3.271 30.328 -4.801 1 87.75 348 GLU B CA 1
ATOM 5541 C C . GLU B 1 348 ? -4.742 30.562 -5.137 1 87.75 348 GLU B C 1
ATOM 5543 O O . GLU B 1 348 ? -5.547 30.844 -4.246 1 87.75 348 GLU B O 1
ATOM 5548 N N . ASP B 1 349 ? -5.043 30.484 -6.383 1 88.25 349 ASP B N 1
ATOM 5549 C CA . ASP B 1 349 ? -6.422 30.672 -6.824 1 88.25 349 ASP B CA 1
ATOM 5550 C C . ASP B 1 349 ? -7.344 29.609 -6.23 1 88.25 349 ASP B C 1
ATOM 5552 O O . ASP B 1 349 ? -8.445 29.922 -5.781 1 88.25 349 ASP B O 1
ATOM 5556 N N . ASN B 1 350 ? -6.859 28.453 -6.289 1 86.56 350 ASN B N 1
ATOM 5557 C CA . ASN B 1 350 ? -7.66 27.375 -5.73 1 86.56 350 ASN B CA 1
ATOM 5558 C C . ASN B 1 350 ? -7.836 27.531 -4.223 1 86.56 350 ASN B C 1
ATOM 5560 O O . ASN B 1 350 ? -8.914 27.25 -3.688 1 86.56 350 ASN B O 1
ATOM 5564 N N . ALA B 1 351 ? -6.809 27.875 -3.555 1 84.12 351 ALA B N 1
ATOM 5565 C CA . ALA B 1 351 ? -6.891 28.125 -2.115 1 84.12 351 ALA B CA 1
ATOM 5566 C C . ALA B 1 351 ? -7.887 29.234 -1.805 1 84.12 351 ALA B C 1
ATOM 5568 O O . ALA B 1 351 ? -8.625 29.156 -0.822 1 84.12 351 ALA B O 1
ATOM 5569 N N . SER B 1 352 ? -7.875 30.219 -2.643 1 84.94 352 SER B N 1
ATOM 5570 C CA . SER B 1 352 ? -8.797 31.344 -2.467 1 84.94 352 SER B CA 1
ATOM 5571 C C . SER B 1 352 ? -10.242 30.906 -2.641 1 84.94 352 SER B C 1
ATOM 5573 O O . SER B 1 352 ? -11.125 31.328 -1.885 1 84.94 352 SER B O 1
ATOM 5575 N N . VAL B 1 353 ? -10.43 30.125 -3.619 1 83.5 353 VAL B N 1
ATOM 5576 C CA . VAL B 1 353 ? -11.773 29.609 -3.871 1 83.5 353 VAL B CA 1
ATOM 5577 C C . VAL B 1 353 ? -12.227 28.75 -2.691 1 83.5 353 VAL B C 1
ATOM 5579 O O . VAL B 1 353 ? -13.383 28.844 -2.258 1 83.5 353 VAL B O 1
ATOM 5582 N N . MET B 1 354 ? -11.352 27.953 -2.207 1 81.25 354 MET B N 1
ATOM 5583 C CA . MET B 1 354 ? -11.672 27.109 -1.062 1 81.25 354 MET B CA 1
ATOM 5584 C C . MET B 1 354 ? -11.961 27.953 0.174 1 81.25 354 MET B C 1
ATOM 5586 O O . MET B 1 354 ? -12.836 27.609 0.972 1 81.25 354 MET B O 1
ATOM 5590 N N . LYS B 1 355 ? -11.234 28.969 0.297 1 81.44 355 LYS B N 1
ATOM 5591 C CA . LYS B 1 355 ? -11.484 29.906 1.39 1 81.44 355 LYS B CA 1
ATOM 5592 C C . LYS B 1 355 ? -12.883 30.516 1.283 1 81.44 355 LYS B C 1
ATOM 5594 O O . LYS B 1 355 ? -13.594 30.625 2.283 1 81.44 355 LYS B O 1
ATOM 5599 N N . GLU B 1 356 ? -13.219 30.875 0.138 1 83.25 356 GLU B N 1
ATOM 5600 C CA . GLU B 1 356 ? -14.539 31.453 -0.092 1 83.25 356 GLU B CA 1
ATOM 5601 C C . GLU B 1 356 ? -15.648 30.453 0.233 1 83.25 356 GLU B C 1
ATOM 5603 O O . GLU B 1 356 ? -16.672 30.828 0.816 1 83.25 356 GLU B O 1
ATOM 5608 N N . LYS B 1 357 ? -15.398 29.281 -0.147 1 76.94 357 LYS B N 1
ATOM 5609 C CA . LYS B 1 357 ? -16.375 28.234 0.135 1 76.94 357 LYS B CA 1
ATOM 5610 C C . LYS B 1 357 ? -16.5 27.984 1.637 1 76.94 357 LYS B C 1
ATOM 5612 O O . LYS B 1 357 ? -17.609 27.828 2.156 1 76.94 357 LYS B O 1
ATOM 5617 N N . ARG B 1 358 ? -15.375 27.906 2.236 1 75.94 358 ARG B N 1
ATOM 5618 C CA . ARG B 1 358 ? -15.367 27.75 3.688 1 75.94 358 ARG B CA 1
ATOM 5619 C C . ARG B 1 358 ? -16.109 28.891 4.367 1 75.94 358 ARG B C 1
ATOM 5621 O O . ARG B 1 358 ? -16.969 28.656 5.227 1 75.94 358 ARG B O 1
ATOM 5628 N N . ASP B 1 359 ? -15.805 30.078 3.977 1 77.38 359 ASP B N 1
ATOM 5629 C CA . ASP B 1 359 ? -16.422 31.25 4.578 1 77.38 359 ASP B CA 1
ATOM 5630 C C . ASP B 1 359 ? -17.938 31.266 4.352 1 77.38 359 ASP B C 1
ATOM 5632 O O . ASP B 1 359 ? -18.703 31.641 5.238 1 77.38 359 ASP B O 1
ATOM 5636 N N . TYR B 1 360 ? -18.266 30.812 3.219 1 79.62 360 TYR B N 1
ATOM 5637 C CA . TYR B 1 360 ? -19.688 30.734 2.904 1 79.62 360 TYR B CA 1
ATOM 5638 C C . TYR B 1 360 ? -20.375 29.734 3.807 1 79.62 360 TYR B C 1
ATOM 5640 O O . TYR B 1 360 ? -21.438 30.031 4.383 1 79.62 360 TYR B O 1
ATOM 5648 N N . VAL B 1 361 ? -19.828 28.547 3.895 1 74.25 361 VAL B N 1
ATOM 5649 C CA . VAL B 1 361 ? -20.422 27.5 4.719 1 74.25 361 VAL B CA 1
ATOM 5650 C C . VAL B 1 361 ? -20.484 27.953 6.172 1 74.25 361 VAL B C 1
ATOM 5652 O O . VAL B 1 361 ? -21.5 27.75 6.848 1 74.25 361 VAL B O 1
ATOM 5655 N N . LEU B 1 362 ? -19.469 28.609 6.652 1 73.44 362 LEU B N 1
ATOM 5656 C CA . LEU B 1 362 ? -19.438 29.094 8.031 1 73.44 362 LEU B CA 1
ATOM 5657 C C . LEU B 1 362 ? -20.5 30.156 8.25 1 73.44 362 LEU B C 1
ATOM 5659 O O . LEU B 1 362 ? -21.141 30.203 9.312 1 73.44 362 LEU B O 1
ATOM 5663 N N . SER B 1 363 ? -20.625 30.969 7.297 1 79.75 363 SER B N 1
ATOM 5664 C CA . SER B 1 363 ? -21.625 32 7.398 1 79.75 363 SER B CA 1
ATOM 5665 C C . SER B 1 363 ? -23.031 31.422 7.445 1 79.75 363 SER B C 1
ATOM 5667 O O . SER B 1 363 ? -23.891 31.906 8.195 1 79.75 363 SER B O 1
ATOM 5669 N N . GLU B 1 364 ? -23.203 30.391 6.664 1 75.88 364 GLU B N 1
ATOM 5670 C CA . GLU B 1 364 ? -24.516 29.734 6.645 1 75.88 364 GLU B CA 1
ATOM 5671 C C . GLU B 1 364 ? -24.766 28.969 7.941 1 75.88 364 GLU B C 1
ATOM 5673 O O . GLU B 1 364 ? -25.891 28.953 8.453 1 75.88 364 GLU B O 1
ATOM 5678 N N . LEU B 1 365 ? -23.781 28.328 8.398 1 71.31 365 LEU B N 1
ATOM 5679 C CA . LEU B 1 365 ? -23.891 27.578 9.648 1 71.31 365 LEU B CA 1
ATOM 5680 C C . LEU B 1 365 ? -24.141 28.516 10.828 1 71.31 365 LEU B C 1
ATOM 5682 O O . LEU B 1 365 ? -24.859 28.172 11.766 1 71.31 365 LEU B O 1
ATOM 5686 N N . ALA B 1 366 ? -23.625 29.672 10.812 1 69.06 366 ALA B N 1
ATOM 5687 C CA . ALA B 1 366 ? -23.766 30.656 11.883 1 69.06 366 ALA B CA 1
ATOM 5688 C C . ALA B 1 366 ? -25.219 31.141 11.992 1 69.06 366 ALA B C 1
ATOM 5690 O O . ALA B 1 366 ? -25.641 31.609 13.047 1 69.06 366 ALA B O 1
ATOM 5691 N N . THR B 1 367 ? -25.859 30.938 10.898 1 73.56 367 THR B N 1
ATOM 5692 C CA . THR B 1 367 ? -27.25 31.391 10.891 1 73.56 367 THR B CA 1
ATOM 5693 C C . THR B 1 367 ? -28.172 30.297 11.422 1 73.56 367 THR B C 1
ATOM 5695 O O . THR B 1 367 ? -29.344 30.547 11.703 1 73.56 367 THR B O 1
ATOM 5698 N N . MET B 1 368 ? -27.609 29.141 11.484 1 63.66 368 MET B N 1
ATOM 5699 C CA . MET B 1 368 ? -28.438 28.016 11.922 1 63.66 368 MET B CA 1
ATOM 5700 C C . MET B 1 368 ? -28.562 28 13.438 1 63.66 368 MET B C 1
ATOM 5702 O O . MET B 1 368 ? -27.578 28.203 14.156 1 63.66 368 MET B O 1
ATOM 5706 N N . ASP B 1 369 ? -29.734 27.906 13.93 1 64.56 369 ASP B N 1
ATOM 5707 C CA . ASP B 1 369 ? -30 27.875 15.367 1 64.56 369 ASP B CA 1
ATOM 5708 C C . ASP B 1 369 ? -29.422 26.625 16 1 64.56 369 ASP B C 1
ATOM 5710 O O . ASP B 1 369 ? -29.5 25.531 15.445 1 64.56 369 ASP B O 1
ATOM 5714 N N . GLY B 1 370 ? -28.641 26.75 17.141 1 57.78 370 GLY B N 1
ATOM 5715 C CA . GLY B 1 370 ? -28.156 25.609 17.906 1 57.78 370 GLY B CA 1
ATOM 5716 C C . GLY B 1 370 ? -26.734 25.203 17.531 1 57.78 370 GLY B C 1
ATOM 5717 O O . GLY B 1 370 ? -26.156 24.328 18.188 1 57.78 370 GLY B O 1
ATOM 5718 N N . LEU B 1 371 ? -26.359 25.766 16.422 1 56.34 371 LEU B N 1
ATOM 5719 C CA . LEU B 1 371 ? -24.984 25.438 16.031 1 56.34 371 LEU B CA 1
ATOM 5720 C C . LEU B 1 371 ? -24.031 26.531 16.453 1 56.34 371 LEU B C 1
ATOM 5722 O O . LEU B 1 371 ? -24.266 27.719 16.188 1 56.34 371 LEU B O 1
ATOM 5726 N N . VAL B 1 372 ? -23.328 26.297 17.5 1 50.03 372 VAL B N 1
ATOM 5727 C CA . VAL B 1 372 ? -22.281 27.25 17.875 1 50.03 372 VAL B CA 1
ATOM 5728 C C . VAL B 1 372 ? -21.016 26.984 17.062 1 50.03 372 VAL B C 1
ATOM 5730 O O . VAL B 1 372 ? -20.438 25.891 17.141 1 50.03 372 VAL B O 1
ATOM 5733 N N . LEU B 1 373 ? -20.859 27.766 16.031 1 53.38 373 LEU B N 1
ATOM 5734 C CA . LEU B 1 373 ? -19.641 27.688 15.219 1 53.38 373 LEU B CA 1
ATOM 5735 C C . LEU B 1 373 ? -18.5 28.469 15.859 1 53.38 373 LEU B C 1
ATOM 5737 O O . LEU B 1 373 ? -18.703 29.594 16.312 1 53.38 373 LEU B O 1
ATOM 5741 N N . ARG B 1 374 ? -17.641 27.828 16.547 1 46.91 374 ARG B N 1
ATOM 5742 C CA . ARG B 1 374 ? -16.484 28.578 17.047 1 46.91 374 ARG B CA 1
ATOM 5743 C C . ARG B 1 374 ? -15.398 28.703 15.992 1 46.91 374 ARG B C 1
ATOM 5745 O O . ARG B 1 374 ? -14.961 27.688 15.422 1 46.91 374 ARG B O 1
ATOM 5752 N N . ARG B 1 375 ? -15.43 29.859 15.289 1 46.28 375 ARG B N 1
ATOM 5753 C CA . ARG B 1 375 ? -14.352 30.156 14.344 1 46.28 375 ARG B CA 1
ATOM 5754 C C . ARG B 1 375 ? -12.992 30.062 15.008 1 46.28 375 ARG B C 1
ATOM 5756 O O . ARG B 1 375 ? -12.766 30.625 16.078 1 46.28 375 ARG B O 1
ATOM 5763 N N . GLY B 1 376 ? -12.438 29.031 14.844 1 43.72 376 GLY B N 1
ATOM 5764 C CA . GLY B 1 376 ? -11.086 29.047 15.383 1 43.72 376 GLY B CA 1
ATOM 5765 C C . GLY B 1 376 ? -10.227 30.156 14.828 1 43.72 376 GLY B C 1
ATOM 5766 O O . GLY B 1 376 ? -10.516 30.703 13.758 1 43.72 376 GLY B O 1
ATOM 5767 N N . ARG B 1 377 ? -9.625 31.062 15.711 1 38.53 377 ARG B N 1
ATOM 5768 C CA . ARG B 1 377 ? -8.82 32.219 15.375 1 38.53 377 ARG B CA 1
ATOM 5769 C C . ARG B 1 377 ? -8.094 32.031 14.055 1 38.53 377 ARG B C 1
ATOM 5771 O O . ARG B 1 377 ? -7.855 33 13.32 1 38.53 377 ARG B O 1
ATOM 5778 N N . ARG B 1 378 ? -7.508 30.922 13.633 1 40.41 378 ARG B N 1
ATOM 5779 C CA . ARG B 1 378 ? -6.453 30.781 12.641 1 40.41 378 ARG B CA 1
ATOM 5780 C C . ARG B 1 378 ? -6.809 29.703 11.617 1 40.41 378 ARG B C 1
ATOM 5782 O O . ARG B 1 378 ? -6.031 28.766 11.398 1 40.41 378 ARG B O 1
ATOM 5789 N N . GLY B 1 379 ? -8.008 29.844 10.922 1 39.97 379 GLY B N 1
ATOM 5790 C CA . GLY B 1 379 ? -8.383 29.172 9.688 1 39.97 379 GLY B CA 1
ATOM 5791 C C . GLY B 1 379 ? -9.133 27.875 9.93 1 39.97 379 GLY B C 1
ATOM 5792 O O . GLY B 1 379 ? -9.391 27.109 8.992 1 39.97 379 GLY B O 1
ATOM 5793 N N . ALA B 1 380 ? -9.305 27.469 11.141 1 40.19 380 ALA B N 1
ATOM 5794 C CA . ALA B 1 380 ? -9.914 26.172 11.414 1 40.19 380 ALA B CA 1
ATOM 5795 C C . ALA B 1 380 ? -11.414 26.188 11.133 1 40.19 380 ALA B C 1
ATOM 5797 O O . ALA B 1 380 ? -12.055 27.234 11.258 1 40.19 380 ALA B O 1
ATOM 5798 N N . LEU B 1 381 ? -11.875 25.234 10.328 1 42.75 381 LEU B N 1
ATOM 5799 C CA . LEU B 1 381 ? -13.305 25.031 10.141 1 42.75 381 LEU B CA 1
ATOM 5800 C C . LEU B 1 381 ? -14.047 25.094 11.477 1 42.75 381 LEU B C 1
ATOM 5802 O O . LEU B 1 381 ? -13.602 24.516 12.469 1 42.75 381 LEU B O 1
ATOM 5806 N N . PRO B 1 382 ? -14.898 26.109 11.656 1 41.09 382 PRO B N 1
ATOM 5807 C CA . PRO B 1 382 ? -15.703 26.156 12.883 1 41.09 382 PRO B CA 1
ATOM 5808 C C . PRO B 1 382 ? -16.406 24.828 13.18 1 41.09 382 PRO B C 1
ATOM 5810 O O . PRO B 1 382 ? -16.906 24.172 12.266 1 41.09 382 PRO B O 1
ATOM 5813 N N . ARG B 1 383 ? -15.867 24.031 14.148 1 41.53 383 ARG B N 1
ATOM 5814 C CA . ARG B 1 383 ? -16.734 22.938 14.586 1 41.53 383 ARG B CA 1
ATOM 5815 C C . ARG B 1 383 ? -17.906 23.469 15.414 1 41.53 383 ARG B C 1
ATOM 5817 O O . ARG B 1 383 ? -17.781 24.484 16.094 1 41.53 383 ARG B O 1
ATOM 5824 N N . PRO B 1 384 ? -19.078 22.953 15.133 1 38.88 384 PRO B N 1
ATOM 5825 C CA . PRO B 1 384 ? -20.172 23.312 16.047 1 38.88 384 PRO B CA 1
ATOM 5826 C C . PRO B 1 384 ? -19.766 23.203 17.516 1 38.88 384 PRO B C 1
ATOM 5828 O O . PRO B 1 384 ? -18.938 22.344 17.875 1 38.88 384 PRO B O 1
ATOM 5831 N N . ALA B 1 385 ? -19.703 24.234 18.219 1 32.94 385 ALA B N 1
ATOM 5832 C CA . ALA B 1 385 ? -19.438 24.266 19.656 1 32.94 385 ALA B CA 1
ATOM 5833 C C . ALA B 1 385 ? -20.078 23.078 20.359 1 32.94 385 ALA B C 1
ATOM 5835 O O . ALA B 1 385 ? -21.172 22.641 19.984 1 32.94 385 ALA B O 1
ATOM 5836 N N . GLU B 1 386 ? -19.281 22.297 21.141 1 33.69 386 GLU B N 1
ATOM 5837 C CA . GLU B 1 386 ? -19.75 21.156 21.922 1 33.69 386 GLU B CA 1
ATOM 5838 C C . GLU B 1 386 ? -21.141 21.422 22.5 1 33.69 386 GLU B C 1
ATOM 5840 O O . GLU B 1 386 ? -21.844 20.484 22.891 1 33.69 386 GLU B O 1
ATOM 5845 N N . GLY B 1 387 ? -21.5 22.5 23.016 1 30.22 387 GLY B N 1
ATOM 5846 C CA . GLY B 1 387 ? -22.75 22.625 23.734 1 30.22 387 GLY B CA 1
ATOM 5847 C C . GLY B 1 387 ? -23.969 22.406 22.859 1 30.22 387 GLY B C 1
ATOM 5848 O O . GLY B 1 387 ? -25.109 22.422 23.344 1 30.22 387 GLY B O 1
ATOM 5849 N N . THR B 1 388 ? -23.984 22.891 21.75 1 28.77 388 THR B N 1
ATOM 5850 C CA . THR B 1 388 ? -25.188 22.516 21 1 28.77 388 THR B CA 1
ATOM 5851 C C . THR B 1 388 ? -25.156 21.031 20.656 1 28.77 388 THR B C 1
ATOM 5853 O O . THR B 1 388 ? -24.094 20.469 20.359 1 28.77 388 THR B O 1
ATOM 5856 N N . GLU B 1 389 ? -26.109 20.156 21.172 1 28.95 389 GLU B N 1
ATOM 5857 C CA . GLU B 1 389 ? -26.328 18.719 21 1 28.95 389 GLU B CA 1
ATOM 5858 C C . GLU B 1 389 ? -25.938 18.266 19.594 1 28.95 389 GLU B C 1
ATOM 5860 O O . GLU B 1 389 ? -25.656 17.078 19.391 1 28.95 389 GLU B O 1
ATOM 5865 N N . ALA B 1 390 ? -26.125 19.141 18.656 1 27.83 390 ALA B N 1
ATOM 5866 C CA . ALA B 1 390 ? -26.062 18.703 17.266 1 27.83 390 ALA B CA 1
ATOM 5867 C C . ALA B 1 390 ? -24.609 18.453 16.844 1 27.83 390 ALA B C 1
ATOM 5869 O O . ALA B 1 390 ? -24.328 17.516 16.094 1 27.83 3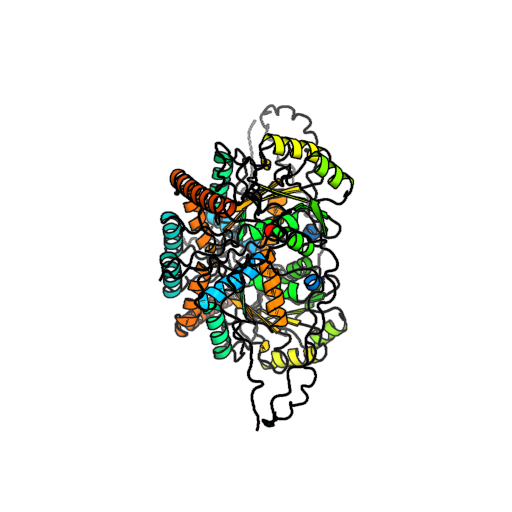90 ALA B O 1
ATOM 5870 N N . GLY B 1 391 ? -23.688 19.344 17.172 1 28.36 391 GLY B N 1
ATOM 5871 C CA . GLY B 1 391 ? -22.359 19.359 16.609 1 28.36 391 GLY B CA 1
ATOM 5872 C C . GLY B 1 391 ? -21.422 18.328 17.219 1 28.36 391 GLY B C 1
ATOM 5873 O O . GLY B 1 391 ? -20.422 17.969 16.625 1 28.36 391 GLY B O 1
ATOM 5874 N N . ALA B 1 392 ? -21.375 18.234 18.547 1 29.38 392 ALA B N 1
ATOM 5875 C CA . ALA B 1 392 ? -20.375 17.438 19.25 1 29.38 392 ALA B CA 1
ATOM 5876 C C . ALA B 1 392 ? -20.438 15.977 18.844 1 29.38 392 ALA B C 1
ATOM 5878 O O . ALA B 1 392 ? -19.422 15.289 18.797 1 29.38 392 ALA B O 1
ATOM 5879 N N . ARG B 1 393 ? -21.625 15.336 19.047 1 27.39 393 ARG B N 1
ATOM 5880 C CA . ARG B 1 393 ? -21.906 13.914 18.875 1 27.39 393 ARG B CA 1
ATOM 5881 C C . ARG B 1 393 ? -21.891 13.531 17.391 1 27.39 393 ARG B C 1
ATOM 5883 O O . ARG B 1 393 ? -22.188 12.391 17.047 1 27.39 393 ARG B O 1
ATOM 5890 N N . ALA B 1 394 ? -22.281 14.43 16.422 1 26.83 394 ALA B N 1
ATOM 5891 C CA . ALA B 1 394 ? -22.609 14.094 15.031 1 26.83 394 ALA B CA 1
ATOM 5892 C C . ALA B 1 394 ? -21.344 13.82 14.219 1 26.83 394 ALA B C 1
ATOM 5894 O O . ALA B 1 394 ? -20.656 14.75 13.797 1 26.83 394 ALA B O 1
ATOM 5895 N N . GLY B 1 395 ? -20.359 13.25 14.539 1 29.62 395 GLY B N 1
ATOM 5896 C CA . GLY B 1 395 ? -19.906 12.469 13.398 1 29.62 395 GLY B CA 1
ATOM 5897 C C . GLY B 1 395 ? -21.031 12.055 12.469 1 29.62 395 GLY B C 1
ATOM 5898 O O . GLY B 1 395 ? -20.828 11.234 11.57 1 29.62 395 GLY B O 1
ATOM 5899 N N . GLY B 1 396 ? -22.281 11.922 12.922 1 26.12 396 GLY B N 1
ATOM 5900 C CA . GLY B 1 396 ? -23.562 11.641 12.312 1 26.12 396 GLY B CA 1
ATOM 5901 C C . GLY B 1 396 ? -24 12.703 11.32 1 26.12 396 GLY B C 1
ATOM 5902 O O . GLY B 1 396 ? -23.422 13.781 11.258 1 26.12 396 GLY B O 1
ATOM 5903 N N . GLU B 1 397 ? -25.016 12.273 10.445 1 27.69 397 GLU B N 1
ATOM 5904 C CA . GLU B 1 397 ? -25.875 12.992 9.508 1 27.69 397 GLU B CA 1
ATOM 5905 C C . GLU B 1 397 ? -26.453 14.25 10.148 1 27.69 397 GLU B C 1
ATOM 5907 O O . GLU B 1 397 ? -27.031 14.195 11.242 1 27.69 397 GLU B O 1
ATOM 5912 N N . LEU B 1 398 ? -25.734 15.32 10.188 1 28.41 398 LEU B N 1
ATOM 5913 C CA . LEU B 1 398 ? -26.609 16.484 10.367 1 28.41 398 LEU B CA 1
ATOM 5914 C C . LEU B 1 398 ? -27.922 16.297 9.617 1 28.41 398 LEU B C 1
ATOM 5916 O O . LEU B 1 398 ? -27.938 16.328 8.383 1 28.41 398 LEU B O 1
ATOM 5920 N N . ARG B 1 399 ? -28.938 15.289 10.031 1 26.58 399 ARG B N 1
ATOM 5921 C CA . ARG B 1 399 ? -30.312 15.312 9.555 1 26.58 399 ARG B CA 1
ATOM 5922 C C . ARG B 1 399 ? -31 16.625 9.93 1 26.58 399 ARG B C 1
ATOM 5924 O O . ARG B 1 399 ? -31.094 16.969 11.109 1 26.58 399 ARG B O 1
ATOM 5931 N N . GLY B 1 400 ? -30.922 17.609 9.102 1 26.2 400 GLY B N 1
ATOM 5932 C CA . GLY B 1 400 ? -31.984 18.594 9.258 1 26.2 400 GLY B CA 1
ATOM 5933 C C . GLY B 1 400 ? -33.344 17.969 9.492 1 26.2 400 GLY B C 1
ATOM 5934 O O . GLY B 1 400 ? -33.625 16.875 9 1 26.2 400 GLY B O 1
ATOM 5935 N N . ALA B 1 401 ? -34.094 18.109 10.656 1 24.67 401 ALA B N 1
ATOM 5936 C CA . ALA B 1 401 ? -35.469 17.875 11.039 1 24.67 401 ALA B CA 1
ATOM 5937 C C . ALA B 1 401 ? -36.406 18.125 9.867 1 24.67 401 ALA B C 1
ATOM 5939 O O . ALA B 1 401 ? -37.594 18.406 10.07 1 24.67 401 ALA B O 1
ATOM 5940 N N . GLY B 1 402 ? -36.156 18.281 8.656 1 23.48 402 GLY B N 1
ATOM 5941 C CA . GLY B 1 402 ? -37.375 18.25 7.848 1 23.48 402 GLY B CA 1
ATOM 5942 C C . GLY B 1 402 ? -38.125 16.938 7.949 1 23.48 402 GLY B C 1
ATOM 5943 O O . GLY B 1 402 ? -37.531 15.867 7.844 1 23.48 402 GLY B O 1
ATOM 5944 N N . ARG B 1 403 ? -39.344 16.812 8.789 1 23.88 403 ARG B N 1
ATOM 5945 C CA . ARG B 1 403 ? -40.438 15.875 9.133 1 23.88 403 ARG B CA 1
ATOM 5946 C C . ARG B 1 403 ? -40.844 15.055 7.91 1 23.88 403 ARG B C 1
ATOM 5948 O O . ARG B 1 403 ? -41.531 14.047 8.047 1 23.88 403 ARG B O 1
ATOM 5955 N N . GLY B 1 404 ? -41.062 15.492 6.715 1 22.45 404 GLY B N 1
ATOM 5956 C CA . GLY B 1 404 ? -42.156 14.906 5.98 1 22.45 404 GLY B CA 1
ATOM 5957 C C . GLY B 1 404 ? -41.969 13.43 5.684 1 22.45 404 GLY B C 1
ATOM 5958 O O . GLY B 1 404 ? -42.938 12.656 5.742 1 22.45 404 GLY B O 1
ATOM 5959 N N . THR B 1 405 ? -41.062 12.891 5.074 1 22.69 405 THR B N 1
ATOM 5960 C CA . THR B 1 405 ? -41.5 11.727 4.297 1 22.69 405 THR B CA 1
ATOM 5961 C C . THR B 1 405 ? -41.656 10.508 5.195 1 22.69 405 THR B C 1
ATOM 5963 O O . THR B 1 405 ? -42.531 9.68 4.973 1 22.69 405 THR B O 1
ATOM 5966 N N . ASP B 1 406 ? -40.844 9.906 6.016 1 22.95 406 ASP B N 1
ATOM 5967 C CA . ASP B 1 406 ? -41.219 8.547 6.379 1 22.95 406 ASP B CA 1
ATOM 5968 C C . ASP B 1 406 ? -42.281 8.562 7.484 1 22.95 406 ASP B C 1
ATOM 5970 O O . ASP B 1 406 ? -41.969 8.703 8.664 1 22.95 406 ASP B O 1
ATOM 5974 N N . GLU B 1 407 ? -43.375 9.383 7.633 1 22.77 407 GLU B N 1
ATOM 5975 C CA . GLU B 1 407 ? -44.562 8.727 8.133 1 22.77 407 GLU B CA 1
ATOM 5976 C C . GLU B 1 407 ? -44.969 7.551 7.25 1 22.77 407 GLU B C 1
ATOM 5978 O O . GLU B 1 407 ? -46.062 7.02 7.375 1 22.77 407 GLU B O 1
ATOM 5983 N N . LEU B 1 408 ? -44.375 7.25 6.117 1 21 408 LEU B N 1
ATOM 5984 C CA . LEU B 1 408 ? -45.031 6.145 5.414 1 21 408 LEU B CA 1
ATOM 5985 C C . LEU B 1 408 ? -45.031 4.883 6.27 1 21 408 LEU B C 1
ATOM 5987 O O . LEU B 1 408 ? -44.062 4.113 6.254 1 21 408 LEU B O 1
ATOM 5991 N N . ARG B 1 409 ? -45.25 5.102 7.672 1 19.58 409 ARG B N 1
ATOM 5992 C CA . ARG B 1 409 ? -45.562 3.93 8.484 1 19.58 409 ARG B CA 1
ATOM 5993 C C . ARG B 1 409 ? -46.656 3.086 7.84 1 19.58 409 ARG B C 1
ATOM 5995 O O . ARG B 1 409 ? -47.531 3.619 7.152 1 19.58 409 ARG B O 1
ATOM 6002 N N . ASP B 1 410 ? -46.531 1.616 7.836 1 20.55 410 ASP B N 1
ATOM 6003 C CA . ASP B 1 410 ? -47.375 0.414 7.746 1 20.55 410 ASP B CA 1
ATOM 6004 C C . ASP B 1 410 ? -48.656 0.575 8.539 1 20.55 410 ASP B C 1
ATOM 6006 O O . ASP B 1 410 ? -48.656 0.49 9.766 1 20.55 410 ASP B O 1
ATOM 6010 N N . GLU B 1 411 ? -49.5 1.568 8.438 1 20.41 411 GLU B N 1
ATOM 6011 C CA . GLU B 1 411 ? -50.844 1.511 8.969 1 20.41 411 GLU B CA 1
ATOM 6012 C C . GLU B 1 411 ? -51.656 0.365 8.344 1 20.41 411 GLU B C 1
ATOM 6014 O O . GLU B 1 411 ? -52.875 0.272 8.523 1 20.41 411 GLU B O 1
ATOM 6019 N N . HIS B 1 412 ? -51.281 -0.812 7.66 1 20.36 412 HIS B N 1
ATOM 6020 C CA . HIS B 1 412 ? -52.281 -1.769 7.242 1 20.36 412 HIS B CA 1
ATOM 6021 C C . HIS B 1 412 ? -52.938 -2.439 8.445 1 20.36 412 HIS B C 1
ATOM 6023 O O . HIS B 1 412 ? -53.656 -3.443 8.297 1 20.36 412 HIS B O 1
ATOM 6029 N N . GLY B 1 413 ? -53.094 -2.133 9.789 1 18.06 413 GLY B N 1
ATOM 6030 C CA . GLY B 1 413 ? -54.094 -2.861 10.547 1 18.06 413 GLY B CA 1
ATOM 6031 C C . GLY B 1 413 ? -55.5 -2.629 10.047 1 18.06 413 GLY B C 1
ATOM 6032 O O . GLY B 1 413 ? -56.469 -2.949 10.742 1 18.06 413 GLY B O 1
ATOM 6033 N N . GLY B 1 414 ? -55.938 -2.148 8.906 1 16.92 414 GLY B N 1
ATOM 6034 C CA . GLY B 1 414 ? -57.406 -2.133 8.945 1 16.92 414 GLY B CA 1
ATOM 6035 C C . GLY B 1 414 ? -58 -3.512 9.125 1 16.92 414 GLY B C 1
ATOM 6036 O O . GLY B 1 414 ? -57.281 -4.516 9.141 1 16.92 414 GLY B O 1
ATOM 6037 N N . ALA B 1 415 ? -59.344 -3.863 8.555 1 17.42 415 ALA B N 1
ATOM 6038 C CA . ALA B 1 415 ? -60.656 -4.445 8.727 1 17.42 415 ALA B CA 1
ATOM 6039 C C . ALA B 1 415 ? -60.688 -5.91 8.305 1 17.42 415 ALA B C 1
ATOM 6041 O O . ALA B 1 415 ? -60.469 -6.227 7.129 1 17.42 415 ALA B O 1
ATOM 6042 N N . GLY B 1 416 ? -59.719 -6.984 8.234 1 15.66 416 GLY B N 1
ATOM 6043 C CA . GLY B 1 416 ? -60.375 -8.266 8.047 1 15.66 416 GLY B CA 1
ATOM 6044 C C . GLY B 1 416 ? -61.5 -8.523 9.039 1 15.66 416 GLY B C 1
ATOM 6045 O O . GLY B 1 416 ? -61.281 -8.477 10.258 1 15.66 416 GLY B O 1
ATOM 6046 N N . ARG B 1 417 ? -62.625 -7.867 8.609 1 14.85 417 ARG B N 1
ATOM 6047 C CA . ARG B 1 417 ? -63.75 -8.711 8.195 1 14.85 417 ARG B CA 1
ATOM 6048 C C . ARG B 1 417 ? -63.375 -9.547 6.973 1 14.85 417 ARG B C 1
ATOM 6050 O O . ARG B 1 417 ? -62.625 -9.094 6.109 1 14.85 417 ARG B O 1
#

Nearest PDB structures (foldseek):
  6f77-assembly3_E  TM=9.493E-01  e=1.349E-33  Sinorhizobium meliloti 1021
  6f35-assembly1_B  TM=9.365E-01  e=2.415E-33  Sinorhizobium meliloti 1021
  6f77-assembly2_C  TM=9.669E-01  e=1.034E-30  Sinorhizobium meliloti 1021
  4my5-assembly2_C  TM=8.987E-01  e=8.896E-26  Streptococcus mutans UA159
  4wp0-assembly1_A  TM=8.906E-01  e=8.376E-24  Homo sapiens

pLDDT: mean 75.96, std 29.31, range [14.85, 98.94]

Radius of gyration: 29.63 Å; Cα contacts (8 Å, |Δi|>4): 1547; chains: 2; bounding box: 130×72×66 Å

Solvent-accessible surface area (backbone atoms only — not comparable to full-atom values): 44695 Å² total; per-residue (Å²): 136,81,80,78,77,70,71,42,47,36,42,62,46,81,53,90,73,79,83,72,83,76,72,81,79,77,83,79,83,78,81,78,79,76,86,67,79,76,68,80,63,72,78,71,69,82,69,62,76,68,77,79,55,42,68,61,19,74,67,55,80,74,49,66,61,34,60,60,57,51,51,47,44,50,48,53,50,38,41,73,73,68,46,78,71,53,74,65,54,56,89,61,57,93,56,74,47,55,64,64,26,56,48,33,23,46,50,29,51,76,70,61,44,37,42,73,52,41,47,39,37,47,69,67,37,29,42,48,50,25,50,49,37,30,71,76,46,64,35,86,51,52,37,82,52,11,35,32,34,26,44,12,39,50,26,27,52,40,36,52,47,44,31,41,33,22,72,81,27,25,32,37,38,50,33,73,54,55,76,49,55,54,42,41,29,46,72,42,44,20,41,59,40,78,39,82,43,41,74,93,57,49,46,36,88,48,47,70,60,49,45,52,49,48,68,76,34,79,46,44,27,34,36,56,40,53,40,32,26,47,77,40,37,27,55,69,45,67,68,54,48,50,46,40,49,58,49,45,68,77,42,66,51,46,29,36,42,34,38,33,52,46,39,65,59,54,59,38,85,87,55,74,64,68,48,68,46,52,40,90,89,29,39,71,37,26,39,37,30,28,56,35,29,51,64,46,22,31,43,4,48,28,41,13,25,32,40,25,41,46,72,55,27,47,44,29,43,33,50,31,41,52,38,43,37,33,35,34,31,34,39,42,40,18,48,36,30,51,70,72,65,55,56,69,65,59,44,50,50,51,24,49,52,49,38,50,51,49,52,49,52,51,56,55,45,58,69,37,86,64,42,38,56,46,67,32,94,54,51,16,55,46,49,33,32,64,80,24,78,63,37,36,70,23,31,39,68,50,71,71,79,79,72,72,69,86,73,76,69,86,70,84,81,67,81,91,116,134,81,79,79,76,70,75,42,48,38,43,61,47,83,57,88,73,81,74,78,85,77,71,80,78,77,83,77,82,77,81,79,78,79,84,68,83,73,68,78,61,72,74,67,68,77,67,59,73,68,76,79,54,43,66,62,18,73,67,56,80,75,47,66,62,33,60,60,58,50,49,48,45,50,49,54,52,39,43,74,72,68,47,77,71,52,74,65,55,56,91,59,58,93,57,73,47,56,64,65,24,56,48,33,24,46,50,29,50,75,70,60,42,37,41,74,52,41,46,39,37,47,68,67,37,28,43,47,50,25,50,49,37,30,73,76,47,65,34,86,51,52,36,83,52,11,35,32,32,25,45,13,38,50,27,26,52,42,38,52,46,43,32,43,32,22,73,82,26,25,32,38,38,50,33,74,54,55,78,47,55,54,42,43,28,44,71,42,44,19,42,59,40,77,40,80,42,40,74,94,57,48,47,36,89,48,47,70,58,48,46,52,51,49,66,75,34,79,47,43,26,34,36,56,42,53,41,32,25,48,76,41,37,25,54,70,45,67,68,55,48,48,47,42,49,59,48,44,68,76,40,68,50,45,29,34,43,34,36,35,51,46,40,66,58,57,60,38,86,87,56,77,64,68,46,68,47,52,40,89,90,30,37,73,37,24,39,38,31,28,56,34,29,52,63,46,22,31,42,4,47,28,40,13,26,32,41,26,41,46,71,55,25,47,43,31,43,34,51,32,43,52,38,43,36,34,35,33,31,34,39,43,40,18,49,36,29,51,71,70,65,55,54,68,66,59,45,51,50,51,24,49,52,49,39,51,50,50,52,48,52,52,55,53,46,58,68,38,87,63,42,37,56,46,66,34,93,55,52,16,55,48,48,38,30,64,80,23,78,63,41,40,74,26,31,41,67,50,68,71,78,81,72,70,70,87,64,77,64,88,67,75,78,70,77,85,121

InterPro domains:
  IPR004838 Aminotransferases, class-I, pyridoxal-phosphate-binding site [PS00105] (291-304)
  IPR004839 Aminotransferase, class I/classII, large domain [PF00155] (85-370)
  IPR015421 Pyridoxal phosphate-dependent transferase, major domain [G3DSA:3.40.640.10] (115-340)
  IPR015422 Pyridoxal phosphate-dependent transferase, small domain [G3DSA:3.90.1150.10] (69-373)
  IPR015424 Pyridoxal phosphate-dependent transferase [SSF53383] (56-371)
  IPR050596 Aspartate/prephenate aminotransferase-like [PTHR46383] (56-374)